Protein 6RLT (pdb70)

Structure (mmCIF, N/CA/C/O backbone):
data_6RLT
#
_entry.id   6RLT
#
_cell.length_a   177.609
_cell.length_b   177.609
_cell.length_c   246.109
_cell.angle_alpha   90.000
_cell.angle_beta   90.000
_cell.angle_gamma   120.000
#
_symmetry.space_group_name_H-M   'H 3 2'
#
loop_
_entity.id
_entity.type
_entity.pdbx_description
1 polymer 'Seryl-tRNA synthetase, putative'
2 non-polymer GLYCEROL
3 non-polymer 'SODIUM ION'
4 non-polymer "5'-O-(N-(L-seryl)-Sulfamoyl)uridine"
5 non-polymer 'MALONATE ION'
6 water water
#
loop_
_atom_s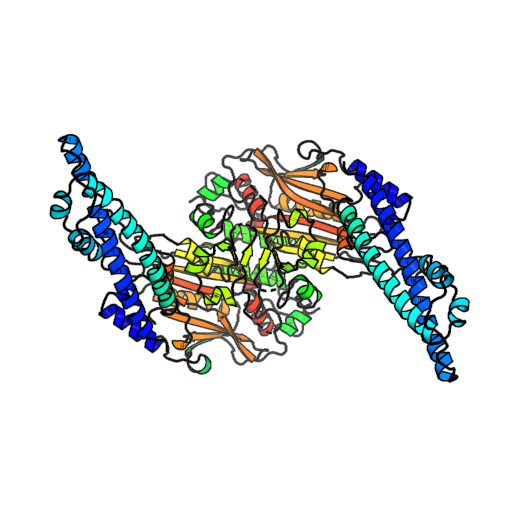ite.group_PDB
_atom_site.id
_atom_site.type_symbol
_atom_site.label_atom_id
_atom_site.label_alt_id
_atom_site.label_comp_id
_atom_site.label_asym_id
_atom_site.label_entity_id
_atom_site.label_seq_id
_atom_site.pdbx_PDB_ins_code
_atom_site.Cartn_x
_atom_site.Cartn_y
_atom_site.Cartn_z
_atom_site.occupancy
_atom_site.B_iso_or_equiv
_atom_site.auth_seq_id
_atom_site.auth_comp_id
_atom_site.auth_asym_id
_atom_site.auth_atom_id
_atom_site.pdbx_PDB_model_num
ATOM 1 N N . MET A 1 1 ? 25.262 -77.170 23.299 1.00 54.88 1 MET A N 1
ATOM 2 C CA . MET A 1 1 ? 25.246 -78.134 24.402 1.00 54.49 1 MET A CA 1
ATOM 3 C C . MET A 1 1 ? 26.175 -77.712 25.548 1.00 51.64 1 MET A C 1
ATOM 4 O O . MET A 1 1 ? 27.262 -77.157 25.309 1.00 51.79 1 MET A O 1
ATOM 9 N N . VAL A 1 2 ? 25.742 -77.988 26.793 1.00 41.46 2 VAL A N 1
ATOM 10 C CA . VAL A 1 2 ? 26.549 -77.740 27.985 1.00 38.59 2 VAL A CA 1
ATOM 11 C C . VAL A 1 2 ? 26.915 -79.129 28.523 1.00 36.61 2 VAL A C 1
ATOM 12 O O . VAL A 1 2 ? 28.074 -79.524 28.453 1.00 36.85 2 VAL A O 1
ATOM 16 N N . LEU A 1 3 ? 25.931 -79.878 29.021 1.00 27.97 3 LEU A N 1
ATOM 17 C CA . LEU A 1 3 ? 26.156 -81.243 29.508 1.00 25.73 3 LEU A CA 1
ATOM 18 C C . LEU A 1 3 ? 25.174 -82.165 28.820 1.00 28.95 3 LEU A C 1
ATOM 19 O O . LEU A 1 3 ? 24.118 -81.712 28.372 1.00 27.76 3 LEU A O 1
ATOM 24 N N . ASP A 1 4 ? 25.513 -83.453 28.714 1.00 25.10 4 ASP A N 1
ATOM 25 C CA . ASP A 1 4 ? 24.570 -84.416 28.164 1.00 24.61 4 ASP A CA 1
ATOM 26 C C . ASP A 1 4 ? 23.522 -84.644 29.260 1.00 29.11 4 ASP A C 1
ATOM 27 O O . ASP A 1 4 ? 23.852 -84.649 30.452 1.00 28.48 4 ASP A O 1
ATOM 32 N N . ILE A 1 5 ? 22.258 -84.768 28.871 1.00 25.27 5 ILE A N 1
ATOM 33 C CA . ILE A 1 5 ? 21.190 -84.974 29.853 1.00 24.05 5 ILE A CA 1
ATOM 34 C C . ILE A 1 5 ? 21.121 -86.418 30.409 1.00 27.18 5 ILE A C 1
ATOM 35 O O . ILE A 1 5 ? 20.496 -86.626 31.446 1.00 25.63 5 ILE A O 1
ATOM 40 N N . GLN A 1 6 ? 21.689 -87.410 29.683 1.00 27.15 6 GLN A N 1
ATOM 41 C CA . GLN A 1 6 ? 21.549 -88.837 29.989 1.00 28.07 6 GLN A CA 1
ATOM 42 C C . GLN A 1 6 ? 21.746 -89.184 31.469 1.00 32.31 6 GLN A C 1
ATOM 43 O O . GLN A 1 6 ? 20.906 -89.886 32.024 1.00 31.48 6 GLN A O 1
ATOM 49 N N . LEU A 1 7 ? 22.811 -88.674 32.118 1.00 30.03 7 LEU A N 1
ATOM 50 C CA . LEU A 1 7 ? 23.074 -88.990 33.518 1.00 29.31 7 LEU A CA 1
ATOM 51 C C . LEU A 1 7 ? 21.985 -88.475 34.442 1.00 31.83 7 LEU A C 1
ATOM 52 O O . LEU A 1 7 ? 21.622 -89.169 35.389 1.00 30.54 7 LEU A O 1
ATOM 57 N N . PHE A 1 8 ? 21.427 -87.290 34.130 1.00 28.29 8 PHE A N 1
ATOM 58 C CA . PHE A 1 8 ? 20.354 -86.661 34.907 1.00 27.77 8 PHE A CA 1
ATOM 59 C C . PHE A 1 8 ? 19.039 -87.437 34.863 1.00 31.59 8 PHE A C 1
ATOM 60 O O . PHE A 1 8 ? 18.279 -87.380 35.820 1.00 29.26 8 PHE A O 1
ATOM 68 N N . ARG A 1 9 ? 18.762 -88.130 33.743 1.00 29.19 9 ARG A N 1
ATOM 69 C CA . ARG A 1 9 ? 17.531 -88.902 33.542 1.00 29.22 9 ARG A CA 1
ATOM 70 C C . ARG A 1 9 ? 17.555 -90.273 34.205 1.00 37.10 9 ARG A C 1
ATOM 71 O O . ARG A 1 9 ? 16.512 -90.912 34.309 1.00 39.07 9 ARG A O 1
ATOM 79 N N . ASP A 1 10 ? 18.740 -90.731 34.624 1.00 34.69 10 ASP A N 1
ATOM 80 C CA . ASP A 1 10 ? 18.937 -92.019 35.292 1.00 34.85 10 ASP A CA 1
ATOM 81 C C . ASP A 1 10 ? 18.947 -91.777 36.805 1.00 41.32 10 ASP A C 1
ATOM 82 O O . ASP A 1 10 ? 19.657 -90.882 37.263 1.00 40.40 10 ASP A O 1
ATOM 87 N N . GLU A 1 11 ? 18.143 -92.547 37.575 1.00 39.55 11 GLU A N 1
ATOM 88 C CA . GLU A 1 11 ? 18.045 -92.416 39.034 1.00 39.50 11 GLU A CA 1
ATOM 89 C C . GLU A 1 11 ? 19.394 -92.548 39.718 1.00 40.64 11 GLU A C 1
ATOM 90 O O . GLU A 1 11 ? 19.712 -91.717 40.570 1.00 40.24 11 GLU A O 1
ATOM 92 N N . THR A 1 12 ? 20.195 -93.569 39.329 1.00 35.87 12 THR A N 1
ATOM 93 C CA . THR A 1 12 ? 21.543 -93.816 39.864 1.00 35.97 12 THR A CA 1
ATOM 94 C C . THR A 1 12 ? 22.481 -92.661 39.476 1.00 37.79 12 THR A C 1
ATOM 95 O O . THR A 1 12 ? 23.224 -92.166 40.319 1.00 36.54 12 THR A O 1
ATOM 99 N N . GLY A 1 13 ? 22.392 -92.219 38.223 1.00 34.23 13 GLY A N 1
ATOM 100 C CA . GLY A 1 13 ? 23.193 -91.115 37.712 1.00 33.40 13 GLY A CA 1
ATOM 101 C C . GLY A 1 13 ? 22.910 -89.805 38.418 1.00 34.65 13 GLY A C 1
ATOM 102 O O . GLY A 1 13 ? 23.845 -89.110 38.808 1.00 32.63 13 GLY A O 1
ATOM 103 N N . ALA A 1 14 ? 21.614 -89.473 38.609 1.00 31.45 14 ALA A N 1
ATOM 104 C CA . ALA A 1 14 ? 21.182 -88.250 39.291 1.00 31.11 14 ALA A CA 1
ATOM 105 C C . ALA A 1 14 ? 21.728 -88.199 40.724 1.00 34.18 14 ALA A C 1
ATOM 106 O O . ALA A 1 14 ? 22.212 -87.149 41.145 1.00 31.87 14 ALA A O 1
ATOM 108 N N . ASN A 1 15 ? 21.725 -89.353 41.438 1.00 31.53 15 ASN A N 1
ATOM 109 C CA . ASN A 1 15 ? 22.275 -89.479 42.780 1.00 31.62 15 ASN A CA 1
ATOM 110 C C . ASN A 1 15 ? 23.790 -89.305 42.788 1.00 32.68 15 ASN A C 1
ATOM 111 O O . ASN A 1 15 ? 24.315 -88.678 43.709 1.00 30.54 15 ASN A O 1
ATOM 116 N N . ILE A 1 16 ? 24.488 -89.835 41.757 1.00 28.66 16 ILE A N 1
ATOM 117 C CA . ILE A 1 16 ? 25.952 -89.700 41.629 1.00 27.89 16 ILE A CA 1
ATOM 118 C C . ILE A 1 16 ? 26.309 -88.207 41.523 1.00 29.27 16 ILE A C 1
ATOM 119 O O . ILE A 1 16 ? 27.259 -87.772 42.183 1.00 27.21 16 ILE A O 1
ATOM 124 N N . ILE A 1 17 ? 25.531 -87.436 40.712 1.00 26.69 17 ILE A N 1
ATOM 125 C CA . ILE A 1 17 ? 25.696 -85.980 40.514 1.00 25.90 17 ILE A CA 1
ATOM 126 C C . ILE A 1 17 ? 25.401 -85.224 41.830 1.00 30.18 17 ILE A C 1
ATOM 127 O O . ILE A 1 17 ? 26.211 -84.389 42.238 1.00 28.97 17 ILE A O 1
ATOM 132 N N . ARG A 1 18 ? 24.259 -85.528 42.487 1.00 27.55 18 ARG A N 1
ATOM 133 C CA . ARG A 1 18 ? 23.863 -84.910 43.770 1.00 27.69 18 ARG A CA 1
ATOM 134 C C . ARG A 1 18 ? 24.948 -85.073 44.830 1.00 32.24 18 ARG A C 1
ATOM 135 O O . ARG A 1 18 ? 25.290 -84.106 45.520 1.00 30.09 18 ARG A O 1
ATOM 143 N N . GLU A 1 19 ? 25.502 -86.301 44.944 1.00 29.23 19 GLU A N 1
ATOM 144 C CA . GLU A 1 19 ? 26.565 -86.631 45.886 1.00 27.96 19 GLU A CA 1
ATOM 145 C C . GLU A 1 19 ? 27.810 -85.802 45.560 1.00 29.11 19 GLU A C 1
ATOM 146 O O . GLU A 1 19 ? 28.419 -85.241 46.473 1.00 29.58 19 GLU A O 1
ATOM 152 N N . SER A 1 20 ? 28.169 -85.702 44.267 1.00 23.77 20 SER A N 1
ATOM 153 C CA . SER A 1 20 ? 29.329 -84.912 43.847 1.00 22.38 20 SER A CA 1
ATOM 154 C C . SER A 1 20 ? 29.136 -83.419 44.186 1.00 25.57 20 SER A C 1
ATOM 155 O O . SER A 1 20 ? 30.080 -82.784 44.680 1.00 23.66 20 SER A O 1
ATOM 158 N N . GLN A 1 21 ? 27.907 -82.889 43.974 1.00 23.31 21 GLN A N 1
ATOM 159 C CA . GLN A 1 21 ? 27.536 -81.511 44.331 1.00 23.37 21 GLN A CA 1
ATOM 160 C C . GLN A 1 21 ? 27.767 -81.260 45.830 1.00 27.05 21 GLN A C 1
ATOM 161 O O . GLN A 1 21 ? 28.410 -80.277 46.170 1.00 26.61 21 GLN A O 1
ATOM 167 N N . ARG A 1 22 ? 27.258 -82.152 46.716 1.00 24.53 22 ARG A N 1
ATOM 168 C CA . ARG A 1 22 ? 27.458 -82.045 48.168 1.00 24.80 22 ARG A CA 1
ATOM 169 C C . ARG A 1 22 ? 28.953 -82.104 48.507 1.00 29.68 22 ARG A C 1
ATOM 170 O O . ARG A 1 22 ? 29.439 -81.322 49.330 1.00 29.37 22 ARG A O 1
ATOM 178 N N . ARG A 1 23 ? 29.680 -83.035 47.877 1.00 24.82 23 ARG A N 1
ATOM 179 C CA . ARG A 1 23 ? 31.102 -83.210 48.153 1.00 24.61 23 ARG A CA 1
ATOM 180 C C . ARG A 1 23 ? 31.940 -81.989 47.725 1.00 27.63 23 ARG A C 1
ATOM 181 O O . ARG A 1 23 ? 32.981 -81.737 48.330 1.00 26.19 23 ARG A O 1
ATOM 189 N N . ARG A 1 24 ? 31.453 -81.217 46.732 1.00 25.86 24 ARG A N 1
ATOM 190 C CA . ARG A 1 24 ? 32.061 -79.969 46.248 1.00 25.87 24 ARG A CA 1
ATOM 191 C C . ARG A 1 24 ? 31.560 -78.742 47.004 1.00 32.21 24 ARG A C 1
ATOM 192 O O . ARG A 1 24 ? 31.872 -77.624 46.588 1.00 32.27 24 ARG A O 1
ATOM 200 N N . PHE A 1 25 ? 30.710 -78.931 48.042 1.00 30.66 25 PHE A N 1
ATOM 201 C CA . PHE A 1 25 ? 30.064 -77.848 48.802 1.00 31.33 25 PHE A CA 1
ATOM 202 C C . PHE A 1 25 ? 29.227 -76.960 47.848 1.00 36.60 25 PHE A C 1
ATOM 203 O O . PHE A 1 25 ? 29.138 -75.746 48.027 1.00 37.33 25 PHE A O 1
ATOM 211 N N . ALA A 1 26 ? 28.671 -77.588 46.789 1.00 33.31 26 ALA A N 1
ATOM 212 C CA . ALA A 1 26 ? 27.816 -76.967 45.780 1.00 32.93 26 ALA A CA 1
ATOM 213 C C . ALA A 1 26 ? 26.385 -77.448 46.029 1.00 36.21 26 ALA A C 1
ATOM 214 O O . ALA A 1 26 ? 26.168 -78.314 46.883 1.00 35.43 26 ALA A O 1
ATOM 216 N N . ASP A 1 27 ? 25.418 -76.869 45.322 1.00 32.26 27 ASP A N 1
ATOM 217 C CA . ASP A 1 27 ? 24.002 -77.163 45.519 1.00 32.85 27 ASP A CA 1
ATOM 218 C C . ASP A 1 27 ? 23.509 -78.456 44.819 1.00 36.46 27 ASP A C 1
ATOM 219 O O . ASP A 1 27 ? 23.452 -78.508 43.583 1.00 36.54 27 ASP A O 1
ATOM 224 N N . PRO A 1 28 ? 23.086 -79.480 45.614 1.00 33.56 28 PRO A N 1
ATOM 225 C CA . PRO A 1 28 ? 22.568 -80.725 45.008 1.00 33.53 28 PRO A CA 1
ATOM 226 C C . PRO A 1 28 ? 21.233 -80.530 44.296 1.00 37.54 28 PRO A C 1
ATOM 227 O O . PRO A 1 28 ? 20.953 -81.248 43.333 1.00 37.56 28 PRO A O 1
ATOM 231 N N . ASP A 1 29 ? 20.438 -79.522 44.735 1.00 34.59 29 ASP A N 1
ATOM 232 C CA . ASP A 1 29 ? 19.126 -79.181 44.158 1.00 35.42 29 ASP A CA 1
ATOM 233 C C . ASP A 1 29 ? 19.192 -78.762 42.698 1.00 39.02 29 ASP A C 1
ATOM 234 O O . ASP A 1 29 ? 18.168 -78.823 42.001 1.00 39.59 29 ASP A O 1
ATOM 239 N N . ILE A 1 30 ? 20.391 -78.383 42.211 1.00 33.65 30 ILE A N 1
ATOM 240 C CA . ILE A 1 30 ? 20.591 -78.029 40.795 1.00 32.92 30 ILE A CA 1
ATOM 241 C C . ILE A 1 30 ? 20.249 -79.235 39.899 1.00 35.72 30 ILE A C 1
ATOM 242 O O . ILE A 1 30 ? 19.753 -79.039 38.788 1.00 34.66 30 ILE A O 1
ATOM 247 N N . VAL A 1 31 ? 20.487 -80.478 40.395 1.00 31.25 31 VAL A N 1
ATOM 248 C CA . VAL A 1 31 ? 20.218 -81.728 39.655 1.00 30.57 31 VAL A CA 1
ATOM 249 C C . VAL A 1 31 ? 18.707 -81.829 39.420 1.00 35.03 31 VAL A C 1
ATOM 250 O O . VAL A 1 31 ? 18.268 -82.108 38.304 1.00 33.61 31 VAL A O 1
ATOM 254 N N . ASP A 1 32 ? 17.930 -81.562 40.487 1.00 33.31 32 ASP A N 1
ATOM 255 C CA . ASP A 1 32 ? 16.471 -81.611 40.480 1.00 34.46 32 ASP A CA 1
ATOM 256 C C . ASP A 1 32 ? 15.858 -80.531 39.603 1.00 38.35 32 ASP A C 1
ATOM 257 O O . ASP A 1 32 ? 14.878 -80.811 38.916 1.00 35.01 32 ASP A O 1
ATOM 262 N N . ALA A 1 33 ? 16.456 -79.319 39.598 1.00 35.81 33 ALA A N 1
ATOM 263 C CA . ALA A 1 33 ? 16.015 -78.217 38.739 1.00 34.92 33 ALA A CA 1
ATOM 264 C C . ALA A 1 33 ? 16.262 -78.581 37.272 1.00 36.70 33 ALA A C 1
ATOM 265 O O . ALA A 1 33 ? 15.424 -78.268 36.432 1.00 36.17 33 ALA A O 1
ATOM 267 N N . ILE A 1 34 ? 17.376 -79.294 36.972 1.00 31.14 34 ILE A N 1
ATOM 268 C CA . ILE A 1 34 ? 17.674 -79.745 35.608 1.00 29.92 34 ILE A CA 1
ATOM 269 C C . ILE A 1 34 ? 16.654 -80.808 35.164 1.00 32.89 34 ILE A C 1
ATOM 270 O O . ILE A 1 34 ? 16.116 -80.689 34.063 1.00 31.66 34 ILE A O 1
ATOM 275 N N . ILE A 1 35 ? 16.376 -81.824 36.015 1.00 28.36 35 ILE A N 1
ATOM 276 C CA . ILE A 1 35 ? 15.397 -82.885 35.696 1.00 28.00 35 ILE A CA 1
ATOM 277 C C . ILE A 1 35 ? 14.013 -82.277 35.353 1.00 30.55 35 ILE A C 1
ATOM 278 O O . ILE A 1 35 ? 13.388 -82.686 34.372 1.00 28.20 35 ILE A O 1
ATOM 283 N N . GLU A 1 36 ? 13.559 -81.295 36.155 1.00 28.41 36 GLU A N 1
ATOM 284 C CA . GLU A 1 36 ? 12.275 -80.622 35.964 1.00 28.70 36 GLU A CA 1
ATOM 285 C C . GLU A 1 36 ? 12.241 -79.824 34.662 1.00 33.34 36 GLU A C 1
ATOM 286 O O . GLU A 1 36 ? 11.242 -79.901 33.936 1.00 33.44 36 GLU A O 1
ATOM 292 N N . ALA A 1 37 ? 13.337 -79.085 34.351 1.00 30.32 37 ALA A N 1
ATOM 293 C CA . ALA A 1 37 ? 13.446 -78.330 33.092 1.00 29.49 37 ALA A CA 1
ATOM 294 C C . ALA A 1 37 ? 13.414 -79.297 31.935 1.00 32.50 37 ALA A C 1
ATOM 295 O O . ALA A 1 37 ? 12.689 -79.054 30.974 1.00 32.15 37 ALA A O 1
ATOM 297 N N . ASP A 1 38 ? 14.144 -80.428 32.058 1.00 28.04 38 ASP A N 1
ATOM 298 C CA . ASP A 1 38 ? 14.198 -81.470 31.027 1.00 26.91 38 ASP A CA 1
ATOM 299 C C . ASP A 1 38 ? 12.844 -82.150 30.839 1.00 30.53 38 ASP A C 1
ATOM 300 O O . ASP A 1 38 ? 12.491 -82.464 29.708 1.00 29.47 38 ASP A O 1
ATOM 305 N N . LYS A 1 39 ? 12.082 -82.358 31.926 1.00 28.10 39 LYS A N 1
ATOM 306 C CA . LYS A 1 39 ? 10.733 -82.949 31.868 1.00 27.44 39 LYS A CA 1
ATOM 307 C C . LYS A 1 39 ? 9.823 -82.036 31.029 1.00 29.20 39 LYS A C 1
ATOM 308 O O . LYS A 1 39 ? 9.139 -82.510 30.110 1.00 25.56 39 LYS A O 1
ATOM 313 N N . LYS A 1 40 ? 9.861 -80.713 31.304 1.00 26.69 40 LYS A N 1
ATOM 314 C CA . LYS A 1 40 ? 9.081 -79.732 30.534 1.00 26.00 40 LYS A CA 1
ATOM 315 C C . LYS A 1 40 ? 9.513 -79.733 29.061 1.00 29.49 40 LYS A C 1
ATOM 316 O O . LYS A 1 40 ? 8.648 -79.816 28.179 1.00 28.38 40 LYS A O 1
ATOM 322 N N . TRP A 1 41 ? 10.853 -79.727 28.797 1.00 25.51 41 TRP A N 1
ATOM 323 C CA . TRP A 1 41 ? 11.432 -79.788 27.451 1.00 24.86 41 TRP A CA 1
ATOM 324 C C . TRP A 1 41 ? 10.991 -81.064 26.711 1.00 29.12 41 TRP A C 1
ATOM 325 O O . TRP A 1 41 ? 10.571 -80.977 25.562 1.00 28.19 41 TRP A O 1
ATOM 336 N N . ARG A 1 42 ? 11.085 -82.242 27.364 1.00 25.84 42 ARG A N 1
ATOM 337 C CA . ARG A 1 42 ? 10.685 -83.522 26.754 1.00 24.98 42 ARG A CA 1
ATOM 338 C C . ARG A 1 42 ? 9.207 -83.504 26.343 1.00 27.77 42 ARG A C 1
ATOM 339 O O . ARG A 1 42 ? 8.839 -84.160 25.363 1.00 25.06 42 ARG A O 1
ATOM 347 N N . ARG A 1 43 ? 8.375 -82.760 27.103 1.00 25.40 43 ARG A N 1
ATOM 348 C CA . ARG A 1 43 ? 6.949 -82.601 26.830 1.00 25.20 43 ARG A CA 1
ATOM 349 C C . ARG A 1 43 ? 6.740 -81.800 25.536 1.00 28.64 43 ARG A C 1
ATOM 350 O O . ARG A 1 43 ? 5.908 -82.189 24.723 1.00 27.27 43 ARG A O 1
ATOM 358 N N . THR A 1 44 ? 7.522 -80.717 25.329 1.00 24.77 44 THR A N 1
ATOM 359 C CA . THR A 1 44 ? 7.428 -79.951 24.077 1.00 22.13 44 THR A CA 1
ATOM 360 C C . THR A 1 44 ? 7.891 -80.824 22.916 1.00 23.83 44 THR A C 1
ATOM 361 O O . THR A 1 44 ? 7.333 -80.712 21.834 1.00 21.57 44 THR A O 1
ATOM 365 N N . GLN A 1 45 ? 8.877 -81.715 23.138 1.00 18.01 45 GLN A N 1
ATOM 366 C CA . GLN A 1 45 ? 9.385 -82.566 22.053 1.00 17.90 45 GLN A CA 1
ATOM 367 C C . GLN A 1 45 ? 8.412 -83.665 21.679 1.00 22.96 45 GLN A C 1
ATOM 368 O O . GLN A 1 45 ? 8.221 -83.958 20.492 1.00 20.66 45 GLN A O 1
ATOM 374 N N . PHE A 1 46 ? 7.745 -84.233 22.684 1.00 22.86 46 PHE A N 1
ATOM 375 C CA . PHE A 1 46 ? 6.733 -85.261 22.473 1.00 23.01 46 PHE A CA 1
ATOM 376 C C . PHE A 1 46 ? 5.599 -84.703 21.587 1.00 26.58 46 PHE A C 1
ATOM 377 O O . PHE A 1 46 ? 5.223 -85.334 20.599 1.00 24.60 46 PHE A O 1
ATOM 385 N N . LEU A 1 47 ? 5.091 -83.512 21.939 1.00 24.10 47 LEU A N 1
ATOM 386 C CA . LEU A 1 47 ? 4.037 -82.811 21.216 1.00 23.77 47 LEU A CA 1
ATOM 387 C C . LEU A 1 47 ? 4.490 -82.423 19.787 1.00 27.15 47 LEU A C 1
ATOM 388 O O . LEU A 1 47 ? 3.737 -82.627 18.836 1.00 27.80 47 LEU A O 1
ATOM 393 N N . THR A 1 48 ? 5.728 -81.903 19.642 1.00 22.79 48 THR A N 1
ATOM 394 C CA . THR A 1 48 ? 6.304 -81.528 18.351 1.00 22.67 48 THR A CA 1
ATOM 395 C C . THR A 1 48 ? 6.366 -82.745 17.427 1.00 25.85 48 THR A C 1
ATOM 396 O O . THR A 1 48 ? 5.905 -82.664 16.289 1.00 22.82 48 THR A O 1
ATOM 400 N N . GLU A 1 49 ? 6.878 -83.884 17.936 1.00 22.80 49 GLU A N 1
ATOM 401 C CA . GLU A 1 49 ? 6.981 -85.114 17.147 1.00 23.32 49 GLU A CA 1
ATOM 402 C C . GLU A 1 49 ? 5.634 -85.655 16.765 1.00 25.77 49 GLU A C 1
ATOM 403 O O . GLU A 1 49 ? 5.456 -86.066 15.619 1.00 25.23 49 GLU A O 1
ATOM 409 N N . ALA A 1 50 ? 4.666 -85.617 17.703 1.00 21.57 50 ALA A N 1
ATOM 410 C CA . ALA A 1 50 ? 3.320 -86.104 17.431 1.00 21.40 50 ALA A CA 1
ATOM 411 C C . ALA A 1 50 ? 2.656 -85.230 16.360 1.00 22.89 50 ALA A C 1
ATOM 412 O O . ALA A 1 50 ? 2.114 -85.765 15.392 1.00 20.11 50 ALA A O 1
ATOM 414 N N . SER A 1 51 ? 2.757 -83.895 16.505 1.00 18.33 51 SER A N 1
ATOM 415 C CA . SER A 1 51 ? 2.159 -82.946 15.561 1.00 16.59 51 SER A CA 1
ATOM 416 C C . SER A 1 51 ? 2.850 -82.941 14.183 1.00 21.09 51 SER A C 1
ATOM 417 O O . SER A 1 51 ? 2.158 -82.776 13.179 1.00 21.43 51 SER A O 1
ATOM 420 N N . LYS A 1 52 ? 4.186 -83.185 14.111 1.00 18.09 52 LYS A N 1
ATOM 421 C CA . LYS A 1 52 ? 4.873 -83.290 12.821 1.00 18.06 52 LYS A CA 1
ATOM 422 C C . LYS A 1 52 ? 4.344 -84.502 12.045 1.00 22.98 52 LYS A C 1
ATOM 423 O O . LYS A 1 52 ? 4.140 -84.400 10.829 1.00 21.71 52 LYS A O 1
ATOM 429 N N . LYS A 1 53 ? 4.097 -85.637 12.753 1.00 20.44 53 LYS A N 1
ATOM 430 C CA . LYS A 1 53 ? 3.526 -86.855 12.160 1.00 19.51 53 LYS A CA 1
ATOM 431 C C . LYS A 1 53 ? 2.117 -86.594 11.647 1.00 21.73 53 LYS A C 1
ATOM 432 O O . LYS A 1 53 ? 1.775 -87.055 10.567 1.00 21.51 53 LYS A O 1
ATOM 438 N N . LEU A 1 54 ? 1.288 -85.875 12.441 1.00 15.44 54 LEU A N 1
ATOM 439 C CA . LEU A 1 54 ? -0.082 -85.557 12.028 1.00 14.45 54 LEU A CA 1
ATOM 440 C C . LEU A 1 54 ? -0.132 -84.596 10.846 1.00 16.69 54 LEU A C 1
ATOM 441 O O . LEU A 1 54 ? -1.056 -84.730 10.048 1.00 15.28 54 LEU A O 1
ATOM 446 N N . ILE A 1 55 ? 0.880 -83.699 10.675 1.00 11.93 55 ILE A N 1
ATOM 447 C CA . ILE A 1 55 ? 0.926 -82.786 9.515 1.00 10.62 55 ILE A CA 1
ATOM 448 C C . ILE A 1 55 ? 1.144 -83.648 8.245 1.00 16.66 55 ILE A C 1
ATOM 449 O O . ILE A 1 55 ? 0.501 -83.390 7.212 1.00 13.78 55 ILE A O 1
ATOM 454 N N . ASN A 1 56 ? 2.040 -84.676 8.339 1.00 16.25 56 ASN A N 1
ATOM 455 C CA A ASN A 1 56 ? 2.314 -85.565 7.208 0.57 16.90 56 ASN A CA 1
ATOM 456 C CA B ASN A 1 56 ? 2.334 -85.598 7.236 0.43 16.83 56 ASN A CA 1
ATOM 457 C C . ASN A 1 56 ? 1.068 -86.375 6.862 1.00 20.05 56 ASN A C 1
ATOM 458 O O . ASN A 1 56 ? 0.785 -86.564 5.681 1.00 18.85 56 ASN A O 1
ATOM 467 N N . ILE A 1 57 ? 0.308 -86.820 7.874 1.00 16.37 57 ILE A N 1
ATOM 468 C CA . ILE A 1 57 ? -0.957 -87.537 7.669 1.00 16.53 57 ILE A CA 1
ATOM 469 C C . ILE A 1 57 ? -1.981 -86.615 6.931 1.00 19.16 57 ILE A C 1
ATOM 470 O O . ILE A 1 57 ? -2.604 -87.057 5.963 1.00 19.69 57 ILE A O 1
ATOM 475 N N . CYS A 1 58 ? -2.113 -85.341 7.369 1.00 14.05 58 CYS A N 1
ATOM 476 C CA . CYS A 1 58 ? -2.975 -84.339 6.715 1.00 13.48 58 CYS A CA 1
ATOM 477 C C . CYS A 1 58 ? -2.633 -84.290 5.220 1.00 19.04 58 CYS A C 1
ATOM 478 O O . CYS A 1 58 ? -3.533 -84.392 4.400 1.00 17.42 58 CYS A O 1
ATOM 481 N N . SER A 1 59 ? -1.336 -84.097 4.891 1.00 16.74 59 SER A N 1
ATOM 482 C CA . SER A 1 59 ? -0.838 -83.996 3.509 1.00 16.47 59 SER A CA 1
ATOM 483 C C . SER A 1 59 ? -1.171 -85.242 2.711 1.00 18.19 59 SER A C 1
ATOM 484 O O . SER A 1 59 ? -1.675 -85.112 1.609 1.00 15.11 59 SER A O 1
ATOM 487 N N . LYS A 1 60 ? -0.936 -86.445 3.279 1.00 16.77 60 LYS A N 1
ATOM 488 C CA . LYS A 1 60 ? -1.238 -87.687 2.549 1.00 17.06 60 LYS A CA 1
ATOM 489 C C . LYS A 1 60 ? -2.735 -87.882 2.373 1.00 19.97 60 LYS A C 1
ATOM 490 O O . LYS A 1 60 ? -3.153 -88.340 1.315 1.00 20.87 60 LYS A O 1
ATOM 494 N N . ALA A 1 61 ? -3.549 -87.507 3.374 1.00 15.60 61 ALA A N 1
ATOM 495 C CA . ALA A 1 61 ? -5.002 -87.636 3.282 1.00 13.96 61 ALA A CA 1
ATOM 496 C C . ALA A 1 61 ? -5.562 -86.673 2.234 1.00 14.09 61 ALA A C 1
ATOM 497 O O . ALA A 1 61 ? -6.350 -87.114 1.422 1.00 13.40 61 ALA A O 1
ATOM 499 N N . VAL A 1 62 ? -5.086 -85.406 2.180 1.00 11.57 62 VAL A N 1
ATOM 500 C CA . VAL A 1 62 ? -5.492 -84.451 1.130 1.00 10.93 62 VAL A CA 1
ATOM 501 C C . VAL A 1 62 ? -5.123 -85.026 -0.240 1.00 14.91 62 VAL A C 1
ATOM 502 O O . VAL A 1 62 ? -5.911 -84.932 -1.175 1.00 13.73 62 VAL A O 1
ATOM 506 N N . GLY A 1 63 ? -3.924 -85.592 -0.356 1.00 12.53 63 GLY A N 1
ATOM 507 C CA . GLY A 1 63 ? -3.475 -86.185 -1.617 1.00 12.22 63 GLY A CA 1
ATOM 508 C C . GLY A 1 63 ? -4.392 -87.295 -2.093 1.00 16.61 63 GLY A C 1
ATOM 509 O O . GLY A 1 63 ? -4.749 -87.354 -3.273 1.00 14.59 63 GLY A O 1
ATOM 510 N N . ALA A 1 64 ? -4.809 -88.167 -1.165 1.00 15.16 64 ALA A N 1
ATOM 511 C CA . ALA A 1 64 ? -5.714 -89.297 -1.473 1.00 14.01 64 ALA A CA 1
ATOM 512 C C . ALA A 1 64 ? -7.084 -88.802 -1.870 1.00 14.83 64 ALA A C 1
ATOM 513 O O . ALA A 1 64 ? -7.678 -89.324 -2.810 1.00 12.51 64 ALA A O 1
ATOM 515 N N . LYS A 1 65 ? -7.605 -87.786 -1.171 1.00 10.03 65 LYS A N 1
ATOM 516 C CA . LYS A 1 65 ? -8.918 -87.240 -1.495 1.00 9.03 65 LYS A CA 1
ATOM 517 C C . LYS A 1 65 ? -8.927 -86.494 -2.844 1.00 15.29 65 LYS A C 1
ATOM 518 O O . LYS A 1 65 ? -9.918 -86.538 -3.572 1.00 16.34 65 LYS A O 1
ATOM 524 N N . LYS A 1 66 ? -7.831 -85.794 -3.159 1.00 11.11 66 LYS A N 1
ATOM 525 C CA . LYS A 1 66 ? -7.739 -85.059 -4.428 1.00 11.68 66 LYS A CA 1
ATOM 526 C C . LYS A 1 66 ? -7.679 -86.037 -5.578 1.00 14.35 66 LYS A C 1
ATOM 527 O O . LYS A 1 66 ? -8.347 -85.834 -6.590 1.00 15.84 66 LYS A O 1
ATOM 533 N N . LYS A 1 67 ? -6.981 -87.156 -5.378 1.00 13.88 67 LYS A N 1
ATOM 534 C CA . LYS A 1 67 ? -6.849 -88.221 -6.387 1.00 13.33 67 LYS A CA 1
ATOM 535 C C . LYS A 1 67 ? -8.210 -88.890 -6.634 1.00 19.79 67 LYS A C 1
ATOM 536 O O . LYS A 1 67 ? -8.554 -89.201 -7.773 1.00 19.30 67 LYS A O 1
ATOM 542 N N . ALA A 1 68 ? -8.977 -89.109 -5.556 1.00 16.01 68 ALA A N 1
ATOM 543 C CA . ALA A 1 68 ? -10.304 -89.731 -5.619 1.00 16.12 68 ALA A CA 1
ATOM 544 C C . ALA A 1 68 ? -11.418 -88.765 -6.014 1.00 19.85 68 ALA A C 1
ATOM 545 O O . ALA A 1 68 ? -12.557 -89.204 -6.166 1.00 18.99 68 ALA A O 1
ATOM 547 N N . LYS A 1 69 ? -11.107 -87.452 -6.176 1.00 14.63 69 LYS A N 1
ATOM 548 C CA . LYS A 1 69 ? -12.079 -86.382 -6.492 1.00 13.80 69 LYS A CA 1
ATOM 549 C C . LYS A 1 69 ? -13.151 -86.229 -5.429 1.00 18.43 69 LYS A C 1
ATOM 550 O O . LYS A 1 69 ? -14.278 -85.842 -5.740 1.00 19.28 69 LYS A O 1
ATOM 553 N N . GLU A 1 70 ? -12.788 -86.480 -4.162 1.00 16.20 70 GLU A N 1
ATOM 554 C CA . GLU A 1 70 ? -13.686 -86.299 -3.031 1.00 15.11 70 GLU A CA 1
ATOM 555 C C . GLU A 1 70 ? -13.965 -84.797 -2.898 1.00 16.92 70 GLU A C 1
ATOM 556 O O . GLU A 1 70 ? -13.052 -84.018 -3.124 1.00 15.20 70 GLU A O 1
ATOM 562 N N . ALA A 1 71 ? -15.218 -84.380 -2.627 1.00 13.90 71 ALA A N 1
ATOM 563 C CA . ALA A 1 71 ? -15.516 -82.944 -2.526 1.00 13.31 71 ALA A CA 1
ATOM 564 C C . ALA A 1 71 ? -14.701 -82.374 -1.357 1.00 17.61 71 ALA A C 1
ATOM 565 O O . ALA A 1 71 ? -14.513 -83.068 -0.352 1.00 16.24 71 ALA A O 1
ATOM 567 N N . ASP A 1 72 ? -14.190 -81.152 -1.508 1.00 14.13 72 ASP A N 1
ATOM 568 C CA . ASP A 1 72 ? -13.356 -80.512 -0.477 1.00 14.55 72 ASP A CA 1
ATOM 569 C C . ASP A 1 72 ? -13.995 -80.407 0.891 1.00 18.60 72 ASP A C 1
ATOM 570 O O . ASP A 1 72 ? -13.273 -80.430 1.885 1.00 18.62 72 ASP A O 1
ATOM 575 N N . GLY A 1 73 ? -15.322 -80.334 0.943 1.00 17.02 73 GLY A N 1
ATOM 576 C CA . GLY A 1 73 ? -16.058 -80.286 2.193 1.00 16.60 73 GLY A CA 1
ATOM 577 C C . GLY A 1 73 ? -16.861 -79.030 2.461 1.00 20.35 73 GLY A C 1
ATOM 578 O O . GLY A 1 73 ? -16.746 -78.030 1.756 1.00 20.17 73 GLY A O 1
ATOM 579 N N . ASP A 1 74 ? -17.679 -79.099 3.493 1.00 18.50 74 ASP A N 1
ATOM 580 C CA . ASP A 1 74 ? -18.600 -78.042 3.930 1.00 18.86 74 ASP A CA 1
ATOM 581 C C . ASP A 1 74 ? -17.888 -76.925 4.652 1.00 23.00 74 ASP A C 1
ATOM 582 O O . ASP A 1 74 ? -18.297 -75.778 4.512 1.00 24.56 74 ASP A O 1
ATOM 587 N N . THR A 1 75 ? -16.844 -77.243 5.430 1.00 18.30 75 THR A N 1
ATOM 588 C CA . THR A 1 75 ? -16.155 -76.232 6.250 1.00 16.92 75 THR A CA 1
ATOM 589 C C . THR A 1 75 ? -14.728 -76.594 6.583 1.00 17.39 75 THR A C 1
ATOM 590 O O . THR A 1 75 ? -14.355 -77.763 6.571 1.00 12.85 75 THR A O 1
ATOM 594 N N . SER A 1 76 ? -13.953 -75.590 6.982 1.00 14.66 76 SER A N 1
ATOM 595 C CA . SER A 1 76 ? -12.580 -75.808 7.403 1.00 14.36 76 SER A CA 1
ATOM 596 C C . SER A 1 76 ? -12.511 -75.861 8.930 1.00 17.93 76 SER A C 1
ATOM 597 O O . SER A 1 76 ? -11.447 -76.142 9.480 1.00 17.59 76 SER A O 1
ATOM 600 N N . GLU A 1 77 ? -13.643 -75.581 9.619 1.00 14.16 77 GLU A N 1
ATOM 601 C CA . GLU A 1 77 ? -13.682 -75.511 11.091 1.00 14.42 77 GLU A CA 1
ATOM 602 C C . GLU A 1 77 ? -13.297 -76.814 11.758 1.00 18.41 77 GLU A C 1
ATOM 603 O O . GLU A 1 77 ? -13.865 -77.868 11.467 1.00 16.08 77 GLU A O 1
ATOM 609 N N . ILE A 1 78 ? -12.319 -76.721 12.660 1.00 16.04 78 ILE A N 1
ATOM 610 C CA . ILE A 1 78 ? -11.769 -77.854 13.387 1.00 17.46 78 ILE A CA 1
ATOM 611 C C . ILE A 1 78 ? -12.635 -78.151 14.598 1.00 24.14 78 ILE A C 1
ATOM 612 O O . ILE A 1 78 ? -12.930 -77.224 15.358 1.00 23.15 78 ILE A O 1
ATOM 617 N N . PRO A 1 79 ? -12.999 -79.434 14.840 1.00 23.42 79 PRO A N 1
ATOM 618 C CA . PRO A 1 79 ? -13.773 -79.742 16.058 1.00 23.01 79 PRO A CA 1
ATOM 619 C C . PRO A 1 79 ? -12.967 -79.420 17.329 1.00 27.29 79 PRO A C 1
ATOM 620 O O . PRO A 1 79 ? -11.813 -79.819 17.408 1.00 25.00 79 PRO A O 1
ATOM 624 N N . PRO A 1 80 ? -13.534 -78.689 18.308 1.00 26.78 80 PRO A N 1
ATOM 625 C CA . PRO A 1 80 ? -12.796 -78.416 19.571 1.00 27.68 80 PRO A CA 1
ATOM 626 C C . PRO A 1 80 ? -12.129 -79.644 20.209 1.00 32.76 80 PRO A C 1
ATOM 627 O O . PRO A 1 80 ? -11.051 -79.510 20.775 1.00 32.46 80 PRO A O 1
ATOM 631 N N . GLN A 1 81 ? -12.746 -80.845 20.083 1.00 31.49 81 GLN A N 1
ATOM 632 C CA . GLN A 1 81 ? -12.202 -82.123 20.595 1.00 31.79 81 GLN A CA 1
ATOM 633 C C . GLN A 1 81 ? -10.857 -82.432 19.897 1.00 32.01 81 GLN A C 1
ATOM 634 O O . GLN A 1 81 ? -9.928 -82.910 20.543 1.00 31.53 81 GLN A O 1
ATOM 640 N N . VAL A 1 82 ? -10.771 -82.145 18.590 1.00 27.01 82 VAL A N 1
ATOM 641 C CA . VAL A 1 82 ? -9.560 -82.361 17.792 1.00 25.79 82 VAL A CA 1
ATOM 642 C C . VAL A 1 82 ? -8.456 -81.415 18.279 1.00 26.64 82 VAL A C 1
ATOM 643 O O . VAL A 1 82 ? -7.320 -81.856 18.457 1.00 26.41 82 VAL A O 1
ATOM 647 N N . LYS A 1 83 ? -8.801 -80.129 18.507 1.00 22.05 83 LYS A N 1
ATOM 648 C CA . LYS A 1 83 ? -7.854 -79.135 18.998 1.00 22.94 83 LYS A CA 1
ATOM 649 C C . LYS A 1 83 ? -7.338 -79.541 20.381 1.00 29.15 83 LYS A C 1
ATOM 650 O O . LYS A 1 83 ? -6.130 -79.528 20.619 1.00 28.16 83 LYS A O 1
ATOM 656 N N . GLU A 1 84 ? -8.254 -79.960 21.275 1.00 26.93 84 GLU A N 1
ATOM 657 C CA . GLU A 1 84 ? -7.897 -80.411 22.616 1.00 26.29 84 GLU A CA 1
ATOM 658 C C . GLU A 1 84 ? -6.922 -81.609 22.553 1.00 26.87 84 GLU A C 1
ATOM 659 O O . GLU A 1 84 ? -5.884 -81.592 23.219 1.00 26.89 84 GLU A O 1
ATOM 661 N N . ALA A 1 85 ? -7.221 -82.589 21.686 1.00 23.92 85 ALA A N 1
ATOM 662 C CA . ALA A 1 85 ? -6.409 -83.791 21.480 1.00 23.58 85 ALA A CA 1
ATOM 663 C C . ALA A 1 85 ? -4.981 -83.521 20.995 1.00 27.07 85 ALA A C 1
ATOM 664 O O . ALA A 1 85 ? -4.071 -84.112 21.562 1.00 27.49 85 ALA A O 1
ATOM 666 N N . TYR A 1 86 ? -4.760 -82.639 19.971 1.00 21.42 86 TYR A N 1
ATOM 667 C CA . TYR A 1 86 ? -3.387 -82.363 19.527 1.00 20.15 86 TYR A CA 1
ATOM 668 C C . TYR A 1 86 ? -2.635 -81.499 20.531 1.00 25.10 86 TYR A C 1
ATOM 669 O O . TYR A 1 86 ? -1.411 -81.604 20.607 1.00 23.17 86 TYR A O 1
ATOM 678 N N . GLU A 1 87 ? -3.354 -80.699 21.346 1.00 23.48 87 GLU A N 1
ATOM 679 C CA . GLU A 1 87 ? -2.702 -79.896 22.385 1.00 24.79 87 GLU A CA 1
ATOM 680 C C . GLU A 1 87 ? -2.212 -80.795 23.521 1.00 32.08 87 GLU A C 1
ATOM 681 O O . GLU A 1 87 ? -1.279 -80.422 24.239 1.00 32.86 87 GLU A O 1
ATOM 687 N N . ASN A 1 88 ? -2.830 -81.987 23.666 1.00 29.74 88 ASN A N 1
ATOM 688 C CA . ASN A 1 88 ? -2.501 -82.958 24.713 1.00 30.64 88 ASN A CA 1
ATOM 689 C C . ASN A 1 88 ? -1.728 -84.175 24.197 1.00 33.57 88 ASN A C 1
ATOM 690 O O . ASN A 1 88 ? -1.388 -85.066 24.978 1.00 33.78 88 ASN A O 1
ATOM 695 N N . GLY A 1 89 ? -1.425 -84.170 22.905 1.00 29.09 89 GLY A N 1
ATOM 696 C CA . GLY A 1 89 ? -0.678 -85.226 22.235 1.00 29.18 89 GLY A CA 1
ATOM 697 C C . GLY A 1 89 ? -1.402 -86.548 22.107 1.00 32.40 89 GLY A C 1
ATOM 698 O O . GLY A 1 89 ? -0.749 -87.587 22.039 1.00 31.62 89 GLY A O 1
ATOM 699 N N . THR A 1 90 ? -2.747 -86.521 22.038 1.00 29.42 90 THR A N 1
ATOM 700 C CA . THR A 1 90 ? -3.592 -87.720 21.931 1.00 29.11 90 THR A CA 1
ATOM 701 C C . THR A 1 90 ? -4.324 -87.841 20.603 1.00 31.81 90 THR A C 1
ATOM 702 O O . THR A 1 90 ? -5.081 -88.799 20.411 1.00 33.24 90 THR A O 1
ATOM 706 N N . LEU A 1 91 ? -4.117 -86.889 19.686 1.00 25.90 91 LEU A N 1
ATOM 707 C CA . LEU A 1 91 ? -4.819 -86.951 18.417 1.00 23.65 91 LEU A CA 1
ATOM 708 C C . LEU A 1 91 ? -4.299 -88.091 17.555 1.00 27.86 91 LEU A C 1
ATOM 709 O O . LEU A 1 91 ? -3.126 -88.105 17.190 1.00 28.72 91 LEU A O 1
ATOM 714 N N . LYS A 1 92 ? -5.180 -89.061 17.264 1.00 25.51 92 LYS A N 1
ATOM 715 C CA . LYS A 1 92 ? -4.888 -90.219 16.414 1.00 25.58 92 LYS A CA 1
ATOM 716 C C . LYS A 1 92 ? -5.089 -89.870 14.940 1.00 28.68 92 LYS A C 1
ATOM 717 O O . LYS A 1 92 ? -6.009 -89.118 14.592 1.00 28.29 92 LYS A O 1
ATOM 720 N N . GLY A 1 93 ? -4.266 -90.481 14.086 1.00 25.39 93 GLY A N 1
ATOM 721 C CA . GLY A 1 93 ? -4.331 -90.326 12.636 1.00 26.00 93 GLY A CA 1
ATOM 722 C C . GLY A 1 93 ? -5.641 -90.816 12.052 1.00 29.27 93 GLY A C 1
ATOM 723 O O . GLY A 1 93 ? -6.142 -90.224 11.090 1.00 27.62 93 GLY A O 1
ATOM 724 N N . GLU A 1 94 ? -6.247 -91.868 12.667 1.00 27.51 94 GLU A N 1
ATOM 725 C CA . GLU A 1 94 ? -7.537 -92.405 12.214 1.00 27.32 94 GLU A CA 1
ATOM 726 C C . GLU A 1 94 ? -8.623 -91.335 12.342 1.00 29.19 94 GLU A C 1
ATOM 727 O O . GLU A 1 94 ? -9.452 -91.233 11.447 1.00 29.72 94 GLU A O 1
ATOM 729 N N . GLN A 1 95 ? -8.582 -90.502 13.420 1.00 24.19 95 GLN A N 1
ATOM 730 C CA . GLN A 1 95 ? -9.534 -89.404 13.579 1.00 23.16 95 GLN A CA 1
ATOM 731 C C . GLN A 1 95 ? -9.248 -88.287 12.559 1.00 25.91 95 GLN A C 1
ATOM 732 O O . GLN A 1 95 ? -10.185 -87.772 11.955 1.00 24.44 95 GLN A O 1
ATOM 738 N N . VAL A 1 96 ? -7.957 -87.933 12.356 1.00 20.90 96 VAL A N 1
ATOM 739 C CA . VAL A 1 96 ? -7.544 -86.925 11.359 1.00 20.11 96 VAL A CA 1
ATOM 740 C C . VAL A 1 96 ? -8.058 -87.333 9.960 1.00 24.58 96 VAL A C 1
ATOM 741 O O . VAL A 1 96 ? -8.572 -86.490 9.216 1.00 22.82 96 VAL A O 1
ATOM 745 N N . GLU A 1 97 ? -7.977 -88.643 9.627 1.00 23.25 97 GLU A N 1
ATOM 746 C CA . GLU A 1 97 ? -8.443 -89.149 8.334 1.00 23.77 97 GLU A CA 1
ATOM 747 C C . GLU A 1 97 ? -9.981 -89.043 8.141 1.00 26.01 97 GLU A C 1
ATOM 748 O O . GLU A 1 97 ? -10.446 -89.122 7.007 1.00 24.12 97 GLU A O 1
ATOM 754 N N . GLN A 1 98 ? -10.734 -88.751 9.214 1.00 24.07 98 GLN A N 1
ATOM 755 C CA . GLN A 1 98 ? -12.185 -88.519 9.139 1.00 23.57 98 GLN A CA 1
ATOM 756 C C . GLN A 1 98 ? -12.562 -87.095 8.668 1.00 23.54 98 GLN A C 1
ATOM 757 O O . GLN A 1 98 ? -13.687 -86.884 8.236 1.00 22.05 98 GLN A O 1
ATOM 763 N N . LEU A 1 99 ? -11.636 -86.136 8.759 1.00 16.52 99 LEU A N 1
ATOM 764 C CA . LEU A 1 99 ? -11.826 -84.739 8.359 1.00 15.53 99 LEU A CA 1
ATOM 765 C C . LEU A 1 99 ? -11.924 -84.574 6.841 1.00 16.53 99 LEU A C 1
ATOM 766 O O . LEU A 1 99 ? -11.404 -85.410 6.091 1.00 12.51 99 LEU A O 1
ATOM 771 N N . CYS A 1 100 ? -12.564 -83.481 6.375 1.00 12.52 100 CYS A N 1
ATOM 772 C CA . CYS A 1 100 ? -12.644 -83.179 4.948 1.00 12.30 100 CYS A CA 1
ATOM 773 C C . CYS A 1 100 ? -11.347 -82.477 4.528 1.00 14.16 100 CYS A C 1
ATOM 774 O O . CYS A 1 100 ? -10.583 -82.034 5.406 1.00 10.00 100 CYS A O 1
ATOM 777 N N . VAL A 1 101 ? -11.123 -82.305 3.213 1.00 13.01 101 VAL A N 1
ATOM 778 C CA . VAL A 1 101 ? -9.956 -81.585 2.701 1.00 10.79 101 VAL A CA 1
ATOM 779 C C . VAL A 1 101 ? -9.802 -80.195 3.399 1.00 12.11 101 VAL A C 1
ATOM 780 O O . VAL A 1 101 ? -8.685 -79.831 3.801 1.00 9.38 101 VAL A O 1
ATOM 784 N N . LEU A 1 102 ? -10.888 -79.395 3.446 1.00 12.12 102 LEU A N 1
ATOM 785 C CA . LEU A 1 102 ? -10.830 -78.044 4.039 1.00 10.74 102 LEU A CA 1
ATOM 786 C C . LEU A 1 102 ? -10.299 -78.063 5.452 1.00 13.92 102 LEU A C 1
ATOM 787 O O . LEU A 1 102 ? -9.469 -77.224 5.798 1.00 12.26 102 LEU A O 1
ATOM 792 N N . GLN A 1 103 ? -10.777 -79.013 6.267 1.00 12.39 103 GLN A N 1
ATOM 793 C CA . GLN A 1 103 ? -10.347 -79.188 7.662 1.00 11.14 103 GLN A CA 1
ATOM 794 C C . GLN A 1 103 ? -8.942 -79.708 7.745 1.00 14.07 103 GLN A C 1
ATOM 795 O O . GLN A 1 103 ? -8.205 -79.231 8.571 1.00 12.52 103 GLN A O 1
ATOM 801 N N . LEU A 1 104 ? -8.532 -80.624 6.858 1.00 11.58 104 LEU A N 1
ATOM 802 C CA . LEU A 1 104 ? -7.140 -81.122 6.859 1.00 9.62 104 LEU A CA 1
ATOM 803 C C . LEU A 1 104 ? -6.140 -80.016 6.569 1.00 12.72 104 LEU A C 1
ATOM 804 O O . LEU A 1 104 ? -5.094 -79.975 7.214 1.00 13.96 104 LEU A O 1
ATOM 809 N N . LYS A 1 105 ? -6.472 -79.104 5.625 1.00 11.57 105 LYS A N 1
ATOM 810 C CA . LYS A 1 105 ? -5.620 -77.970 5.299 1.00 11.30 105 LYS A CA 1
ATOM 811 C C . LYS A 1 105 ? -5.565 -77.007 6.483 1.00 12.66 105 LYS A C 1
ATOM 812 O O . LYS A 1 105 ? -4.491 -76.515 6.826 1.00 12.75 105 LYS A O 1
ATOM 818 N N . GLN A 1 106 ? -6.731 -76.734 7.119 1.00 9.92 106 GLN A N 1
ATOM 819 C CA . GLN A 1 106 ? -6.748 -75.856 8.289 1.00 10.46 106 GLN A CA 1
ATOM 820 C C . GLN A 1 106 ? -5.936 -76.498 9.417 1.00 16.11 106 GLN A C 1
ATOM 821 O O . GLN A 1 106 ? -5.162 -75.793 10.070 1.00 16.26 106 GLN A O 1
ATOM 827 N N . LEU A 1 107 ? -6.137 -77.822 9.666 1.00 12.62 107 LEU A N 1
ATOM 828 C CA . LEU A 1 107 ? -5.422 -78.537 10.742 1.00 12.15 107 LEU A CA 1
ATOM 829 C C . LEU A 1 107 ? -3.913 -78.510 10.528 1.00 16.52 107 LEU A C 1
ATOM 830 O O . LEU A 1 107 ? -3.179 -78.303 11.508 1.00 16.45 107 LEU A O 1
ATOM 835 N N . SER A 1 108 ? -3.457 -78.687 9.263 1.00 12.46 108 SER A N 1
ATOM 836 C CA A SER A 1 108 ? -2.031 -78.647 8.903 0.45 11.78 108 SER A CA 1
ATOM 837 C CA B SER A 1 108 ? -2.033 -78.664 8.935 0.55 11.25 108 SER A CA 1
ATOM 838 C C . SER A 1 108 ? -1.428 -77.310 9.315 1.00 14.68 108 SER A C 1
ATOM 839 O O . SER A 1 108 ? -0.357 -77.280 9.930 1.00 13.59 108 SER A O 1
ATOM 844 N N . LYS A 1 109 ? -2.138 -76.202 9.017 1.00 11.89 109 LYS A N 1
ATOM 845 C CA . LYS A 1 109 ? -1.675 -74.858 9.397 1.00 12.16 109 LYS A CA 1
ATOM 846 C C . LYS A 1 109 ? -1.693 -74.682 10.921 1.00 15.46 109 LYS A C 1
ATOM 847 O O . LYS A 1 109 ? -0.789 -74.045 11.474 1.00 14.89 109 LYS A O 1
ATOM 853 N N . ASP A 1 110 ? -2.758 -75.187 11.592 1.00 13.25 110 ASP A N 1
ATOM 854 C CA . ASP A 1 110 ? -2.883 -75.123 13.053 1.00 13.32 110 ASP A CA 1
ATOM 855 C C . ASP A 1 110 ? -1.751 -75.886 13.742 1.00 18.20 110 ASP A C 1
ATOM 856 O O . ASP A 1 110 ? -1.165 -75.372 14.698 1.00 17.35 110 ASP A O 1
ATOM 861 N N . LEU A 1 111 ? -1.435 -77.097 13.236 1.00 16.72 111 LEU A N 1
ATOM 862 C CA . LEU A 1 111 ? -0.357 -77.929 13.769 1.00 16.13 111 LEU A CA 1
ATOM 863 C C . LEU A 1 111 ? 0.988 -77.294 13.524 1.00 18.42 111 LEU A C 1
ATOM 864 O O . LEU A 1 111 ? 1.844 -77.345 14.411 1.00 17.89 111 LEU A O 1
ATOM 869 N N . SER A 1 112 ? 1.185 -76.679 12.336 1.00 14.85 112 SER A N 1
ATOM 870 C CA . SER A 1 112 ? 2.444 -75.970 12.030 1.00 13.32 112 SER A CA 1
ATOM 871 C C . SER A 1 112 ? 2.611 -74.768 12.991 1.00 16.53 112 SER A C 1
ATOM 872 O O . SER A 1 112 ? 3.718 -74.539 13.513 1.00 15.95 112 SER A O 1
ATOM 875 N N . ASP A 1 113 ? 1.497 -74.054 13.301 1.00 15.92 113 ASP A N 1
ATOM 876 C CA . ASP A 1 113 ? 1.522 -72.944 14.276 1.00 16.54 113 ASP A CA 1
ATOM 877 C C . ASP A 1 113 ? 1.870 -73.476 15.671 1.00 21.24 113 ASP A C 1
ATOM 878 O O . ASP A 1 113 ? 2.629 -72.839 16.397 1.00 21.39 113 ASP A O 1
ATOM 883 N N . GLN A 1 114 ? 1.327 -74.645 16.037 1.00 17.75 114 GLN A N 1
ATOM 884 C CA . GLN A 1 114 ? 1.623 -75.251 17.344 1.00 16.97 114 GLN A CA 1
ATOM 885 C C . GLN A 1 114 ? 3.116 -75.593 17.443 1.00 20.76 114 GLN A C 1
ATOM 886 O O . GLN A 1 114 ? 3.733 -75.308 18.468 1.00 21.04 114 GLN A O 1
ATOM 892 N N . VAL A 1 115 ? 3.688 -76.175 16.375 1.00 16.90 115 VAL A N 1
ATOM 893 C CA . VAL A 1 115 ? 5.103 -76.572 16.284 1.00 16.97 115 VAL A CA 1
ATOM 894 C C . VAL A 1 115 ? 5.997 -75.351 16.465 1.00 21.08 115 VAL A C 1
ATOM 895 O O . VAL A 1 115 ? 6.954 -75.400 17.244 1.00 21.70 115 VAL A O 1
ATOM 899 N N . ALA A 1 116 ? 5.635 -74.234 15.813 1.00 17.84 116 ALA A N 1
ATOM 900 C CA . ALA A 1 116 ? 6.360 -72.971 15.922 1.00 17.94 116 ALA A CA 1
ATOM 901 C C . ALA A 1 116 ? 6.363 -72.463 17.382 1.00 23.20 116 ALA A C 1
ATOM 902 O O . ALA A 1 116 ? 7.414 -72.085 17.892 1.00 21.18 116 ALA A O 1
ATOM 904 N N . GLY A 1 117 ? 5.197 -72.502 18.032 1.00 22.57 117 GLY A N 1
ATOM 905 C CA . GLY A 1 117 ? 5.037 -72.100 19.427 1.00 22.53 117 GLY A CA 1
ATOM 906 C C . GLY A 1 117 ? 5.818 -72.987 20.371 1.00 28.82 117 GLY A C 1
ATOM 907 O O . GLY A 1 117 ? 6.491 -72.482 21.269 1.00 29.37 117 GLY A O 1
ATOM 908 N N . LEU A 1 118 ? 5.758 -74.318 20.154 1.00 25.72 118 LEU A N 1
ATOM 909 C CA . LEU A 1 118 ? 6.476 -75.314 20.961 1.00 24.44 118 LEU A CA 1
ATOM 910 C C . LEU A 1 118 ? 7.996 -75.164 20.853 1.00 28.08 118 LEU A C 1
ATOM 911 O O . LEU A 1 118 ? 8.689 -75.355 21.856 1.00 27.23 118 LEU A O 1
ATOM 916 N N . ALA A 1 119 ? 8.500 -74.789 19.652 1.00 23.95 119 ALA A N 1
ATOM 917 C CA . ALA A 1 119 ? 9.918 -74.549 19.387 1.00 23.83 119 ALA A CA 1
ATOM 918 C C . ALA A 1 119 ? 10.411 -73.361 20.232 1.00 27.11 119 ALA A C 1
ATOM 919 O O . ALA A 1 119 ? 11.513 -73.420 20.780 1.00 25.47 119 ALA A O 1
ATOM 921 N N . LYS A 1 120 ? 9.561 -72.325 20.400 1.00 25.52 120 LYS A N 1
ATOM 922 C CA . LYS A 1 120 ? 9.865 -71.148 21.227 1.00 25.94 120 LYS A CA 1
ATOM 923 C C . LYS A 1 120 ? 9.901 -71.554 22.716 1.00 31.94 120 LYS A C 1
ATOM 924 O O . LYS A 1 120 ? 10.797 -71.118 23.472 1.00 32.13 120 LYS A O 1
ATOM 928 N N . GLU A 1 121 ? 8.958 -72.433 23.121 1.00 28.72 121 GLU A N 1
ATOM 929 C CA . GLU A 1 121 ? 8.891 -72.956 24.486 1.00 28.98 121 GLU A CA 1
ATOM 930 C C . GLU A 1 121 ? 10.148 -73.777 24.761 1.00 31.40 121 GLU A C 1
ATOM 931 O O . GLU A 1 121 ? 10.766 -73.590 25.807 1.00 32.94 121 GLU A O 1
ATOM 937 N N . ALA A 1 122 ? 10.514 -74.683 23.821 1.00 24.41 122 ALA A N 1
ATOM 938 C CA . ALA A 1 122 ? 11.675 -75.554 23.945 1.00 24.05 122 ALA A CA 1
ATOM 939 C C . ALA A 1 122 ? 12.966 -74.750 24.046 1.00 29.51 122 ALA A C 1
ATOM 940 O O . ALA A 1 122 ? 13.817 -75.103 24.853 1.00 27.60 122 ALA A O 1
ATOM 942 N N . GLN A 1 123 ? 13.102 -73.655 23.257 1.00 28.47 123 GLN A N 1
ATOM 943 C CA . GLN A 1 123 ? 14.293 -72.791 23.279 1.00 29.16 123 GLN A CA 1
ATOM 944 C C . GLN A 1 123 ? 14.499 -72.154 24.666 1.00 33.24 123 GLN A C 1
ATOM 945 O O . GLN A 1 123 ? 15.619 -72.148 25.178 1.00 32.64 123 GLN A O 1
ATOM 948 N N . GLN A 1 124 ? 13.418 -71.642 25.266 1.00 30.87 124 GLN A N 1
ATOM 949 C CA . GLN A 1 124 ? 13.421 -71.014 26.590 1.00 31.16 124 GLN A CA 1
ATOM 950 C C . GLN A 1 124 ? 13.798 -72.029 27.671 1.00 34.44 124 GLN A C 1
ATOM 951 O O . GLN A 1 124 ? 14.576 -71.704 28.569 1.00 34.70 124 GLN A O 1
ATOM 953 N N . LEU A 1 125 ? 13.309 -73.273 27.535 1.00 29.63 125 LEU A N 1
ATOM 954 C CA . LEU A 1 125 ? 13.588 -74.369 28.470 1.00 28.31 125 LEU A CA 1
ATOM 955 C C . LEU A 1 125 ? 15.030 -74.862 28.351 1.00 30.90 125 LEU A C 1
ATOM 956 O O . LEU A 1 125 ? 15.649 -75.174 29.371 1.00 29.12 125 LEU A O 1
ATOM 961 N N . GLU A 1 126 ? 15.572 -74.906 27.115 1.00 26.59 126 GLU A N 1
ATOM 962 C CA . GLU A 1 126 ? 16.966 -75.282 26.853 1.00 27.22 126 GLU A CA 1
ATOM 963 C C . GLU A 1 126 ? 17.878 -74.225 27.477 1.00 33.92 126 GLU A C 1
ATOM 964 O O . GLU A 1 126 ? 18.894 -74.580 28.065 1.00 33.87 126 GLU A O 1
ATOM 970 N N . GLU A 1 127 ? 17.500 -72.934 27.372 1.00 31.85 127 GLU A N 1
ATOM 971 C CA . GLU A 1 127 ? 18.262 -71.837 27.961 1.00 32.62 127 GLU A CA 1
ATOM 972 C C . GLU A 1 127 ? 18.299 -71.958 29.477 1.00 36.78 127 GLU A C 1
ATOM 973 O O . GLU A 1 127 ? 19.372 -71.791 30.069 1.00 35.49 127 GLU A O 1
ATOM 979 N N . GLU A 1 128 ? 17.138 -72.279 30.102 1.00 33.63 128 GLU A N 1
ATOM 980 C CA . GLU A 1 128 ? 17.023 -72.458 31.554 1.00 34.29 128 GLU A CA 1
ATOM 981 C C . GLU A 1 128 ? 17.901 -73.628 32.010 1.00 36.37 128 GLU A C 1
ATOM 982 O O . GLU A 1 128 ? 18.686 -73.478 32.942 1.00 35.77 128 GLU A O 1
ATOM 985 N N . ARG A 1 129 ? 17.782 -74.780 31.317 1.00 31.68 129 ARG A N 1
ATOM 986 C CA . ARG A 1 129 ? 18.521 -76.020 31.580 1.00 31.06 129 ARG A CA 1
ATOM 987 C C . ARG A 1 129 ? 20.036 -75.780 31.467 1.00 34.61 129 ARG A C 1
ATOM 988 O O . ARG A 1 129 ? 20.794 -76.179 32.360 1.00 33.83 129 ARG A O 1
ATOM 996 N N . ASP A 1 130 ? 20.456 -75.109 30.379 1.00 31.27 130 ASP A N 1
ATOM 997 C CA . ASP A 1 130 ? 21.860 -74.825 30.089 1.00 31.01 130 ASP A CA 1
ATOM 998 C C . ASP A 1 130 ? 22.486 -73.927 31.143 1.00 35.10 130 ASP A C 1
ATOM 999 O O . ASP A 1 130 ? 23.622 -74.173 31.545 1.00 34.62 130 ASP A O 1
ATOM 1004 N N . LYS A 1 131 ? 21.722 -72.948 31.650 1.00 32.22 131 LYS A N 1
ATOM 1005 C CA . LYS A 1 131 ? 22.173 -72.054 32.728 1.00 32.19 131 LYS A CA 1
ATOM 1006 C C . LYS A 1 131 ? 22.392 -72.819 34.043 1.00 36.64 131 LYS A C 1
ATOM 1007 O O . LYS A 1 131 ? 23.318 -72.502 34.800 1.00 36.01 131 LYS A O 1
ATOM 1010 N N . LEU A 1 132 ? 21.535 -73.824 34.306 1.00 32.34 132 LEU A N 1
ATOM 1011 C CA . LEU A 1 132 ? 21.597 -74.669 35.486 1.00 31.96 132 LEU A CA 1
ATOM 1012 C C . LEU A 1 132 ? 22.767 -75.628 35.375 1.00 34.66 132 LEU A C 1
ATOM 1013 O O . LEU A 1 132 ? 23.454 -75.852 36.364 1.00 34.96 132 LEU A O 1
ATOM 1018 N N . MET A 1 133 ? 23.012 -76.166 34.169 1.00 30.18 133 MET A N 1
ATOM 1019 C CA . MET A 1 133 ? 24.105 -77.106 33.906 1.00 30.11 133 MET A CA 1
ATOM 1020 C C . MET A 1 133 ? 25.482 -76.470 34.144 1.00 40.71 133 MET A C 1
ATOM 1021 O O . MET A 1 133 ? 26.420 -77.168 34.536 1.00 40.37 133 MET A O 1
ATOM 1026 N N . LEU A 1 134 ? 25.580 -75.137 33.940 1.00 41.23 134 LEU A N 1
ATOM 1027 C CA . LEU A 1 134 ? 26.798 -74.349 34.153 1.00 42.00 134 LEU A CA 1
ATOM 1028 C C . LEU A 1 134 ? 27.237 -74.327 35.617 1.00 44.74 134 LEU A C 1
ATOM 1029 O O . LEU A 1 134 ? 28.416 -74.137 35.880 1.00 45.54 134 LEU A O 1
ATOM 1034 N N . ASN A 1 135 ? 26.292 -74.522 36.556 1.00 39.04 135 ASN A N 1
ATOM 1035 C CA . ASN A 1 135 ? 26.518 -74.579 37.998 1.00 38.45 135 ASN A CA 1
ATOM 103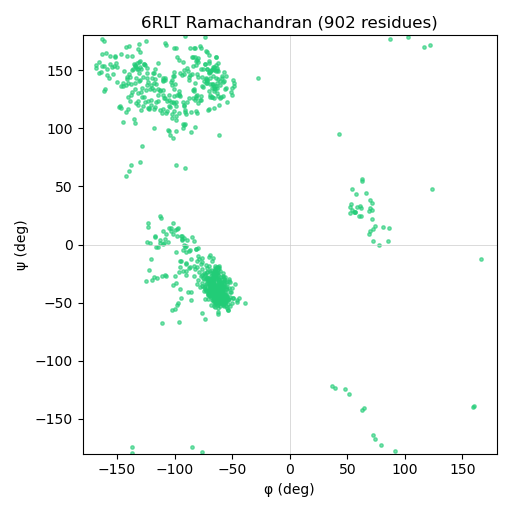6 C C . ASN A 1 135 ? 26.625 -76.039 38.480 1.00 37.63 135 ASN A C 1
ATOM 1037 O O . ASN A 1 135 ? 26.561 -76.305 39.676 1.00 37.56 135 ASN A O 1
ATOM 1042 N N . VAL A 1 136 ? 26.801 -76.989 37.550 1.00 30.79 136 VAL A N 1
ATOM 1043 C CA . VAL A 1 136 ? 26.962 -78.392 37.929 1.00 29.40 136 VAL A CA 1
ATOM 1044 C C . VAL A 1 136 ? 28.434 -78.703 37.796 1.00 29.00 136 VAL A C 1
ATOM 1045 O O . VAL A 1 136 ? 28.987 -78.547 36.725 1.00 26.61 136 VAL A O 1
ATOM 1049 N N . GLY A 1 137 ? 29.056 -79.158 38.868 1.00 24.27 137 GLY A N 1
ATOM 1050 C CA . GLY A 1 137 ? 30.459 -79.529 38.786 1.00 22.90 137 GLY A CA 1
ATOM 1051 C C . GLY A 1 137 ? 30.639 -80.922 38.207 1.00 22.99 137 GLY A C 1
ATOM 1052 O O . GLY A 1 137 ? 29.747 -81.773 38.294 1.00 20.26 137 GLY A O 1
ATOM 1053 N N . ASN A 1 138 ? 31.832 -81.190 37.674 1.00 18.15 138 ASN A N 1
ATOM 1054 C CA . ASN A 1 138 ? 32.208 -82.502 37.185 1.00 16.68 138 ASN A CA 1
ATOM 1055 C C . ASN A 1 138 ? 32.184 -83.453 38.387 1.00 22.34 138 ASN A C 1
ATOM 1056 O O . ASN A 1 138 ? 32.390 -83.013 39.532 1.00 20.88 138 ASN A O 1
ATOM 1061 N N . ILE A 1 139 ? 31.922 -84.733 38.135 1.00 21.77 139 ILE A N 1
ATOM 1062 C CA . ILE A 1 139 ? 31.918 -85.740 39.197 1.00 22.68 139 ILE A CA 1
ATOM 1063 C C . ILE A 1 139 ? 33.353 -85.841 39.717 1.00 26.37 139 ILE A C 1
ATOM 1064 O O . ILE A 1 139 ? 34.277 -86.163 38.955 1.00 24.28 139 ILE A O 1
ATOM 1069 N N . LEU A 1 140 ? 33.532 -85.511 40.999 1.00 24.54 140 LEU A N 1
ATOM 1070 C CA . LEU A 1 140 ? 34.819 -85.527 41.687 1.00 25.60 140 LEU A CA 1
ATOM 1071 C C . LEU A 1 140 ? 35.441 -86.887 41.651 1.00 28.58 140 LEU A C 1
ATOM 1072 O O . LEU A 1 140 ? 34.740 -87.882 41.835 1.00 28.03 140 LEU A O 1
ATOM 1077 N N . HIS A 1 141 ? 36.765 -86.931 41.515 1.00 24.11 141 HIS A N 1
ATOM 1078 C CA . HIS A 1 141 ? 37.481 -88.178 41.686 1.00 22.65 141 HIS A CA 1
ATOM 1079 C C . HIS A 1 141 ? 37.406 -88.524 43.195 1.00 26.83 141 HIS A C 1
ATOM 1080 O O . HIS A 1 141 ? 37.355 -87.617 44.030 1.00 26.91 141 HIS A O 1
ATOM 1087 N N . GLU A 1 142 ? 37.387 -89.820 43.536 1.00 23.60 142 GLU A N 1
ATOM 1088 C CA . GLU A 1 142 ? 37.294 -90.327 44.920 1.00 24.15 142 GLU A CA 1
ATOM 1089 C C . GLU A 1 142 ? 38.463 -89.901 45.825 1.00 26.60 142 GLU A C 1
ATOM 1090 O O . GLU A 1 142 ? 38.304 -89.890 47.048 1.00 26.75 142 GLU A O 1
ATOM 1096 N N . SER A 1 143 ? 39.609 -89.503 45.225 1.00 23.15 143 SER A N 1
ATOM 1097 C CA . SER A 1 143 ? 40.813 -89.084 45.957 1.00 22.69 143 SER A CA 1
ATOM 1098 C C . SER A 1 143 ? 40.874 -87.565 46.232 1.00 25.74 143 SER A C 1
ATOM 1099 O O . SER A 1 143 ? 41.853 -87.104 46.824 1.00 24.93 143 SER A O 1
ATOM 1102 N N . VAL A 1 144 ? 39.856 -86.789 45.783 1.00 20.64 144 VAL A N 1
ATOM 1103 C CA . VAL A 1 144 ? 39.843 -85.337 45.990 1.00 20.31 144 VAL A CA 1
ATOM 1104 C C . VAL A 1 144 ? 39.637 -84.992 47.485 1.00 22.50 144 VAL A C 1
ATOM 1105 O O . VAL A 1 144 ? 38.687 -85.491 48.096 1.00 21.91 144 VAL A O 1
ATOM 1109 N N . PRO A 1 145 ? 40.528 -84.153 48.102 1.00 18.91 145 PRO A N 1
ATOM 1110 C CA . PRO A 1 145 ? 40.325 -83.786 49.522 1.00 19.45 145 PRO A CA 1
ATOM 1111 C C . PRO A 1 145 ? 39.015 -83.012 49.666 1.00 24.11 145 PRO A C 1
ATOM 1112 O O . PRO A 1 145 ? 38.700 -82.176 48.822 1.00 22.94 145 PRO A O 1
ATOM 1116 N N . ILE A 1 146 ? 38.211 -83.355 50.666 1.00 22.61 146 ILE A N 1
ATOM 1117 C CA . ILE A 1 146 ? 36.913 -82.705 50.857 1.00 23.08 146 ILE A CA 1
ATOM 1118 C C . ILE A 1 146 ? 37.080 -81.512 51.791 1.00 29.79 146 ILE A C 1
ATOM 1119 O O . ILE A 1 146 ? 37.195 -81.690 53.007 1.00 31.06 146 ILE A O 1
ATOM 1124 N N . ALA A 1 147 ? 37.091 -80.303 51.212 1.00 27.37 147 ALA A N 1
ATOM 1125 C CA . ALA A 1 147 ? 37.226 -79.058 51.966 1.00 27.63 147 ALA A CA 1
ATOM 1126 C C . ALA A 1 147 ? 36.789 -77.873 51.125 1.00 33.46 147 ALA A C 1
ATOM 1127 O O . ALA A 1 147 ? 36.854 -77.930 49.892 1.00 30.64 147 ALA A O 1
ATOM 1129 N N . GLN A 1 148 ? 36.345 -76.796 51.804 1.00 33.94 148 GLN A N 1
ATOM 1130 C CA . GLN A 1 148 ? 35.887 -75.547 51.186 1.00 35.78 148 GLN A CA 1
ATOM 1131 C C . GLN A 1 148 ? 37.025 -74.571 50.883 1.00 42.92 148 GLN A C 1
ATOM 1132 O O . GLN A 1 148 ? 37.058 -73.990 49.798 1.00 43.08 148 GLN A O 1
ATOM 1138 N N . ASP A 1 149 ? 37.915 -74.344 51.872 1.00 41.17 149 ASP A N 1
ATOM 1139 C CA . ASP A 1 149 ? 38.997 -73.368 51.812 1.00 41.99 149 ASP A CA 1
ATOM 1140 C C . ASP A 1 149 ? 40.336 -73.947 51.375 1.00 45.80 149 ASP A C 1
ATOM 1141 O O . ASP A 1 149 ? 40.806 -74.910 51.970 1.00 43.53 149 ASP A O 1
ATOM 1143 N N . GLU A 1 150 ? 40.954 -73.328 50.351 1.00 44.63 150 GLU A N 1
ATOM 1144 C CA . GLU A 1 150 ? 42.262 -73.686 49.788 1.00 45.41 150 GLU A CA 1
ATOM 1145 C C . GLU A 1 150 ? 43.365 -73.700 50.848 1.00 50.72 150 GLU A C 1
ATOM 1146 O O . GLU A 1 150 ? 44.146 -74.656 50.906 1.00 50.65 150 GLU A O 1
ATOM 1152 N N . GLU A 1 151 ? 43.430 -72.633 51.677 1.00 47.39 151 GLU A N 1
ATOM 1153 C CA . GLU A 1 151 ? 44.441 -72.437 52.720 1.00 46.86 151 GLU A CA 1
ATOM 1154 C C . GLU A 1 151 ? 44.675 -73.682 53.572 1.00 49.44 151 GLU A C 1
ATOM 1155 O O . GLU A 1 151 ? 45.817 -74.121 53.729 1.00 50.12 151 GLU A O 1
ATOM 1157 N N . THR A 1 152 ? 43.588 -74.276 54.065 1.00 43.61 152 THR A N 1
ATOM 1158 C CA . THR A 1 152 ? 43.601 -75.465 54.906 1.00 42.81 152 THR A CA 1
ATOM 1159 C C . THR A 1 152 ? 43.313 -76.778 54.161 1.00 44.64 152 THR A C 1
ATOM 1160 O O . THR A 1 152 ? 43.810 -77.834 54.574 1.00 45.83 152 THR A O 1
ATOM 1164 N N . GLY A 1 153 ? 42.464 -76.707 53.136 1.00 36.44 153 GLY A N 1
ATOM 1165 C CA . GLY A 1 153 ? 41.936 -77.863 52.428 1.00 34.10 153 GLY A CA 1
ATOM 1166 C C . GLY A 1 153 ? 42.810 -78.595 51.440 1.00 32.40 153 GLY A C 1
ATOM 1167 O O . GLY A 1 153 ? 42.649 -79.805 51.270 1.00 31.43 153 GLY A O 1
ATOM 1168 N N . ASN A 1 154 ? 43.701 -77.881 50.747 1.00 27.22 154 ASN A N 1
ATOM 1169 C CA . ASN A 1 154 ? 44.579 -78.503 49.757 1.00 24.25 154 ASN A CA 1
ATOM 1170 C C . ASN A 1 154 ? 45.564 -79.449 50.456 1.00 27.83 154 ASN A C 1
ATOM 1171 O O . ASN A 1 154 ? 45.934 -79.196 51.597 1.00 26.78 154 ASN A O 1
ATOM 1176 N N . THR A 1 155 ? 45.926 -80.565 49.821 1.00 25.25 155 THR A N 1
ATOM 1177 C CA . THR A 1 155 ? 46.858 -81.531 50.417 1.00 24.90 155 THR A CA 1
ATOM 1178 C C . THR A 1 155 ? 48.187 -81.460 49.673 1.00 24.50 155 THR A C 1
ATOM 1179 O O . THR A 1 155 ? 48.206 -81.655 48.468 1.00 21.10 155 THR A O 1
ATOM 1183 N N . VAL A 1 156 ? 49.301 -81.249 50.396 1.00 20.57 156 VAL A N 1
ATOM 1184 C CA . VAL A 1 156 ? 50.623 -81.252 49.738 1.00 19.11 156 VAL A CA 1
ATOM 1185 C C . VAL A 1 156 ? 50.958 -82.720 49.509 1.00 23.44 156 VAL A C 1
ATOM 1186 O O . VAL A 1 156 ? 50.934 -83.508 50.460 1.00 23.66 156 VAL A O 1
ATOM 1190 N N . VAL A 1 157 ? 51.238 -83.090 48.267 1.00 22.10 157 VAL A N 1
ATOM 1191 C CA . VAL A 1 157 ? 51.498 -84.485 47.935 1.00 23.39 157 VAL A CA 1
ATOM 1192 C C . VAL A 1 157 ? 52.988 -84.794 47.778 1.00 28.69 157 VAL A C 1
ATOM 1193 O O . VAL A 1 157 ? 53.408 -85.892 48.146 1.00 29.47 157 VAL A O 1
ATOM 1197 N N . ARG A 1 158 ? 53.770 -83.848 47.247 1.00 24.03 158 ARG A N 1
ATOM 1198 C CA . ARG A 1 158 ? 55.204 -83.983 46.954 1.00 23.51 158 ARG A CA 1
ATOM 1199 C C . ARG A 1 158 ? 55.893 -82.638 47.078 1.00 23.81 158 ARG A C 1
ATOM 1200 O O . ARG A 1 158 ? 55.276 -81.597 46.849 1.00 21.93 158 ARG A O 1
ATOM 1208 N N . THR A 1 159 ? 57.188 -82.662 47.402 1.00 19.60 159 THR A N 1
ATOM 1209 C CA . THR A 1 159 ? 58.035 -81.468 47.458 1.00 18.80 159 THR A CA 1
ATOM 1210 C C . THR A 1 159 ? 59.355 -81.774 46.756 1.00 21.33 159 THR A C 1
ATOM 1211 O O . THR A 1 159 ? 59.776 -82.938 46.683 1.00 19.51 159 THR A O 1
ATOM 1215 N N . PHE A 1 160 ? 60.004 -80.735 46.238 1.00 15.39 160 PHE A N 1
ATOM 1216 C CA . PHE A 1 160 ? 61.296 -80.897 45.607 1.00 14.63 160 PHE A CA 1
ATOM 1217 C C . PHE A 1 160 ? 62.162 -79.706 45.867 1.00 19.38 160 PHE A C 1
ATOM 1218 O O . PHE A 1 160 ? 61.698 -78.570 45.764 1.00 18.58 160 PHE A O 1
ATOM 1226 N N . GLY A 1 161 ? 63.434 -79.973 46.132 1.00 16.90 161 GLY A N 1
ATOM 1227 C CA . GLY A 1 161 ? 64.440 -78.933 46.248 1.00 15.51 161 GLY A CA 1
ATOM 1228 C C . GLY A 1 161 ? 64.431 -78.211 47.567 1.00 17.66 161 GLY A C 1
ATOM 1229 O O . GLY A 1 161 ? 63.756 -78.613 48.514 1.00 17.35 161 GLY A O 1
ATOM 1230 N N . ASN A 1 162 ? 65.232 -77.167 47.644 1.00 14.47 162 ASN A N 1
ATOM 1231 C CA . ASN A 1 162 ? 65.373 -76.415 48.882 1.00 14.43 162 ASN A CA 1
ATOM 1232 C C . ASN A 1 162 ? 64.212 -75.418 48.986 1.00 15.69 162 ASN A C 1
ATOM 1233 O O . ASN A 1 162 ? 64.217 -74.392 48.311 1.00 16.60 162 ASN A O 1
ATOM 1238 N N . THR A 1 163 ? 63.196 -75.741 49.773 1.00 12.02 163 THR A N 1
ATOM 1239 C CA . THR A 1 163 ? 62.038 -74.860 49.892 1.00 11.94 163 THR A CA 1
ATOM 1240 C C . THR A 1 163 ? 62.065 -73.944 51.116 1.00 16.60 163 THR A C 1
ATOM 1241 O O . THR A 1 163 ? 61.043 -73.347 51.443 1.00 16.71 163 THR A O 1
ATOM 1245 N N . THR A 1 164 ? 63.202 -73.812 51.812 1.00 13.83 164 THR A N 1
ATOM 1246 C CA . THR A 1 164 ? 63.227 -72.914 52.964 1.00 14.15 164 THR A CA 1
ATOM 1247 C C . THR A 1 164 ? 64.259 -71.841 52.760 1.00 16.76 164 THR A C 1
ATOM 1248 O O . THR A 1 164 ? 64.249 -70.851 53.467 1.00 17.26 164 THR A O 1
ATOM 1252 N N . LYS A 1 165 ? 65.125 -72.005 51.755 1.00 12.46 165 LYS A N 1
ATOM 1253 C CA . LYS A 1 165 ? 66.133 -70.997 51.455 1.00 12.47 165 LYS A CA 1
ATOM 1254 C C . LYS A 1 165 ? 65.501 -69.604 51.210 1.00 17.33 165 LYS A C 1
ATOM 1255 O O . LYS A 1 165 ? 64.388 -69.495 50.680 1.00 16.51 165 LYS A O 1
ATOM 1261 N N . ARG A 1 166 ? 66.199 -68.561 51.618 1.00 13.49 166 ARG A N 1
ATOM 1262 C CA . ARG A 1 166 ? 65.748 -67.173 51.426 1.00 14.51 166 ARG A CA 1
ATOM 1263 C C . ARG A 1 166 ? 66.712 -66.468 50.473 1.00 20.78 166 ARG A C 1
ATOM 1264 O O . ARG A 1 166 ? 67.832 -66.927 50.303 1.00 22.72 166 ARG A O 1
ATOM 1272 N N . ALA A 1 167 ? 66.261 -65.408 49.793 1.00 16.08 167 ALA A N 1
ATOM 1273 C CA . ALA A 1 167 ? 67.090 -64.627 48.868 1.00 15.35 167 ALA A CA 1
ATOM 1274 C C . ALA A 1 167 ? 66.819 -63.133 49.104 1.00 19.97 167 ALA A C 1
ATOM 1275 O O . ALA A 1 167 ? 65.824 -62.793 49.746 1.00 17.67 167 ALA A O 1
ATOM 1277 N N . LYS A 1 168 ? 67.716 -62.243 48.627 1.00 17.91 168 LYS A N 1
ATOM 1278 C CA . LYS A 1 168 ? 67.642 -60.804 48.915 1.00 19.64 168 LYS A CA 1
ATOM 1279 C C . LYS A 1 168 ? 66.575 -60.041 48.129 1.00 20.67 168 LYS A C 1
ATOM 1280 O O . LYS A 1 168 ? 65.743 -59.374 48.726 1.00 19.10 168 LYS A O 1
ATOM 1283 N N . LEU A 1 169 ? 66.650 -60.062 46.814 1.00 16.10 169 LEU A N 1
ATOM 1284 C CA . LEU A 1 169 ? 65.735 -59.242 46.026 1.00 16.20 169 LEU A CA 1
ATOM 1285 C C . LEU A 1 169 ? 64.623 -60.070 45.433 1.00 17.15 169 LEU A C 1
ATOM 1286 O O . LEU A 1 169 ? 64.895 -61.148 44.926 1.00 17.64 169 LEU A O 1
ATOM 1291 N N . ASN A 1 170 ? 63.382 -59.534 45.419 1.00 13.09 170 ASN A N 1
ATOM 1292 C CA . ASN A 1 170 ? 62.251 -60.190 44.775 1.00 11.97 170 ASN A CA 1
ATOM 1293 C C . ASN A 1 170 ? 62.356 -59.997 43.222 1.00 13.67 170 ASN A C 1
ATOM 1294 O O . ASN A 1 170 ? 63.215 -59.245 42.740 1.00 11.33 170 ASN A O 1
ATOM 1299 N N . HIS A 1 171 ? 61.535 -60.707 42.454 1.00 10.79 171 HIS A N 1
ATOM 1300 C CA . HIS A 1 171 ? 61.584 -60.649 40.984 1.00 9.56 171 HIS A CA 1
ATOM 1301 C C . HIS A 1 171 ? 61.386 -59.233 40.431 1.00 15.25 171 HIS A C 1
ATOM 1302 O O . HIS A 1 171 ? 61.998 -58.894 39.418 1.00 15.74 171 HIS A O 1
ATOM 1309 N N . VAL A 1 172 ? 60.528 -58.422 41.093 1.00 13.55 172 VAL A N 1
ATOM 1310 C CA . VAL A 1 172 ? 60.277 -57.039 40.690 1.00 14.95 172 VAL A CA 1
ATOM 1311 C C . VAL A 1 172 ? 61.574 -56.215 40.757 1.00 16.51 172 VAL A C 1
ATOM 1312 O O . VAL A 1 172 ? 61.935 -55.566 39.769 1.00 18.54 172 VAL A O 1
ATOM 1316 N N . SER A 1 173 ? 62.291 -56.303 41.890 1.00 10.06 173 SER A N 1
ATOM 1317 C CA . SER A 1 173 ? 63.566 -55.604 42.115 1.00 9.93 173 SER A CA 1
ATOM 1318 C C . SER A 1 173 ? 64.644 -56.072 41.160 1.00 13.44 173 SER A C 1
ATOM 1319 O O . SER A 1 173 ? 65.345 -55.252 40.578 1.00 15.70 173 SER A O 1
ATOM 1322 N N . ILE A 1 174 ? 64.718 -57.384 40.925 1.00 8.66 174 ILE A N 1
ATOM 1323 C CA . ILE A 1 174 ? 65.739 -57.922 40.029 1.00 8.04 174 ILE A CA 1
ATOM 1324 C C . ILE A 1 174 ? 65.466 -57.392 38.632 1.00 11.66 174 ILE A C 1
ATOM 1325 O O . ILE A 1 174 ? 66.407 -56.962 37.957 1.00 12.66 174 ILE A O 1
ATOM 1330 N N . MET A 1 175 ? 64.202 -57.503 38.172 1.00 9.52 175 MET A N 1
ATOM 1331 C CA . MET A 1 175 ? 63.908 -57.100 36.786 1.00 9.92 175 MET A CA 1
ATOM 1332 C C . MET A 1 175 ? 64.073 -55.599 36.582 1.00 16.88 175 MET A C 1
ATOM 1333 O O . MET A 1 175 ? 64.543 -55.175 35.528 1.00 16.39 175 MET A O 1
ATOM 1338 N N . GLU A 1 176 ? 63.794 -54.819 37.618 1.00 14.57 176 GLU A N 1
ATOM 1339 C CA . GLU A 1 176 ? 64.051 -53.385 37.588 1.00 14.17 176 GLU A CA 1
ATOM 1340 C C . GLU A 1 176 ? 65.584 -53.165 37.408 1.00 17.46 176 GLU A C 1
ATOM 1341 O O . GLU A 1 176 ? 66.002 -52.438 36.513 1.00 16.84 176 GLU A O 1
ATOM 1347 N N . ARG A 1 177 ? 66.409 -53.776 38.300 1.00 13.99 177 ARG A N 1
ATOM 1348 C CA . ARG A 1 177 ? 67.857 -53.587 38.328 1.00 11.56 177 ARG A CA 1
ATOM 1349 C C . ARG A 1 177 ? 68.569 -54.121 37.072 1.00 14.23 177 ARG A C 1
ATOM 1350 O O . ARG A 1 177 ? 69.643 -53.617 36.720 1.00 15.39 177 ARG A O 1
ATOM 1358 N N . LEU A 1 178 ? 67.928 -55.070 36.334 1.00 11.28 178 LEU A N 1
ATOM 1359 C CA . LEU A 1 178 ? 68.466 -55.530 35.039 1.00 11.21 178 LEU A CA 1
ATOM 1360 C C . LEU A 1 178 ? 68.304 -54.432 33.954 1.00 15.16 178 LEU A C 1
ATOM 1361 O O . LEU A 1 178 ? 69.019 -54.450 32.946 1.00 12.41 178 LEU A O 1
ATOM 1366 N N . GLY A 1 179 ? 67.340 -53.518 34.136 1.00 13.64 179 GLY A N 1
ATOM 1367 C CA . GLY A 1 179 ? 67.049 -52.490 33.138 1.00 14.07 179 GLY A CA 1
ATOM 1368 C C . GLY A 1 179 ? 66.318 -53.095 31.950 1.00 16.20 179 GLY A C 1
ATOM 1369 O O . GLY A 1 179 ? 66.251 -52.501 30.874 1.00 18.62 179 GLY A O 1
ATOM 1370 N N . MET A 1 180 ? 65.780 -54.320 32.128 1.00 10.26 180 MET A N 1
ATOM 1371 C CA . MET A 1 180 ? 65.158 -55.163 31.079 1.00 8.75 180 MET A CA 1
ATOM 1372 C C . MET A 1 180 ? 63.639 -55.315 31.142 1.00 13.11 180 MET A C 1
ATOM 1373 O O . MET A 1 180 ? 63.066 -56.034 30.308 1.00 13.66 180 MET A O 1
ATOM 1378 N N . MET A 1 181 ? 62.979 -54.607 32.077 1.00 10.04 181 MET A N 1
ATOM 1379 C CA . MET A 1 181 ? 61.526 -54.650 32.227 1.00 10.34 181 MET A CA 1
ATOM 1380 C C . MET A 1 181 ? 61.060 -53.253 32.477 1.00 16.31 181 MET A C 1
ATOM 1381 O O . MET A 1 181 ? 61.470 -52.632 33.451 1.00 15.53 181 MET A O 1
ATOM 1386 N N . ASP A 1 182 ? 60.158 -52.774 31.639 1.00 11.32 182 ASP A N 1
ATOM 1387 C CA . ASP A 1 182 ? 59.636 -51.435 31.865 1.00 9.83 182 ASP A CA 1
ATOM 1388 C C . ASP A 1 182 ? 58.125 -51.568 32.148 1.00 15.23 182 ASP A C 1
ATOM 1389 O O . ASP A 1 182 ? 57.388 -52.039 31.303 1.00 12.88 182 ASP A O 1
ATOM 1394 N N . THR A 1 183 ? 57.678 -51.160 33.351 1.00 11.12 183 THR A N 1
ATOM 1395 C CA . THR A 1 183 ? 56.250 -51.161 33.730 1.00 10.82 183 THR A CA 1
ATOM 1396 C C . THR A 1 183 ? 55.877 -49.725 34.129 1.00 14.87 183 THR A C 1
ATOM 1397 O O . THR A 1 183 ? 54.890 -49.514 34.844 1.00 16.18 183 THR A O 1
ATOM 1401 N N . SER A 1 184 ? 56.709 -48.734 33.717 1.00 14.02 184 SER A N 1
ATOM 1402 C CA . SER A 1 184 ? 56.504 -47.312 34.020 1.00 14.54 184 SER A CA 1
ATOM 1403 C C . SER A 1 184 ? 55.363 -46.704 33.198 1.00 21.22 184 SER A C 1
ATOM 1404 O O . SER A 1 184 ? 54.805 -47.372 32.324 1.00 19.64 184 SER A O 1
ATOM 1407 N N . LYS A 1 185 ? 55.076 -45.397 33.428 1.00 20.90 185 LYS A N 1
ATOM 1408 C CA . LYS A 1 185 ? 54.086 -44.650 32.664 1.00 21.33 185 LYS A CA 1
ATOM 1409 C C . LYS A 1 185 ? 54.391 -44.626 31.155 1.00 22.81 185 LYS A C 1
ATOM 1410 O O . LYS A 1 185 ? 53.456 -44.591 30.376 1.00 22.25 185 LYS A O 1
ATOM 1414 N N . ALA A 1 186 ? 55.672 -44.753 30.728 1.00 19.21 186 ALA A N 1
ATOM 1415 C CA . ALA A 1 186 ? 56.013 -44.837 29.292 1.00 19.43 186 ALA A CA 1
ATOM 1416 C C . ALA A 1 186 ? 55.281 -46.033 28.625 1.00 20.68 186 ALA A C 1
ATOM 1417 O O . ALA A 1 186 ? 54.952 -45.996 27.433 1.00 18.04 186 ALA A O 1
ATOM 1419 N N . VAL A 1 187 ? 54.977 -47.073 29.425 1.00 16.25 187 VAL A N 1
ATOM 1420 C CA . VAL A 1 187 ? 54.261 -48.246 28.934 1.00 14.59 187 VAL A CA 1
ATOM 1421 C C . VAL A 1 187 ? 52.773 -48.171 29.258 1.00 16.50 187 VAL A C 1
ATOM 1422 O O . VAL A 1 187 ? 51.966 -48.295 28.350 1.00 15.80 187 VAL A O 1
ATOM 1426 N N . THR A 1 188 ? 52.406 -47.926 30.534 1.00 14.30 188 THR A N 1
ATOM 1427 C CA . THR A 1 188 ? 51.002 -47.924 30.950 1.00 14.57 188 THR A CA 1
ATOM 1428 C C . THR A 1 188 ? 50.172 -46.779 30.334 1.00 17.91 188 THR A C 1
ATOM 1429 O O . THR A 1 188 ? 48.971 -46.969 30.162 1.00 16.70 188 THR A O 1
ATOM 1433 N N . SER A 1 189 ? 50.801 -45.651 29.923 1.00 14.59 189 SER A N 1
ATOM 1434 C CA . SER A 1 189 ? 50.087 -44.543 29.264 1.00 14.99 189 SER A CA 1
ATOM 1435 C C . SER A 1 189 ? 49.778 -44.917 27.809 1.00 19.56 189 SER A C 1
ATOM 1436 O O . SER A 1 189 ? 48.942 -44.280 27.178 1.00 20.62 189 SER A O 1
ATOM 1439 N N . MET A 1 190 ? 50.421 -45.958 27.281 1.00 15.10 190 MET A N 1
ATOM 1440 C CA . MET A 1 190 ? 50.086 -46.332 25.922 1.00 15.10 190 MET A CA 1
ATOM 1441 C C . MET A 1 190 ? 49.296 -47.634 25.842 1.00 18.92 190 MET A C 1
ATOM 1442 O O . MET A 1 190 ? 48.528 -47.807 24.901 1.00 18.07 190 MET A O 1
ATOM 1447 N N . ALA A 1 191 ? 49.457 -48.524 26.826 1.00 17.10 191 ALA A N 1
ATOM 1448 C CA . ALA A 1 191 ? 48.808 -49.833 26.770 1.00 17.49 191 ALA A CA 1
ATOM 1449 C C . ALA A 1 191 ? 47.871 -50.166 27.934 1.00 21.34 191 ALA A C 1
ATOM 1450 O O . ALA A 1 191 ? 47.302 -51.258 27.959 1.00 21.69 191 ALA A O 1
ATOM 1452 N N . GLY A 1 192 ? 47.704 -49.244 28.872 1.00 18.34 192 GLY A N 1
ATOM 1453 C CA . GLY A 1 192 ? 46.838 -49.475 30.022 1.00 18.57 192 GLY A CA 1
ATOM 1454 C C . GLY A 1 192 ? 47.517 -50.162 31.181 1.00 21.97 192 GLY A C 1
ATOM 1455 O O . GLY A 1 192 ? 48.687 -50.541 31.098 1.00 20.31 192 GLY A O 1
ATOM 1456 N N . GLY A 1 193 ? 46.777 -50.322 32.270 1.00 17.79 193 GLY A N 1
ATOM 1457 C CA . GLY A 1 193 ? 47.298 -50.937 33.488 1.00 16.21 193 GLY A CA 1
ATOM 1458 C C . GLY A 1 193 ? 47.849 -52.332 33.296 1.00 17.56 193 GLY A C 1
ATOM 1459 O O . GLY A 1 193 ? 47.378 -53.085 32.432 1.00 14.60 193 GLY A O 1
ATOM 1460 N N . ARG A 1 194 ? 48.870 -52.673 34.096 1.00 15.82 194 ARG A N 1
ATOM 1461 C CA . ARG A 1 194 ? 49.533 -53.978 34.149 1.00 15.63 194 ARG A CA 1
ATOM 1462 C C . ARG A 1 194 ? 50.159 -54.362 32.804 1.00 18.05 194 ARG A C 1
ATOM 1463 O O . ARG A 1 194 ? 50.238 -55.542 32.480 1.00 21.67 194 ARG A O 1
ATOM 1471 N N . SER A 1 195 ? 50.494 -53.367 31.960 1.00 13.19 195 SER A N 1
ATOM 1472 C CA . SER A 1 195 ? 51.144 -53.709 30.686 1.00 9.42 195 SER A CA 1
ATOM 1473 C C . SER A 1 195 ? 52.636 -53.527 30.887 1.00 14.01 195 SER A C 1
ATOM 1474 O O . SER A 1 195 ? 53.053 -52.905 31.881 1.00 15.26 195 SER A O 1
ATOM 1477 N N . TYR A 1 196 ? 53.445 -54.137 30.017 1.00 9.57 196 TYR A N 1
ATOM 1478 C CA . TYR A 1 196 ? 54.898 -54.118 30.180 1.00 8.39 196 TYR A CA 1
ATOM 1479 C C . TYR A 1 196 ? 55.633 -54.225 28.875 1.00 10.24 196 TYR A C 1
ATOM 1480 O O . TYR A 1 196 ? 55.073 -54.649 27.867 1.00 10.63 196 TYR A O 1
ATOM 1489 N N . VAL A 1 197 ? 56.896 -53.834 28.915 1.00 8.21 197 VAL A N 1
ATOM 1490 C CA . VAL A 1 197 ? 57.854 -53.997 27.834 1.00 8.55 197 VAL A CA 1
ATOM 1491 C C . VAL A 1 197 ? 58.965 -54.823 28.435 1.00 11.34 197 VAL A C 1
ATOM 1492 O O . VAL A 1 197 ? 59.418 -54.527 29.544 1.00 11.77 197 VAL A O 1
ATOM 1496 N N . LEU A 1 198 ? 59.410 -55.835 27.718 1.00 9.34 198 LEU A N 1
ATOM 1497 C CA . LEU A 1 198 ? 60.602 -56.579 28.098 1.00 8.73 198 LEU A CA 1
ATOM 1498 C C . LEU A 1 198 ? 61.676 -56.216 27.062 1.00 12.19 198 LEU A C 1
ATOM 1499 O O . LEU A 1 198 ? 61.365 -55.980 25.884 1.00 9.61 198 LEU A O 1
ATOM 1504 N N . LYS A 1 199 ? 62.915 -56.114 27.520 1.00 10.47 199 LYS A N 1
ATOM 1505 C CA . LYS A 1 199 ? 64.066 -55.796 26.690 1.00 11.12 199 LYS A CA 1
ATOM 1506 C C . LYS A 1 199 ? 65.208 -56.755 26.894 1.00 14.69 199 LYS A C 1
ATOM 1507 O O . LYS A 1 199 ? 65.310 -57.405 27.939 1.00 15.82 199 LYS A O 1
ATOM 1513 N N . GLY A 1 200 ? 66.070 -56.813 25.891 1.00 9.93 200 GLY A N 1
ATOM 1514 C CA . GLY A 1 200 ? 67.346 -57.508 25.926 1.00 9.26 200 GLY A CA 1
ATOM 1515 C C . GLY A 1 200 ? 67.331 -58.920 26.459 1.00 14.14 200 GLY A C 1
ATOM 1516 O O . GLY A 1 200 ? 66.626 -59.772 25.928 1.00 15.19 200 GLY A O 1
ATOM 1517 N N . GLY A 1 201 ? 68.149 -59.159 27.468 1.00 10.02 201 GLY A N 1
ATOM 1518 C CA . GLY A 1 201 ? 68.344 -60.468 28.084 1.00 8.67 201 GLY A CA 1
ATOM 1519 C C . GLY A 1 201 ? 67.063 -61.140 28.515 1.00 11.35 201 GLY A C 1
ATOM 1520 O O . GLY A 1 201 ? 66.974 -62.359 28.452 1.00 12.90 201 GLY A O 1
ATOM 1521 N N . LEU A 1 202 ? 66.074 -60.353 29.026 1.00 9.07 202 LEU A N 1
ATOM 1522 C CA . LEU A 1 202 ? 64.797 -60.922 29.432 1.00 8.64 202 LEU A CA 1
ATOM 1523 C C . LEU A 1 202 ? 63.970 -61.463 28.256 1.00 10.37 202 LEU A C 1
ATOM 1524 O O . LEU A 1 202 ? 63.268 -62.474 28.395 1.00 9.70 202 LEU A O 1
ATOM 1529 N N . VAL A 1 203 ? 64.078 -60.808 27.102 1.00 8.76 203 VAL A N 1
ATOM 1530 C CA . VAL A 1 203 ? 63.423 -61.303 25.883 1.00 7.12 203 VAL A CA 1
ATOM 1531 C C . VAL A 1 203 ? 64.122 -62.582 25.431 1.00 11.83 203 VAL A C 1
ATOM 1532 O O . VAL A 1 203 ? 63.444 -63.531 25.045 1.00 12.35 203 VAL A O 1
ATOM 1536 N N . GLN A 1 204 ? 65.469 -62.609 25.496 1.00 9.54 204 GLN A N 1
ATOM 1537 C CA . GLN A 1 204 ? 66.254 -63.785 25.123 1.00 8.98 204 GLN A CA 1
ATOM 1538 C C . GLN A 1 204 ? 65.860 -64.958 26.033 1.00 10.78 204 GLN A C 1
ATOM 1539 O O . GLN A 1 204 ? 65.697 -66.056 25.548 1.00 7.57 204 GLN A O 1
ATOM 1545 N N . LEU A 1 205 ? 65.703 -64.700 27.349 1.00 9.03 205 LEU A N 1
ATOM 1546 C CA . LEU A 1 205 ? 65.247 -65.687 28.318 1.00 8.74 205 LEU A CA 1
ATOM 1547 C C . LEU A 1 205 ? 63.828 -66.197 27.963 1.00 10.61 205 LEU A C 1
ATOM 1548 O O . LEU A 1 205 ? 63.585 -67.406 28.038 1.00 9.82 205 LEU A O 1
ATOM 1553 N N . GLN A 1 206 ? 62.882 -65.274 27.643 1.00 6.92 206 GLN A N 1
ATOM 1554 C CA . GLN A 1 206 ? 61.493 -65.612 27.266 1.00 6.80 206 GLN A CA 1
ATOM 1555 C C . GLN A 1 206 ? 61.486 -66.570 26.077 1.00 11.42 206 GLN A C 1
ATOM 1556 O O . GLN A 1 206 ? 60.806 -67.598 26.120 1.00 9.55 206 GLN A O 1
ATOM 1562 N N . VAL A 1 207 ? 62.246 -66.233 25.018 1.00 9.05 207 VAL A N 1
ATOM 1563 C CA . VAL A 1 207 ? 62.328 -67.094 23.840 1.00 7.59 207 VAL A CA 1
ATOM 1564 C C . VAL A 1 207 ? 62.980 -68.449 24.157 1.00 10.38 207 VAL A C 1
ATOM 1565 O O . VAL A 1 207 ? 62.503 -69.477 23.653 1.00 11.73 207 VAL A O 1
ATOM 1569 N N . ALA A 1 208 ? 64.050 -68.445 25.006 1.00 9.87 208 ALA A N 1
ATOM 1570 C CA . ALA A 1 208 ? 64.759 -69.663 25.428 1.00 9.51 208 ALA A CA 1
ATOM 1571 C C . ALA A 1 208 ? 63.793 -70.618 26.140 1.00 10.94 208 ALA A C 1
ATOM 1572 O O . ALA A 1 208 ? 63.798 -71.824 25.864 1.00 10.32 208 ALA A O 1
ATOM 1574 N N . LEU A 1 209 ? 62.906 -70.061 27.009 1.00 7.20 209 LEU A N 1
ATOM 1575 C CA . LEU A 1 209 ? 61.857 -70.817 27.688 1.00 7.14 209 LEU A CA 1
ATOM 1576 C C . LEU A 1 209 ? 60.764 -71.321 26.725 1.00 10.06 209 LEU A C 1
ATOM 1577 O O . LEU A 1 209 ? 60.320 -72.450 26.850 1.00 9.86 209 LEU A O 1
ATOM 1582 N N . VAL A 1 210 ? 60.342 -70.500 25.785 1.00 8.19 210 VAL A N 1
ATOM 1583 C CA . VAL A 1 210 ? 59.326 -70.965 24.819 1.00 8.12 210 VAL A CA 1
ATOM 1584 C C . VAL A 1 210 ? 59.835 -72.191 24.104 1.00 10.50 210 VAL A C 1
ATOM 1585 O O . VAL A 1 210 ? 59.152 -73.218 24.095 1.00 9.30 210 VAL A O 1
ATOM 1589 N N . SER A 1 211 ? 61.049 -72.088 23.537 1.00 8.07 211 SER A N 1
ATOM 1590 C CA . SER A 1 211 ? 61.661 -73.137 22.717 1.00 8.03 211 SER A CA 1
ATOM 1591 C C . SER A 1 211 ? 62.073 -74.376 23.513 1.00 11.27 211 SER A C 1
ATOM 1592 O O . SER A 1 211 ? 61.788 -75.486 23.061 1.00 10.48 211 SER A O 1
ATOM 1595 N N . TYR A 1 212 ? 62.672 -74.188 24.722 1.00 9.15 212 TYR A N 1
ATOM 1596 C CA . TYR A 1 212 ? 63.054 -75.319 25.565 1.00 9.00 212 TYR A CA 1
ATOM 1597 C C . TYR A 1 212 ? 61.780 -76.089 25.982 1.00 11.23 212 TYR A C 1
ATOM 1598 O O . TYR A 1 212 ? 61.769 -77.324 25.942 1.00 9.41 212 TYR A O 1
ATOM 1607 N N . SER A 1 213 ? 60.725 -75.358 26.398 1.00 9.99 213 SER A N 1
ATOM 1608 C CA . SER A 1 213 ? 59.447 -75.942 26.824 1.00 8.87 213 SER A CA 1
ATOM 1609 C C . SER A 1 213 ? 58.790 -76.725 25.693 1.00 11.39 213 SER A C 1
ATOM 1610 O O . SER A 1 213 ? 58.339 -77.850 25.911 1.00 11.23 213 SER A O 1
ATOM 1613 N N . LEU A 1 214 ? 58.754 -76.156 24.466 1.00 9.42 214 LEU A N 1
ATOM 1614 C CA . LEU A 1 214 ? 58.187 -76.890 23.343 1.00 9.39 214 LEU A CA 1
ATOM 1615 C C . LEU A 1 214 ? 58.977 -78.171 23.044 1.00 13.76 214 LEU A C 1
ATOM 1616 O O . LEU A 1 214 ? 58.371 -79.243 22.910 1.00 12.76 214 LEU A O 1
ATOM 1621 N N . ASP A 1 215 ? 60.322 -78.087 23.056 1.00 12.92 215 ASP A N 1
ATOM 1622 C CA . ASP A 1 215 ? 61.158 -79.271 22.792 1.00 11.59 215 ASP A CA 1
ATOM 1623 C C . ASP A 1 215 ? 60.957 -80.347 23.837 1.00 14.45 215 ASP A C 1
ATOM 1624 O O . ASP A 1 215 ? 60.930 -81.540 23.517 1.00 12.68 215 ASP A O 1
ATOM 1629 N N . PHE A 1 216 ? 60.780 -79.904 25.084 1.00 10.59 216 PHE A N 1
ATOM 1630 C CA . PHE A 1 216 ? 60.564 -80.768 26.244 1.00 10.61 216 PHE A CA 1
ATOM 1631 C C . PHE A 1 216 ? 59.337 -81.631 26.037 1.00 11.76 216 PHE A C 1
ATOM 1632 O O . PHE A 1 216 ? 59.404 -82.823 26.301 1.00 9.80 216 PHE A O 1
ATOM 1640 N N . LEU A 1 217 ? 58.244 -81.061 25.473 1.00 9.37 217 LEU A N 1
ATOM 1641 C CA . LEU A 1 217 ? 57.033 -81.829 25.167 1.00 8.63 217 LEU A CA 1
ATOM 1642 C C . LEU A 1 217 ? 57.154 -82.662 23.894 1.00 13.77 217 LEU A C 1
ATOM 1643 O O . LEU A 1 217 ? 56.666 -83.795 23.850 1.00 13.90 217 LEU A O 1
ATOM 1648 N N . VAL A 1 218 ? 57.858 -82.134 22.868 1.00 11.47 218 VAL A N 1
ATOM 1649 C CA . VAL A 1 218 ? 58.100 -82.890 21.620 1.00 10.47 218 VAL A CA 1
ATOM 1650 C C . VAL A 1 218 ? 58.804 -84.209 21.938 1.00 17.35 218 VAL A C 1
ATOM 1651 O O . VAL A 1 218 ? 58.419 -85.258 21.400 1.00 15.85 218 VAL A O 1
ATOM 1655 N N . LYS A 1 219 ? 59.802 -84.147 22.834 1.00 12.92 219 LYS A N 1
ATOM 1656 C CA . LYS A 1 219 ? 60.583 -85.310 23.306 1.00 14.65 219 LYS A CA 1
ATOM 1657 C C . LYS A 1 219 ? 59.705 -86.314 24.042 1.00 18.18 219 LYS A C 1
ATOM 1658 O O . LYS A 1 219 ? 60.037 -87.497 24.088 1.00 20.52 219 LYS A O 1
ATOM 1664 N N . ARG A 1 220 ? 58.586 -85.858 24.590 1.00 13.30 220 ARG A N 1
ATOM 1665 C CA . ARG A 1 220 ? 57.643 -86.732 25.284 1.00 13.80 220 ARG A CA 1
ATOM 1666 C C . ARG A 1 220 ? 56.405 -87.106 24.466 1.00 20.88 220 ARG A C 1
ATOM 1667 O O . ARG A 1 220 ? 55.414 -87.527 25.050 1.00 22.30 220 ARG A O 1
ATOM 1675 N N . GLY A 1 221 ? 56.461 -86.956 23.138 1.00 17.61 221 GLY A N 1
ATOM 1676 C CA . GLY A 1 221 ? 55.387 -87.355 22.239 1.00 18.62 221 GLY A CA 1
ATOM 1677 C C . GLY A 1 221 ? 54.206 -86.417 22.061 1.00 18.83 221 GLY A C 1
ATOM 1678 O O . GLY A 1 221 ? 53.172 -86.845 21.562 1.00 18.20 221 GLY A O 1
ATOM 1679 N N . TYR A 1 222 ? 54.334 -85.150 22.476 1.00 12.18 222 TYR A N 1
ATOM 1680 C CA . TYR A 1 222 ? 53.282 -84.177 22.248 1.00 11.90 222 TYR A CA 1
ATOM 1681 C C . TYR A 1 222 ? 53.504 -83.557 20.873 1.00 15.30 222 TYR A C 1
ATOM 1682 O O . TYR A 1 222 ? 54.646 -83.336 20.478 1.00 14.79 222 TYR A O 1
ATOM 1691 N N . THR A 1 223 ? 52.405 -83.259 20.170 1.00 12.32 223 THR A N 1
ATOM 1692 C CA . THR A 1 223 ? 52.401 -82.574 18.891 1.00 12.42 223 THR A CA 1
ATOM 1693 C C . THR A 1 223 ? 52.282 -81.061 19.126 1.00 12.42 223 THR A C 1
ATOM 1694 O O . THR A 1 223 ? 51.250 -80.591 19.576 1.00 11.37 223 THR A O 1
ATOM 1698 N N . PRO A 1 224 ? 53.280 -80.256 18.765 1.00 10.03 224 PRO A N 1
ATOM 1699 C CA . PRO A 1 224 ? 53.110 -78.793 18.860 1.00 9.70 224 PRO A CA 1
ATOM 1700 C C . PRO A 1 224 ? 51.818 -78.301 18.216 1.00 14.88 224 PRO A C 1
ATOM 1701 O O . PRO A 1 224 ? 51.374 -78.822 17.198 1.00 13.21 224 PRO A O 1
ATOM 1705 N N . PHE A 1 225 ? 51.183 -77.325 18.841 1.00 10.58 225 PHE A N 1
ATOM 1706 C CA . PHE A 1 225 ? 49.919 -76.801 18.342 1.00 9.54 225 PHE A CA 1
ATOM 1707 C C . PHE A 1 225 ? 49.911 -75.288 18.515 1.00 13.97 225 PHE A C 1
ATOM 1708 O O . PHE A 1 225 ? 49.950 -74.792 19.649 1.00 11.46 225 PHE A O 1
ATOM 1716 N N . TYR A 1 226 ? 49.851 -74.554 17.373 1.00 9.35 226 TYR A N 1
ATOM 1717 C CA . TYR A 1 226 ? 49.784 -73.091 17.367 1.00 9.28 226 TYR A CA 1
ATOM 1718 C C . TYR A 1 226 ? 48.379 -72.699 16.956 1.00 14.07 226 TYR A C 1
ATOM 1719 O O . TYR A 1 226 ? 47.950 -72.993 15.827 1.00 15.30 226 TYR A O 1
ATOM 1728 N N . PRO A 1 227 ? 47.604 -72.091 17.882 1.00 10.44 227 PRO A N 1
ATOM 1729 C CA . PRO A 1 227 ? 46.204 -71.819 17.563 1.00 8.55 227 PRO A CA 1
ATOM 1730 C C . PRO A 1 227 ? 45.899 -70.399 17.102 1.00 12.74 227 PRO A C 1
ATOM 1731 O O . PRO A 1 227 ? 46.708 -69.480 17.295 1.00 12.87 227 PRO A O 1
ATOM 1735 N N . PRO A 1 228 ? 44.676 -70.166 16.585 1.00 12.77 228 PRO A N 1
ATOM 1736 C CA . PRO A 1 228 ? 44.229 -68.772 16.426 1.00 12.11 228 PRO A CA 1
ATOM 1737 C C . PRO A 1 228 ? 44.093 -68.184 17.857 1.00 14.39 228 PRO A C 1
ATOM 1738 O O . PRO A 1 228 ? 43.800 -68.926 18.837 1.00 11.23 228 PRO A O 1
ATOM 1742 N N . PHE A 1 229 ? 44.302 -66.874 18.003 1.00 12.02 229 PHE A N 1
ATOM 1743 C CA . PHE A 1 229 ? 44.185 -66.265 19.351 1.00 10.99 229 PHE A CA 1
ATOM 1744 C C . PHE A 1 229 ? 42.780 -65.687 19.563 1.00 16.48 229 PHE A C 1
ATOM 1745 O O . PHE A 1 229 ? 42.528 -65.001 20.538 1.00 15.10 229 PHE A O 1
ATOM 1753 N N . PHE A 1 230 ? 41.894 -65.937 18.623 1.00 16.75 230 PHE A N 1
ATOM 1754 C CA . PHE A 1 230 ? 40.507 -65.471 18.627 1.00 16.85 230 PHE A CA 1
ATOM 1755 C C . PHE A 1 230 ? 39.575 -66.655 18.613 1.00 18.90 230 PHE A C 1
ATOM 1756 O O . PHE A 1 230 ? 39.775 -67.589 17.818 1.00 15.79 230 PHE A O 1
ATOM 1764 N N . LEU A 1 231 ? 38.463 -66.526 19.338 1.00 15.82 231 LEU A N 1
ATOM 1765 C CA . LEU A 1 231 ? 37.351 -67.473 19.236 1.00 15.67 231 LEU A CA 1
ATOM 1766 C C . LEU A 1 231 ? 36.050 -66.706 19.147 1.00 19.15 231 LEU A C 1
ATOM 1767 O O . LEU A 1 231 ? 35.871 -65.740 19.887 1.00 17.22 231 LEU A O 1
ATOM 1772 N N . ASN A 1 232 ? 35.112 -67.139 18.286 1.00 16.75 232 ASN A N 1
ATOM 1773 C CA . ASN A 1 232 ? 33.785 -66.505 18.224 1.00 18.13 232 ASN A CA 1
ATOM 1774 C C . ASN A 1 232 ? 33.035 -66.697 19.563 1.00 24.69 232 ASN A C 1
ATOM 1775 O O . ASN A 1 232 ? 33.394 -67.593 20.330 1.00 23.58 232 ASN A O 1
ATOM 1780 N N . ARG A 1 233 ? 31.987 -65.875 19.837 1.00 26.80 233 ARG A N 1
ATOM 1781 C CA . ARG A 1 233 ? 31.196 -65.955 21.089 1.00 27.90 233 ARG A CA 1
ATOM 1782 C C . ARG A 1 233 ? 30.635 -67.366 21.364 1.00 32.39 233 ARG A C 1
ATOM 1783 O O . ARG A 1 233 ? 30.792 -67.887 22.481 1.00 32.35 233 ARG A O 1
ATOM 1791 N N . ASP A 1 234 ? 29.965 -67.955 20.360 1.00 30.06 234 ASP A N 1
ATOM 1792 C CA . ASP A 1 234 ? 29.381 -69.293 20.465 1.00 31.08 234 ASP A CA 1
ATOM 1793 C C . ASP A 1 234 ? 30.409 -70.351 20.918 1.00 32.63 234 ASP A C 1
ATOM 1794 O O . ASP A 1 234 ? 30.180 -71.039 21.910 1.00 32.52 234 ASP A O 1
ATOM 1799 N N . VAL A 1 235 ? 31.527 -70.475 20.172 1.00 26.47 235 VAL A N 1
ATOM 1800 C CA . VAL A 1 235 ? 32.590 -71.453 20.411 1.00 24.42 235 VAL A CA 1
ATOM 1801 C C . VAL A 1 235 ? 33.285 -71.181 21.752 1.00 25.63 235 VAL A C 1
ATOM 1802 O O . VAL A 1 235 ? 33.498 -72.123 22.532 1.00 24.37 235 VAL A O 1
ATOM 1806 N N . MET A 1 236 ? 33.565 -69.900 22.069 1.00 22.29 236 MET A N 1
ATOM 1807 C CA . MET A 1 236 ? 34.191 -69.572 23.354 1.00 21.05 236 MET A CA 1
ATOM 1808 C C . MET A 1 236 ? 33.294 -70.036 24.508 1.00 28.09 236 MET A C 1
ATOM 1809 O O . MET A 1 236 ? 33.803 -70.588 25.482 1.00 27.46 236 MET A O 1
ATOM 1814 N N . GLY A 1 237 ? 31.980 -69.858 24.345 1.00 26.90 237 GLY A N 1
ATOM 1815 C CA . GLY A 1 237 ? 30.974 -70.274 25.323 1.00 26.97 237 GLY A CA 1
ATOM 1816 C C . GLY A 1 237 ? 31.019 -71.753 25.663 1.00 30.47 237 GLY A C 1
ATOM 1817 O O . GLY A 1 237 ? 30.743 -72.129 26.801 1.00 30.49 237 GLY A O 1
ATOM 1818 N N . GLU A 1 238 ? 31.423 -72.595 24.692 1.00 26.94 238 GLU A N 1
ATOM 1819 C CA . GLU A 1 238 ? 31.560 -74.047 24.842 1.00 26.23 238 GLU A CA 1
ATOM 1820 C C . GLU A 1 238 ? 32.799 -74.451 25.657 1.00 30.12 238 GLU A C 1
ATOM 1821 O O . GLU A 1 238 ? 32.835 -75.559 26.191 1.00 28.90 238 GLU A O 1
ATOM 1827 N N . VAL A 1 239 ? 33.839 -73.583 25.707 1.00 26.11 239 VAL A N 1
ATOM 1828 C CA . VAL A 1 239 ? 35.110 -73.866 26.386 1.00 26.00 239 VAL A CA 1
ATOM 1829 C C . VAL A 1 239 ? 35.371 -72.934 27.558 1.00 33.50 239 VAL A C 1
ATOM 1830 O O . VAL A 1 239 ? 36.403 -73.066 28.227 1.00 34.56 239 VAL A O 1
ATOM 1834 N N . ALA A 1 240 ? 34.469 -71.973 27.796 1.00 32.98 240 ALA A N 1
ATOM 1835 C CA . ALA A 1 240 ? 34.603 -71.047 28.933 1.00 34.26 240 ALA A CA 1
ATOM 1836 C C . ALA A 1 240 ? 33.298 -70.945 29.711 1.00 41.89 240 ALA A C 1
ATOM 1837 O O . ALA A 1 240 ? 32.217 -71.101 29.135 1.00 41.72 240 ALA A O 1
ATOM 1839 N N . GLN A 1 241 ? 33.408 -70.662 31.014 1.00 40.71 241 GLN A N 1
ATOM 1840 C CA . GLN A 1 241 ? 32.285 -70.442 31.917 1.00 41.50 241 GLN A CA 1
ATOM 1841 C C . GLN A 1 241 ? 31.803 -68.999 31.731 1.00 47.83 241 GLN A C 1
ATOM 1842 O O . GLN A 1 241 ? 32.594 -68.145 31.321 1.00 46.14 241 GLN A O 1
ATOM 1844 N N . LEU A 1 242 ? 30.506 -68.729 32.035 1.00 47.41 242 LEU A N 1
ATOM 1845 C CA . LEU A 1 242 ? 29.875 -67.400 31.931 1.00 47.79 242 LEU A CA 1
ATOM 1846 C C . LEU A 1 242 ? 30.681 -66.308 32.665 1.00 50.89 242 LEU A C 1
ATOM 1847 O O . LEU A 1 242 ? 30.853 -65.207 32.126 1.00 50.32 242 LEU A O 1
ATOM 1849 N N . SER A 1 243 ? 31.216 -66.653 33.865 1.00 46.41 243 SER A N 1
ATOM 1850 C CA . SER A 1 243 ? 32.041 -65.795 34.721 1.00 46.07 243 SER A CA 1
ATOM 1851 C C . SER A 1 243 ? 33.358 -65.376 34.047 1.00 49.53 243 SER A C 1
ATOM 1852 O O . SER A 1 243 ? 33.918 -64.334 34.404 1.00 49.61 243 SER A O 1
ATOM 1855 N N . GLN A 1 244 ? 33.863 -66.200 33.098 1.00 44.86 244 GLN A N 1
ATOM 1856 C CA . GLN A 1 244 ? 35.095 -65.893 32.364 1.00 43.79 244 GLN A CA 1
ATOM 1857 C C . GLN A 1 244 ? 34.876 -64.740 31.389 1.00 44.69 244 GLN A C 1
ATOM 1858 O O . GLN A 1 244 ? 35.790 -63.951 31.174 1.00 44.17 244 GLN A O 1
ATOM 1864 N N . PHE A 1 245 ? 33.659 -64.606 30.842 1.00 39.36 245 PHE A N 1
ATOM 1865 C CA . PHE A 1 245 ? 33.350 -63.514 29.924 1.00 38.68 245 PHE A CA 1
ATOM 1866 C C . PHE A 1 245 ? 33.430 -62.151 30.604 1.00 43.33 245 PHE A C 1
ATOM 1867 O O . PHE A 1 245 ? 34.064 -61.241 30.073 1.00 42.62 245 PHE A O 1
ATOM 1875 N N . ASP A 1 246 ? 32.837 -62.028 31.796 1.00 40.06 246 ASP A N 1
ATOM 1876 C CA . ASP A 1 246 ? 32.830 -60.770 32.538 1.00 40.52 246 ASP A CA 1
ATOM 1877 C C . ASP A 1 246 ? 34.183 -60.427 33.183 1.00 43.92 246 ASP A C 1
ATOM 1878 O O . ASP A 1 246 ? 34.577 -59.258 33.181 1.00 44.01 246 ASP A O 1
ATOM 1880 N N . GLU A 1 247 ? 34.885 -61.430 33.735 1.00 39.09 247 GLU A N 1
ATOM 1881 C CA . GLU A 1 247 ? 36.125 -61.194 34.467 1.00 38.13 247 GLU A CA 1
ATOM 1882 C C . GLU A 1 247 ? 37.434 -61.446 33.721 1.00 38.17 247 GLU A C 1
ATOM 1883 O O . GLU A 1 247 ? 38.448 -60.854 34.101 1.00 38.17 247 GLU A O 1
ATOM 1885 N N . GLU A 1 248 ? 37.449 -62.331 32.720 1.00 30.04 248 GLU A N 1
ATOM 1886 C CA . GLU A 1 248 ? 38.721 -62.721 32.129 1.00 28.57 248 GLU A CA 1
ATOM 1887 C C . GLU A 1 248 ? 38.909 -62.431 30.650 1.00 25.89 248 GLU A C 1
ATOM 1888 O O . GLU A 1 248 ? 40.043 -62.241 30.223 1.00 24.52 248 GLU A O 1
ATOM 1894 N N . LEU A 1 249 ? 37.849 -62.445 29.850 1.00 19.61 249 LEU A N 1
ATOM 1895 C CA . LEU A 1 249 ? 38.055 -62.353 28.413 1.00 17.69 249 LEU A CA 1
ATOM 1896 C C . LEU A 1 249 ? 37.834 -60.995 27.755 1.00 20.00 249 LEU A C 1
ATOM 1897 O O . LEU A 1 249 ? 36.753 -60.399 27.865 1.00 19.80 249 LEU A O 1
ATOM 1902 N N . TYR A 1 250 ? 38.857 -60.554 26.995 1.00 13.58 250 TYR A N 1
ATOM 1903 C CA . TYR A 1 250 ? 38.798 -59.355 26.154 1.00 14.37 250 TYR A CA 1
ATOM 1904 C C . TYR A 1 250 ? 37.921 -59.651 24.938 1.00 20.40 250 TYR A C 1
ATOM 1905 O O . TYR A 1 250 ? 37.960 -60.757 24.395 1.00 22.30 250 TYR A O 1
ATOM 1914 N N . GLN A 1 251 ? 37.149 -58.660 24.482 1.00 16.86 251 GLN A N 1
ATOM 1915 C CA . GLN A 1 251 ? 36.289 -58.808 23.328 1.00 17.49 251 GLN A CA 1
ATOM 1916 C C . GLN A 1 251 ? 37.003 -58.119 22.182 1.00 21.06 251 GLN A C 1
ATOM 1917 O O . GLN A 1 251 ? 37.551 -57.032 22.373 1.00 20.59 251 GLN A O 1
ATOM 1923 N N . VAL A 1 252 ? 36.994 -58.751 20.995 1.00 17.33 252 VAL A N 1
ATOM 1924 C CA . VAL A 1 252 ? 37.650 -58.258 19.787 1.00 16.77 252 VAL A CA 1
ATOM 1925 C C . VAL A 1 252 ? 36.598 -57.934 18.736 1.00 23.40 252 VAL A C 1
ATOM 1926 O O . VAL A 1 252 ? 35.749 -58.770 18.438 1.00 23.80 252 VAL A O 1
ATOM 1930 N N . SER A 1 253 ? 36.663 -56.736 18.170 1.00 21.34 253 SER A N 1
ATOM 1931 C CA . SER A 1 253 ? 35.727 -56.348 17.127 1.00 22.61 253 SER A CA 1
ATOM 1932 C C . SER A 1 253 ? 36.423 -55.756 15.916 1.00 30.08 253 SER A C 1
ATOM 1933 O O . SER A 1 253 ? 37.491 -55.142 16.027 1.00 27.75 253 SER A O 1
ATOM 1936 N N . GLY A 1 254 ? 35.819 -56.009 14.761 1.00 31.41 254 GLY A N 1
ATOM 1937 C CA . GLY A 1 254 ? 36.286 -55.552 13.457 1.00 67.86 254 GLY A CA 1
ATOM 1938 C C . GLY A 1 254 ? 36.499 -56.696 12.493 1.00 98.31 254 GLY A C 1
ATOM 1939 O O . GLY A 1 254 ? 35.568 -57.108 11.805 1.00 66.49 254 GLY A O 1
ATOM 1940 N N . ASP A 1 257 ? 31.980 -59.169 13.261 1.00 37.33 257 ASP A N 1
ATOM 1941 C CA . ASP A 1 257 ? 31.712 -60.455 13.918 1.00 37.71 257 ASP A CA 1
ATOM 1942 C C . ASP A 1 257 ? 32.542 -60.608 15.229 1.00 39.81 257 ASP A C 1
ATOM 1943 O O . ASP A 1 257 ? 33.705 -61.021 15.158 1.00 40.94 257 ASP A O 1
ATOM 1945 N N . LYS A 1 258 ? 31.948 -60.270 16.412 1.00 32.67 258 LYS A N 1
ATOM 1946 C CA . LYS A 1 258 ? 32.601 -60.283 17.745 1.00 30.22 258 LYS A CA 1
ATOM 1947 C C . LYS A 1 258 ? 33.337 -61.592 18.129 1.00 27.24 258 LYS A C 1
ATOM 1948 O O . LYS A 1 258 ? 32.815 -62.696 17.982 1.00 25.20 258 LYS A O 1
ATOM 1950 N N . LYS A 1 259 ? 34.581 -61.447 18.607 1.00 19.78 259 LYS A N 1
ATOM 1951 C CA . LYS A 1 259 ? 35.412 -62.587 19.002 1.00 17.40 259 LYS A CA 1
ATOM 1952 C C . LYS A 1 259 ? 35.960 -62.284 20.359 1.00 20.22 259 LYS A C 1
ATOM 1953 O O . LYS A 1 259 ? 35.734 -61.194 20.878 1.00 20.81 259 LYS A O 1
ATOM 1959 N N . TYR A 1 260 ? 36.621 -63.268 20.976 1.00 17.05 260 TYR A N 1
ATOM 1960 C CA . TYR A 1 260 ? 37.206 -63.100 22.286 1.00 15.99 260 TYR A CA 1
ATOM 1961 C C . TYR A 1 260 ? 38.647 -63.521 22.192 1.00 15.86 260 TYR A C 1
ATOM 1962 O O . TYR A 1 260 ? 38.933 -64.479 21.500 1.00 13.71 260 TYR A O 1
ATOM 1971 N N . LEU A 1 261 ? 39.555 -62.850 22.920 1.00 11.65 261 LEU A N 1
ATOM 1972 C CA . LEU A 1 261 ? 40.933 -63.314 22.910 1.00 11.75 261 LEU A CA 1
ATOM 1973 C C . LEU A 1 261 ? 41.020 -64.496 23.856 1.00 14.66 261 LEU A C 1
ATOM 1974 O O . LEU A 1 261 ? 40.343 -64.520 24.891 1.00 13.47 261 LEU A O 1
ATOM 1979 N N . ILE A 1 262 ? 41.849 -65.468 23.506 1.00 10.29 262 ILE A N 1
ATOM 1980 C CA . ILE A 1 262 ? 42.033 -66.689 24.295 1.00 10.15 262 ILE A CA 1
ATOM 1981 C C . ILE A 1 262 ? 42.806 -66.403 25.596 1.00 12.56 262 ILE A C 1
ATOM 1982 O O . ILE A 1 262 ? 43.762 -65.632 25.576 1.00 12.24 262 ILE A O 1
ATOM 1987 N N . ALA A 1 263 ? 42.399 -67.055 26.730 1.00 10.03 263 ALA A N 1
ATOM 1988 C CA . ALA A 1 263 ? 43.046 -66.911 28.045 1.00 9.04 263 ALA A CA 1
ATOM 1989 C C . ALA A 1 263 ? 44.143 -67.946 28.203 1.00 12.46 263 ALA A C 1
ATOM 1990 O O . ALA A 1 263 ? 44.973 -67.840 29.096 1.00 11.30 263 ALA A O 1
ATOM 1992 N N . THR A 1 264 ? 44.117 -68.980 27.351 1.00 9.62 264 THR A N 1
ATOM 1993 C CA . THR A 1 264 ? 45.043 -70.118 27.352 1.00 8.00 264 THR A CA 1
ATOM 1994 C C . THR A 1 264 ? 44.797 -70.869 26.033 1.00 12.79 264 THR A C 1
ATOM 1995 O O . THR A 1 264 ? 43.672 -70.840 25.530 1.00 11.97 264 THR A O 1
ATOM 1999 N N . SER A 1 265 ? 45.805 -71.607 25.532 1.00 10.46 265 SER A N 1
ATOM 2000 C CA . SER A 1 265 ? 45.657 -72.425 24.323 1.00 10.07 265 SER A CA 1
ATOM 2001 C C . SER A 1 265 ? 44.745 -73.631 24.603 1.00 13.70 265 SER A C 1
ATOM 2002 O O . SER A 1 265 ? 44.239 -74.221 23.657 1.00 14.45 265 SER A O 1
ATOM 2005 N N . GLU A 1 266 ? 44.410 -73.905 25.895 1.00 9.73 266 GLU A N 1
ATOM 2006 C CA . GLU A 1 266 ? 43.456 -74.956 26.250 1.00 11.04 266 GLU A CA 1
ATOM 2007 C C . GLU A 1 266 ? 42.112 -74.649 25.556 1.00 11.09 266 GLU A C 1
ATOM 2008 O O . GLU A 1 266 ? 41.459 -75.576 25.079 1.00 10.65 266 GLU A O 1
ATOM 2014 N N . MET A 1 267 ? 41.706 -73.348 25.487 1.00 8.85 267 MET A N 1
ATOM 2015 C CA . MET A 1 267 ? 40.413 -72.988 24.871 1.00 9.49 267 MET A CA 1
ATOM 2016 C C . MET A 1 267 ? 40.353 -73.361 23.377 1.00 14.14 267 MET A C 1
ATOM 2017 O O . MET A 1 267 ? 39.460 -74.134 22.994 1.00 11.94 267 MET A O 1
ATOM 2022 N N . PRO A 1 268 ? 41.258 -72.866 22.496 1.00 11.11 268 PRO A N 1
ATOM 2023 C CA . PRO A 1 268 ? 41.148 -73.273 21.080 1.00 9.25 268 PRO A CA 1
ATOM 2024 C C . PRO A 1 268 ? 41.457 -74.751 20.841 1.00 13.64 268 PRO A C 1
ATOM 2025 O O . PRO A 1 268 ? 40.875 -75.316 19.922 1.00 11.87 268 PRO A O 1
ATOM 2029 N N . ILE A 1 269 ? 42.340 -75.392 21.650 1.00 12.54 269 ILE A N 1
ATOM 2030 C CA . ILE A 1 269 ? 42.617 -76.833 21.467 1.00 10.70 269 ILE A CA 1
ATOM 2031 C C . ILE A 1 269 ? 41.341 -77.665 21.770 1.00 15.10 269 ILE A C 1
ATOM 2032 O O . ILE A 1 269 ? 40.987 -78.529 20.968 1.00 13.21 269 ILE A O 1
ATOM 2037 N N . ALA A 1 270 ? 40.646 -77.397 22.899 1.00 12.31 270 ALA A N 1
ATOM 2038 C CA . ALA A 1 270 ? 39.387 -78.091 23.182 1.00 13.02 270 ALA A CA 1
ATOM 2039 C C . ALA A 1 270 ? 38.356 -77.818 22.058 1.00 15.23 270 ALA A C 1
ATOM 2040 O O . ALA A 1 270 ? 37.715 -78.758 21.539 1.00 16.12 270 ALA A O 1
ATOM 2042 N N . ALA A 1 271 ? 38.247 -76.542 21.610 1.00 11.79 271 ALA A N 1
ATOM 2043 C CA . ALA A 1 271 ? 37.271 -76.173 20.572 1.00 12.00 271 ALA A CA 1
ATOM 2044 C C . ALA A 1 271 ? 37.574 -76.805 19.207 1.00 16.49 271 ALA A C 1
ATOM 2045 O O . ALA A 1 271 ? 36.660 -77.021 18.409 1.00 14.22 271 ALA A O 1
ATOM 2047 N N . TYR A 1 272 ? 38.850 -77.143 18.959 1.00 12.38 272 TYR A N 1
ATOM 2048 C CA . TYR A 1 272 ? 39.307 -77.790 17.727 1.00 11.62 272 TYR A CA 1
ATOM 2049 C C . TYR A 1 272 ? 38.718 -79.196 17.575 1.00 15.99 272 TYR A C 1
ATOM 2050 O O . TYR A 1 272 ? 38.624 -79.702 16.456 1.00 17.63 272 TYR A O 1
ATOM 2059 N N . HIS A 1 273 ? 38.294 -79.807 18.705 1.00 12.73 273 HIS A N 1
ATOM 2060 C CA . HIS A 1 273 ? 37.719 -81.138 18.774 1.00 11.98 273 HIS A CA 1
ATOM 2061 C C . HIS A 1 273 ? 36.218 -81.096 18.805 1.00 15.20 273 HIS A C 1
ATOM 2062 O O . HIS A 1 273 ? 35.576 -82.140 18.972 1.00 14.29 273 HIS A O 1
ATOM 2069 N N . ARG A 1 274 ? 35.639 -79.902 18.606 1.00 12.12 274 ARG A N 1
ATOM 2070 C CA . ARG A 1 274 ? 34.195 -79.824 18.651 1.00 12.63 274 ARG A CA 1
ATOM 2071 C C . ARG A 1 274 ? 33.530 -80.602 17.508 1.00 17.98 274 ARG A C 1
ATOM 2072 O O . ARG A 1 274 ? 34.001 -80.571 16.368 1.00 17.57 274 ARG A O 1
ATOM 2080 N N . GLY A 1 275 ? 32.489 -81.366 17.855 1.00 14.31 275 GLY A N 1
ATOM 2081 C CA . GLY A 1 275 ? 31.764 -82.181 16.879 1.00 14.71 275 GLY A CA 1
ATOM 2082 C C . GLY A 1 275 ? 32.535 -83.395 16.390 1.00 19.91 275 GLY A C 1
ATOM 2083 O O . GLY A 1 275 ? 32.079 -84.067 15.477 1.00 21.98 275 GLY A O 1
ATOM 2084 N N . ARG A 1 276 ? 33.736 -83.656 16.914 1.00 15.51 276 ARG A N 1
ATOM 2085 C CA . ARG A 1 276 ? 34.535 -84.814 16.470 1.00 15.26 276 ARG A CA 1
ATOM 2086 C C . ARG A 1 276 ? 34.051 -86.113 17.145 1.00 18.10 276 ARG A C 1
ATOM 2087 O O . ARG A 1 276 ? 33.394 -86.060 18.192 1.00 14.60 276 ARG A O 1
ATOM 2095 N N . TRP A 1 277 ? 34.367 -87.263 16.548 1.00 15.91 277 TRP A N 1
ATOM 2096 C CA . TRP A 1 277 ? 33.956 -88.585 17.053 1.00 16.41 277 TRP A CA 1
ATOM 2097 C C . TRP A 1 277 ? 35.097 -89.559 16.759 1.00 20.37 277 TRP A C 1
ATOM 2098 O O . TRP A 1 277 ? 35.279 -89.982 15.611 1.00 20.64 277 TRP A O 1
ATOM 2109 N N . PHE A 1 278 ? 35.850 -89.927 17.806 1.00 15.65 278 PHE A N 1
ATOM 2110 C CA . PHE A 1 278 ? 36.967 -90.871 17.716 1.00 15.63 278 PHE A CA 1
ATOM 2111 C C . PHE A 1 278 ? 36.431 -92.233 18.097 1.00 20.73 278 PHE A C 1
ATOM 2112 O O . PHE A 1 278 ? 35.974 -92.400 19.219 1.00 18.73 278 PHE A O 1
ATOM 2120 N N . THR A 1 279 ? 36.374 -93.177 17.149 1.00 18.99 279 THR A N 1
ATOM 2121 C CA . THR A 1 279 ? 35.776 -94.486 17.464 1.00 19.49 279 THR A CA 1
ATOM 2122 C C . THR A 1 279 ? 36.619 -95.262 18.450 1.00 26.32 279 THR A C 1
ATOM 2123 O O . THR A 1 279 ? 36.084 -95.981 19.294 1.00 27.11 279 THR A O 1
ATOM 2127 N N . GLU A 1 280 ? 37.931 -95.056 18.382 1.00 24.67 280 GLU A N 1
ATOM 2128 C CA . GLU A 1 280 ? 38.901 -95.667 19.273 1.00 25.20 280 GLU A CA 1
ATOM 2129 C C . GLU A 1 280 ? 40.095 -94.739 19.338 1.00 30.61 280 GLU A C 1
ATOM 2130 O O . GLU A 1 280 ? 40.466 -94.098 18.342 1.00 32.62 280 GLU A O 1
ATOM 2136 N N . LEU A 1 281 ? 40.721 -94.710 20.479 1.00 23.26 281 LEU A N 1
ATOM 2137 C CA . LEU A 1 281 ? 41.933 -93.936 20.694 1.00 21.67 281 LEU A CA 1
ATOM 2138 C C . LEU A 1 281 ? 42.970 -94.835 21.321 1.00 23.99 281 LEU A C 1
ATOM 2139 O O . LEU A 1 281 ? 43.254 -94.717 22.513 1.00 22.22 281 LEU A O 1
ATOM 2144 N N . LYS A 1 282 ? 43.499 -95.796 20.517 1.00 21.13 282 LYS A N 1
ATOM 2145 C CA . LYS A 1 282 ? 44.541 -96.732 20.996 1.00 20.76 282 LYS A CA 1
ATOM 2146 C C . LYS A 1 282 ? 45.694 -95.906 21.536 1.00 26.03 282 LYS A C 1
ATOM 2147 O O . LYS A 1 282 ? 46.199 -96.179 22.620 1.00 25.06 282 LYS A O 1
ATOM 2149 N N . GLU A 1 283 ? 46.057 -94.839 20.819 1.00 25.57 283 GLU A N 1
ATOM 2150 C CA . GLU A 1 283 ? 47.043 -93.902 21.364 1.00 25.26 283 GLU A CA 1
ATOM 2151 C C . GLU A 1 283 ? 46.267 -92.620 21.672 1.00 24.69 283 GLU A C 1
ATOM 2152 O O . GLU A 1 283 ? 45.378 -92.251 20.896 1.00 24.15 283 GLU A O 1
ATOM 2158 N N . PRO A 1 284 ? 46.540 -91.919 22.776 1.00 19.18 284 PRO A N 1
ATOM 2159 C CA . PRO A 1 284 ? 45.826 -90.645 23.006 1.00 19.10 284 PRO A CA 1
ATOM 2160 C C . PRO A 1 284 ? 46.311 -89.534 22.051 1.00 22.15 284 PRO A C 1
ATOM 2161 O O . PRO A 1 284 ? 47.363 -89.664 21.406 1.00 20.62 284 PRO A O 1
ATOM 2165 N N . LEU A 1 285 ? 45.546 -88.445 21.959 1.00 18.20 285 LEU A N 1
ATOM 2166 C CA . LEU A 1 285 ? 45.947 -87.267 21.201 1.00 16.30 285 LEU A CA 1
ATOM 2167 C C . LEU A 1 285 ? 46.657 -86.373 22.233 1.00 16.78 285 LEU A C 1
ATOM 2168 O O . LEU A 1 285 ? 46.078 -86.063 23.273 1.00 17.40 285 LEU A O 1
ATOM 2173 N N . LYS A 1 286 ? 47.945 -86.084 22.000 1.00 10.84 286 LYS A N 1
ATOM 2174 C CA . LYS A 1 286 ? 48.758 -85.253 22.884 1.00 11.80 286 LYS A CA 1
ATOM 2175 C C . LYS A 1 286 ? 49.231 -84.003 22.160 1.00 13.93 286 LYS A C 1
ATOM 2176 O O . LYS A 1 286 ? 49.958 -84.087 21.166 1.00 11.79 286 LYS A O 1
ATOM 2182 N N . TYR A 1 287 ? 48.795 -82.845 22.642 1.00 11.41 287 TYR A N 1
ATOM 2183 C CA . TYR A 1 287 ? 49.162 -81.567 22.035 1.00 11.02 287 TYR A CA 1
ATOM 2184 C C . TYR A 1 287 ? 49.978 -80.681 22.955 1.00 13.63 287 TYR A C 1
ATOM 2185 O O . TYR A 1 287 ? 49.676 -80.586 24.144 1.00 12.92 287 TYR A O 1
ATOM 2194 N N . ALA A 1 288 ? 51.023 -80.037 22.389 1.00 9.36 288 ALA A N 1
ATOM 2195 C CA . ALA A 1 288 ? 51.849 -79.044 23.063 1.00 9.59 288 ALA A CA 1
ATOM 2196 C C . ALA A 1 288 ? 51.365 -77.679 22.560 1.00 13.04 288 ALA A C 1
ATOM 2197 O O . ALA A 1 288 ? 51.863 -77.184 21.557 1.00 11.98 288 ALA A O 1
ATOM 2199 N N . GLY A 1 289 ? 50.407 -77.066 23.258 1.00 9.20 289 GLY A N 1
ATOM 2200 C CA . GLY A 1 289 ? 49.907 -75.759 22.839 1.00 9.54 289 GLY A CA 1
ATOM 2201 C C . GLY A 1 289 ? 50.887 -74.634 23.086 1.00 12.07 289 GLY A C 1
ATOM 2202 O O . GLY A 1 289 ? 51.517 -74.585 24.138 1.00 9.34 289 GLY A O 1
ATOM 2203 N N . MET A 1 290 ? 51.005 -73.701 22.133 1.00 8.13 290 MET A N 1
ATOM 2204 C CA . MET A 1 290 ? 51.911 -72.575 22.290 1.00 7.39 290 MET A CA 1
ATOM 2205 C C . MET A 1 290 ? 51.147 -71.358 21.942 1.00 13.21 290 MET A C 1
ATOM 2206 O O . MET A 1 290 ? 50.665 -71.285 20.807 1.00 10.47 290 MET A O 1
ATOM 2211 N N . SER A 1 291 ? 51.011 -70.407 22.866 1.00 9.89 291 SER A N 1
ATOM 2212 C CA . SER A 1 291 ? 50.268 -69.189 22.505 1.00 8.80 291 SER A CA 1
ATOM 2213 C C . SER A 1 291 ? 50.542 -68.071 23.478 1.00 13.22 291 SER A C 1
ATOM 2214 O O . SER A 1 291 ? 50.958 -68.310 24.605 1.00 11.77 291 SER A O 1
ATOM 2217 N N . THR A 1 292 ? 50.197 -66.855 23.059 1.00 9.64 292 THR A N 1
ATOM 2218 C CA . THR A 1 292 ? 50.084 -65.721 23.966 1.00 9.35 292 THR A CA 1
ATOM 2219 C C . THR A 1 292 ? 48.705 -65.987 24.664 1.00 13.59 292 THR A C 1
ATOM 2220 O O . THR A 1 292 ? 47.802 -66.581 24.065 1.00 12.42 292 THR A O 1
ATOM 2224 N N . CYS A 1 293 ? 48.552 -65.524 25.888 1.00 10.56 293 CYS A N 1
ATOM 2225 C CA . CYS A 1 293 ? 47.339 -65.661 26.691 1.00 10.22 293 CYS A CA 1
ATOM 2226 C C . CYS A 1 293 ? 46.940 -64.275 27.079 1.00 12.09 293 CYS A C 1
ATOM 2227 O O . CYS A 1 293 ? 47.800 -63.477 27.504 1.00 13.11 293 CYS A O 1
ATOM 2230 N N . PHE A 1 294 ? 45.635 -63.989 26.997 1.00 9.09 294 PHE A N 1
ATOM 2231 C CA . PHE A 1 294 ? 45.141 -62.662 27.310 1.00 9.59 294 PHE A CA 1
ATOM 2232 C C . PHE A 1 294 ? 44.106 -62.759 28.401 1.00 14.02 294 PHE A C 1
ATOM 2233 O O . PHE A 1 294 ? 43.131 -63.489 28.254 1.00 13.42 294 PHE A O 1
ATOM 2241 N N . ARG A 1 295 ? 44.330 -62.041 29.516 1.00 10.03 295 ARG A N 1
ATOM 2242 C CA . ARG A 1 295 ? 43.427 -62.115 30.663 1.00 11.99 295 ARG A CA 1
ATOM 2243 C C . ARG A 1 295 ? 43.094 -60.745 31.192 1.00 18.49 295 ARG A C 1
ATOM 2244 O O . ARG A 1 295 ? 43.997 -59.999 31.500 1.00 17.32 295 ARG A O 1
ATOM 2252 N N . LYS A 1 296 ? 41.795 -60.388 31.220 1.00 18.41 296 LYS A N 1
ATOM 2253 C CA . LYS A 1 296 ? 41.308 -59.083 31.698 1.00 20.04 296 LYS A CA 1
ATOM 2254 C C . LYS A 1 296 ? 41.642 -58.840 33.153 1.00 27.59 296 LYS A C 1
ATOM 2255 O O . LYS A 1 296 ? 41.854 -57.695 33.527 1.00 28.20 296 LYS A O 1
ATOM 2261 N N . GLU A 1 297 ? 41.681 -59.935 33.955 1.00 27.96 297 GLU A N 1
ATOM 2262 C CA . GLU A 1 297 ? 41.982 -60.100 35.382 1.00 29.73 297 GLU A CA 1
ATOM 2263 C C . GLU A 1 297 ? 41.091 -59.170 36.242 1.00 38.18 297 GLU A C 1
ATOM 2264 O O . GLU A 1 297 ? 41.545 -58.502 37.173 1.00 40.78 297 GLU A O 1
ATOM 2270 N N . ALA A 1 298 ? 39.784 -59.189 35.936 1.00 34.96 298 ALA A N 1
ATOM 2271 C CA . ALA A 1 298 ? 38.758 -58.402 36.620 1.00 64.44 298 ALA A CA 1
ATOM 2272 C C . ALA A 1 298 ? 38.022 -59.256 37.648 1.00 98.37 298 ALA A C 1
ATOM 2273 O O . ALA A 1 298 ? 38.525 -59.466 38.750 1.00 62.73 298 ALA A O 1
ATOM 2275 N N . LEU A 1 306 ? 53.047 -56.658 41.826 1.00 32.37 306 LEU A N 1
ATOM 2276 C CA . LEU A 1 306 ? 54.007 -55.878 41.036 1.00 31.17 306 LEU A CA 1
ATOM 2277 C C . LEU A 1 306 ? 54.749 -56.732 39.964 1.00 30.11 306 LEU A C 1
ATOM 2278 O O . LEU A 1 306 ? 54.658 -57.978 39.961 1.00 27.49 306 LEU A O 1
ATOM 2283 N N . GLY A 1 307 ? 55.467 -56.040 39.060 1.00 23.11 307 GLY A N 1
ATOM 2284 C CA . GLY A 1 307 ? 56.241 -56.669 38.009 1.00 21.17 307 GLY A CA 1
ATOM 2285 C C . GLY A 1 307 ? 55.388 -57.458 37.039 1.00 23.67 307 GLY A C 1
ATOM 2286 O O . GLY A 1 307 ? 54.253 -57.074 36.747 1.00 25.31 307 GLY A O 1
ATOM 2287 N N . ILE A 1 308 ? 55.907 -58.600 36.573 1.00 17.36 308 ILE A N 1
ATOM 2288 C CA . ILE A 1 308 ? 55.204 -59.389 35.566 1.00 14.81 308 ILE A CA 1
ATOM 2289 C C . ILE A 1 308 ? 54.690 -60.743 36.078 1.00 17.39 308 ILE A C 1
ATOM 2290 O O . ILE A 1 308 ? 54.408 -61.637 35.273 1.00 16.42 308 ILE A O 1
ATOM 2295 N N . PHE A 1 309 ? 54.498 -60.878 37.404 1.00 15.64 309 PHE A N 1
ATOM 2296 C CA . PHE A 1 309 ? 53.958 -62.105 37.994 1.00 14.26 309 PHE A CA 1
ATOM 2297 C C . PHE A 1 309 ? 52.519 -62.372 37.540 1.00 19.16 309 PHE A C 1
ATOM 2298 O O . PHE A 1 309 ? 52.182 -63.514 37.219 1.00 20.24 309 PHE A O 1
ATOM 2306 N N . ARG A 1 310 ? 51.684 -61.314 37.506 1.00 15.18 310 ARG A N 1
ATOM 2307 C CA . ARG A 1 310 ? 50.287 -61.382 37.090 1.00 16.28 310 ARG A CA 1
ATOM 2308 C C . ARG A 1 310 ? 50.044 -60.226 36.147 1.00 20.00 310 ARG A C 1
ATOM 2309 O O . ARG A 1 310 ? 49.983 -59.082 36.566 1.00 21.43 310 ARG A O 1
ATOM 2317 N N . VAL A 1 311 ? 49.970 -60.521 34.861 1.00 15.41 311 VAL A N 1
ATOM 2318 C CA . VAL A 1 311 ? 49.820 -59.506 33.827 1.00 14.35 311 VAL A CA 1
ATOM 2319 C C . VAL A 1 311 ? 48.694 -59.905 32.855 1.00 15.91 311 VAL A C 1
ATOM 2320 O O . VAL A 1 311 ? 48.196 -61.025 32.926 1.00 15.32 311 VAL A O 1
ATOM 2324 N N . HIS A 1 312 ? 48.268 -58.990 31.993 1.00 11.66 312 HIS A N 1
ATOM 2325 C CA . HIS A 1 312 ? 47.181 -59.288 31.065 1.00 12.57 312 HIS A CA 1
ATOM 2326 C C . HIS A 1 312 ? 47.673 -60.137 29.897 1.00 16.16 312 HIS A C 1
ATOM 2327 O O . HIS A 1 312 ? 46.876 -60.820 29.267 1.00 18.20 312 HIS A O 1
ATOM 2334 N N . GLN A 1 313 ? 48.961 -60.038 29.550 1.00 11.68 313 GLN A N 1
ATOM 2335 C CA . GLN A 1 313 ? 49.476 -60.713 28.365 1.00 10.19 313 GLN A CA 1
ATOM 2336 C C . GLN A 1 313 ? 50.701 -61.529 28.709 1.00 14.33 313 GLN A C 1
ATOM 2337 O O . GLN A 1 313 ? 51.656 -61.001 29.254 1.00 11.88 313 GLN A O 1
ATOM 2343 N N . PHE A 1 314 ? 50.704 -62.810 28.364 1.00 11.81 314 PHE A N 1
ATOM 2344 C CA . PHE A 1 314 ? 51.833 -63.682 28.676 1.00 11.19 314 PHE A CA 1
ATOM 2345 C C . PHE A 1 314 ? 51.822 -64.925 27.813 1.00 13.73 314 PHE A C 1
ATOM 2346 O O . PHE A 1 314 ? 50.770 -65.382 27.399 1.00 14.12 314 PHE A O 1
ATOM 2354 N N . ASP A 1 315 ? 52.988 -65.506 27.592 1.00 9.40 315 ASP A N 1
ATOM 2355 C CA . ASP A 1 315 ? 53.109 -66.723 26.824 1.00 9.51 315 ASP A CA 1
ATOM 2356 C C . ASP A 1 315 ? 52.961 -67.913 27.738 1.00 13.95 315 ASP A C 1
ATOM 2357 O O . ASP A 1 315 ? 53.392 -67.878 28.894 1.00 11.43 315 ASP A O 1
ATOM 2362 N N . LYS A 1 316 ? 52.438 -68.988 27.194 1.00 11.41 316 LYS A N 1
ATOM 2363 C CA . LYS A 1 316 ? 52.316 -70.229 27.946 1.00 10.92 316 LYS A CA 1
ATOM 2364 C C . LYS A 1 316 ? 52.410 -71.439 27.004 1.00 13.98 316 LYS A C 1
ATOM 2365 O O . LYS A 1 316 ? 51.783 -71.458 25.948 1.00 12.24 316 LYS A O 1
ATOM 2371 N N . ILE A 1 317 ? 53.112 -72.473 27.468 1.00 8.83 317 ILE A N 1
ATOM 2372 C CA . ILE A 1 317 ? 53.231 -73.778 26.810 1.00 8.95 317 ILE A CA 1
ATOM 2373 C C . ILE A 1 317 ? 52.346 -74.704 27.603 1.00 12.64 317 ILE A C 1
ATOM 2374 O O . ILE A 1 317 ? 52.489 -74.826 28.822 1.00 14.33 317 ILE A O 1
ATOM 2379 N N . GLU A 1 318 ? 51.410 -75.335 26.890 1.00 9.68 318 GLU A N 1
ATOM 2380 C CA . GLU A 1 318 ? 50.349 -76.123 27.463 1.00 9.28 318 GLU A CA 1
ATOM 2381 C C . GLU A 1 318 ? 50.418 -77.570 27.073 1.00 13.63 318 GLU A C 1
ATOM 2382 O O . GLU A 1 318 ? 50.673 -77.887 25.912 1.00 12.22 318 GLU A O 1
ATOM 2388 N N . GLN A 1 319 ? 50.090 -78.447 28.004 1.00 9.88 319 GLN A N 1
ATOM 2389 C CA . GLN A 1 319 ? 49.876 -79.867 27.714 1.00 10.39 319 GLN A CA 1
ATOM 2390 C C . GLN A 1 319 ? 48.363 -80.038 27.544 1.00 13.83 319 GLN A C 1
ATOM 2391 O O . GLN A 1 319 ? 47.595 -79.564 28.383 1.00 14.67 319 GLN A O 1
ATOM 2397 N N . PHE A 1 320 ? 47.928 -80.719 26.469 1.00 10.94 320 PHE A N 1
ATOM 2398 C CA . PHE A 1 320 ? 46.504 -81.009 26.265 1.00 9.62 320 PHE A CA 1
ATOM 2399 C C . PHE A 1 320 ? 46.406 -82.433 25.799 1.00 13.87 320 PHE A C 1
ATOM 2400 O O . PHE A 1 320 ? 47.157 -82.838 24.919 1.00 12.23 320 PHE A O 1
ATOM 2408 N N . VAL A 1 321 ? 45.515 -83.211 26.418 1.00 11.37 321 VAL A N 1
ATOM 2409 C CA . VAL A 1 321 ? 45.375 -84.623 26.075 1.00 12.10 321 VAL A CA 1
ATOM 2410 C C . VAL A 1 321 ? 43.922 -84.956 25.795 1.00 15.96 321 VAL A C 1
ATOM 2411 O O . VAL A 1 321 ? 43.037 -84.597 26.577 1.00 16.23 321 VAL A O 1
ATOM 2415 N N . VAL A 1 322 ? 43.692 -85.690 24.705 1.00 11.76 322 VAL A N 1
ATOM 2416 C CA . VAL A 1 322 ? 42.380 -86.238 24.377 1.00 12.06 322 VAL A CA 1
ATOM 2417 C C . VAL A 1 322 ? 42.549 -87.739 24.416 1.00 14.80 322 VAL A C 1
ATOM 2418 O O . VAL A 1 322 ? 43.410 -88.272 23.723 1.00 16.16 322 VAL A O 1
ATOM 2422 N N . CYS A 1 323 ? 41.762 -88.420 25.251 1.00 11.94 323 CYS A N 1
ATOM 2423 C CA . CYS A 1 323 ? 41.937 -89.851 25.374 1.00 12.00 323 CYS A CA 1
ATOM 2424 C C . CYS A 1 323 ? 40.641 -90.624 25.477 1.00 15.86 323 CYS A C 1
ATOM 2425 O O . CYS A 1 323 ? 39.564 -90.048 25.678 1.00 16.02 323 CYS A O 1
ATOM 2428 N N . SER A 1 324 ? 40.771 -91.958 25.402 1.00 14.48 324 SER A N 1
ATOM 2429 C CA . SER A 1 324 ? 39.675 -92.894 25.616 1.00 14.43 324 SER A CA 1
ATOM 2430 C C . SER A 1 324 ? 39.045 -92.696 27.022 1.00 19.94 324 SER A C 1
ATOM 2431 O O . SER A 1 324 ? 39.773 -92.528 28.027 1.00 17.41 324 SER A O 1
ATOM 2434 N N . PRO A 1 325 ? 37.695 -92.778 27.121 1.00 19.05 325 PRO A N 1
ATOM 2435 C CA . PRO A 1 325 ? 37.041 -92.651 28.437 1.00 19.91 325 PRO A CA 1
ATOM 2436 C C . PRO A 1 325 ? 37.059 -93.951 29.243 1.00 24.51 325 PRO A C 1
ATOM 2437 O O . PRO A 1 325 ? 36.508 -94.000 30.329 1.00 23.81 325 PRO A O 1
ATOM 2441 N N . ARG A 1 326 ? 37.576 -95.024 28.653 1.00 20.78 326 ARG A N 1
ATOM 2442 C CA . ARG A 1 326 ? 37.523 -96.353 29.235 1.00 20.31 326 ARG A CA 1
ATOM 2443 C C . ARG A 1 326 ? 38.718 -96.765 30.081 1.00 24.41 326 ARG A C 1
ATOM 2444 O O . ARG A 1 326 ? 39.826 -96.290 29.863 1.00 22.76 326 ARG A O 1
ATOM 2452 N N . GLN A 1 327 ? 38.496 -97.734 30.992 1.00 20.95 327 GLN A N 1
ATOM 2453 C CA . GLN A 1 327 ? 39.536 -98.334 31.824 1.00 20.88 327 GLN A CA 1
ATOM 2454 C C . GLN A 1 327 ? 40.323 -97.315 32.668 1.00 24.42 327 GLN A C 1
ATOM 2455 O O . GLN A 1 327 ? 41.476 -97.569 33.023 1.00 24.94 327 GLN A O 1
ATOM 2459 N N . GLU A 1 328 ? 39.681 -96.178 33.014 1.00 20.77 328 GLU A N 1
ATOM 2460 C CA . GLU A 1 328 ? 40.267 -95.077 33.814 1.00 20.00 328 GLU A CA 1
ATOM 2461 C C . GLU A 1 328 ? 41.610 -94.553 33.268 1.00 23.71 328 GLU A C 1
ATOM 2462 O O . GLU A 1 328 ? 42.465 -94.109 34.042 1.00 21.96 328 GLU A O 1
ATOM 2468 N N . GLU A 1 329 ? 41.778 -94.591 31.947 1.00 20.65 329 GLU A N 1
ATOM 2469 C CA . GLU A 1 329 ? 42.994 -94.150 31.268 1.00 18.61 329 GLU A CA 1
ATOM 2470 C C . GLU A 1 329 ? 43.349 -92.693 31.562 1.00 21.10 329 GLU A C 1
ATOM 2471 O O . GLU A 1 329 ? 44.523 -92.411 31.811 1.00 21.32 329 GLU A O 1
ATOM 2477 N N . SER A 1 330 ? 42.356 -91.769 31.506 1.00 16.75 330 SER A N 1
ATOM 2478 C CA . SER A 1 330 ? 42.615 -90.342 31.782 1.00 17.39 330 SER A CA 1
ATOM 2479 C C . SER A 1 330 ? 43.315 -90.114 33.125 1.00 20.59 330 SER A C 1
ATOM 2480 O O . SER A 1 330 ? 44.130 -89.196 33.228 1.00 19.15 330 SER A O 1
ATOM 2483 N N . TRP A 1 331 ? 43.050 -90.978 34.135 1.00 18.77 331 TRP A N 1
ATOM 2484 C CA . TRP A 1 331 ? 43.705 -90.888 35.449 1.00 18.21 331 TRP A CA 1
ATOM 2485 C C . TRP A 1 331 ? 45.184 -91.219 35.339 1.00 20.86 331 TRP A C 1
ATOM 2486 O O . TRP A 1 331 ? 45.998 -90.586 36.006 1.00 19.06 331 TRP A O 1
ATOM 2497 N N . ARG A 1 332 ? 45.548 -92.115 34.417 1.00 18.31 332 ARG A N 1
ATOM 2498 C CA . ARG A 1 332 ? 46.956 -92.426 34.174 1.00 18.72 332 ARG A CA 1
ATOM 2499 C C . ARG A 1 332 ? 47.600 -91.213 33.487 1.00 18.98 332 ARG A C 1
ATOM 2500 O O . ARG A 1 332 ? 48.694 -90.823 33.873 1.00 18.09 332 ARG A O 1
ATOM 2508 N N . HIS A 1 333 ? 46.895 -90.583 32.524 1.00 13.43 333 HIS A N 1
ATOM 2509 C CA . HIS A 1 333 ? 47.393 -89.388 31.836 1.00 13.96 333 HIS A CA 1
ATOM 2510 C C . HIS A 1 333 ? 47.592 -88.203 32.778 1.00 15.53 333 HIS A C 1
ATOM 2511 O O . HIS A 1 333 ? 48.578 -87.484 32.627 1.00 15.79 333 HIS A O 1
ATOM 2518 N N . LEU A 1 334 ? 46.674 -88.004 33.751 1.00 12.14 334 LEU A N 1
ATOM 2519 C CA . LEU A 1 334 ? 46.804 -86.912 34.723 1.00 13.10 334 LEU A CA 1
ATOM 2520 C C . LEU A 1 334 ? 48.128 -87.043 35.510 1.00 17.86 334 LEU A C 1
ATOM 2521 O O . LEU A 1 334 ? 48.847 -86.046 35.689 1.00 16.10 334 LEU A O 1
ATOM 2526 N N . GLU A 1 335 ? 48.446 -88.279 35.959 1.00 16.31 335 GLU A N 1
ATOM 2527 C CA . GLU A 1 335 ? 49.675 -88.562 36.697 1.00 15.82 335 GLU A CA 1
ATOM 2528 C C . GLU A 1 335 ? 50.909 -88.278 35.850 1.00 19.33 335 GLU A C 1
ATOM 2529 O O . GLU A 1 335 ? 51.861 -87.672 36.346 1.00 19.46 335 GLU A O 1
ATOM 2535 N N . ASP A 1 336 ? 50.874 -88.661 34.564 1.00 16.03 336 ASP A N 1
ATOM 2536 C CA . ASP A 1 336 ? 51.962 -88.407 33.628 1.00 14.69 336 ASP A CA 1
ATOM 2537 C C . ASP A 1 336 ? 52.140 -86.918 33.382 1.00 17.05 336 ASP A C 1
ATOM 2538 O O . ASP A 1 336 ? 53.276 -86.457 33.269 1.00 18.30 336 ASP A O 1
ATOM 2543 N N . MET A 1 337 ? 51.025 -86.175 33.270 1.00 11.40 337 MET A N 1
ATOM 2544 C CA . MET A 1 337 ? 51.082 -84.743 32.992 1.00 10.98 337 MET A CA 1
ATOM 2545 C C . MET A 1 337 ? 51.618 -83.973 34.169 1.00 13.23 337 MET A C 1
ATOM 2546 O O . MET A 1 337 ? 52.417 -83.063 33.974 1.00 11.09 337 MET A O 1
ATOM 2551 N N . ILE A 1 338 ? 51.219 -84.338 35.399 1.00 10.80 338 ILE A N 1
ATOM 2552 C CA . ILE A 1 338 ? 51.795 -83.590 36.539 1.00 10.58 338 ILE A CA 1
ATOM 2553 C C . ILE A 1 338 ? 53.280 -83.943 36.704 1.00 15.26 338 ILE A C 1
ATOM 2554 O O . ILE A 1 338 ? 54.093 -83.070 37.017 1.00 12.52 338 ILE A O 1
ATOM 2559 N N . THR A 1 339 ? 53.635 -85.197 36.407 1.00 14.47 339 THR A N 1
ATOM 2560 C CA . THR A 1 339 ? 55.026 -85.645 36.469 1.00 15.86 339 THR A CA 1
ATOM 2561 C C . THR A 1 339 ? 55.883 -84.886 35.462 1.00 16.04 339 THR A C 1
ATOM 2562 O O . THR A 1 339 ? 57.009 -84.544 35.806 1.00 15.47 339 THR A O 1
ATOM 2566 N N . THR A 1 340 ? 55.360 -84.644 34.240 1.00 13.76 340 THR A N 1
ATOM 2567 C CA . THR A 1 340 ? 56.042 -83.897 33.178 1.00 13.03 340 THR A CA 1
ATOM 2568 C C . THR A 1 340 ? 56.298 -82.468 33.657 1.00 12.66 340 THR A C 1
ATOM 2569 O O . THR A 1 340 ? 57.411 -81.965 33.495 1.00 11.48 340 THR A O 1
ATOM 2573 N N . SER A 1 341 ? 55.286 -81.820 34.272 1.00 10.51 341 SER A N 1
ATOM 2574 C CA . SER A 1 341 ? 55.464 -80.459 34.800 1.00 9.14 341 SER A CA 1
ATOM 2575 C C . SER A 1 341 ? 56.496 -80.473 35.944 1.00 12.98 341 SER A C 1
ATOM 2576 O O . SER A 1 341 ? 57.266 -79.533 36.091 1.00 12.11 341 SER A O 1
ATOM 2579 N N . GLU A 1 342 ? 56.509 -81.543 36.746 1.00 12.66 342 GLU A N 1
ATOM 2580 C CA . GLU A 1 342 ? 57.488 -81.658 37.821 1.00 10.74 342 GLU A CA 1
ATOM 2581 C C . GLU A 1 342 ? 58.893 -81.772 37.252 1.00 14.30 342 GLU A C 1
ATOM 2582 O O . GLU A 1 342 ? 59.784 -81.023 37.673 1.00 15.50 342 GLU A O 1
ATOM 2588 N N . GLU A 1 343 ? 59.093 -82.731 36.320 1.00 9.30 343 GLU A N 1
ATOM 2589 C CA A GLU A 1 343 ? 60.384 -82.959 35.639 0.50 9.16 343 GLU A CA 1
ATOM 2590 C CA B GLU A 1 343 ? 60.404 -82.927 35.705 0.50 9.08 343 GLU A CA 1
ATOM 2591 C C . GLU A 1 343 ? 60.896 -81.671 34.997 1.00 12.63 343 GLU A C 1
ATOM 2592 O O . GLU A 1 343 ? 62.088 -81.373 35.059 1.00 9.98 343 GLU A O 1
ATOM 2603 N N . PHE A 1 344 ? 59.982 -80.916 34.367 1.00 8.43 344 PHE A N 1
ATOM 2604 C CA . PHE A 1 344 ? 60.324 -79.659 33.737 1.00 9.07 344 PHE A CA 1
ATOM 2605 C C . PHE A 1 344 ? 60.930 -78.689 34.790 1.00 14.72 344 PHE A C 1
ATOM 2606 O O . PHE A 1 344 ? 61.980 -78.073 34.557 1.00 13.65 344 PHE A O 1
ATOM 2614 N N . ASN A 1 345 ? 60.256 -78.524 35.935 1.00 12.92 345 ASN A N 1
ATOM 2615 C CA . ASN A 1 345 ? 60.752 -77.628 36.981 1.00 12.56 345 ASN A CA 1
ATOM 2616 C C . ASN A 1 345 ? 62.064 -78.109 37.598 1.00 16.90 345 ASN A C 1
ATOM 2617 O O . ASN A 1 345 ? 62.946 -77.297 37.861 1.00 17.98 345 ASN A O 1
ATOM 2622 N N . LYS A 1 346 ? 62.225 -79.441 37.751 1.00 13.31 346 LYS A N 1
ATOM 2623 C CA . LYS A 1 346 ? 63.474 -80.022 38.284 1.00 12.42 346 LYS A CA 1
ATOM 2624 C C . LYS A 1 346 ? 64.617 -79.709 37.305 1.00 13.73 346 LYS A C 1
ATOM 2625 O O . LYS A 1 346 ? 65.721 -79.382 37.730 1.00 14.56 346 LYS A O 1
ATOM 2631 N N . SER A 1 347 ? 64.330 -79.813 35.988 1.00 9.27 347 SER A N 1
ATOM 2632 C CA . SER A 1 347 ? 65.308 -79.542 34.926 1.00 9.52 347 SER A CA 1
ATOM 2633 C C . SER A 1 347 ? 65.782 -78.082 35.012 1.00 13.14 347 SER A C 1
ATOM 2634 O O . SER A 1 347 ? 66.927 -77.786 34.672 1.00 14.04 347 SER A O 1
ATOM 2637 N N . LEU A 1 348 ? 64.907 -77.179 35.479 1.00 10.64 348 LEU A N 1
ATOM 2638 C CA . LEU A 1 348 ? 65.269 -75.761 35.649 1.00 9.01 348 LEU A CA 1
ATOM 2639 C C . LEU A 1 348 ? 65.890 -75.500 37.004 1.00 15.26 348 LEU A C 1
ATOM 2640 O O . LEU A 1 348 ? 66.312 -74.381 37.263 1.00 14.07 348 LEU A O 1
ATOM 2645 N N . GLY A 1 349 ? 65.916 -76.510 37.865 1.00 11.75 349 GLY A N 1
ATOM 2646 C CA . GLY A 1 349 ? 66.476 -76.381 39.210 1.00 10.57 349 GLY A CA 1
ATOM 2647 C C . GLY A 1 349 ? 65.623 -75.498 40.099 1.00 15.22 349 GLY A C 1
ATOM 2648 O O . GLY A 1 349 ? 66.155 -74.778 40.950 1.00 12.80 349 GLY A O 1
ATOM 2649 N N . LEU A 1 350 ? 64.300 -75.493 39.883 1.00 10.70 350 LEU A N 1
ATOM 2650 C CA . LEU A 1 350 ? 63.379 -74.684 40.690 1.00 8.69 350 LEU A CA 1
ATOM 2651 C C . LEU A 1 350 ? 62.704 -75.512 41.776 1.00 13.15 350 LEU A C 1
ATOM 2652 O O . LEU A 1 350 ? 62.126 -76.546 41.462 1.00 13.44 350 LEU A O 1
ATOM 2657 N N . PRO A 1 351 ? 62.847 -75.126 43.069 1.00 10.65 351 PRO A N 1
ATOM 2658 C CA . PRO A 1 351 ? 62.180 -75.891 44.131 1.00 11.86 351 PRO A CA 1
ATOM 2659 C C . PRO A 1 351 ? 60.676 -75.655 44.090 1.00 14.99 351 PRO A C 1
ATOM 2660 O O . PRO A 1 351 ? 60.234 -74.609 43.613 1.00 14.67 351 PRO A O 1
ATOM 2664 N N . TYR A 1 352 ? 59.894 -76.653 44.534 1.00 9.99 352 TYR A N 1
ATOM 2665 C CA . TYR A 1 352 ? 58.442 -76.542 44.485 1.00 10.09 352 TYR A CA 1
ATOM 2666 C C . TYR A 1 352 ? 57.757 -77.553 45.387 1.00 15.40 352 TYR A C 1
ATOM 2667 O O . TYR A 1 352 ? 58.408 -78.436 45.951 1.00 16.00 352 TYR A O 1
ATOM 2676 N N . ARG A 1 353 ? 56.417 -77.464 45.450 1.00 13.77 353 ARG A N 1
ATOM 2677 C CA . ARG A 1 353 ? 55.535 -78.457 46.057 1.00 11.85 353 ARG A CA 1
ATOM 2678 C C . ARG A 1 353 ? 54.385 -78.690 45.083 1.00 15.19 353 ARG A C 1
ATOM 2679 O O . ARG A 1 353 ? 54.055 -77.815 44.266 1.00 12.25 353 ARG A O 1
ATOM 2687 N N . VAL A 1 354 ? 53.812 -79.874 45.142 1.00 12.52 354 VAL A N 1
ATOM 2688 C CA . VAL A 1 354 ? 52.652 -80.228 44.326 1.00 12.36 354 VAL A CA 1
ATOM 2689 C C . VAL A 1 354 ? 51.498 -80.402 45.318 1.00 16.43 354 VAL A C 1
ATOM 2690 O O . VAL A 1 354 ? 51.660 -81.055 46.347 1.00 17.02 354 VAL A O 1
ATOM 2694 N N . VAL A 1 355 ? 50.362 -79.791 45.009 1.00 15.71 355 VAL A N 1
ATOM 2695 C CA . VAL A 1 355 ? 49.174 -79.824 45.851 1.00 16.16 355 VAL A CA 1
ATOM 2696 C C . VAL A 1 355 ? 47.984 -80.424 45.133 1.00 19.94 355 VAL A C 1
ATOM 2697 O O . VAL A 1 355 ? 47.743 -80.135 43.961 1.00 19.48 355 VAL A O 1
ATOM 2701 N N . ASN A 1 356 ? 47.243 -81.276 45.851 1.00 18.43 356 ASN A N 1
ATOM 2702 C CA . ASN A 1 356 ? 46.009 -81.883 45.365 1.00 17.56 356 ASN A CA 1
ATOM 2703 C C . ASN A 1 356 ? 44.916 -80.908 45.799 1.00 21.84 356 ASN A C 1
ATOM 2704 O O . ASN A 1 356 ? 44.706 -80.724 47.001 1.00 21.52 356 ASN A O 1
ATOM 2709 N N . ILE A 1 357 ? 44.261 -80.236 44.824 1.00 17.28 357 ILE A N 1
ATOM 2710 C CA . ILE A 1 357 ? 43.268 -79.176 45.131 1.00 16.31 357 ILE A CA 1
ATOM 2711 C C . ILE A 1 357 ? 41.966 -79.706 45.770 1.00 18.43 357 ILE A C 1
ATOM 2712 O O . ILE A 1 357 ? 41.330 -80.605 45.222 1.00 18.23 357 ILE A O 1
ATOM 2717 N N . CYS A 1 358 ? 41.543 -79.119 46.917 1.00 16.62 358 CYS A N 1
ATOM 2718 C CA . CYS A 1 358 ? 40.330 -79.541 47.592 1.00 17.78 358 CYS A CA 1
ATOM 2719 C C . CYS A 1 358 ? 39.059 -79.301 46.763 1.00 22.22 358 CYS A C 1
ATOM 2720 O O . CYS A 1 358 ? 39.018 -78.430 45.881 1.00 22.76 358 CYS A O 1
ATOM 2723 N N . SER A 1 359 ? 38.026 -80.104 47.059 1.00 21.05 359 SER A N 1
ATOM 2724 C CA . SER A 1 359 ? 36.745 -80.157 46.351 1.00 21.38 359 SER A CA 1
ATOM 2725 C C . SER A 1 359 ? 36.046 -78.813 46.165 1.00 26.68 359 SER A C 1
ATOM 2726 O O . SER A 1 359 ? 35.575 -78.545 45.061 1.00 24.69 359 SER A O 1
ATOM 2729 N N . GLY A 1 360 ? 35.995 -77.997 47.219 1.00 23.94 360 GLY A N 1
ATOM 2730 C CA . GLY A 1 360 ? 35.359 -76.684 47.191 1.00 24.15 360 GLY A CA 1
ATOM 2731 C C . GLY A 1 360 ? 36.058 -75.651 46.330 1.00 28.02 360 GLY A C 1
ATOM 2732 O O . GLY A 1 360 ? 35.435 -74.675 45.915 1.00 29.95 360 GLY A O 1
ATOM 2733 N N . ALA A 1 361 ? 37.348 -75.851 46.060 1.00 22.24 361 ALA A N 1
ATOM 2734 C CA . ALA A 1 361 ? 38.170 -74.939 45.261 1.00 22.14 361 ALA A CA 1
ATOM 2735 C C . ALA A 1 361 ? 38.259 -75.329 43.781 1.00 25.58 361 ALA A C 1
ATOM 2736 O O . ALA A 1 361 ? 38.706 -74.524 42.966 1.00 23.70 361 ALA A O 1
ATOM 2738 N N . LEU A 1 362 ? 37.859 -76.560 43.428 1.00 23.14 362 LEU A N 1
ATOM 2739 C CA . LEU A 1 362 ? 37.927 -77.003 42.045 1.00 22.83 362 LEU A CA 1
ATOM 2740 C C . LEU A 1 362 ? 36.939 -76.237 41.181 1.00 25.70 362 LEU A C 1
ATOM 2741 O O . LEU A 1 362 ? 35.807 -75.986 41.601 1.00 26.26 362 LEU A O 1
ATOM 2746 N N . ASN A 1 363 ? 37.384 -75.858 39.988 1.00 22.02 363 ASN A N 1
ATOM 2747 C CA . ASN A 1 363 ? 36.545 -75.239 38.971 1.00 21.79 363 ASN A CA 1
ATOM 2748 C C . ASN A 1 363 ? 35.612 -76.367 38.502 1.00 23.55 363 ASN A C 1
ATOM 2749 O O . ASN A 1 363 ? 35.930 -77.543 38.710 1.00 20.89 363 ASN A O 1
ATOM 2754 N N . ASN A 1 364 ? 34.454 -76.020 37.928 1.00 21.78 364 ASN A N 1
ATOM 2755 C CA . ASN A 1 364 ? 33.435 -76.996 37.539 1.00 21.40 364 ASN A CA 1
ATOM 2756 C C . ASN A 1 364 ? 33.893 -78.122 36.601 1.00 23.49 364 ASN A C 1
ATOM 2757 O O . ASN A 1 364 ? 33.444 -79.247 36.789 1.00 22.71 364 ASN A O 1
ATOM 2762 N N . ALA A 1 365 ? 34.769 -77.839 35.616 1.00 19.54 365 ALA A N 1
ATOM 2763 C CA . ALA A 1 365 ? 35.227 -78.834 34.646 1.00 18.40 365 ALA A CA 1
ATOM 2764 C C . ALA A 1 365 ? 36.162 -79.905 35.208 1.00 20.78 365 ALA A C 1
ATOM 2765 O O . ALA A 1 365 ? 36.175 -81.014 34.678 1.00 18.69 365 ALA A O 1
ATOM 2767 N N . ALA A 1 366 ? 36.958 -79.570 36.253 1.00 18.00 366 ALA A N 1
ATOM 2768 C CA . ALA A 1 366 ? 37.948 -80.480 36.825 1.00 15.55 366 ALA A CA 1
ATOM 2769 C C . ALA A 1 366 ? 37.351 -81.545 37.724 1.00 18.81 366 ALA A C 1
ATOM 2770 O O . ALA A 1 366 ? 36.666 -81.214 38.681 1.00 18.67 366 ALA A O 1
ATOM 2772 N N . ALA A 1 367 ? 37.679 -82.821 37.468 1.00 16.38 367 ALA A N 1
ATOM 2773 C CA . ALA A 1 367 ? 37.270 -83.916 38.354 1.00 17.25 367 ALA A CA 1
ATOM 2774 C C . ALA A 1 367 ? 38.353 -84.075 39.451 1.00 18.26 367 ALA A C 1
ATOM 2775 O O . ALA A 1 367 ? 38.105 -84.681 40.493 1.00 16.21 367 ALA A O 1
ATOM 2777 N N . LYS A 1 368 ? 39.571 -83.560 39.180 1.00 14.20 368 LYS A N 1
ATOM 2778 C CA . LYS A 1 368 ? 40.739 -83.535 40.090 1.00 14.21 368 LYS A CA 1
ATOM 2779 C C . LYS A 1 368 ? 41.742 -82.558 39.494 1.00 17.54 368 LYS A C 1
ATOM 2780 O O . LYS A 1 368 ? 41.779 -82.380 38.270 1.00 18.16 368 LYS A O 1
ATOM 2786 N N . LYS A 1 369 ? 42.504 -81.860 40.361 1.00 14.11 369 LYS A N 1
ATOM 2787 C CA . LYS A 1 369 ? 43.503 -80.922 39.884 1.00 12.76 369 LYS A CA 1
ATOM 2788 C C . LYS A 1 369 ? 44.706 -80.919 40.795 1.00 16.37 369 LYS A C 1
ATOM 2789 O O . LYS A 1 369 ? 44.565 -80.933 42.021 1.00 13.96 369 LYS A O 1
ATOM 2795 N N . TYR A 1 370 ? 45.881 -80.914 40.181 1.00 14.19 370 TYR A N 1
ATOM 2796 C CA . TYR A 1 370 ? 47.143 -80.725 40.881 1.00 13.22 370 TYR A CA 1
ATOM 2797 C C . TYR A 1 370 ? 47.703 -79.383 40.505 1.00 17.19 370 TYR A C 1
ATOM 2798 O O . TYR A 1 370 ? 47.836 -79.061 39.309 1.00 17.15 370 TYR A O 1
ATOM 2807 N N . ASP A 1 371 ? 48.143 -78.632 41.493 1.00 12.58 371 ASP A N 1
ATOM 2808 C CA . ASP A 1 371 ? 48.864 -77.404 41.192 1.00 12.68 371 ASP A CA 1
ATOM 2809 C C . ASP A 1 371 ? 50.307 -77.626 41.550 1.00 17.31 371 ASP A C 1
ATOM 2810 O O . ASP A 1 371 ? 50.580 -78.300 42.523 1.00 15.31 371 ASP A O 1
ATOM 2815 N N . LEU A 1 372 ? 51.229 -77.078 40.772 1.00 13.81 372 LEU A N 1
ATOM 2816 C CA . LEU A 1 372 ? 52.639 -77.082 41.147 1.00 13.75 372 LEU A CA 1
ATOM 2817 C C . LEU A 1 372 ? 52.913 -75.647 41.587 1.00 14.50 372 LEU A C 1
ATOM 2818 O O . LEU A 1 372 ? 52.709 -74.688 40.818 1.00 9.88 372 LEU A O 1
ATOM 2823 N N . GLU A 1 373 ? 53.321 -75.488 42.852 1.00 9.62 373 GLU A N 1
ATOM 2824 C CA . GLU A 1 373 ? 53.614 -74.148 43.365 1.00 9.40 373 GLU A CA 1
ATOM 2825 C C . GLU A 1 373 ? 55.096 -74.074 43.618 1.00 11.78 373 GLU A C 1
ATOM 2826 O O . GLU A 1 373 ? 55.583 -74.788 44.481 1.00 13.11 373 GLU A O 1
ATOM 2832 N N . ALA A 1 374 ? 55.813 -73.203 42.893 1.00 9.17 374 ALA A N 1
ATOM 2833 C CA . ALA A 1 374 ? 57.259 -73.107 43.052 1.00 9.02 374 ALA A CA 1
ATOM 2834 C C . ALA A 1 374 ? 57.624 -72.222 44.198 1.00 12.98 374 ALA A C 1
ATOM 2835 O O . ALA A 1 374 ? 56.880 -71.296 44.549 1.00 11.92 374 ALA A O 1
ATOM 2837 N N . TRP A 1 375 ? 58.797 -72.487 44.769 1.00 10.55 375 TRP A N 1
ATOM 2838 C CA . TRP A 1 375 ? 59.296 -71.684 45.883 1.00 11.38 375 TRP A CA 1
ATOM 2839 C C . TRP A 1 375 ? 59.950 -70.397 45.350 1.00 13.98 375 TRP A C 1
ATOM 2840 O O . TRP A 1 375 ? 60.822 -70.462 44.474 1.00 10.73 375 TRP A O 1
ATOM 2851 N N . PHE A 1 376 ? 59.509 -69.232 45.853 1.00 11.65 376 PHE A N 1
ATOM 2852 C CA . PHE A 1 376 ? 60.070 -67.918 45.516 1.00 12.38 376 PHE A CA 1
ATOM 2853 C C . PHE A 1 376 ? 60.868 -67.525 46.764 1.00 15.12 376 PHE A C 1
ATOM 2854 O O . PHE A 1 376 ? 60.255 -67.166 47.776 1.00 14.34 376 PHE A O 1
ATOM 2862 N N . PRO A 1 377 ? 62.221 -67.727 46.761 1.00 10.51 377 PRO A N 1
ATOM 2863 C CA . PRO A 1 377 ? 63.003 -67.498 48.003 1.00 10.37 377 PRO A CA 1
ATOM 2864 C C . PRO A 1 377 ? 63.029 -66.055 48.502 1.00 16.20 377 PRO A C 1
ATOM 2865 O O . PRO A 1 377 ? 63.177 -65.846 49.691 1.00 17.20 377 PRO A O 1
ATOM 2869 N N . ALA A 1 378 ? 62.913 -65.052 47.612 1.00 15.77 378 ALA A N 1
ATOM 2870 C CA . ALA A 1 378 ? 62.954 -63.673 48.082 1.00 16.86 378 ALA A CA 1
ATOM 2871 C C . ALA A 1 378 ? 61.588 -63.214 48.524 1.00 23.34 378 ALA A C 1
ATOM 2872 O O . ALA A 1 378 ? 61.468 -62.603 49.580 1.00 23.21 378 ALA A O 1
ATOM 2874 N N . SER A 1 379 ? 60.545 -63.592 47.771 1.00 24.65 379 SER A N 1
ATOM 2875 C CA . SER A 1 379 ? 59.156 -63.317 48.140 1.00 24.42 379 SER A CA 1
ATOM 2876 C C . SER A 1 379 ? 58.802 -64.083 49.410 1.00 26.94 379 SER A C 1
ATOM 2877 O O . SER A 1 379 ? 57.934 -63.638 50.147 1.00 27.62 379 SER A O 1
ATOM 2880 N N . GLY A 1 380 ? 59.516 -65.189 49.674 1.00 23.04 380 GLY A N 1
ATOM 2881 C CA . GLY A 1 380 ? 59.318 -66.053 50.843 1.00 21.08 380 GLY A CA 1
ATOM 2882 C C . GLY A 1 380 ? 58.016 -66.833 50.807 1.00 23.22 380 GLY A C 1
ATOM 2883 O O . GLY A 1 380 ? 57.384 -67.040 51.847 1.00 22.36 380 GLY A O 1
ATOM 2884 N N . ALA A 1 381 ? 57.611 -67.311 49.624 1.00 19.11 381 ALA A N 1
ATOM 2885 C CA . ALA A 1 381 ? 56.338 -68.001 49.458 1.00 18.59 381 ALA A CA 1
ATOM 2886 C C . ALA A 1 381 ? 56.347 -69.038 48.336 1.00 17.61 381 ALA A C 1
ATOM 2887 O O . ALA A 1 381 ? 57.088 -68.899 47.354 1.00 18.37 381 ALA A O 1
ATOM 2889 N N . PHE A 1 382 ? 55.439 -70.021 48.444 1.00 13.30 382 PHE A N 1
ATOM 2890 C CA . PHE A 1 382 ? 55.141 -70.958 47.359 1.00 12.87 382 PHE A CA 1
ATOM 2891 C C . PHE A 1 382 ? 54.131 -70.220 46.473 1.00 16.55 382 PHE A C 1
ATOM 2892 O O . PHE A 1 382 ? 53.191 -69.580 46.986 1.00 15.42 382 PHE A O 1
ATOM 2900 N N . ARG A 1 383 ? 54.345 -70.246 45.156 1.00 12.91 383 ARG A N 1
ATOM 2901 C CA . ARG A 1 383 ? 53.476 -69.530 44.236 1.00 11.46 383 ARG A CA 1
ATOM 2902 C C . ARG A 1 383 ? 53.143 -70.433 43.095 1.00 13.33 383 ARG A C 1
ATOM 2903 O O . ARG A 1 383 ? 54.031 -71.058 42.525 1.00 12.61 383 ARG A O 1
ATOM 2911 N N . GLU A 1 384 ? 51.876 -70.472 42.742 1.00 12.17 384 GLU A N 1
ATOM 2912 C CA . GLU A 1 384 ? 51.376 -71.309 41.673 1.00 12.70 384 GLU A CA 1
ATOM 2913 C C . GLU A 1 384 ? 52.064 -71.014 40.332 1.00 19.03 384 GLU A C 1
ATOM 2914 O O . GLU A 1 384 ? 52.086 -69.859 39.911 1.00 20.59 384 GLU A O 1
ATOM 2920 N N . LEU A 1 385 ? 52.595 -72.061 39.660 1.00 13.15 385 LEU A N 1
ATOM 2921 C CA . LEU A 1 385 ? 53.189 -71.949 38.315 1.00 11.27 385 LEU A CA 1
ATOM 2922 C C . LEU A 1 385 ? 52.416 -72.799 37.353 1.00 15.34 385 LEU A C 1
ATOM 2923 O O . LEU A 1 385 ? 52.453 -72.555 36.143 1.00 13.98 385 LEU A O 1
ATOM 2928 N N . VAL A 1 386 ? 51.793 -73.871 37.891 1.00 12.41 386 VAL A N 1
ATOM 2929 C CA . VAL A 1 386 ? 51.132 -74.892 37.082 1.00 10.21 386 VAL A CA 1
ATOM 2930 C C . VAL A 1 386 ? 49.855 -75.321 37.667 1.00 12.69 386 VAL A C 1
ATOM 2931 O O . VAL A 1 386 ? 49.802 -75.583 38.857 1.00 12.02 386 VAL A O 1
ATOM 2935 N N . SER A 1 387 ? 48.885 -75.614 36.789 1.00 10.15 387 SER A N 1
ATOM 2936 C CA . SER A 1 387 ? 47.636 -76.277 37.133 1.00 10.68 387 SER A CA 1
ATOM 2937 C C . SER A 1 387 ? 47.520 -77.413 36.132 1.00 15.08 387 SER A C 1
ATOM 2938 O O . SER A 1 387 ? 47.707 -77.191 34.932 1.00 15.07 387 SER A O 1
ATOM 2941 N N . CYS A 1 388 ? 47.238 -78.624 36.633 1.00 12.39 388 CYS A N 1
ATOM 2942 C CA A CYS A 1 388 ? 47.062 -79.854 35.811 0.70 11.85 388 CYS A CA 1
ATOM 2943 C CA B CYS A 1 388 ? 47.082 -79.820 35.841 0.30 12.34 388 CYS A CA 1
ATOM 2944 C C . CYS A 1 388 ? 45.724 -80.441 36.205 1.00 16.20 388 CYS A C 1
ATOM 2945 O O . CYS A 1 388 ? 45.541 -80.877 37.348 1.00 14.77 388 CYS A O 1
ATOM 2950 N N . SER A 1 389 ? 44.793 -80.519 35.257 1.00 13.24 389 SER A N 1
ATOM 2951 C CA . SER A 1 389 ? 43.452 -81.049 35.562 1.00 13.83 389 SER A CA 1
ATOM 2952 C C . SER A 1 389 ? 43.004 -82.217 34.697 1.00 15.99 389 SER A C 1
ATOM 2953 O O . SER A 1 389 ? 43.240 -82.211 33.504 1.00 16.05 389 SER A O 1
ATOM 2956 N N . ASN A 1 390 ? 42.205 -83.122 35.281 1.00 13.34 390 ASN A N 1
ATOM 2957 C CA . ASN A 1 390 ? 41.523 -84.142 34.514 1.00 13.45 390 ASN A CA 1
ATOM 2958 C C . ASN A 1 390 ? 40.094 -83.641 34.407 1.00 17.56 390 ASN A C 1
ATOM 2959 O O . ASN A 1 390 ? 39.378 -83.607 35.415 1.00 15.90 390 ASN A O 1
ATOM 2964 N N . CYS A 1 391 ? 39.663 -83.271 33.173 1.00 13.81 391 CYS A N 1
ATOM 2965 C CA . CYS A 1 391 ? 38.310 -82.784 32.947 1.00 14.61 391 CYS A CA 1
ATOM 2966 C C . CYS A 1 391 ? 37.373 -83.891 32.525 1.00 18.69 391 CYS A C 1
ATOM 2967 O O . CYS A 1 391 ? 36.208 -83.623 32.247 1.00 20.24 391 CYS A O 1
ATOM 2970 N N . THR A 1 392 ? 37.860 -85.151 32.563 1.00 15.28 392 THR A N 1
ATOM 2971 C CA . THR A 1 392 ? 37.156 -86.366 32.118 1.00 14.71 392 THR A CA 1
ATOM 2972 C C . THR A 1 392 ? 36.328 -86.012 30.862 1.00 19.95 392 THR A C 1
ATOM 2973 O O . THR A 1 392 ? 36.913 -85.486 29.911 1.00 17.70 392 THR A O 1
ATOM 2977 N N . ASP A 1 393 ? 34.995 -86.212 30.882 1.00 17.55 393 ASP A N 1
ATOM 2978 C CA . ASP A 1 393 ? 34.121 -85.949 29.726 1.00 17.45 393 ASP A CA 1
ATOM 2979 C C . ASP A 1 393 ? 33.324 -84.649 29.838 1.00 19.86 393 ASP A C 1
ATOM 2980 O O . ASP A 1 393 ? 32.396 -84.444 29.051 1.00 19.78 393 ASP A O 1
ATOM 2985 N N . TYR A 1 394 ? 33.663 -83.787 30.807 1.00 17.26 394 TYR A N 1
ATOM 2986 C CA . TYR A 1 394 ? 32.944 -82.532 31.038 1.00 16.89 394 TYR A CA 1
ATOM 2987 C C . TYR A 1 394 ? 33.079 -81.568 29.871 1.00 20.30 394 TYR A C 1
ATOM 2988 O O . TYR A 1 394 ? 32.064 -81.111 29.346 1.00 17.32 394 TYR A O 1
ATOM 2997 N N . GLN A 1 395 ? 34.313 -81.260 29.437 1.00 17.47 395 GLN A N 1
ATOM 2998 C CA . GLN A 1 395 ? 34.450 -80.378 28.269 1.00 16.54 395 GLN A CA 1
ATOM 2999 C C . GLN A 1 395 ? 33.991 -81.092 27.041 1.00 19.10 395 GLN A C 1
ATOM 3000 O O . GLN A 1 395 ? 33.466 -80.436 26.145 1.00 17.00 395 GLN A O 1
ATOM 3006 N N . SER A 1 396 ? 34.215 -82.432 26.953 1.00 15.62 396 SER A N 1
ATOM 3007 C CA . SER A 1 396 ? 33.774 -83.177 25.754 1.00 15.08 396 SER A CA 1
ATOM 3008 C C . SER A 1 396 ? 32.268 -83.115 25.522 1.00 20.68 396 SER A C 1
ATOM 3009 O O . SER A 1 396 ? 31.848 -83.118 24.370 1.00 20.11 396 SER A O 1
ATOM 3012 N N . GLN A 1 397 ? 31.457 -83.063 26.600 1.00 17.56 397 GLN A N 1
ATOM 3013 C CA . GLN A 1 397 ? 29.993 -82.965 26.458 1.00 17.66 397 GLN A CA 1
ATOM 3014 C C . GLN A 1 397 ? 29.626 -81.601 25.880 1.00 20.97 397 GLN A C 1
ATOM 3015 O O . GLN A 1 397 ? 28.745 -81.519 25.040 1.00 21.03 397 GLN A O 1
ATOM 3021 N N . SER A 1 398 ? 30.329 -80.547 26.302 1.00 18.17 398 SER A N 1
ATOM 3022 C CA . SER A 1 398 ? 30.080 -79.181 25.856 1.00 18.82 398 SER A CA 1
ATOM 3023 C C . SER A 1 398 ? 30.467 -78.920 24.378 1.00 22.95 398 SER A C 1
ATOM 3024 O O . SER A 1 398 ? 29.742 -78.221 23.675 1.00 23.83 398 SER A O 1
ATOM 3027 N N . VAL A 1 399 ? 31.595 -79.472 23.921 1.00 19.23 399 VAL A N 1
ATOM 3028 C CA . VAL A 1 399 ? 32.087 -79.297 22.546 1.00 17.68 399 VAL A CA 1
ATOM 3029 C C . VAL A 1 399 ? 31.582 -80.431 21.665 1.00 20.70 399 VAL A C 1
ATOM 3030 O O . VAL A 1 399 ? 31.785 -80.410 20.449 1.00 22.19 399 VAL A O 1
ATOM 3034 N N . ASN A 1 400 ? 30.895 -81.422 22.273 1.00 15.77 400 ASN A N 1
ATOM 3035 C CA . ASN A 1 400 ? 30.348 -82.584 21.563 1.00 15.43 400 ASN A CA 1
ATOM 3036 C C . ASN A 1 400 ? 31.459 -83.441 20.903 1.00 17.44 400 ASN A C 1
ATOM 3037 O O . ASN A 1 400 ? 31.444 -83.672 19.700 1.00 17.62 400 ASN A O 1
ATOM 3042 N N . CYS A 1 401 ? 32.431 -83.898 21.700 1.00 14.29 401 CYS A N 1
ATOM 3043 C CA . CYS A 1 401 ? 33.508 -84.751 21.205 1.00 14.34 401 CYS A CA 1
ATOM 3044 C C . CYS A 1 401 ? 33.236 -86.187 21.678 1.00 18.00 401 CYS A C 1
ATOM 3045 O O . CYS A 1 401 ? 33.535 -86.544 22.825 1.00 17.33 401 CYS A O 1
ATOM 3048 N N . ARG A 1 402 ? 32.652 -86.990 20.789 1.00 17.90 402 ARG A N 1
ATOM 3049 C CA . ARG A 1 402 ? 32.199 -88.358 21.065 1.00 16.88 402 ARG A CA 1
ATOM 3050 C C . ARG A 1 402 ? 33.276 -89.418 20.934 1.00 20.17 402 ARG A C 1
ATOM 3051 O O . ARG A 1 402 ? 34.312 -89.209 20.304 1.00 19.11 402 ARG A O 1
ATOM 3059 N N . TYR A 1 403 ? 33.006 -90.568 21.533 1.00 15.81 403 TYR A N 1
ATOM 3060 C CA . TYR A 1 403 ? 33.890 -91.710 21.500 1.00 14.83 403 TYR A CA 1
ATOM 3061 C C . TYR A 1 403 ? 33.071 -92.954 21.219 1.00 18.54 403 TYR A C 1
ATOM 3062 O O . TYR A 1 403 ? 31.880 -93.014 21.549 1.00 17.41 403 TYR A O 1
ATOM 3071 N N . GLY A 1 404 ? 33.732 -93.961 20.671 1.00 15.01 404 GLY A N 1
ATOM 3072 C CA . GLY A 1 404 ? 33.141 -95.271 20.589 1.00 16.42 404 GLY A CA 1
ATOM 3073 C C . GLY A 1 404 ? 32.612 -95.643 19.244 1.00 20.17 404 GLY A C 1
ATOM 3074 O O . GLY A 1 404 ? 32.657 -94.823 18.316 1.00 19.48 404 GLY A O 1
ATOM 3075 N N . PRO A 1 405 ? 32.079 -96.885 19.150 1.00 19.38 405 PRO A N 1
ATOM 3076 C CA . PRO A 1 405 ? 31.559 -97.361 17.862 1.00 20.19 405 PRO A CA 1
ATOM 3077 C C . PRO A 1 405 ? 30.591 -96.367 17.203 1.00 24.64 405 PRO A C 1
ATOM 3078 O O . PRO A 1 405 ? 29.701 -95.847 17.870 1.00 25.14 405 PRO A O 1
ATOM 3082 N N . ASN A 1 406 ? 30.822 -96.035 15.932 1.00 19.66 406 ASN A N 1
ATOM 3083 C CA . ASN A 1 406 ? 30.012 -95.048 15.216 1.00 19.98 406 ASN A CA 1
ATOM 3084 C C . ASN A 1 406 ? 29.573 -95.718 13.922 1.00 23.69 406 ASN A C 1
ATOM 3085 O O . ASN A 1 406 ? 30.240 -95.598 12.894 1.00 24.24 406 ASN A O 1
ATOM 3090 N N . LEU A 1 407 ? 28.477 -96.468 13.995 1.00 20.57 407 LEU A N 1
ATOM 3091 C CA . LEU A 1 407 ? 27.999 -97.259 12.871 1.00 21.92 407 LEU A CA 1
ATOM 3092 C C . LEU A 1 407 ? 26.575 -96.984 12.449 1.00 26.03 407 LEU A C 1
ATOM 3093 O O . LEU A 1 407 ? 25.733 -96.600 13.265 1.00 27.61 407 LEU A O 1
ATOM 3098 N N . ARG A 1 408 ? 26.297 -97.210 11.172 1.00 22.54 408 ARG A N 1
ATOM 3099 C CA . ARG A 1 408 ? 24.959 -97.098 10.615 1.00 21.17 408 ARG A CA 1
ATOM 3100 C C . ARG A 1 408 ? 24.052 -98.085 11.387 1.00 26.89 408 ARG A C 1
ATOM 3101 O O . ARG A 1 408 ? 24.504 -99.174 11.754 1.00 24.91 408 ARG A O 1
ATOM 3109 N N . GLY A 1 409 ? 22.796 -97.702 11.592 1.00 26.80 409 GLY A N 1
ATOM 3110 C CA . GLY A 1 409 ? 21.830 -98.546 12.279 1.00 28.62 409 GLY A CA 1
ATOM 3111 C C . GLY A 1 409 ? 21.862 -98.436 13.795 1.00 37.36 409 GLY A C 1
ATOM 3112 O O . GLY A 1 409 ? 21.119 -99.159 14.457 1.00 38.61 409 GLY A O 1
ATOM 3113 N N . THR A 1 410 ? 22.701 -97.551 14.362 1.00 36.54 410 THR A N 1
ATOM 3114 C CA . THR A 1 410 ? 22.732 -97.346 15.818 1.00 38.03 410 THR A CA 1
ATOM 3115 C C . THR A 1 410 ? 21.601 -96.377 16.167 1.00 45.67 410 THR A C 1
ATOM 3116 O O . THR A 1 410 ? 21.544 -95.273 15.606 1.00 45.30 410 THR A O 1
ATOM 3120 N N . ALA A 1 411 ? 20.702 -96.796 17.077 1.00 44.97 411 ALA A N 1
ATOM 3121 C CA . ALA A 1 411 ? 19.555 -95.999 17.526 1.00 46.44 411 ALA A CA 1
ATOM 3122 C C . ALA A 1 411 ? 19.957 -95.042 18.661 1.00 53.63 411 ALA A C 1
ATOM 3123 O O . ALA A 1 411 ? 21.145 -94.948 18.981 1.00 53.02 411 ALA A O 1
ATOM 3125 N N . ALA A 1 412 ? 18.970 -94.328 19.264 1.00 52.99 412 ALA A N 1
ATOM 3126 C CA . ALA A 1 412 ? 19.189 -93.428 20.403 1.00 53.81 412 ALA A CA 1
ATOM 3127 C C . ALA A 1 412 ? 19.724 -94.281 21.572 1.00 58.93 412 ALA A C 1
ATOM 3128 O O . ALA A 1 412 ? 18.966 -94.951 22.285 1.00 59.46 412 ALA A O 1
ATOM 3130 N N . GLN A 1 413 ? 21.063 -94.317 21.677 1.00 55.13 413 GLN A N 1
ATOM 3131 C CA . GLN A 1 413 ? 21.832 -95.116 22.620 1.00 54.63 413 GLN A CA 1
ATOM 3132 C C . GLN A 1 413 ? 21.652 -94.661 24.058 1.00 57.47 413 GLN A C 1
ATOM 3133 O O . GLN A 1 413 ? 21.862 -93.481 24.366 1.00 56.04 413 GLN A O 1
ATOM 3135 N N . ASN A 1 414 ? 21.275 -95.620 24.941 1.00 53.75 414 ASN A N 1
ATOM 3136 C CA . ASN A 1 414 ? 21.072 -95.430 26.388 1.00 52.85 414 ASN A CA 1
ATOM 3137 C C . ASN A 1 414 ? 22.304 -94.786 27.055 1.00 52.92 414 ASN A C 1
ATOM 3138 O O . ASN A 1 414 ? 22.157 -94.058 28.043 1.00 52.90 414 ASN A O 1
ATOM 3140 N N . VAL A 1 415 ? 23.508 -95.045 26.488 1.00 44.99 415 VAL A N 1
ATOM 3141 C CA . VAL A 1 415 ? 24.774 -94.474 26.928 1.00 41.93 415 VAL A CA 1
ATOM 3142 C C . VAL A 1 415 ? 25.610 -93.990 25.729 1.00 39.20 415 VAL A C 1
ATOM 3143 O O . VAL A 1 415 ? 26.103 -94.788 24.920 1.00 38.69 415 VAL A O 1
ATOM 3145 N N . LYS A 1 416 ? 25.695 -92.664 25.589 1.00 30.27 416 LYS A N 1
ATOM 3146 C CA . LYS A 1 416 ? 26.517 -91.977 24.596 1.00 27.22 416 LYS A CA 1
ATOM 3147 C C . LYS A 1 416 ? 27.888 -91.810 25.243 1.00 25.39 416 LYS A C 1
ATOM 3148 O O . LYS A 1 416 ? 27.974 -91.341 26.381 1.00 23.17 416 LYS A O 1
ATOM 3154 N N . GLU A 1 417 ? 28.944 -92.266 24.579 1.00 18.21 417 GLU A N 1
ATOM 3155 C CA . GLU A 1 417 ? 30.291 -92.151 25.135 1.00 18.28 417 GLU A CA 1
ATOM 3156 C C . GLU A 1 417 ? 30.958 -90.884 24.627 1.00 19.92 417 GLU A C 1
ATOM 3157 O O . GLU A 1 417 ? 30.768 -90.527 23.476 1.00 18.42 417 GLU A O 1
ATOM 3163 N N . TYR A 1 418 ? 31.791 -90.243 25.471 1.00 15.06 418 TYR A N 1
ATOM 3164 C CA . TYR A 1 418 ? 32.524 -89.033 25.095 1.00 15.28 418 TYR A CA 1
ATOM 3165 C C . TYR A 1 418 ? 33.997 -89.252 25.386 1.00 18.14 418 TYR A C 1
ATOM 3166 O O . TYR A 1 418 ? 34.321 -90.042 26.276 1.00 17.44 418 TYR A O 1
ATOM 3175 N N . CYS A 1 419 ? 34.897 -88.529 24.697 1.00 15.17 419 CYS A N 1
ATOM 3176 C CA . CYS A 1 419 ? 36.324 -88.635 25.004 1.00 13.79 419 CYS A CA 1
ATOM 3177 C C . CYS A 1 419 ? 36.593 -88.000 26.359 1.00 17.72 419 CYS A C 1
ATOM 3178 O O . CYS A 1 419 ? 35.809 -87.171 26.824 1.00 17.34 419 CYS A O 1
ATOM 3181 N N . HIS A 1 420 ? 37.746 -88.307 26.931 1.00 12.93 420 HIS A N 1
ATOM 3182 C CA . HIS A 1 420 ? 38.187 -87.611 28.121 1.00 12.78 420 HIS A CA 1
ATOM 3183 C C . HIS A 1 420 ? 39.208 -86.577 27.661 1.00 15.04 420 HIS A C 1
ATOM 3184 O O . HIS A 1 420 ? 39.887 -86.772 26.636 1.00 13.66 420 HIS A O 1
ATOM 3191 N N . MET A 1 421 ? 39.268 -85.437 28.375 1.00 10.46 421 MET A N 1
ATOM 3192 C CA . MET A 1 421 ? 40.192 -84.373 27.995 1.00 9.87 421 MET A CA 1
ATOM 3193 C C . MET A 1 421 ? 40.884 -83.927 29.239 1.00 11.73 421 MET A C 1
ATOM 3194 O O . MET A 1 421 ? 40.264 -83.878 30.308 1.00 10.44 421 MET A O 1
ATOM 3199 N N . LEU A 1 422 ? 42.157 -83.608 29.098 1.00 12.40 422 LEU A N 1
ATOM 3200 C CA . LEU A 1 422 ? 42.940 -83.135 30.239 1.00 12.44 422 LEU A CA 1
ATOM 3201 C C . LEU A 1 422 ? 43.765 -81.971 29.753 1.00 16.98 422 LEU A C 1
ATOM 3202 O O . LEU A 1 422 ? 44.095 -81.897 28.563 1.00 13.87 422 LEU A O 1
ATOM 3207 N N . ASN A 1 423 ? 44.063 -81.040 30.655 1.00 14.55 423 ASN A N 1
ATOM 3208 C CA . ASN A 1 423 ? 44.916 -79.899 30.322 1.00 15.15 423 ASN A CA 1
ATOM 3209 C C . ASN A 1 423 ? 45.865 -79.616 31.498 1.00 17.19 423 ASN A C 1
ATOM 3210 O O . ASN A 1 423 ? 45.532 -79.854 32.661 1.00 16.04 423 ASN A O 1
ATOM 3215 N N . GLY A 1 424 ? 47.059 -79.161 31.185 1.00 13.11 424 GLY A N 1
ATOM 3216 C CA . GLY A 1 424 ? 48.033 -78.877 32.224 1.00 12.77 424 GLY A CA 1
ATOM 3217 C C . GLY A 1 424 ? 49.125 -77.958 31.761 1.00 14.44 424 GLY A C 1
ATOM 3218 O O . GLY A 1 424 ? 49.644 -78.120 30.663 1.00 13.96 424 GLY A O 1
ATOM 3219 N N . THR A 1 425 ? 49.444 -76.952 32.570 1.00 10.48 425 THR A N 1
ATOM 3220 C CA . THR A 1 425 ? 50.511 -76.021 32.230 1.00 9.58 425 THR A CA 1
ATOM 3221 C C . THR A 1 425 ? 51.800 -76.787 32.168 1.00 12.97 425 THR A C 1
ATOM 3222 O O . THR A 1 425 ? 52.095 -77.608 33.061 1.00 10.70 425 THR A O 1
ATOM 3226 N N . LEU A 1 426 ? 52.620 -76.455 31.168 1.00 10.26 426 LEU A N 1
ATOM 3227 C CA . LEU A 1 426 ? 53.971 -76.982 31.129 1.00 10.26 426 LEU A CA 1
ATOM 3228 C C . LEU A 1 426 ? 54.829 -75.829 31.617 1.00 12.39 426 LEU A C 1
ATOM 3229 O O . LEU A 1 426 ? 55.565 -75.976 32.596 1.00 9.93 426 LEU A O 1
ATOM 3234 N N . CYS A 1 427 ? 54.724 -74.669 30.950 1.00 8.14 427 CYS A N 1
ATOM 3235 C CA . CYS A 1 427 ? 55.452 -73.476 31.350 1.00 8.17 427 CYS A CA 1
ATOM 3236 C C . CYS A 1 427 ? 54.687 -72.221 31.074 1.00 12.52 427 CYS A C 1
ATOM 3237 O O . CYS A 1 427 ? 54.429 -71.880 29.907 1.00 13.35 427 CYS A O 1
ATOM 3240 N N . ALA A 1 428 ? 54.361 -71.479 32.139 1.00 8.33 428 ALA A N 1
ATOM 3241 C CA . ALA A 1 428 ? 53.772 -70.146 32.016 1.00 7.81 428 ALA A CA 1
ATOM 3242 C C . ALA A 1 428 ? 55.048 -69.309 32.074 1.00 13.12 428 ALA A C 1
ATOM 3243 O O . ALA A 1 428 ? 55.706 -69.241 33.117 1.00 12.52 428 ALA A O 1
ATOM 3245 N N . ILE A 1 429 ? 55.479 -68.821 30.894 1.00 9.90 429 ILE A N 1
ATOM 3246 C CA . ILE A 1 429 ? 56.766 -68.159 30.640 1.00 9.33 429 ILE A CA 1
ATOM 3247 C C . ILE A 1 429 ? 57.077 -66.975 31.546 1.00 10.52 429 ILE A C 1
ATOM 3248 O O . ILE A 1 429 ? 58.157 -66.948 32.166 1.00 10.46 429 ILE A O 1
ATOM 3253 N N . THR A 1 430 ? 56.203 -65.972 31.586 1.00 9.73 430 THR A N 1
ATOM 3254 C CA . THR A 1 430 ? 56.511 -64.776 32.396 1.00 11.13 430 THR A CA 1
ATOM 3255 C C . THR A 1 430 ? 56.685 -65.098 33.873 1.00 14.05 430 THR A C 1
ATOM 3256 O O . THR A 1 430 ? 57.658 -64.651 34.506 1.00 12.07 430 THR A O 1
ATOM 3260 N N . ARG A 1 431 ? 55.771 -65.902 34.423 1.00 11.55 431 ARG A N 1
ATOM 3261 C CA . ARG A 1 431 ? 55.839 -66.275 35.839 1.00 11.49 431 ARG A CA 1
ATOM 3262 C C . ARG A 1 431 ? 57.037 -67.159 36.119 1.00 12.91 431 ARG A C 1
ATOM 3263 O O . ARG A 1 431 ? 57.679 -66.985 37.153 1.00 11.72 431 ARG A O 1
ATOM 3271 N N . THR A 1 432 ? 57.388 -68.073 35.193 1.00 8.35 432 THR A N 1
ATOM 3272 C CA . THR A 1 432 ? 58.629 -68.856 35.362 1.00 7.18 432 THR A CA 1
ATOM 3273 C C . THR A 1 432 ? 59.850 -67.945 35.386 1.00 9.98 432 THR A C 1
ATOM 3274 O O . THR A 1 432 ? 60.745 -68.208 36.180 1.00 10.68 432 THR A O 1
ATOM 3278 N N . MET A 1 433 ? 59.889 -66.887 34.542 1.00 10.61 433 MET A N 1
ATOM 3279 C CA . MET A 1 433 ? 61.012 -65.937 34.541 1.00 11.00 433 MET A CA 1
ATOM 3280 C C . MET A 1 433 ? 61.160 -65.249 35.898 1.00 11.34 433 MET A C 1
ATOM 3281 O O . MET A 1 433 ? 62.290 -65.022 36.359 1.00 11.18 433 MET A O 1
ATOM 3286 N N . CYS A 1 434 ? 60.035 -64.902 36.529 1.00 10.56 434 CYS A N 1
ATOM 3287 C CA . CYS A 1 434 ? 60.037 -64.298 37.887 1.00 9.51 434 CYS A CA 1
ATOM 3288 C C . CYS A 1 434 ? 60.680 -65.283 38.856 1.00 11.06 434 CYS A C 1
ATOM 3289 O O . CYS A 1 434 ? 61.524 -64.882 39.669 1.00 10.09 434 CYS A O 1
ATOM 3292 N N . CYS A 1 435 ? 60.234 -66.557 38.814 1.00 9.33 435 CYS A N 1
ATOM 3293 C CA . CYS A 1 435 ? 60.753 -67.618 39.687 1.00 9.21 435 CYS A CA 1
ATOM 3294 C C . CYS A 1 435 ? 62.248 -67.843 39.474 1.00 14.09 435 CYS A C 1
ATOM 3295 O O . CYS A 1 435 ? 63.011 -67.938 40.459 1.00 14.93 435 CYS A O 1
ATOM 3298 N N . ILE A 1 436 ? 62.673 -67.910 38.207 1.00 10.61 436 ILE A N 1
ATOM 3299 C CA . ILE A 1 436 ? 64.096 -68.044 37.848 1.00 8.53 436 ILE A CA 1
ATOM 3300 C C . ILE A 1 436 ? 64.902 -66.873 38.401 1.00 11.84 436 ILE A C 1
ATOM 3301 O O . ILE A 1 436 ? 65.961 -67.102 38.972 1.00 9.86 436 ILE A O 1
ATOM 3306 N N . CYS A 1 437 ? 64.429 -65.639 38.216 1.00 10.56 437 CYS A N 1
ATOM 3307 C CA . CYS A 1 437 ? 65.117 -64.441 38.706 1.00 11.44 437 CYS A CA 1
ATOM 3308 C C . CYS A 1 437 ? 65.337 -64.522 40.215 1.00 14.91 437 CYS A C 1
ATOM 3309 O O . CYS A 1 437 ? 66.431 -64.233 40.678 1.00 13.52 437 CYS A O 1
ATOM 3312 N N . GLU A 1 438 ? 64.334 -64.963 40.970 1.00 11.83 438 GLU A N 1
ATOM 3313 C CA . GLU A 1 438 ? 64.530 -65.055 42.428 1.00 9.93 438 GLU A CA 1
ATOM 3314 C C . GLU A 1 438 ? 65.522 -66.151 42.836 1.00 13.46 438 GLU A C 1
ATOM 3315 O O . GLU A 1 438 ? 66.363 -65.939 43.714 1.00 11.73 438 GLU A O 1
ATOM 3321 N N . ASN A 1 439 ? 65.417 -67.317 42.196 1.00 12.25 439 ASN A N 1
ATOM 3322 C CA . ASN A 1 439 ? 66.266 -68.451 42.536 1.00 12.68 439 ASN A CA 1
ATOM 3323 C C . ASN A 1 439 ? 67.692 -68.381 42.024 1.00 15.97 439 ASN A C 1
ATOM 3324 O O . ASN A 1 439 ? 68.573 -68.981 42.647 1.00 12.10 439 ASN A O 1
ATOM 3329 N N . TYR A 1 440 ? 67.937 -67.653 40.932 1.00 12.14 440 TYR A N 1
ATOM 3330 C CA . TYR A 1 440 ? 69.260 -67.603 40.296 1.00 11.58 440 TYR A CA 1
ATOM 3331 C C . TYR A 1 440 ? 69.982 -66.271 40.438 1.00 16.49 440 TYR A C 1
ATOM 3332 O O . TYR A 1 440 ? 71.001 -66.047 39.780 1.00 16.78 440 TYR A O 1
ATOM 3341 N N . GLN A 1 441 ? 69.483 -65.395 41.301 1.00 12.78 441 GLN A N 1
ATOM 3342 C CA . GLN A 1 441 ? 70.099 -64.093 41.475 1.00 11.86 441 GLN A CA 1
ATOM 3343 C C . GLN A 1 441 ? 71.477 -64.192 42.149 1.00 16.71 441 GLN A C 1
ATOM 3344 O O . GLN A 1 441 ? 71.717 -65.078 42.958 1.00 16.70 441 GLN A O 1
ATOM 3350 N N . THR A 1 442 ? 72.359 -63.276 41.815 1.00 15.20 442 THR A N 1
ATOM 3351 C CA . THR A 1 442 ? 73.674 -63.125 42.462 1.00 16.98 442 THR A CA 1
ATOM 3352 C C . THR A 1 442 ? 73.813 -61.617 42.639 1.00 24.19 442 THR A C 1
ATOM 3353 O O . THR A 1 442 ? 72.923 -60.870 42.224 1.00 22.69 442 THR A O 1
ATOM 3357 N N . GLU A 1 443 ? 74.938 -61.167 43.203 1.00 21.86 443 GLU A N 1
ATOM 3358 C CA . GLU A 1 443 ? 75.218 -59.750 43.354 1.00 21.68 443 GLU A CA 1
ATOM 3359 C C . GLU A 1 443 ? 75.364 -59.053 41.992 1.00 24.72 443 GLU A C 1
ATOM 3360 O O . GLU A 1 443 ? 75.085 -57.863 41.912 1.00 24.85 443 GLU A O 1
ATOM 3362 N N . GLU A 1 444 ? 75.724 -59.801 40.917 1.00 21.35 444 GLU A N 1
ATOM 3363 C CA . GLU A 1 444 ? 75.968 -59.300 39.556 1.00 22.05 444 GLU A CA 1
ATOM 3364 C C . GLU A 1 444 ? 74.768 -59.323 38.597 1.00 21.60 444 GLU A C 1
ATOM 3365 O O . GLU A 1 444 ? 74.779 -58.611 37.590 1.00 19.90 444 GLU A O 1
ATOM 3371 N N . GLY A 1 445 ? 73.784 -60.174 38.861 1.00 16.97 445 GLY A N 1
ATOM 3372 C CA . GLY A 1 445 ? 72.628 -60.306 37.973 1.00 14.30 445 GLY A CA 1
ATOM 3373 C C . GLY A 1 445 ? 71.887 -61.610 38.156 1.00 16.36 445 GLY A C 1
ATOM 3374 O O . GLY A 1 445 ? 71.719 -62.068 39.295 1.00 15.96 445 GLY A O 1
ATOM 3375 N N . VAL A 1 446 ? 71.451 -62.248 37.044 1.00 11.30 446 VAL A N 1
ATOM 3376 C CA . VAL A 1 446 ? 70.685 -63.505 37.133 1.00 11.35 446 VAL A CA 1
ATOM 3377 C C . VAL A 1 446 ? 71.448 -64.577 36.386 1.00 16.11 446 VAL A C 1
ATOM 3378 O O . VAL A 1 446 ? 71.713 -64.404 35.201 1.00 16.46 446 VAL A O 1
ATOM 3382 N N . VAL A 1 447 ? 71.766 -65.704 37.070 1.00 12.47 447 VAL A N 1
ATOM 3383 C CA . VAL A 1 447 ? 72.456 -66.816 36.398 1.00 10.60 447 VAL A CA 1
ATOM 3384 C C . VAL A 1 447 ? 71.426 -67.533 35.531 1.00 13.58 447 VAL A C 1
ATOM 3385 O O . VAL A 1 447 ? 70.310 -67.724 35.959 1.00 13.90 447 VAL A O 1
ATOM 3389 N N . ILE A 1 448 ? 71.777 -67.866 34.289 1.00 8.97 448 ILE A N 1
ATOM 3390 C CA . ILE A 1 448 ? 70.824 -68.557 33.407 1.00 8.65 448 ILE A CA 1
ATOM 3391 C C . ILE A 1 448 ? 70.835 -70.044 33.765 1.00 11.79 448 ILE A C 1
ATOM 3392 O O . ILE A 1 448 ? 71.917 -70.624 33.757 1.00 11.02 448 ILE A O 1
ATOM 3397 N N . PRO A 1 449 ? 69.670 -70.697 34.015 1.00 9.42 449 PRO A N 1
ATOM 3398 C CA . PRO A 1 449 ? 69.696 -72.144 34.300 1.00 9.97 449 PRO A CA 1
ATOM 3399 C C . PRO A 1 449 ? 70.398 -72.889 33.140 1.00 14.97 449 PRO A C 1
ATOM 3400 O O . PRO A 1 449 ? 70.144 -72.596 31.943 1.00 13.49 449 PRO A O 1
ATOM 3404 N N . ASP A 1 450 ? 71.310 -73.812 33.487 1.00 11.98 450 ASP A N 1
ATOM 3405 C CA . ASP A 1 450 ? 72.103 -74.586 32.518 1.00 12.29 450 ASP A CA 1
ATOM 3406 C C . ASP A 1 450 ? 71.349 -75.027 31.280 1.00 17.38 450 ASP A C 1
ATOM 3407 O O . ASP A 1 450 ? 71.851 -74.830 30.162 1.00 15.69 450 ASP A O 1
ATOM 3412 N N . VAL A 1 451 ? 70.159 -75.650 31.460 1.00 15.81 451 VAL A N 1
ATOM 3413 C CA . VAL A 1 451 ? 69.408 -76.213 30.325 1.00 15.06 451 VAL A CA 1
ATOM 3414 C C . VAL A 1 451 ? 68.954 -75.142 29.328 1.00 16.91 451 VAL A C 1
ATOM 3415 O O . VAL A 1 451 ? 68.763 -75.466 28.186 1.00 13.99 451 VAL A O 1
ATOM 3419 N N . LEU A 1 452 ? 68.818 -73.886 29.767 1.00 13.58 452 LEU A N 1
ATOM 3420 C CA . LEU A 1 452 ? 68.372 -72.806 28.896 1.00 13.46 452 LEU A CA 1
ATOM 3421 C C . LEU A 1 452 ? 69.498 -72.137 28.115 1.00 15.76 452 LEU A C 1
ATOM 3422 O O . LEU A 1 452 ? 69.231 -71.446 27.129 1.00 14.05 452 LEU A O 1
ATOM 3427 N N . ARG A 1 453 ? 70.745 -72.292 28.561 1.00 15.33 453 ARG A N 1
ATOM 3428 C CA . ARG A 1 453 ? 71.896 -71.644 27.900 1.00 14.44 453 ARG A CA 1
ATOM 3429 C C . ARG A 1 453 ? 71.995 -71.937 26.398 1.00 18.72 453 ARG A C 1
ATOM 3430 O O . ARG A 1 453 ? 72.055 -70.965 25.657 1.00 17.54 453 ARG A O 1
ATOM 3438 N N . PRO A 1 454 ? 71.866 -73.204 25.901 1.00 15.70 454 PRO A N 1
ATOM 3439 C CA . PRO A 1 454 ? 71.902 -73.417 24.446 1.00 14.40 454 PRO A CA 1
ATOM 3440 C C . PRO A 1 454 ? 70.768 -72.731 23.688 1.00 15.28 454 PRO A C 1
ATOM 3441 O O . PRO A 1 454 ? 70.947 -72.459 22.524 1.00 12.55 454 PRO A O 1
ATOM 3445 N N . TYR A 1 455 ? 69.655 -72.360 24.377 1.00 10.81 455 TYR A N 1
ATOM 3446 C CA . TYR A 1 455 ? 68.483 -71.706 23.761 1.00 12.13 455 TYR A CA 1
ATOM 3447 C C . TYR A 1 455 ? 68.593 -70.194 23.776 1.00 16.69 455 TYR A C 1
ATOM 3448 O O . TYR A 1 455 ? 67.694 -69.478 23.306 1.00 15.93 455 TYR A O 1
ATOM 3457 N N . MET A 1 456 ? 69.687 -69.700 24.348 1.00 12.43 456 MET A N 1
ATOM 3458 C CA . MET A 1 456 ? 69.920 -68.257 24.346 1.00 10.84 456 MET A CA 1
ATOM 3459 C C . MET A 1 456 ? 71.400 -67.956 24.140 1.00 15.75 456 MET A C 1
ATOM 3460 O O . MET A 1 456 ? 72.041 -67.308 24.965 1.00 15.74 456 MET A O 1
ATOM 3465 N N . MET A 1 457 ? 71.931 -68.431 22.999 1.00 12.99 457 MET A N 1
ATOM 3466 C CA . MET A 1 457 ? 73.287 -68.131 22.528 1.00 13.18 457 MET A CA 1
ATOM 3467 C C . MET A 1 457 ? 74.422 -68.479 23.511 1.00 18.91 457 MET A C 1
ATOM 3468 O O . MET A 1 457 ? 75.463 -67.816 23.488 1.00 18.56 457 MET A O 1
ATOM 3473 N N . GLY A 1 458 ? 74.206 -69.480 24.365 1.00 16.17 458 GLY A N 1
ATOM 3474 C CA . GLY A 1 458 ? 75.181 -69.904 25.373 1.00 15.67 458 GLY A CA 1
ATOM 3475 C C . GLY A 1 458 ? 75.415 -68.928 26.510 1.00 20.56 458 GLY A C 1
ATOM 3476 O O . GLY A 1 458 ? 76.364 -69.116 27.291 1.00 21.61 458 GLY A O 1
ATOM 3477 N N . ILE A 1 459 ? 74.553 -67.882 26.631 1.00 16.50 459 ILE A N 1
ATOM 3478 C CA . ILE A 1 459 ? 74.655 -66.835 27.676 1.00 14.11 459 ILE A CA 1
ATOM 3479 C C . ILE A 1 459 ? 74.491 -67.496 29.027 1.00 18.02 459 ILE A C 1
ATOM 3480 O O . ILE A 1 459 ? 73.546 -68.251 29.241 1.00 16.26 459 ILE A O 1
ATOM 3485 N N . GLU A 1 460 ? 75.435 -67.237 29.912 1.00 15.12 460 GLU A N 1
ATOM 3486 C CA . GLU A 1 460 ? 75.478 -67.865 31.236 1.00 15.25 460 GLU A CA 1
ATOM 3487 C C . GLU A 1 460 ? 74.851 -67.011 32.331 1.00 18.25 460 GLU A C 1
ATOM 3488 O O . GLU A 1 460 ? 74.462 -67.545 33.366 1.00 19.04 460 GLU A O 1
ATOM 3494 N N . MET A 1 461 ? 74.798 -65.686 32.118 1.00 16.69 461 MET A N 1
ATOM 3495 C CA . MET A 1 461 ? 74.258 -64.716 33.064 1.00 17.71 461 MET A CA 1
ATOM 3496 C C . MET A 1 461 ? 73.818 -63.450 32.363 1.00 18.09 461 MET A C 1
ATOM 3497 O O . MET A 1 461 ? 74.506 -62.985 31.461 1.00 16.82 461 MET A O 1
ATOM 3502 N N . ILE A 1 462 ? 72.717 -62.843 32.842 1.00 15.20 462 ILE A N 1
ATOM 3503 C CA . ILE A 1 462 ? 72.219 -61.533 32.392 1.00 14.37 462 ILE A CA 1
ATOM 3504 C C . ILE A 1 462 ? 72.499 -60.599 33.567 1.00 20.10 462 ILE A C 1
ATOM 3505 O O . ILE A 1 462 ? 72.223 -60.947 34.727 1.00 19.01 462 ILE A O 1
ATOM 3510 N N . ARG A 1 463 ? 73.210 -59.493 33.278 1.00 19.39 463 ARG A N 1
ATOM 3511 C CA . ARG A 1 463 ? 73.753 -58.599 34.286 1.00 20.02 463 ARG A CA 1
ATOM 3512 C C . ARG A 1 463 ? 72.918 -57.396 34.617 1.00 20.71 463 ARG A C 1
ATOM 3513 O O . ARG A 1 463 ? 72.245 -56.838 33.744 1.00 17.49 463 ARG A O 1
ATOM 3521 N N . PHE A 1 464 ? 72.996 -56.985 35.884 1.00 17.31 464 PHE A N 1
ATOM 3522 C CA . PHE A 1 464 ? 72.357 -55.779 36.404 1.00 18.50 464 PHE A CA 1
ATOM 3523 C C . PHE A 1 464 ? 73.002 -54.598 35.679 1.00 23.96 464 PHE A C 1
ATOM 3524 O O . PHE A 1 464 ? 74.190 -54.667 35.329 1.00 26.26 464 PHE A O 1
ATOM 3532 N N . GLU A 1 465 ? 72.221 -53.570 35.378 1.00 17.30 465 GLU A N 1
ATOM 3533 C CA . GLU A 1 465 ? 72.758 -52.419 34.641 1.00 28.11 465 GLU A CA 1
ATOM 3534 C C . GLU A 1 465 ? 73.390 -51.388 35.571 1.00 56.78 465 GLU A C 1
ATOM 3535 O O . GLU A 1 465 ? 73.356 -51.573 36.784 1.00 36.89 465 GLU A O 1
ATOM 3541 N N . MET B 1 1 ? 49.875 -33.297 18.016 1.00 39.84 1 MET B N 1
ATOM 3542 C CA . MET B 1 1 ? 50.500 -32.735 16.817 1.00 39.16 1 MET B CA 1
ATOM 3543 C C . MET B 1 1 ? 50.662 -33.776 15.718 1.00 37.08 1 MET B C 1
ATOM 3544 O O . MET B 1 1 ? 50.964 -34.933 16.005 1.00 36.76 1 MET B O 1
ATOM 3549 N N . VAL B 1 2 ? 50.443 -33.369 14.466 1.00 29.27 2 VAL B N 1
ATOM 3550 C CA . VAL B 1 2 ? 50.621 -34.260 13.314 1.00 27.30 2 VAL B CA 1
ATOM 3551 C C . VAL B 1 2 ? 52.026 -33.971 12.784 1.00 29.45 2 VAL B C 1
ATOM 3552 O O . VAL B 1 2 ? 52.921 -34.816 12.885 1.00 29.34 2 VAL B O 1
ATOM 3556 N N . LEU B 1 3 ? 52.221 -32.755 12.265 1.00 22.49 3 LEU B N 1
ATOM 3557 C CA . LEU B 1 3 ? 53.520 -32.283 11.817 1.00 21.06 3 LEU B CA 1
ATOM 3558 C C . LEU B 1 3 ? 53.828 -30.954 12.536 1.00 25.86 3 LEU B C 1
ATOM 3559 O O . LEU B 1 3 ? 52.909 -30.269 12.985 1.00 26.36 3 LEU B O 1
ATOM 3564 N N . ASP B 1 4 ? 55.121 -30.618 12.687 1.00 20.80 4 ASP B N 1
ATOM 3565 C CA . ASP B 1 4 ? 55.513 -29.334 13.239 1.00 20.04 4 ASP B CA 1
ATOM 3566 C C . ASP B 1 4 ? 55.207 -28.297 12.137 1.00 23.91 4 ASP B C 1
ATOM 3567 O O . ASP B 1 4 ? 55.372 -28.586 10.951 1.00 22.79 4 ASP B O 1
ATOM 3572 N N . ILE B 1 5 ? 54.736 -27.114 12.517 1.00 20.36 5 ILE B N 1
ATOM 3573 C CA . ILE B 1 5 ? 54.398 -26.087 11.522 1.00 19.88 5 ILE B CA 1
ATOM 3574 C C . ILE B 1 5 ? 55.610 -25.354 10.925 1.00 24.40 5 ILE B C 1
ATOM 3575 O O . ILE B 1 5 ? 55.460 -24.679 9.905 1.00 24.80 5 ILE B O 1
ATOM 3580 N N . GLN B 1 6 ? 56.782 -25.441 11.583 1.00 20.86 6 GLN B N 1
ATOM 3581 C CA . GLN B 1 6 ? 57.973 -24.647 11.276 1.00 20.65 6 GLN B CA 1
ATOM 3582 C C . GLN B 1 6 ? 58.402 -24.671 9.792 1.00 24.09 6 GLN B C 1
ATOM 3583 O O . GLN B 1 6 ? 58.768 -23.622 9.258 1.00 22.54 6 GLN B O 1
ATOM 3589 N N . LEU B 1 7 ? 58.332 -25.834 9.125 1.00 20.72 7 LEU B N 1
ATOM 3590 C CA . LEU B 1 7 ? 58.788 -25.923 7.737 1.00 21.93 7 LEU B CA 1
ATOM 3591 C C . LEU B 1 7 ? 57.813 -25.259 6.783 1.00 25.46 7 LEU B C 1
ATOM 3592 O O . LEU B 1 7 ? 58.216 -24.757 5.728 1.00 24.64 7 LEU B O 1
ATOM 3597 N N . PHE B 1 8 ? 56.534 -25.205 7.177 1.00 21.10 8 PHE B N 1
ATOM 3598 C CA . PHE B 1 8 ? 55.486 -24.603 6.347 1.00 20.76 8 PHE B CA 1
ATOM 3599 C C . PHE B 1 8 ? 55.597 -23.086 6.378 1.00 24.93 8 PHE B C 1
ATOM 3600 O O . PHE B 1 8 ? 55.274 -22.430 5.394 1.00 24.60 8 PHE B O 1
ATOM 3608 N N . ARG B 1 9 ? 56.107 -22.539 7.501 1.00 21.94 9 ARG B N 1
ATOM 3609 C CA . ARG B 1 9 ? 56.268 -21.101 7.719 1.00 22.26 9 ARG B CA 1
ATOM 3610 C C . ARG B 1 9 ? 57.490 -20.543 7.009 1.00 29.02 9 ARG B C 1
ATOM 3611 O O . ARG B 1 9 ? 57.656 -19.323 6.944 1.00 31.40 9 ARG B O 1
ATOM 3619 N N . ASP B 1 10 ? 58.367 -21.424 6.525 1.00 24.48 10 ASP B N 1
ATOM 3620 C CA . ASP B 1 10 ? 59.559 -21.015 5.813 1.00 24.71 10 ASP B CA 1
ATOM 3621 C C . ASP B 1 10 ? 59.259 -21.124 4.322 1.00 28.87 10 ASP B C 1
ATOM 3622 O O . ASP B 1 10 ? 58.787 -22.166 3.861 1.00 28.51 10 ASP B O 1
ATOM 3627 N N . GLU B 1 11 ? 59.529 -20.060 3.573 1.00 26.57 11 GLU B N 1
ATOM 3628 C CA . GLU B 1 11 ? 59.283 -20.044 2.123 1.00 26.74 11 GLU B CA 1
ATOM 3629 C C . GLU B 1 11 ? 60.019 -21.161 1.364 1.00 28.09 11 GLU B C 1
ATOM 3630 O O . GLU B 1 11 ? 59.415 -21.797 0.500 1.00 26.39 11 GLU B O 1
ATOM 3632 N N . THR B 1 12 ? 61.320 -21.387 1.673 1.00 23.40 12 THR B N 1
ATOM 3633 C CA . THR B 1 12 ? 62.120 -22.441 1.035 1.00 22.69 12 THR B CA 1
ATOM 3634 C C . THR B 1 12 ? 61.544 -23.806 1.418 1.00 24.69 12 THR B C 1
ATOM 3635 O O . THR B 1 12 ? 61.340 -24.651 0.545 1.00 23.10 12 THR B O 1
ATOM 3639 N N . GLY B 1 13 ? 61.273 -23.987 2.713 1.00 22.44 13 GLY B N 1
ATOM 3640 C CA . GLY B 1 13 ? 60.694 -25.207 3.255 1.00 22.02 13 GLY B CA 1
ATOM 3641 C C . GLY B 1 13 ? 59.364 -25.548 2.612 1.00 24.90 13 GLY B C 1
ATOM 3642 O O . GLY B 1 13 ? 59.133 -26.704 2.251 1.00 24.43 13 GLY B O 1
ATOM 3643 N N . ALA B 1 14 ? 58.469 -24.544 2.477 1.00 21.00 14 ALA B N 1
ATOM 3644 C CA . ALA B 1 14 ? 57.163 -24.752 1.851 1.00 20.68 14 ALA B CA 1
ATOM 3645 C C . ALA B 1 14 ? 57.304 -25.173 0.383 1.00 24.29 14 ALA B C 1
ATOM 3646 O O . ALA B 1 14 ? 56.551 -26.034 -0.063 1.00 24.45 14 ALA B O 1
ATOM 3648 N N . ASN B 1 15 ? 58.300 -24.630 -0.340 1.00 21.33 15 ASN B N 1
ATOM 3649 C CA . ASN B 1 15 ? 58.562 -25.016 -1.736 1.00 20.42 15 ASN B CA 1
ATOM 3650 C C . ASN B 1 15 ? 59.079 -26.447 -1.825 1.00 22.89 15 ASN B C 1
ATOM 3651 O O . ASN B 1 15 ? 58.688 -27.169 -2.738 1.00 22.56 15 ASN B O 1
ATOM 3656 N N . ILE B 1 16 ? 59.918 -26.868 -0.843 1.00 19.25 16 ILE B N 1
ATOM 3657 C CA . ILE B 1 16 ? 60.437 -28.244 -0.759 1.00 18.76 16 ILE B CA 1
ATOM 3658 C C . ILE B 1 16 ? 59.245 -29.212 -0.596 1.00 20.30 16 ILE B C 1
ATOM 3659 O O . ILE B 1 16 ? 59.159 -30.184 -1.343 1.00 17.95 16 ILE B O 1
ATOM 3664 N N . ILE B 1 17 ? 58.292 -28.884 0.318 1.00 15.93 17 ILE B N 1
ATOM 3665 C CA . ILE B 1 17 ? 57.094 -29.694 0.549 1.00 15.72 17 ILE B CA 1
ATOM 3666 C C . ILE B 1 17 ? 56.208 -29.763 -0.710 1.00 20.83 17 ILE B C 1
ATOM 3667 O O . ILE B 1 17 ? 55.770 -30.860 -1.062 1.00 21.20 17 ILE B O 1
ATOM 3672 N N . ARG B 1 18 ? 55.964 -28.608 -1.388 1.00 17.94 18 ARG B N 1
ATOM 3673 C CA . ARG B 1 18 ? 55.148 -28.536 -2.614 1.00 17.36 18 ARG B CA 1
ATOM 3674 C C . ARG B 1 18 ? 55.717 -29.404 -3.710 1.00 19.05 18 ARG B C 1
ATOM 3675 O O . ARG B 1 18 ? 54.959 -30.109 -4.376 1.00 17.98 18 ARG B O 1
ATOM 3683 N N . GLU B 1 19 ? 57.046 -29.376 -3.882 1.00 16.45 19 GLU B N 1
ATOM 3684 C CA . GLU B 1 19 ? 57.751 -30.195 -4.874 1.00 16.70 19 GLU B CA 1
ATOM 3685 C C . GLU B 1 19 ? 57.590 -31.667 -4.503 1.00 19.77 19 GLU B C 1
ATOM 3686 O O . GLU B 1 19 ? 57.234 -32.464 -5.376 1.00 19.07 19 GLU B O 1
ATOM 3692 N N . SER B 1 20 ? 57.820 -32.031 -3.210 1.00 15.79 20 SER B N 1
ATOM 3693 C CA . SER B 1 20 ? 57.645 -33.413 -2.797 1.00 14.37 20 SER B CA 1
ATOM 3694 C C . SER B 1 20 ? 56.197 -33.901 -3.060 1.00 20.12 20 SER B C 1
ATOM 3695 O O . SER B 1 20 ? 56.017 -34.996 -3.609 1.00 19.36 20 SER B O 1
ATOM 3698 N N . GLN B 1 21 ? 55.176 -33.070 -2.729 1.00 16.83 21 GLN B N 1
ATOM 3699 C CA . GLN B 1 21 ? 53.777 -33.400 -3.017 1.00 15.30 21 GLN B CA 1
ATOM 3700 C C . GLN B 1 21 ? 53.568 -33.711 -4.515 1.00 21.20 21 GLN B C 1
ATOM 3701 O O . GLN B 1 21 ? 52.991 -34.745 -4.839 1.00 20.64 21 GLN B O 1
ATOM 3707 N N . ARG B 1 22 ? 54.081 -32.852 -5.421 1.00 17.61 22 ARG B N 1
ATOM 3708 C CA . ARG B 1 22 ? 53.941 -33.062 -6.873 1.00 17.79 22 ARG B CA 1
ATOM 3709 C C . ARG B 1 22 ? 54.637 -34.365 -7.286 1.00 22.10 22 ARG B C 1
ATOM 3710 O O . ARG B 1 22 ? 54.046 -35.163 -8.015 1.00 22.40 22 ARG B O 1
ATOM 3718 N N . ARG B 1 23 ? 55.870 -34.595 -6.787 1.00 17.62 23 ARG B N 1
ATOM 3719 C CA . ARG B 1 23 ? 56.648 -35.809 -7.121 1.00 18.37 23 ARG B CA 1
ATOM 3720 C C . ARG B 1 23 ? 56.004 -37.104 -6.606 1.00 22.05 23 ARG B C 1
ATOM 3721 O O . ARG B 1 23 ? 56.238 -38.159 -7.198 1.00 22.02 23 ARG B O 1
ATOM 3729 N N . ARG B 1 24 ? 55.127 -37.005 -5.587 1.00 17.26 24 ARG B N 1
ATOM 3730 C CA . ARG B 1 24 ? 54.361 -38.133 -5.031 1.00 18.28 24 ARG B CA 1
ATOM 3731 C C . ARG B 1 24 ? 52.986 -38.292 -5.657 1.00 25.45 24 ARG B C 1
ATOM 3732 O O . ARG B 1 24 ? 52.207 -39.112 -5.164 1.00 24.63 24 ARG B O 1
ATOM 3740 N N . PHE B 1 25 ? 52.643 -37.461 -6.678 1.00 22.83 25 PHE B N 1
ATOM 3741 C CA . PHE B 1 25 ? 51.319 -37.416 -7.315 1.00 23.75 25 PHE B CA 1
ATOM 3742 C C . PHE B 1 25 ? 50.251 -37.021 -6.275 1.00 30.71 25 PHE B C 1
ATOM 3743 O O . PHE B 1 25 ? 49.106 -37.466 -6.338 1.00 33.01 25 PHE B O 1
ATOM 3751 N N . ALA B 1 26 ? 50.663 -36.200 -5.296 1.00 26.71 26 ALA B N 1
ATOM 3752 C CA . ALA B 1 26 ? 49.815 -35.694 -4.224 1.00 26.02 26 ALA B CA 1
ATOM 3753 C C . ALA B 1 26 ? 49.568 -34.210 -4.476 1.00 30.12 26 ALA B C 1
ATOM 3754 O O . ALA B 1 26 ? 50.138 -33.649 -5.413 1.00 29.02 26 ALA B O 1
ATOM 3756 N N . ASP B 1 27 ? 48.702 -33.584 -3.680 1.00 27.75 27 ASP B N 1
ATOM 3757 C CA . ASP B 1 27 ? 48.320 -32.198 -3.891 1.00 27.25 27 ASP B CA 1
ATOM 3758 C C . ASP B 1 27 ? 49.263 -31.190 -3.255 1.00 28.72 27 ASP B C 1
ATOM 3759 O O . ASP B 1 27 ? 49.304 -31.100 -2.030 1.00 27.54 27 ASP B O 1
ATOM 3764 N N . PRO B 1 28 ? 49.976 -30.373 -4.073 1.00 25.01 28 PRO B N 1
ATOM 3765 C CA . PRO B 1 28 ? 50.846 -29.327 -3.496 1.00 23.94 28 PRO B CA 1
ATOM 3766 C C . PRO B 1 28 ? 50.075 -28.172 -2.824 1.00 28.40 28 PRO B C 1
ATOM 3767 O O . PRO B 1 28 ? 50.627 -27.533 -1.933 1.00 26.28 28 PRO B O 1
ATOM 3771 N N . ASP B 1 29 ? 48.793 -27.940 -3.207 1.00 26.16 29 ASP B N 1
ATOM 3772 C CA . ASP B 1 29 ? 47.920 -26.887 -2.641 1.00 27.38 29 ASP B CA 1
ATOM 3773 C C . ASP B 1 29 ? 47.617 -27.054 -1.163 1.00 33.75 29 ASP B C 1
ATOM 3774 O O . ASP B 1 29 ? 47.219 -26.085 -0.505 1.00 35.35 29 ASP B O 1
ATOM 3779 N N . ILE B 1 30 ? 47.814 -28.278 -0.635 1.00 29.62 30 ILE B N 1
ATOM 3780 C CA . ILE B 1 30 ? 47.639 -28.611 0.776 1.00 28.88 30 ILE B CA 1
ATOM 3781 C C . ILE B 1 30 ? 48.584 -27.732 1.607 1.00 31.29 30 ILE B C 1
ATOM 3782 O O . ILE B 1 30 ? 48.197 -27.272 2.680 1.00 30.04 30 ILE B O 1
ATOM 3787 N N . VAL B 1 31 ? 49.802 -27.468 1.080 1.00 27.21 31 VAL B N 1
ATOM 3788 C CA . VAL B 1 31 ? 50.823 -26.637 1.732 1.00 26.49 31 VAL B CA 1
ATOM 3789 C C . VAL B 1 31 ? 50.261 -25.228 1.970 1.00 30.48 31 VAL B C 1
ATOM 3790 O O . VAL B 1 31 ? 50.330 -24.725 3.094 1.00 28.68 31 VAL B O 1
ATOM 3794 N N . ASP B 1 32 ? 49.687 -24.621 0.919 1.00 27.48 32 ASP B N 1
ATOM 3795 C CA . ASP B 1 32 ? 49.107 -23.273 0.960 1.00 27.62 32 ASP B CA 1
ATOM 3796 C C . ASP B 1 32 ? 47.912 -23.148 1.904 1.00 31.92 32 ASP B C 1
ATOM 3797 O O . ASP B 1 32 ? 47.790 -22.125 2.582 1.00 29.42 32 ASP B O 1
ATOM 3802 N N . ALA B 1 33 ? 47.069 -24.205 1.973 1.00 30.66 33 ALA B N 1
ATOM 3803 C CA . ALA B 1 33 ? 45.910 -24.330 2.867 1.00 30.15 33 ALA B CA 1
ATOM 3804 C C . ALA B 1 33 ? 46.349 -24.342 4.334 1.00 32.21 33 ALA B C 1
ATOM 3805 O O . ALA B 1 33 ? 45.692 -23.726 5.181 1.00 31.60 33 ALA B O 1
ATOM 3807 N N . ILE B 1 34 ? 47.452 -25.065 4.634 1.00 26.60 34 ILE B N 1
ATOM 3808 C CA . ILE B 1 34 ? 48.049 -25.179 5.971 1.00 24.96 34 ILE B CA 1
ATOM 3809 C C . ILE B 1 34 ? 48.608 -23.805 6.383 1.00 28.50 34 ILE B C 1
ATOM 3810 O O . ILE B 1 34 ? 48.360 -23.353 7.506 1.00 28.55 34 ILE B O 1
ATOM 3815 N N . ILE B 1 35 ? 49.366 -23.151 5.474 1.00 23.33 35 ILE B N 1
ATOM 3816 C CA . ILE B 1 35 ? 49.934 -21.819 5.696 1.00 23.23 35 ILE B CA 1
ATOM 3817 C C . ILE B 1 35 ? 48.804 -20.836 6.069 1.00 29.28 35 ILE B C 1
ATOM 3818 O O . ILE B 1 35 ? 48.951 -20.080 7.030 1.00 29.15 35 ILE B O 1
ATOM 3823 N N . GLU B 1 36 ? 47.670 -20.898 5.339 1.00 26.74 36 GLU B N 1
ATOM 3824 C CA . GLU B 1 36 ? 46.511 -20.033 5.576 1.00 26.41 36 GLU B CA 1
ATOM 3825 C C . GLU B 1 36 ? 45.845 -20.297 6.918 1.00 29.63 36 GLU B C 1
ATOM 3826 O O . GLU B 1 36 ? 45.593 -19.339 7.646 1.00 27.38 36 GLU B O 1
ATOM 3832 N N . ALA B 1 37 ? 45.598 -21.586 7.263 1.00 27.11 37 ALA B N 1
ATOM 3833 C CA . ALA B 1 37 ? 45.020 -21.969 8.562 1.00 26.53 37 ALA B CA 1
ATOM 3834 C C . ALA B 1 37 ? 45.953 -21.546 9.677 1.00 29.44 37 ALA B C 1
ATOM 3835 O O . ALA B 1 37 ? 45.477 -21.056 10.697 1.00 27.99 37 ALA B O 1
ATOM 3837 N N . ASP B 1 38 ? 47.288 -21.670 9.463 1.00 24.61 38 ASP B N 1
ATOM 3838 C CA . ASP B 1 38 ? 48.264 -21.243 10.458 1.00 23.69 38 ASP B CA 1
ATOM 3839 C C . ASP B 1 38 ? 48.304 -19.712 10.607 1.00 26.42 38 ASP B C 1
ATOM 3840 O O . ASP B 1 38 ? 48.535 -19.211 11.716 1.00 25.51 38 ASP B O 1
ATOM 3845 N N . LYS B 1 39 ? 48.078 -18.976 9.501 1.00 23.40 39 LYS B N 1
ATOM 3846 C CA . LYS B 1 39 ? 48.047 -17.514 9.531 1.00 24.61 39 LYS B CA 1
ATOM 3847 C C . LYS B 1 39 ? 46.892 -17.050 10.436 1.00 29.99 39 LYS B C 1
ATOM 3848 O O . LYS B 1 39 ? 47.101 -16.171 11.271 1.00 28.54 39 LYS B O 1
ATOM 3851 N N . LYS B 1 40 ? 45.689 -17.642 10.262 1.00 27.98 40 LYS B N 1
ATOM 3852 C CA . LYS B 1 40 ? 44.505 -17.326 11.073 1.00 27.61 40 LYS B CA 1
ATOM 3853 C C . LYS B 1 40 ? 44.715 -17.734 12.521 1.00 30.19 40 LYS B C 1
ATOM 3854 O O . LYS B 1 40 ? 44.297 -17.008 13.419 1.00 29.99 40 LYS B O 1
ATOM 3860 N N . TRP B 1 41 ? 45.381 -18.884 12.745 1.00 26.43 41 TRP B N 1
ATOM 3861 C CA . TRP B 1 41 ? 45.721 -19.404 14.072 1.00 25.49 41 TRP B CA 1
ATOM 3862 C C . TRP B 1 41 ? 46.665 -18.437 14.786 1.00 28.99 41 TRP B C 1
ATOM 3863 O O . TRP B 1 41 ? 46.428 -18.130 15.940 1.00 27.45 41 TRP B O 1
ATOM 3874 N N . ARG B 1 42 ? 47.702 -17.922 14.095 1.00 26.22 42 ARG B N 1
ATOM 3875 C CA . ARG B 1 42 ? 48.649 -16.966 14.691 1.00 25.68 42 ARG B CA 1
ATOM 3876 C C . ARG B 1 42 ? 47.942 -15.677 15.129 1.00 29.54 42 ARG B C 1
ATOM 3877 O O . ARG B 1 42 ? 48.312 -15.094 16.154 1.00 27.82 42 ARG B O 1
ATOM 3885 N N . ARG B 1 43 ? 46.906 -15.255 14.372 1.00 26.78 43 ARG B N 1
ATOM 3886 C CA . ARG B 1 43 ? 46.101 -14.077 14.712 1.00 26.65 43 ARG B CA 1
ATOM 3887 C C . ARG B 1 43 ? 45.357 -14.295 16.044 1.00 29.65 43 ARG B C 1
ATOM 3888 O O . ARG B 1 43 ? 45.370 -13.398 16.895 1.00 29.37 43 ARG B O 1
ATOM 3896 N N . THR B 1 44 ? 44.753 -15.491 16.242 1.00 25.51 44 THR B N 1
ATOM 3897 C CA . THR B 1 44 ? 44.067 -15.818 17.512 1.00 24.66 44 THR B CA 1
ATOM 3898 C C . THR B 1 44 ? 45.043 -15.792 18.676 1.00 28.45 44 THR B C 1
ATOM 3899 O O . THR B 1 44 ? 44.669 -15.364 19.771 1.00 26.90 44 THR B O 1
ATOM 3903 N N . GLN B 1 45 ? 46.297 -16.241 18.445 1.00 25.93 45 GLN B N 1
ATOM 3904 C CA . GLN B 1 45 ? 47.326 -16.286 19.488 1.00 25.76 45 GLN B CA 1
ATOM 3905 C C . GLN B 1 45 ? 47.872 -14.918 19.830 1.00 30.59 45 GLN B C 1
ATOM 3906 O O . GLN B 1 45 ? 48.146 -14.668 20.999 1.00 29.30 45 GLN B O 1
ATOM 3912 N N . PHE B 1 46 ? 48.011 -14.031 18.826 1.00 29.76 46 PHE B N 1
ATOM 3913 C CA . PHE B 1 46 ? 48.468 -12.662 19.048 1.00 30.89 46 PHE B CA 1
ATOM 3914 C C . PHE B 1 46 ? 47.446 -11.948 19.946 1.00 33.02 46 PHE B C 1
ATOM 3915 O O . PHE B 1 46 ? 47.827 -11.277 20.912 1.00 32.61 46 PHE B O 1
ATOM 3923 N N . LEU B 1 47 ? 46.152 -12.092 19.602 1.00 29.14 47 LEU B N 1
ATOM 3924 C CA . LEU B 1 47 ? 45.042 -11.508 20.343 1.00 28.95 47 LEU B CA 1
ATOM 3925 C C . LEU B 1 47 ? 44.915 -12.126 21.744 1.00 31.45 47 LEU B C 1
ATOM 3926 O O . LEU B 1 47 ? 44.597 -11.395 22.684 1.00 31.10 47 LEU B O 1
ATOM 3931 N N . THR B 1 48 ? 45.176 -13.453 21.893 1.00 28.21 48 THR B N 1
ATOM 3932 C CA . THR B 1 48 ? 45.110 -14.150 23.186 1.00 28.47 48 THR B CA 1
ATOM 3933 C C . THR B 1 48 ? 46.174 -13.590 24.142 1.00 32.28 48 THR B C 1
ATOM 3934 O O . THR B 1 48 ? 45.848 -13.226 25.285 1.00 30.61 48 THR B O 1
ATOM 3938 N N . GLU B 1 49 ? 47.429 -13.501 23.660 1.00 29.19 49 GLU B N 1
ATOM 3939 C CA . GLU B 1 49 ? 48.554 -12.960 24.419 1.00 29.15 49 GLU B CA 1
ATOM 3940 C C . GLU B 1 49 ? 48.308 -11.502 24.818 1.00 33.76 49 GLU B C 1
ATOM 3941 O O . GLU B 1 49 ? 48.528 -11.172 25.978 1.00 34.10 49 GLU B O 1
ATOM 3947 N N . ALA B 1 50 ? 47.801 -10.653 23.887 1.00 30.30 50 ALA B N 1
ATOM 3948 C CA . ALA B 1 50 ? 47.474 -9.249 24.181 1.00 30.01 50 ALA B CA 1
ATOM 3949 C C . ALA B 1 50 ? 46.433 -9.155 25.322 1.00 33.75 50 ALA B C 1
ATOM 3950 O O . ALA B 1 50 ? 46.677 -8.473 26.323 1.00 32.66 50 ALA B O 1
ATOM 3952 N N . SER B 1 51 ? 45.324 -9.909 25.200 1.00 30.28 51 SER B N 1
ATOM 3953 C CA . SER B 1 51 ? 44.238 -9.913 26.185 1.00 29.65 51 SER B CA 1
ATOM 3954 C C . SER B 1 51 ? 44.620 -10.514 27.526 1.00 32.30 51 SER B C 1
ATOM 3955 O O . SER B 1 51 ? 44.101 -10.053 28.542 1.00 32.08 51 SER B O 1
ATOM 3958 N N . LYS B 1 52 ? 45.540 -11.506 27.541 1.00 27.51 52 LYS B N 1
ATOM 3959 C CA . LYS B 1 52 ? 46.032 -12.120 28.782 1.00 27.45 52 LYS B CA 1
ATOM 3960 C C . LYS B 1 52 ? 46.815 -11.080 29.597 1.00 31.63 52 LYS B C 1
ATOM 3961 O O . LYS B 1 52 ? 46.607 -10.966 30.804 1.00 30.64 52 LYS B O 1
ATOM 3967 N N . LYS B 1 53 ? 47.662 -10.279 28.923 1.00 29.26 53 LYS B N 1
ATOM 3968 C CA . LYS B 1 53 ? 48.430 -9.204 29.557 1.00 28.85 53 LYS B CA 1
ATOM 3969 C C . LYS B 1 53 ? 47.464 -8.164 30.128 1.00 32.32 53 LYS B C 1
ATOM 3970 O O . LYS B 1 53 ? 47.692 -7.678 31.237 1.00 31.26 53 LYS B O 1
ATOM 3976 N N . LEU B 1 54 ? 46.376 -7.849 29.371 1.00 28.11 54 LEU B N 1
ATOM 3977 C CA . LEU B 1 54 ? 45.353 -6.879 29.763 1.00 28.72 54 LEU B CA 1
ATOM 3978 C C . LEU B 1 54 ? 44.551 -7.324 30.991 1.00 32.90 54 LEU B C 1
ATOM 3979 O O . LEU B 1 54 ? 44.198 -6.478 31.816 1.00 32.49 54 LEU B O 1
ATOM 3984 N N . ILE B 1 55 ? 44.321 -8.659 31.142 1.00 30.23 55 ILE B N 1
ATOM 3985 C CA . ILE B 1 55 ? 43.633 -9.255 32.293 1.00 29.26 55 ILE B CA 1
ATOM 3986 C C . ILE B 1 55 ? 44.489 -9.028 33.541 1.00 34.93 55 ILE B C 1
ATOM 3987 O O . ILE B 1 55 ? 43.955 -8.618 34.579 1.00 33.06 55 ILE B O 1
ATOM 3992 N N . ASN B 1 56 ? 45.823 -9.240 33.425 1.00 33.33 56 ASN B N 1
ATOM 3993 C CA . ASN B 1 56 ? 46.755 -9.003 34.535 1.00 33.82 56 ASN B CA 1
ATOM 3994 C C . ASN B 1 56 ? 46.770 -7.528 34.921 1.00 39.10 56 ASN B C 1
ATOM 3995 O O . ASN B 1 56 ? 46.784 -7.223 36.112 1.00 40.09 56 ASN B O 1
ATOM 4000 N N . ILE B 1 57 ? 46.706 -6.620 33.920 1.00 36.69 57 ILE B N 1
ATOM 4001 C CA . ILE B 1 57 ? 46.630 -5.175 34.133 1.00 36.35 57 ILE B CA 1
ATOM 4002 C C . ILE B 1 57 ? 45.342 -4.858 34.918 1.00 41.39 57 ILE B C 1
ATOM 4003 O O . ILE B 1 57 ? 45.401 -4.060 35.862 1.00 41.81 57 ILE B O 1
ATOM 4008 N N . CYS B 1 58 ? 44.203 -5.519 34.576 1.00 37.24 58 CYS B N 1
ATOM 4009 C CA . CYS B 1 58 ? 42.935 -5.335 35.308 1.00 36.99 58 CYS B CA 1
ATOM 4010 C C . CYS B 1 58 ? 43.103 -5.761 36.749 1.00 39.03 58 CYS B C 1
ATOM 4011 O O . CYS B 1 58 ? 42.769 -4.989 37.648 1.00 39.02 58 CYS B O 1
ATOM 4014 N N . SER B 1 59 ? 43.649 -6.975 36.974 1.00 33.69 59 SER B N 1
ATOM 4015 C CA . SER B 1 59 ? 43.873 -7.510 38.324 1.00 32.36 59 SER B CA 1
ATOM 4016 C C . SER B 1 59 ? 44.757 -6.596 39.178 1.00 36.08 59 SER B C 1
ATOM 4017 O O . SER B 1 59 ? 44.412 -6.318 40.331 1.00 34.55 59 SER B O 1
ATOM 4020 N N . LYS B 1 60 ? 45.870 -6.104 38.599 1.00 34.38 60 LYS B N 1
ATOM 4021 C CA . LYS B 1 60 ? 46.821 -5.220 39.278 1.00 35.09 60 LYS B CA 1
ATOM 4022 C C . LYS B 1 60 ? 46.202 -3.862 39.605 1.00 41.36 60 LYS B C 1
ATOM 4023 O O . LYS B 1 60 ? 46.381 -3.359 40.721 1.00 41.86 60 LYS B O 1
ATOM 4026 N N . ALA B 1 61 ? 45.421 -3.306 38.660 1.00 39.73 61 ALA B N 1
ATOM 4027 C CA . ALA B 1 61 ? 44.741 -2.018 38.829 1.00 40.07 61 ALA B CA 1
ATOM 4028 C C . ALA B 1 61 ? 43.662 -2.090 39.899 1.00 44.64 61 ALA B C 1
ATOM 4029 O O . ALA B 1 61 ? 43.587 -1.179 40.721 1.00 44.08 61 ALA B O 1
ATOM 4031 N N . VAL B 1 62 ? 42.852 -3.179 39.921 1.00 41.79 62 VAL B N 1
ATOM 4032 C CA . VAL B 1 62 ? 41.818 -3.390 40.949 1.00 41.35 62 VAL B CA 1
ATOM 4033 C C . VAL B 1 62 ? 42.513 -3.499 42.329 1.00 46.37 62 VAL B C 1
ATOM 4034 O O . VAL B 1 62 ? 42.077 -2.852 43.291 1.00 45.20 62 VAL B O 1
ATOM 4038 N N . GLY B 1 63 ? 43.619 -4.251 42.371 1.00 44.15 63 GLY B N 1
ATOM 4039 C CA . GLY B 1 63 ? 44.438 -4.438 43.565 1.00 44.45 63 GLY B CA 1
ATOM 4040 C C . GLY B 1 63 ? 44.962 -3.130 44.130 1.00 47.93 63 GLY B C 1
ATOM 4041 O O . GLY B 1 63 ? 44.766 -2.848 45.316 1.00 47.31 63 GLY B O 1
ATOM 4042 N N . ALA B 1 64 ? 45.596 -2.305 43.266 1.00 43.93 64 ALA B N 1
ATOM 4043 C CA . ALA B 1 64 ? 46.157 -1.000 43.628 1.00 43.93 64 ALA B CA 1
ATOM 4044 C C . ALA B 1 64 ? 45.075 -0.027 44.121 1.00 47.64 64 ALA B C 1
ATOM 4045 O O . ALA B 1 64 ? 45.284 0.677 45.118 1.00 47.91 64 ALA B O 1
ATOM 4047 N N . LYS B 1 65 ? 43.905 -0.028 43.451 1.00 43.43 65 LYS B N 1
ATOM 4048 C CA . LYS B 1 65 ? 42.766 0.827 43.800 1.00 42.93 65 LYS B CA 1
ATOM 4049 C C . LYS B 1 65 ? 42.117 0.455 45.133 1.00 46.95 65 LYS B C 1
ATOM 4050 O O . LYS B 1 65 ? 41.756 1.349 45.900 1.00 47.01 65 LYS B O 1
ATOM 4056 N N . LYS B 1 66 ? 41.954 -0.849 45.409 1.00 43.46 66 LYS B N 1
ATOM 4057 C CA . LYS B 1 66 ? 41.352 -1.312 46.668 1.00 42.77 66 LYS B CA 1
ATOM 4058 C C . LYS B 1 66 ? 42.304 -1.094 47.844 1.00 48.80 66 LYS B C 1
ATOM 4059 O O . LYS B 1 66 ? 41.835 -0.739 48.919 1.00 49.23 66 LYS B O 1
ATOM 4063 N N . LYS B 1 67 ? 43.636 -1.202 47.617 1.00 47.50 67 LYS B N 1
ATOM 4064 C CA . LYS B 1 67 ? 44.680 -0.932 48.622 1.00 48.49 67 LYS B CA 1
ATOM 4065 C C . LYS B 1 67 ? 44.677 0.566 48.992 1.00 56.34 67 LYS B C 1
ATOM 4066 O O . LYS B 1 67 ? 44.882 0.910 50.162 1.00 57.43 67 LYS B O 1
ATOM 4069 N N . ALA B 1 68 ? 44.406 1.448 47.999 1.00 54.39 68 ALA B N 1
ATOM 4070 C CA . ALA B 1 68 ? 44.316 2.908 48.163 1.00 54.75 68 ALA B CA 1
ATOM 4071 C C . ALA B 1 68 ? 42.911 3.335 48.636 1.00 59.89 68 ALA B C 1
ATOM 4072 O O . ALA B 1 68 ? 42.621 4.534 48.722 1.00 59.43 68 ALA B O 1
ATOM 4074 N N . LYS B 1 69 ? 42.051 2.333 48.952 1.00 57.95 69 LYS B N 1
ATOM 4075 C CA . LYS B 1 69 ? 40.676 2.443 49.461 1.00 58.95 69 LYS B CA 1
ATOM 4076 C C . LYS B 1 69 ? 39.764 3.320 48.582 1.00 64.77 69 LYS B C 1
ATOM 4077 O O . LYS B 1 69 ? 38.800 3.917 49.076 1.00 64.91 69 LYS B O 1
ATOM 4079 N N . GLU B 1 70 ? 40.054 3.350 47.268 1.00 62.32 70 GLU B N 1
ATOM 4080 C CA . GLU B 1 70 ? 39.288 4.090 46.273 1.00 62.50 70 GLU B CA 1
ATOM 4081 C C . GLU B 1 70 ? 37.925 3.409 46.114 1.00 67.86 70 GLU B C 1
ATOM 4082 O O . GLU B 1 70 ? 37.835 2.184 46.229 1.00 67.92 70 GLU B O 1
ATOM 4088 N N . ALA B 1 71 ? 36.865 4.209 45.906 1.00 64.89 71 ALA B N 1
ATOM 4089 C CA . ALA B 1 71 ? 35.496 3.724 45.716 1.00 64.68 71 ALA B CA 1
ATOM 4090 C C . ALA B 1 71 ? 35.375 2.976 44.381 1.00 67.27 71 ALA B C 1
ATOM 4091 O O . ALA B 1 71 ? 36.097 3.292 43.432 1.00 66.58 71 ALA B O 1
ATOM 4093 N N . ASP B 1 72 ? 34.464 1.986 44.325 1.00 63.54 72 ASP B N 1
ATOM 4094 C CA . ASP B 1 72 ? 34.190 1.116 43.174 1.00 63.02 72 ASP B CA 1
ATOM 4095 C C . ASP B 1 72 ? 33.983 1.845 41.839 1.00 66.35 72 ASP B C 1
ATOM 4096 O O . ASP B 1 72 ? 34.543 1.428 40.826 1.00 65.46 72 ASP B O 1
ATOM 4101 N N . GLY B 1 73 ? 33.188 2.912 41.853 1.00 62.55 73 GLY B N 1
ATOM 4102 C CA . GLY B 1 73 ? 32.892 3.693 40.660 1.00 62.57 73 GLY B CA 1
ATOM 4103 C C . GLY B 1 73 ? 31.413 3.772 40.350 1.00 67.28 73 GLY B C 1
ATOM 4104 O O . GLY B 1 73 ? 30.602 3.081 40.974 1.00 66.20 73 GLY B O 1
ATOM 4105 N N . ASP B 1 74 ? 31.061 4.620 39.375 1.00 65.58 74 ASP B N 1
ATOM 4106 C CA . ASP B 1 74 ? 29.681 4.880 38.968 1.00 66.07 74 ASP B CA 1
ATOM 4107 C C . ASP B 1 74 ? 29.072 3.826 38.047 1.00 69.47 74 ASP B C 1
ATOM 4108 O O . ASP B 1 74 ? 27.850 3.646 38.069 1.00 70.09 74 ASP B O 1
ATOM 4110 N N . THR B 1 75 ? 29.894 3.158 37.217 1.00 63.54 75 THR B N 1
ATOM 4111 C CA . THR B 1 75 ? 29.380 2.182 36.252 1.00 62.11 75 THR B CA 1
ATOM 4112 C C . THR B 1 75 ? 30.312 0.996 35.982 1.00 63.01 75 THR B C 1
ATOM 4113 O O . THR B 1 75 ? 31.507 1.066 36.265 1.00 62.62 75 THR B O 1
ATOM 4117 N N . SER B 1 76 ? 29.753 -0.070 35.385 1.00 57.62 76 SER B N 1
ATOM 4118 C CA . SER B 1 76 ? 30.495 -1.246 34.934 1.00 56.75 76 SER B CA 1
ATOM 4119 C C . SER B 1 76 ? 30.519 -1.255 33.382 1.00 59.89 76 SER B C 1
ATOM 4120 O O . SER B 1 76 ? 31.090 -2.164 32.777 1.00 59.34 76 SER B O 1
ATOM 4123 N N . GLU B 1 77 ? 29.915 -0.215 32.752 1.00 55.56 77 GLU B N 1
ATOM 4124 C CA . GLU B 1 77 ? 29.828 -0.045 31.299 1.00 54.50 77 GLU B CA 1
ATOM 4125 C C . GLU B 1 77 ? 31.196 0.168 30.666 1.00 54.79 77 GLU B C 1
ATOM 4126 O O . GLU B 1 77 ? 31.948 1.048 31.089 1.00 53.05 77 GLU B O 1
ATOM 4128 N N . ILE B 1 78 ? 31.521 -0.653 29.663 1.00 50.42 78 ILE B N 1
ATOM 4129 C CA . ILE B 1 78 ? 32.799 -0.572 28.966 1.00 50.25 78 ILE B CA 1
ATOM 4130 C C . ILE B 1 78 ? 32.694 0.397 27.776 1.00 59.35 78 ILE B C 1
ATOM 4131 O O . ILE B 1 78 ? 31.848 0.181 26.896 1.00 59.84 78 ILE B O 1
ATOM 4136 N N . PRO B 1 79 ? 33.540 1.463 27.713 1.00 58.30 79 PRO B N 1
ATOM 4137 C CA . PRO B 1 79 ? 33.465 2.387 26.562 1.00 59.01 79 PRO B CA 1
ATOM 4138 C C . PRO B 1 79 ? 33.608 1.644 25.226 1.00 62.61 79 PRO B C 1
ATOM 4139 O O . PRO B 1 79 ? 34.434 0.734 25.139 1.00 60.90 79 PRO B O 1
ATOM 4143 N N . PRO B 1 80 ? 32.754 1.946 24.213 1.00 60.82 80 PRO B N 1
ATOM 4144 C CA . PRO B 1 80 ? 32.818 1.210 22.929 1.00 60.35 80 PR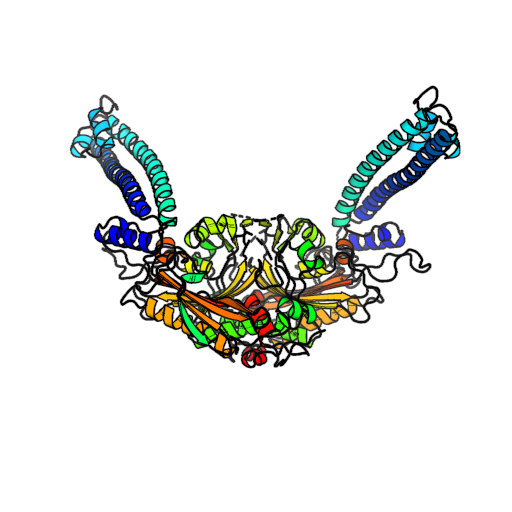O B CA 1
ATOM 4145 C C . PRO B 1 80 ? 34.191 1.129 22.261 1.00 62.38 80 PRO B C 1
ATOM 4146 O O . PRO B 1 80 ? 34.493 0.119 21.625 1.00 61.22 80 PRO B O 1
ATOM 4150 N N . GLN B 1 81 ? 35.022 2.181 22.432 1.00 58.57 81 GLN B N 1
ATOM 4151 C CA . GLN B 1 81 ? 36.381 2.264 21.898 1.00 58.16 81 GLN B CA 1
ATOM 4152 C C . GLN B 1 81 ? 37.306 1.264 22.577 1.00 59.74 81 GLN B C 1
ATOM 4153 O O . GLN B 1 81 ? 38.256 0.815 21.942 1.00 59.75 81 GLN B O 1
ATOM 4155 N N . VAL B 1 82 ? 37.022 0.901 23.852 1.00 54.48 82 VAL B N 1
ATOM 4156 C CA . VAL B 1 82 ? 37.794 -0.083 24.621 1.00 53.19 82 VAL B CA 1
ATOM 4157 C C . VAL B 1 82 ? 37.529 -1.478 24.040 1.00 55.45 82 VAL B C 1
ATOM 4158 O O . VAL B 1 82 ? 38.483 -2.218 23.786 1.00 54.81 82 VAL B O 1
ATOM 4162 N N . LYS B 1 83 ? 36.239 -1.815 23.794 1.00 51.26 83 LYS B N 1
ATOM 4163 C CA . LYS B 1 83 ? 35.843 -3.097 23.198 1.00 50.97 83 LYS B CA 1
ATOM 4164 C C . LYS B 1 83 ? 36.448 -3.265 21.803 1.00 54.64 83 LYS B C 1
ATOM 4165 O O . LYS B 1 83 ? 37.007 -4.326 21.521 1.00 54.09 83 LYS B O 1
ATOM 4171 N N . GLU B 1 84 ? 36.365 -2.208 20.946 1.00 51.30 84 GLU B N 1
ATOM 4172 C CA . GLU B 1 84 ? 36.932 -2.224 19.590 1.00 50.89 84 GLU B CA 1
ATOM 4173 C C . GLU B 1 84 ? 38.452 -2.426 19.650 1.00 52.07 84 GLU B C 1
ATOM 4174 O O . GLU B 1 84 ? 38.981 -3.285 18.941 1.00 51.38 84 GLU B O 1
ATOM 4176 N N . ALA B 1 85 ? 39.133 -1.688 20.564 1.00 46.69 85 ALA B N 1
ATOM 4177 C CA . ALA B 1 85 ? 40.581 -1.762 20.770 1.00 46.10 85 ALA B CA 1
ATOM 4178 C C . ALA B 1 85 ? 41.074 -3.177 21.145 1.00 48.89 85 ALA B C 1
ATOM 4179 O O . ALA B 1 85 ? 41.996 -3.661 20.478 1.00 49.32 85 ALA B O 1
ATOM 4181 N N . TYR B 1 86 ? 40.447 -3.861 22.150 1.00 42.81 86 TYR B N 1
ATOM 4182 C CA . TYR B 1 86 ? 40.887 -5.225 22.530 1.00 41.18 86 TYR B CA 1
ATOM 4183 C C . TYR B 1 86 ? 40.542 -6.286 21.469 1.00 44.92 86 TYR B C 1
ATOM 4184 O O . TYR B 1 86 ? 41.290 -7.254 21.328 1.00 42.63 86 TYR B O 1
ATOM 4193 N N . GLU B 1 87 ? 39.439 -6.088 20.708 1.00 43.53 87 GLU B N 1
ATOM 4194 C CA . GLU B 1 87 ? 39.022 -7.003 19.635 1.00 43.92 87 GLU B CA 1
ATOM 4195 C C . GLU B 1 87 ? 39.978 -6.945 18.447 1.00 48.91 87 GLU B C 1
ATOM 4196 O O . GLU B 1 87 ? 39.990 -7.877 17.638 1.00 48.80 87 GLU B O 1
ATOM 4202 N N . ASN B 1 88 ? 40.788 -5.863 18.354 1.00 46.40 88 ASN B N 1
ATOM 4203 C CA . ASN B 1 88 ? 41.777 -5.650 17.288 1.00 47.17 88 ASN B CA 1
ATOM 4204 C C . ASN B 1 88 ? 43.234 -5.765 17.768 1.00 51.46 88 ASN B C 1
ATOM 4205 O O . ASN B 1 88 ? 44.167 -5.625 16.968 1.00 51.16 88 ASN B O 1
ATOM 4210 N N . GLY B 1 89 ? 43.398 -6.052 19.060 1.00 48.19 89 GLY B N 1
ATOM 4211 C CA . GLY B 1 89 ? 44.694 -6.234 19.703 1.00 48.02 89 GLY B CA 1
ATOM 4212 C C . GLY B 1 89 ? 45.472 -4.949 19.857 1.00 51.82 89 GLY B C 1
ATOM 4213 O O . GLY B 1 89 ? 46.704 -4.977 19.885 1.00 51.08 89 GLY B O 1
ATOM 4214 N N . THR B 1 90 ? 44.749 -3.819 19.993 1.00 48.79 90 THR B N 1
ATOM 4215 C CA . THR B 1 90 ? 45.330 -2.481 20.097 1.00 48.78 90 THR B CA 1
ATOM 4216 C C . THR B 1 90 ? 45.030 -1.771 21.439 1.00 54.19 90 THR B C 1
ATOM 4217 O O . THR B 1 90 ? 45.399 -0.602 21.590 1.00 54.88 90 THR B O 1
ATOM 4221 N N . LEU B 1 91 ? 44.395 -2.461 22.415 1.00 50.44 91 LEU B N 1
ATOM 4222 C CA . LEU B 1 91 ? 44.087 -1.846 23.711 1.00 50.19 91 LEU B CA 1
ATOM 4223 C C . LEU B 1 91 ? 45.344 -1.621 24.555 1.00 56.19 91 LEU B C 1
ATOM 4224 O O . LEU B 1 91 ? 46.033 -2.573 24.925 1.00 55.56 91 LEU B O 1
ATOM 4229 N N . LYS B 1 92 ? 45.645 -0.344 24.819 1.00 54.41 92 LYS B N 1
ATOM 4230 C CA . LYS B 1 92 ? 46.799 0.099 25.599 1.00 54.85 92 LYS B CA 1
ATOM 4231 C C . LYS B 1 92 ? 46.526 0.029 27.107 1.00 59.75 92 LYS B C 1
ATOM 4232 O O . LYS B 1 92 ? 45.436 0.396 27.558 1.00 58.30 92 LYS B O 1
ATOM 4234 N N . GLY B 1 93 ? 47.534 -0.423 27.860 1.00 58.09 93 GLY B N 1
ATOM 4235 C CA . GLY B 1 93 ? 47.490 -0.560 29.317 1.00 58.82 93 GLY B CA 1
ATOM 4236 C C . GLY B 1 93 ? 47.163 0.713 30.079 1.00 64.75 93 GLY B C 1
ATOM 4237 O O . GLY B 1 93 ? 46.573 0.649 31.162 1.00 64.19 93 GLY B O 1
ATOM 4238 N N . GLU B 1 94 ? 47.542 1.880 29.510 1.00 63.05 94 GLU B N 1
ATOM 4239 C CA . GLU B 1 94 ? 47.287 3.209 30.070 1.00 63.32 94 GLU B CA 1
ATOM 4240 C C . GLU B 1 94 ? 45.789 3.542 30.008 1.00 67.55 94 GLU B C 1
ATOM 4241 O O . GLU B 1 94 ? 45.268 4.187 30.921 1.00 67.77 94 GLU B O 1
ATOM 4243 N N . GLN B 1 95 ? 45.102 3.096 28.929 1.00 63.56 95 GLN B N 1
ATOM 4244 C CA . GLN B 1 95 ? 43.664 3.308 28.724 1.00 62.64 95 GLN B CA 1
ATOM 4245 C C . GLN B 1 95 ? 42.828 2.444 29.677 1.00 64.35 95 GLN B C 1
ATOM 4246 O O . GLN B 1 95 ? 41.718 2.836 30.047 1.00 63.93 95 GLN B O 1
ATOM 4248 N N . VAL B 1 96 ? 43.374 1.280 30.084 1.00 59.03 96 VAL B N 1
ATOM 4249 C CA . VAL B 1 96 ? 42.734 0.347 31.016 1.00 58.11 96 VAL B CA 1
ATOM 4250 C C . VAL B 1 96 ? 42.777 0.916 32.440 1.00 61.15 96 VAL B C 1
ATOM 4251 O O . VAL B 1 96 ? 41.749 0.929 33.117 1.00 59.83 96 VAL B O 1
ATOM 4255 N N . GLU B 1 97 ? 43.948 1.422 32.870 1.00 58.47 97 GLU B N 1
ATOM 4256 C CA . GLU B 1 97 ? 44.154 1.987 34.210 1.00 59.16 97 GLU B CA 1
ATOM 4257 C C . GLU B 1 97 ? 43.248 3.193 34.520 1.00 63.22 97 GLU B C 1
ATOM 4258 O O . GLU B 1 97 ? 42.967 3.446 35.694 1.00 63.36 97 GLU B O 1
ATOM 4264 N N . GLN B 1 98 ? 42.746 3.888 33.472 1.00 58.94 98 GLN B N 1
ATOM 4265 C CA . GLN B 1 98 ? 41.834 5.031 33.606 1.00 58.50 98 GLN B CA 1
ATOM 4266 C C . GLN B 1 98 ? 40.414 4.599 34.038 1.00 61.59 98 GLN B C 1
ATOM 4267 O O . GLN B 1 98 ? 39.652 5.435 34.537 1.00 62.72 98 GLN B O 1
ATOM 4269 N N . LEU B 1 99 ? 40.074 3.295 33.877 1.00 55.45 99 LEU B N 1
ATOM 4270 C CA . LEU B 1 99 ? 38.771 2.733 34.263 1.00 53.46 99 LEU B CA 1
ATOM 4271 C C . LEU B 1 99 ? 38.638 2.590 35.775 1.00 55.47 99 LEU B C 1
ATOM 4272 O O . LEU B 1 99 ? 39.647 2.497 36.476 1.00 54.68 99 LEU B O 1
ATOM 4277 N N . CYS B 1 100 ? 37.391 2.585 36.278 1.00 50.66 100 CYS B N 1
ATOM 4278 C CA . CYS B 1 100 ? 37.102 2.406 37.697 1.00 49.76 100 CYS B CA 1
ATOM 4279 C C . CYS B 1 100 ? 37.091 0.908 38.014 1.00 50.25 100 CYS B C 1
ATOM 4280 O O . CYS B 1 100 ? 37.096 0.088 37.092 1.00 48.87 100 CYS B O 1
ATOM 4283 N N . VAL B 1 101 ? 37.058 0.549 39.312 1.00 45.05 101 VAL B N 1
ATOM 4284 C CA . VAL B 1 101 ? 37.054 -0.841 39.788 1.00 44.32 101 VAL B CA 1
ATOM 4285 C C . VAL B 1 101 ? 35.939 -1.665 39.128 1.00 48.00 101 VAL B C 1
ATOM 4286 O O . VAL B 1 101 ? 36.216 -2.767 38.652 1.00 47.06 101 VAL B O 1
ATOM 4290 N N . LEU B 1 102 ? 34.703 -1.121 39.070 1.00 44.22 102 LEU B N 1
ATOM 4291 C CA . LEU B 1 102 ? 33.556 -1.807 38.462 1.00 43.73 102 LEU B CA 1
ATOM 4292 C C . LEU B 1 102 ? 33.778 -2.144 36.995 1.00 48.15 102 LEU B C 1
ATOM 4293 O O . LEU B 1 102 ? 33.451 -3.258 36.579 1.00 48.70 102 LEU B O 1
ATOM 4298 N N . GLN B 1 103 ? 34.367 -1.203 36.224 1.00 43.15 103 GLN B N 1
ATOM 4299 C CA . GLN B 1 103 ? 34.679 -1.386 34.810 1.00 42.05 103 GLN B CA 1
ATOM 4300 C C . GLN B 1 103 ? 35.822 -2.371 34.621 1.00 43.86 103 GLN B C 1
ATOM 4301 O O . GLN B 1 103 ? 35.740 -3.207 33.728 1.00 44.19 103 GLN B O 1
ATOM 4307 N N . LEU B 1 104 ? 36.887 -2.279 35.449 1.00 38.20 104 LEU B N 1
ATOM 4308 C CA . LEU B 1 104 ? 38.042 -3.182 35.371 1.00 37.12 104 LEU B CA 1
ATOM 4309 C C . LEU B 1 104 ? 37.626 -4.642 35.590 1.00 38.92 104 LEU B C 1
ATOM 4310 O O . LEU B 1 104 ? 38.118 -5.526 34.891 1.00 36.44 104 LEU B O 1
ATOM 4315 N N . LYS B 1 105 ? 36.680 -4.877 36.526 1.00 35.96 105 LYS B N 1
ATOM 4316 C CA . LYS B 1 105 ? 36.148 -6.210 36.831 1.00 35.64 105 LYS B CA 1
ATOM 4317 C C . LYS B 1 105 ? 35.339 -6.721 35.643 1.00 38.49 105 LYS B C 1
ATOM 4318 O O . LYS B 1 105 ? 35.489 -7.886 35.270 1.00 37.90 105 LYS B O 1
ATOM 4324 N N . GLN B 1 106 ? 34.509 -5.838 35.032 1.00 34.05 106 GLN B N 1
ATOM 4325 C CA . GLN B 1 106 ? 33.720 -6.171 33.845 1.00 32.86 106 GLN B CA 1
ATOM 4326 C C . GLN B 1 106 ? 34.643 -6.484 32.687 1.00 34.84 106 GLN B C 1
ATOM 4327 O O . GLN B 1 106 ? 34.434 -7.481 31.998 1.00 34.34 106 GLN B O 1
ATOM 4333 N N . LEU B 1 107 ? 35.673 -5.649 32.492 1.00 31.36 107 LEU B N 1
ATOM 4334 C CA . LEU B 1 107 ? 36.637 -5.806 31.400 1.00 31.30 107 LEU B CA 1
ATOM 4335 C C . LEU B 1 107 ? 37.410 -7.115 31.514 1.00 34.59 107 LEU B C 1
ATOM 4336 O O . LEU B 1 107 ? 37.562 -7.817 30.507 1.00 34.14 107 LEU B O 1
ATOM 4341 N N . SER B 1 108 ? 37.852 -7.465 32.731 1.00 29.06 108 SER B N 1
ATOM 4342 C CA . SER B 1 108 ? 38.569 -8.716 32.972 1.00 29.72 108 SER B CA 1
ATOM 4343 C C . SER B 1 108 ? 37.718 -9.939 32.567 1.00 31.82 108 SER B C 1
ATOM 4344 O O . SER B 1 108 ? 38.244 -10.871 31.971 1.00 30.42 108 SER B O 1
ATOM 4347 N N . LYS B 1 109 ? 36.398 -9.900 32.837 1.00 28.56 109 LYS B N 1
ATOM 4348 C CA . LYS B 1 109 ? 35.482 -10.978 32.452 1.00 27.48 109 LYS B CA 1
ATOM 4349 C C . LYS B 1 109 ? 35.286 -11.009 30.941 1.00 31.92 109 LYS B C 1
ATOM 4350 O O . LYS B 1 109 ? 35.298 -12.091 30.349 1.00 31.81 109 LYS B O 1
ATOM 4356 N N . ASP B 1 110 ? 35.102 -9.822 30.324 1.00 29.37 110 ASP B N 1
ATOM 4357 C CA . ASP B 1 110 ? 34.921 -9.671 28.874 1.00 28.76 110 ASP B CA 1
ATOM 4358 C C . ASP B 1 110 ? 36.153 -10.167 28.111 1.00 31.85 110 ASP B C 1
ATOM 4359 O O . ASP B 1 110 ? 36.003 -10.844 27.100 1.00 32.73 110 ASP B O 1
ATOM 4364 N N . LEU B 1 111 ? 37.360 -9.856 28.616 1.00 27.34 111 LEU B N 1
ATOM 4365 C CA . LEU B 1 111 ? 38.629 -10.301 28.030 1.00 26.73 111 LEU B CA 1
ATOM 4366 C C . LEU B 1 111 ? 38.787 -11.814 28.172 1.00 28.84 111 LEU B C 1
ATOM 4367 O O . LEU B 1 111 ? 39.277 -12.462 27.247 1.00 28.84 111 LEU B O 1
ATOM 4372 N N . SER B 1 112 ? 38.343 -12.375 29.321 1.00 24.23 112 SER B N 1
ATOM 4373 C CA . SER B 1 112 ? 38.344 -13.813 29.602 1.00 22.75 112 SER B CA 1
ATOM 4374 C C . SER B 1 112 ? 37.401 -14.519 28.623 1.00 27.20 112 SER B C 1
ATOM 4375 O O . SER B 1 112 ? 37.763 -15.568 28.094 1.00 26.85 112 SER B O 1
ATOM 4378 N N . ASP B 1 113 ? 36.220 -13.920 28.343 1.00 25.34 113 ASP B N 1
ATOM 4379 C CA . ASP B 1 113 ? 35.264 -14.421 27.340 1.00 25.56 113 ASP B CA 1
ATOM 4380 C C . ASP B 1 113 ? 35.897 -14.414 25.955 1.00 27.87 113 ASP B C 1
ATOM 4381 O O . ASP B 1 113 ? 35.788 -15.409 25.230 1.00 26.59 113 ASP B O 1
ATOM 4386 N N . GLN B 1 114 ? 36.575 -13.295 25.592 1.00 24.71 114 GLN B N 1
ATOM 4387 C CA . GLN B 1 114 ? 37.262 -13.155 24.317 1.00 24.93 114 GLN B CA 1
ATOM 4388 C C . GLN B 1 114 ? 38.358 -14.218 24.196 1.00 28.27 114 GLN B C 1
ATOM 4389 O O . GLN B 1 114 ? 38.462 -14.855 23.150 1.00 26.24 114 GLN B O 1
ATOM 4395 N N . VAL B 1 115 ? 39.132 -14.452 25.276 1.00 24.57 115 VAL B N 1
ATOM 4396 C CA . VAL B 1 115 ? 40.184 -15.483 25.271 1.00 24.29 115 VAL B CA 1
ATOM 4397 C C . VAL B 1 115 ? 39.567 -16.884 25.048 1.00 26.12 115 VAL B C 1
ATOM 4398 O O . VAL B 1 115 ? 40.118 -17.670 24.271 1.00 25.68 115 VAL B O 1
ATOM 4402 N N . ALA B 1 116 ? 38.407 -17.163 25.681 1.00 23.30 116 ALA B N 1
ATOM 4403 C CA . ALA B 1 116 ? 37.683 -18.433 25.543 1.00 23.35 116 ALA B CA 1
ATOM 4404 C C . ALA B 1 116 ? 37.194 -18.632 24.093 1.00 27.63 116 ALA B C 1
ATOM 4405 O O . ALA B 1 116 ? 37.337 -19.729 23.550 1.00 28.05 116 ALA B O 1
ATOM 4407 N N . GLY B 1 117 ? 36.656 -17.565 23.488 1.00 24.30 117 GLY B N 1
ATOM 4408 C CA . GLY B 1 117 ? 36.188 -17.556 22.104 1.00 24.70 117 GLY B CA 1
ATOM 4409 C C . GLY B 1 117 ? 37.331 -17.735 21.131 1.00 28.53 117 GLY B C 1
ATOM 4410 O O . GLY B 1 117 ? 37.219 -18.509 20.169 1.00 27.36 117 GLY B O 1
ATOM 4411 N N . LEU B 1 118 ? 38.462 -17.045 21.400 1.00 24.59 118 LEU B N 1
ATOM 4412 C CA . LEU B 1 118 ? 39.669 -17.151 20.577 1.00 24.33 118 LEU B CA 1
ATOM 4413 C C . LEU B 1 118 ? 40.242 -18.574 20.647 1.00 28.29 118 LEU B C 1
ATOM 4414 O O . LEU B 1 118 ? 40.746 -19.064 19.637 1.00 26.88 118 LEU B O 1
ATOM 4419 N N . ALA B 1 119 ? 40.141 -19.240 21.826 1.00 23.64 119 ALA B N 1
ATOM 4420 C CA . ALA B 1 119 ? 40.623 -20.617 22.032 1.00 23.01 119 ALA B CA 1
ATOM 4421 C C . ALA B 1 119 ? 39.786 -21.622 21.231 1.00 28.10 119 ALA B C 1
ATOM 4422 O O . ALA B 1 119 ? 40.345 -22.591 20.709 1.00 28.79 119 ALA B O 1
ATOM 4424 N N . LYS B 1 120 ? 38.462 -21.382 21.114 1.00 25.37 120 LYS B N 1
ATOM 4425 C CA . LYS B 1 120 ? 37.556 -22.213 20.314 1.00 25.29 120 LYS B CA 1
ATOM 4426 C C . LYS B 1 120 ? 37.929 -22.083 18.831 1.00 29.92 120 LYS B C 1
ATOM 4427 O O . LYS B 1 120 ? 37.951 -23.097 18.130 1.00 28.56 120 LYS B O 1
ATOM 4429 N N . GLU B 1 121 ? 38.231 -20.839 18.363 1.00 27.82 121 GLU B N 1
ATOM 4430 C CA . GLU B 1 121 ? 38.629 -20.565 16.966 1.00 28.38 121 GLU B CA 1
ATOM 4431 C C . GLU B 1 121 ? 39.958 -21.266 16.697 1.00 32.52 121 GLU B C 1
ATOM 4432 O O . GLU B 1 121 ? 40.094 -21.944 15.679 1.00 31.31 121 GLU B O 1
ATOM 4438 N N . ALA B 1 122 ? 40.924 -21.124 17.638 1.00 29.52 122 ALA B N 1
ATOM 4439 C CA . ALA B 1 122 ? 42.251 -21.726 17.526 1.00 28.87 122 ALA B CA 1
ATOM 4440 C C . ALA B 1 122 ? 42.179 -23.246 17.406 1.00 31.81 122 ALA B C 1
ATOM 4441 O O . ALA B 1 122 ? 42.881 -23.804 16.565 1.00 30.59 122 ALA B O 1
ATOM 4443 N N . GLN B 1 123 ? 41.288 -23.904 18.196 1.00 27.22 123 GLN B N 1
ATOM 4444 C CA . GLN B 1 123 ? 41.087 -25.355 18.187 1.00 27.10 123 GLN B CA 1
ATOM 4445 C C . GLN B 1 123 ? 40.500 -25.822 16.860 1.00 31.06 123 GLN B C 1
ATOM 4446 O O . GLN B 1 123 ? 40.915 -26.863 16.356 1.00 30.32 123 GLN B O 1
ATOM 4448 N N . GLN B 1 124 ? 39.527 -25.071 16.309 1.00 28.78 124 GLN B N 1
ATOM 4449 C CA . GLN B 1 124 ? 38.915 -25.398 15.018 1.00 29.16 124 GLN B CA 1
ATOM 4450 C C . GLN B 1 124 ? 39.948 -25.253 13.885 1.00 32.23 124 GLN B C 1
ATOM 4451 O O . GLN B 1 124 ? 39.951 -26.066 12.955 1.00 31.12 124 GLN B O 1
ATOM 4453 N N . LEU B 1 125 ? 40.872 -24.268 14.011 1.00 28.07 125 LEU B N 1
ATOM 4454 C CA . LEU B 1 125 ? 41.942 -24.046 13.034 1.00 27.69 125 LEU B CA 1
ATOM 4455 C C . LEU B 1 125 ? 43.007 -25.125 13.146 1.00 31.39 125 LEU B C 1
ATOM 4456 O O . LEU B 1 125 ? 43.520 -25.561 12.123 1.00 30.34 125 LEU B O 1
ATOM 4461 N N . GLU B 1 126 ? 43.291 -25.598 14.384 1.00 27.93 126 GLU B N 1
ATOM 4462 C CA . GLU B 1 126 ? 44.243 -26.686 14.640 1.00 27.41 126 GLU B CA 1
ATOM 4463 C C . GLU B 1 126 ? 43.704 -27.969 14.023 1.00 32.41 126 GLU B C 1
ATOM 4464 O O . GLU B 1 126 ? 44.458 -28.676 13.370 1.00 32.40 126 GLU B O 1
ATOM 4470 N N . GLU B 1 127 ? 42.394 -28.238 14.183 1.00 30.34 127 GLU B N 1
ATOM 4471 C CA . GLU B 1 127 ? 41.744 -29.410 13.594 1.00 30.70 127 GLU B CA 1
ATOM 4472 C C . GLU B 1 127 ? 41.831 -29.388 12.066 1.00 34.00 127 GLU B C 1
ATOM 4473 O O . GLU B 1 127 ? 42.158 -30.416 11.481 1.00 33.31 127 GLU B O 1
ATOM 4479 N N . GLU B 1 128 ? 41.590 -28.212 11.429 1.00 31.05 128 GLU B N 1
ATOM 4480 C CA . GLU B 1 128 ? 41.682 -28.030 9.975 1.00 31.08 128 GLU B CA 1
ATOM 4481 C C . GLU B 1 128 ? 43.114 -28.294 9.521 1.00 33.17 128 GLU B C 1
ATOM 4482 O O . GLU B 1 128 ? 43.328 -29.080 8.592 1.00 32.38 128 GLU B O 1
ATOM 4488 N N . ARG B 1 129 ? 44.092 -27.626 10.185 1.00 27.90 129 ARG B N 1
ATOM 4489 C CA . ARG B 1 129 ? 45.524 -27.723 9.908 1.00 27.19 129 ARG B CA 1
ATOM 4490 C C . ARG B 1 129 ? 46.011 -29.182 10.008 1.00 30.28 129 ARG B C 1
ATOM 4491 O O . ARG B 1 129 ? 46.656 -29.673 9.081 1.00 29.37 129 ARG B O 1
ATOM 4499 N N . ASP B 1 130 ? 45.663 -29.868 11.106 1.00 26.85 130 ASP B N 1
ATOM 4500 C CA . ASP B 1 130 ? 46.027 -31.263 11.341 1.00 26.76 130 ASP B CA 1
ATOM 4501 C C . ASP B 1 130 ? 45.426 -32.190 10.288 1.00 31.47 130 ASP B C 1
ATOM 4502 O O . ASP B 1 130 ? 46.120 -33.098 9.840 1.00 30.15 130 ASP B O 1
ATOM 4507 N N . LYS B 1 131 ? 44.144 -31.964 9.889 1.00 30.58 131 LYS B N 1
ATOM 4508 C CA . LYS B 1 131 ? 43.472 -32.769 8.853 1.00 30.52 131 LYS B CA 1
ATOM 4509 C C . LYS B 1 131 ? 44.207 -32.644 7.514 1.00 33.95 131 LYS B C 1
ATOM 4510 O O . LYS B 1 131 ? 44.404 -33.650 6.831 1.00 34.92 131 LYS B O 1
ATOM 4512 N N . LEU B 1 132 ? 44.654 -31.414 7.165 1.00 27.74 132 LEU B N 1
ATOM 4513 C CA . LEU B 1 132 ? 45.422 -31.149 5.948 1.00 26.36 132 LEU B CA 1
ATOM 4514 C C . LEU B 1 132 ? 46.798 -31.793 6.061 1.00 29.04 132 LEU B C 1
ATOM 4515 O O . LEU B 1 132 ? 47.216 -32.466 5.122 1.00 29.48 132 LEU B O 1
ATOM 4520 N N . MET B 1 133 ? 47.478 -31.641 7.230 1.00 23.21 133 MET B N 1
ATOM 4521 C CA . MET B 1 133 ? 48.804 -32.218 7.489 1.00 21.57 133 MET B CA 1
ATOM 4522 C C . MET B 1 133 ? 48.828 -33.724 7.285 1.00 27.55 133 MET B C 1
ATOM 4523 O O . MET B 1 133 ? 49.852 -34.273 6.870 1.00 26.69 133 MET B O 1
ATOM 4528 N N . LEU B 1 134 ? 47.685 -34.387 7.528 1.00 26.42 134 LEU B N 1
ATOM 4529 C CA . LEU B 1 134 ? 47.548 -35.825 7.299 1.00 27.87 134 LEU B CA 1
ATOM 4530 C C . LEU B 1 134 ? 47.676 -36.217 5.810 1.00 30.21 134 LEU B C 1
ATOM 4531 O O . LEU B 1 134 ? 47.958 -37.375 5.510 1.00 29.84 134 LEU B O 1
ATOM 4536 N N . ASN B 1 135 ? 47.504 -35.256 4.890 1.00 25.47 135 ASN B N 1
ATOM 4537 C CA . ASN B 1 135 ? 47.631 -35.520 3.463 1.00 23.53 135 ASN B CA 1
ATOM 4538 C C . ASN B 1 135 ? 48.941 -34.980 2.898 1.00 25.28 135 ASN B C 1
ATOM 4539 O O . ASN B 1 135 ? 49.114 -34.900 1.682 1.00 24.64 135 ASN B O 1
ATOM 4544 N N . VAL B 1 136 ? 49.879 -34.630 3.800 1.00 20.43 136 VAL B N 1
ATOM 4545 C CA . VAL B 1 136 ? 51.211 -34.150 3.426 1.00 20.38 136 VAL B CA 1
ATOM 4546 C C . VAL B 1 136 ? 52.150 -35.354 3.544 1.00 23.39 136 VAL B C 1
ATOM 4547 O O . VAL B 1 136 ? 52.252 -35.953 4.596 1.00 22.35 136 VAL B O 1
ATOM 4551 N N . GLY B 1 137 ? 52.767 -35.746 2.445 1.00 20.39 137 GLY B N 1
ATOM 4552 C CA . GLY B 1 137 ? 53.711 -36.846 2.518 1.00 19.66 137 GLY B CA 1
ATOM 4553 C C . GLY B 1 137 ? 55.042 -36.370 3.050 1.00 18.76 137 GLY B C 1
ATOM 4554 O O . GLY B 1 137 ? 55.333 -35.175 3.027 1.00 18.51 137 GLY B O 1
ATOM 4555 N N . ASN B 1 138 ? 55.862 -37.300 3.547 1.00 14.70 138 ASN B N 1
ATOM 4556 C CA . ASN B 1 138 ? 57.225 -37.003 3.966 1.00 12.90 138 ASN B CA 1
ATOM 4557 C C . ASN B 1 138 ? 58.007 -36.544 2.697 1.00 16.75 138 ASN B C 1
ATOM 4558 O O . ASN B 1 138 ? 57.677 -36.944 1.564 1.00 15.06 138 ASN B O 1
ATOM 4563 N N . ILE B 1 139 ? 59.007 -35.684 2.882 1.00 14.91 139 ILE B N 1
ATOM 4564 C CA . ILE B 1 139 ? 59.831 -35.209 1.781 1.00 15.71 139 ILE B CA 1
ATOM 4565 C C . ILE B 1 139 ? 60.549 -36.415 1.134 1.00 20.39 139 ILE B C 1
ATOM 4566 O O . ILE B 1 139 ? 61.268 -37.146 1.820 1.00 18.63 139 ILE B O 1
ATOM 4571 N N . LEU B 1 140 ? 60.287 -36.645 -0.161 1.00 18.92 140 LEU B N 1
ATOM 4572 C CA . LEU B 1 140 ? 60.858 -37.752 -0.922 1.00 18.89 140 LEU B CA 1
ATOM 4573 C C . LEU B 1 140 ? 62.368 -37.713 -1.001 1.00 20.33 140 LEU B C 1
ATOM 4574 O O . LEU B 1 140 ? 62.952 -36.649 -1.257 1.00 19.39 140 LEU B O 1
ATOM 4579 N N . HIS B 1 141 ? 63.002 -38.887 -0.895 1.00 14.40 141 HIS B N 1
ATOM 4580 C CA . HIS B 1 141 ? 64.431 -38.973 -1.131 1.00 13.58 141 HIS B CA 1
ATOM 4581 C C . HIS B 1 141 ? 64.557 -38.743 -2.651 1.00 15.11 141 HIS B C 1
ATOM 4582 O O . HIS B 1 141 ? 63.654 -39.140 -3.387 1.00 14.67 141 HIS B O 1
ATOM 4589 N N . GLU B 1 142 ? 65.654 -38.130 -3.110 1.00 11.85 142 GLU B N 1
ATOM 4590 C CA . GLU B 1 142 ? 65.854 -37.817 -4.535 1.00 12.37 142 GLU B CA 1
ATOM 4591 C C . GLU B 1 142 ? 66.037 -39.036 -5.437 1.00 14.47 142 GLU B C 1
ATOM 4592 O O . GLU B 1 142 ? 65.914 -38.914 -6.672 1.00 15.80 142 GLU B O 1
ATOM 4598 N N . SER B 1 143 ? 66.294 -40.219 -4.830 1.00 12.64 143 SER B N 1
ATOM 4599 C CA . SER B 1 143 ? 66.504 -41.472 -5.558 1.00 12.17 143 SER B CA 1
ATOM 4600 C C . SER B 1 143 ? 65.193 -42.265 -5.761 1.00 17.77 143 SER B C 1
ATOM 4601 O O . SER B 1 143 ? 65.204 -43.315 -6.409 1.00 18.44 143 SER B O 1
ATOM 4604 N N . VAL B 1 144 ? 64.070 -41.773 -5.230 1.00 13.80 144 VAL B N 1
ATOM 4605 C CA . VAL B 1 144 ? 62.766 -42.449 -5.384 1.00 12.73 144 VAL B CA 1
ATOM 4606 C C . VAL B 1 144 ? 62.267 -42.422 -6.861 1.00 18.40 144 VAL B C 1
ATOM 4607 O O . VAL B 1 144 ? 62.193 -41.351 -7.461 1.00 17.57 144 VAL B O 1
ATOM 4611 N N . PRO B 1 145 ? 61.927 -43.585 -7.443 1.00 15.52 145 PRO B N 1
ATOM 4612 C CA . PRO B 1 145 ? 61.400 -43.580 -8.825 1.00 16.03 145 PRO B CA 1
ATOM 4613 C C . PRO B 1 145 ? 60.069 -42.824 -8.892 1.00 18.53 145 PRO B C 1
ATOM 4614 O O . PRO B 1 145 ? 59.245 -42.941 -7.989 1.00 16.25 145 PRO B O 1
ATOM 4618 N N . ILE B 1 146 ? 59.895 -41.977 -9.911 1.00 17.57 146 ILE B N 1
ATOM 4619 C CA . ILE B 1 146 ? 58.659 -41.193 -10.045 1.00 17.91 146 ILE B CA 1
ATOM 4620 C C . ILE B 1 146 ? 57.652 -41.976 -10.888 1.00 22.41 146 ILE B C 1
ATOM 4621 O O . ILE B 1 146 ? 57.806 -42.065 -12.107 1.00 19.83 146 ILE B O 1
ATOM 4626 N N . ALA B 1 147 ? 56.649 -42.577 -10.230 1.00 19.92 147 ALA B N 1
ATOM 4627 C CA . ALA B 1 147 ? 55.599 -43.350 -10.907 1.00 20.47 147 ALA B CA 1
ATOM 4628 C C . ALA B 1 147 ? 54.465 -43.573 -9.930 1.00 28.90 147 ALA B C 1
ATOM 4629 O O . ALA B 1 147 ? 54.691 -43.515 -8.718 1.00 27.57 147 ALA B O 1
ATOM 4631 N N . GLN B 1 148 ? 53.248 -43.827 -10.448 1.00 30.05 148 GLN B N 1
ATOM 4632 C CA . GLN B 1 148 ? 52.072 -44.049 -9.595 1.00 31.93 148 GLN B CA 1
ATOM 4633 C C . GLN B 1 148 ? 51.810 -45.511 -9.349 1.00 38.85 148 GLN B C 1
ATOM 4634 O O . GLN B 1 148 ? 51.322 -45.868 -8.287 1.00 39.43 148 GLN B O 1
ATOM 4640 N N . ASP B 1 149 ? 52.012 -46.336 -10.375 1.00 38.61 149 ASP B N 1
ATOM 4641 C CA . ASP B 1 149 ? 51.678 -47.754 -10.365 1.00 39.59 149 ASP B CA 1
ATOM 4642 C C . ASP B 1 149 ? 52.815 -48.629 -9.890 1.00 43.20 149 ASP B C 1
ATOM 4643 O O . ASP B 1 149 ? 53.816 -48.742 -10.583 1.00 41.49 149 ASP B O 1
ATOM 4648 N N . GLU B 1 150 ? 52.636 -49.288 -8.732 1.00 41.79 150 GLU B N 1
ATOM 4649 C CA . GLU B 1 150 ? 53.619 -50.202 -8.138 1.00 42.54 150 GLU B CA 1
ATOM 4650 C C . GLU B 1 150 ? 53.963 -51.354 -9.074 1.00 47.89 150 GLU B C 1
ATOM 4651 O O . GLU B 1 150 ? 55.122 -51.770 -9.132 1.00 48.64 150 GLU B O 1
ATOM 4657 N N . GLU B 1 151 ? 52.961 -51.822 -9.854 1.00 44.20 151 GLU B N 1
ATOM 4658 C CA . GLU B 1 151 ? 53.082 -52.918 -10.813 1.00 43.74 151 GLU B CA 1
ATOM 4659 C C . GLU B 1 151 ? 54.194 -52.711 -11.845 1.00 46.23 151 GLU B C 1
ATOM 4660 O O . GLU B 1 151 ? 54.888 -53.665 -12.197 1.00 47.09 151 GLU B O 1
ATOM 4662 N N . THR B 1 152 ? 54.399 -51.465 -12.284 1.00 39.84 152 THR B N 1
ATOM 4663 C CA . THR B 1 152 ? 55.387 -51.120 -13.300 1.00 38.18 152 THR B CA 1
ATOM 4664 C C . THR B 1 152 ? 56.444 -50.084 -12.858 1.00 38.34 152 THR B C 1
ATOM 4665 O O . THR B 1 152 ? 57.522 -50.011 -13.452 1.00 38.66 152 THR B O 1
ATOM 4669 N N . GLY B 1 153 ? 56.113 -49.293 -11.837 1.00 30.06 153 GLY B N 1
ATOM 4670 C CA . GLY B 1 153 ? 56.905 -48.160 -11.383 1.00 27.85 153 GLY B CA 1
ATOM 4671 C C . GLY B 1 153 ? 58.077 -48.394 -10.462 1.00 26.66 153 GLY B C 1
ATOM 4672 O O . GLY B 1 153 ? 58.927 -47.511 -10.355 1.00 25.64 153 GLY B O 1
ATOM 4673 N N . ASN B 1 154 ? 58.119 -49.531 -9.742 1.00 21.21 154 ASN B N 1
ATOM 4674 C CA . ASN B 1 154 ? 59.246 -49.782 -8.818 1.00 19.95 154 ASN B CA 1
ATOM 4675 C C . ASN B 1 154 ? 60.530 -50.097 -9.581 1.00 25.39 154 ASN B C 1
ATOM 4676 O O . ASN B 1 154 ? 60.469 -50.614 -10.691 1.00 25.87 154 ASN B O 1
ATOM 4681 N N . THR B 1 155 ? 61.687 -49.766 -8.999 1.00 24.60 155 THR B N 1
ATOM 4682 C CA . THR B 1 155 ? 62.972 -50.014 -9.651 1.00 23.91 155 THR B CA 1
ATOM 4683 C C . THR B 1 155 ? 63.635 -51.217 -8.984 1.00 23.58 155 THR B C 1
ATOM 4684 O O . THR B 1 155 ? 63.762 -51.206 -7.781 1.00 18.16 155 THR B O 1
ATOM 4688 N N . VAL B 1 156 ? 64.086 -52.230 -9.766 1.00 21.25 156 VAL B N 1
ATOM 4689 C CA . VAL B 1 156 ? 64.814 -53.371 -9.195 1.00 20.60 156 VAL B CA 1
ATOM 4690 C C . VAL B 1 156 ? 66.239 -52.863 -8.944 1.00 25.82 156 VAL B C 1
ATOM 4691 O O . VAL B 1 156 ? 66.890 -52.322 -9.835 1.00 24.83 156 VAL B O 1
ATOM 4695 N N . VAL B 1 157 ? 66.671 -52.987 -7.718 1.00 22.18 157 VAL B N 1
ATOM 4696 C CA . VAL B 1 157 ? 67.946 -52.528 -7.193 1.00 24.36 157 VAL B CA 1
ATOM 4697 C C . VAL B 1 157 ? 69.004 -53.655 -7.219 1.00 29.60 157 VAL B C 1
ATOM 4698 O O . VAL B 1 157 ? 70.129 -53.417 -7.648 1.00 30.74 157 VAL B O 1
ATOM 4702 N N . ARG B 1 158 ? 68.641 -54.868 -6.772 1.00 24.10 158 ARG B N 1
ATOM 4703 C CA . ARG B 1 158 ? 69.540 -56.017 -6.613 1.00 22.64 158 ARG B CA 1
ATOM 4704 C C . ARG B 1 158 ? 68.740 -57.289 -6.718 1.00 21.28 158 ARG B C 1
ATOM 4705 O O . ARG B 1 158 ? 67.554 -57.291 -6.421 1.00 18.51 158 ARG B O 1
ATOM 4713 N N . THR B 1 159 ? 69.373 -58.379 -7.149 1.00 18.02 159 THR B N 1
ATOM 4714 C CA . THR B 1 159 ? 68.734 -59.698 -7.153 1.00 18.90 159 THR B CA 1
ATOM 4715 C C . THR B 1 159 ? 69.719 -60.678 -6.504 1.00 19.87 159 THR B C 1
ATOM 4716 O O . THR B 1 159 ? 70.926 -60.443 -6.530 1.00 19.89 159 THR B O 1
ATOM 4720 N N . PHE B 1 160 ? 69.213 -61.787 -5.978 1.00 14.20 160 PHE B N 1
ATOM 4721 C CA . PHE B 1 160 ? 70.049 -62.829 -5.374 1.00 11.60 160 PHE B CA 1
ATOM 4722 C C . PHE B 1 160 ? 69.513 -64.191 -5.746 1.00 14.41 160 PHE B C 1
ATOM 4723 O O . PHE B 1 160 ? 68.322 -64.412 -5.614 1.00 14.84 160 PHE B O 1
ATOM 4731 N N . GLY B 1 161 ? 70.405 -65.127 -6.060 1.00 13.55 161 GLY B N 1
ATOM 4732 C CA . GLY B 1 161 ? 70.058 -66.526 -6.281 1.00 13.68 161 GLY B CA 1
ATOM 4733 C C . GLY B 1 161 ? 69.345 -66.802 -7.590 1.00 17.56 161 GLY B C 1
ATOM 4734 O O . GLY B 1 161 ? 69.307 -65.949 -8.485 1.00 17.45 161 GLY B O 1
ATOM 4735 N N . ASN B 1 162 ? 68.783 -67.998 -7.735 1.00 17.54 162 ASN B N 1
ATOM 4736 C CA . ASN B 1 162 ? 68.058 -68.314 -8.970 1.00 17.75 162 ASN B CA 1
ATOM 4737 C C . ASN B 1 162 ? 66.607 -67.843 -8.908 1.00 20.12 162 ASN B C 1
ATOM 4738 O O . ASN B 1 162 ? 65.738 -68.561 -8.407 1.00 17.84 162 ASN B O 1
ATOM 4743 N N . THR B 1 163 ? 66.355 -66.657 -9.473 1.00 16.68 163 THR B N 1
ATOM 4744 C CA . THR B 1 163 ? 65.058 -66.006 -9.465 1.00 16.31 163 THR B CA 1
ATOM 4745 C C . THR B 1 163 ? 64.143 -66.519 -10.569 1.00 15.95 163 THR B C 1
ATOM 4746 O O . THR B 1 163 ? 63.068 -65.968 -10.755 1.00 16.86 163 THR B O 1
ATOM 4750 N N . THR B 1 164 ? 64.597 -67.518 -11.348 1.00 15.10 164 THR B N 1
ATOM 4751 C CA . THR B 1 164 ? 63.777 -68.124 -12.388 1.00 14.07 164 THR B CA 1
ATOM 4752 C C . THR B 1 164 ? 63.475 -69.575 -12.056 1.00 18.25 164 THR B C 1
ATOM 4753 O O . THR B 1 164 ? 62.791 -70.240 -12.820 1.00 16.99 164 THR B O 1
ATOM 4757 N N . LYS B 1 165 ? 64.009 -70.080 -10.945 1.00 17.15 165 LYS B N 1
ATOM 4758 C CA . LYS B 1 165 ? 63.782 -71.440 -10.440 1.00 16.97 165 LYS B CA 1
ATOM 4759 C C . LYS B 1 165 ? 62.286 -71.804 -10.412 1.00 19.09 165 LYS B C 1
ATOM 4760 O O . LYS B 1 165 ? 61.462 -70.985 -10.038 1.00 16.48 165 LYS B O 1
ATOM 4766 N N . ARG B 1 166 ? 61.945 -73.005 -10.842 1.00 18.65 166 ARG B N 1
ATOM 4767 C CA . ARG B 1 166 ? 60.578 -73.504 -10.805 1.00 18.98 166 ARG B CA 1
ATOM 4768 C C . ARG B 1 166 ? 60.550 -74.717 -9.865 1.00 24.67 166 ARG B C 1
ATOM 4769 O O . ARG B 1 166 ? 61.591 -75.336 -9.618 1.00 26.46 166 ARG B O 1
ATOM 4777 N N . ALA B 1 167 ? 59.404 -74.959 -9.229 1.00 21.53 167 ALA B N 1
ATOM 4778 C CA . ALA B 1 167 ? 59.207 -76.053 -8.264 1.00 20.37 167 ALA B CA 1
ATOM 4779 C C . ALA B 1 167 ? 57.816 -76.641 -8.459 1.00 23.77 167 ALA B C 1
ATOM 4780 O O . ALA B 1 167 ? 56.986 -76.037 -9.154 1.00 23.06 167 ALA B O 1
ATOM 4782 N N . LYS B 1 168 ? 57.576 -77.860 -7.943 1.00 21.70 168 LYS B N 1
ATOM 4783 C CA . LYS B 1 168 ? 56.317 -78.561 -8.227 1.00 22.52 168 LYS B CA 1
ATOM 4784 C C . LYS B 1 168 ? 55.080 -78.007 -7.500 1.00 23.28 168 LYS B C 1
ATOM 4785 O O . LYS B 1 168 ? 54.137 -77.565 -8.153 1.00 21.40 168 LYS B O 1
ATOM 4791 N N . LEU B 1 169 ? 55.066 -78.085 -6.164 1.00 18.42 169 LEU B N 1
ATOM 4792 C CA . LEU B 1 169 ? 53.892 -77.697 -5.383 1.00 17.00 169 LEU B CA 1
ATOM 4793 C C . LEU B 1 169 ? 54.018 -76.341 -4.766 1.00 18.33 169 LEU B C 1
ATOM 4794 O O . LEU B 1 169 ? 55.097 -75.962 -4.331 1.00 20.14 169 LEU B O 1
ATOM 4799 N N . ASN B 1 170 ? 52.896 -75.613 -4.691 1.00 14.32 170 ASN B N 1
ATOM 4800 C CA . ASN B 1 170 ? 52.913 -74.320 -4.014 1.00 11.98 170 ASN B CA 1
ATOM 4801 C C . ASN B 1 170 ? 52.874 -74.496 -2.476 1.00 13.45 170 ASN B C 1
ATOM 4802 O O . ASN B 1 170 ? 52.657 -75.607 -1.985 1.00 11.34 170 ASN B O 1
ATOM 4807 N N . HIS B 1 171 ? 53.075 -73.416 -1.731 1.00 11.30 171 HIS B N 1
ATOM 4808 C CA . HIS B 1 171 ? 53.097 -73.486 -0.265 1.00 10.14 171 HIS B CA 1
ATOM 4809 C C . HIS B 1 171 ? 51.831 -74.072 0.344 1.00 14.30 171 HIS B C 1
ATOM 4810 O O . HIS B 1 171 ? 51.924 -74.763 1.353 1.00 13.72 171 HIS B O 1
ATOM 4817 N N . VAL B 1 172 ? 50.657 -73.785 -0.241 1.00 12.26 172 VAL B N 1
ATOM 4818 C CA . VAL B 1 172 ? 49.366 -74.289 0.268 1.00 14.95 172 VAL B CA 1
ATOM 4819 C C . VAL B 1 172 ? 49.343 -75.819 0.145 1.00 17.47 172 VAL B C 1
ATOM 4820 O O . VAL B 1 172 ? 49.033 -76.509 1.110 1.00 17.29 172 VAL B O 1
ATOM 4824 N N . SER B 1 173 ? 49.657 -76.331 -1.056 1.00 15.50 173 SER B N 1
ATOM 4825 C CA . SER B 1 173 ? 49.721 -77.761 -1.362 1.00 15.44 173 SER B CA 1
ATOM 4826 C C . SER B 1 173 ? 50.705 -78.474 -0.445 1.00 18.98 173 SER B C 1
ATOM 4827 O O . SER B 1 173 ? 50.368 -79.515 0.104 1.00 19.79 173 SER B O 1
ATOM 4830 N N . ILE B 1 174 ? 51.894 -77.878 -0.236 1.00 12.52 174 ILE B N 1
ATOM 4831 C CA . ILE B 1 174 ? 52.934 -78.446 0.623 1.00 10.97 174 ILE B CA 1
ATOM 4832 C C . ILE B 1 174 ? 52.460 -78.518 2.081 1.00 12.92 174 ILE B C 1
ATOM 4833 O O . ILE B 1 174 ? 52.582 -79.561 2.706 1.00 11.14 174 ILE B O 1
ATOM 4838 N N . MET B 1 175 ? 51.897 -77.426 2.596 1.00 11.42 175 MET B N 1
ATOM 4839 C CA . MET B 1 175 ? 51.472 -77.371 3.989 1.00 12.35 175 MET B CA 1
ATOM 4840 C C . MET B 1 175 ? 50.327 -78.314 4.270 1.00 17.15 175 MET B C 1
ATOM 4841 O O . MET B 1 175 ? 50.291 -78.955 5.314 1.00 13.22 175 MET B O 1
ATOM 4846 N N . GLU B 1 176 ? 49.488 -78.519 3.260 1.00 16.08 176 GLU B N 1
ATOM 4847 C CA . GLU B 1 176 ? 48.420 -79.484 3.344 1.00 16.57 176 GLU B CA 1
ATOM 4848 C C . GLU B 1 176 ? 48.974 -80.929 3.380 1.00 18.25 176 GLU B C 1
ATOM 4849 O O . GLU B 1 176 ? 48.596 -81.699 4.269 1.00 17.59 176 GLU B O 1
ATOM 4855 N N . ARG B 1 177 ? 49.843 -81.301 2.416 1.00 12.78 177 ARG B N 1
ATOM 4856 C CA . ARG B 1 177 ? 50.418 -82.645 2.347 1.00 11.90 177 ARG B CA 1
ATOM 4857 C C . ARG B 1 177 ? 51.257 -82.995 3.551 1.00 14.87 177 ARG B C 1
ATOM 4858 O O . ARG B 1 177 ? 51.363 -84.182 3.893 1.00 15.78 177 ARG B O 1
ATOM 4866 N N . LEU B 1 178 ? 51.822 -81.964 4.228 1.00 14.24 178 LEU B N 1
ATOM 4867 C CA . LEU B 1 178 ? 52.545 -82.178 5.476 1.00 13.01 178 LEU B CA 1
ATOM 4868 C C . LEU B 1 178 ? 51.592 -82.599 6.604 1.00 15.21 178 LEU B C 1
ATOM 4869 O O . LEU B 1 178 ? 52.055 -83.210 7.568 1.00 13.48 178 LEU B O 1
ATOM 4874 N N . GLY B 1 179 ? 50.299 -82.242 6.492 1.00 10.95 179 GLY B N 1
ATOM 4875 C CA . GLY B 1 179 ? 49.280 -82.515 7.517 1.00 11.15 179 GLY B CA 1
ATOM 4876 C C . GLY B 1 179 ? 49.521 -81.619 8.728 1.00 14.54 179 GLY B C 1
ATOM 4877 O O . GLY B 1 179 ? 49.089 -81.911 9.850 1.00 14.23 179 GLY B O 1
ATOM 4878 N N . MET B 1 180 ? 50.235 -80.508 8.506 1.00 12.48 180 MET B N 1
ATOM 4879 C CA . MET B 1 180 ? 50.691 -79.603 9.575 1.00 10.41 180 MET B CA 1
ATOM 4880 C C . MET B 1 180 ? 50.059 -78.214 9.595 1.00 13.50 180 MET B C 1
ATOM 4881 O O . MET B 1 180 ? 50.470 -77.336 10.362 1.00 11.09 180 MET B O 1
ATOM 4886 N N . MET B 1 181 ? 49.113 -77.979 8.705 1.00 9.94 181 MET B N 1
ATOM 4887 C CA . MET B 1 181 ? 48.426 -76.696 8.636 1.00 10.56 181 MET B CA 1
ATOM 4888 C C . MET B 1 181 ? 46.945 -76.957 8.413 1.00 16.50 181 MET B C 1
ATOM 4889 O O . MET B 1 181 ? 46.573 -77.665 7.479 1.00 18.00 181 MET B O 1
ATOM 4894 N N . ASP B 1 182 ? 46.107 -76.346 9.240 1.00 13.27 182 ASP B N 1
ATOM 4895 C CA . ASP B 1 182 ? 44.664 -76.467 9.098 1.00 12.33 182 ASP B CA 1
ATOM 4896 C C . ASP B 1 182 ? 44.024 -75.095 8.918 1.00 15.57 182 ASP B C 1
ATOM 4897 O O . ASP B 1 182 ? 44.060 -74.270 9.825 1.00 14.33 182 ASP B O 1
ATOM 4902 N N . THR B 1 183 ? 43.395 -74.885 7.740 1.00 13.53 183 THR B N 1
ATOM 4903 C CA . THR B 1 183 ? 42.680 -73.660 7.382 1.00 14.92 183 THR B CA 1
ATOM 4904 C C . THR B 1 183 ? 41.227 -74.020 7.008 1.00 16.09 183 THR B C 1
ATOM 4905 O O . THR B 1 183 ? 40.491 -73.214 6.441 1.00 18.22 183 THR B O 1
ATOM 4909 N N . SER B 1 184 ? 40.818 -75.225 7.354 1.00 11.19 184 SER B N 1
ATOM 4910 C CA . SER B 1 184 ? 39.483 -75.737 7.038 1.00 11.62 184 SER B CA 1
ATOM 4911 C C . SER B 1 184 ? 38.417 -75.138 7.968 1.00 18.35 184 SER B C 1
ATOM 4912 O O . SER B 1 184 ? 38.741 -74.304 8.833 1.00 15.14 184 SER B O 1
ATOM 4915 N N . LYS B 1 185 ? 37.147 -75.567 7.787 1.00 16.03 185 LYS B N 1
ATOM 4916 C CA . LYS B 1 185 ? 36.022 -75.141 8.630 1.00 17.69 185 LYS B CA 1
ATOM 4917 C C . LYS B 1 185 ? 36.226 -75.466 10.101 1.00 21.93 185 LYS B C 1
ATOM 4918 O O . LYS B 1 185 ? 35.695 -74.753 10.929 1.00 22.00 185 LYS B O 1
ATOM 4924 N N . ALA B 1 186 ? 37.054 -76.472 10.437 1.00 19.32 186 ALA B N 1
ATOM 4925 C CA . ALA B 1 186 ? 37.377 -76.833 11.825 1.00 18.57 186 ALA B CA 1
ATOM 4926 C C . ALA B 1 186 ? 38.001 -75.637 12.569 1.00 19.75 186 ALA B C 1
ATOM 4927 O O . ALA B 1 186 ? 37.753 -75.436 13.760 1.00 17.37 186 ALA B O 1
ATOM 4929 N N . VAL B 1 187 ? 38.748 -74.804 11.834 1.00 13.26 187 VAL B N 1
ATOM 4930 C CA . VAL B 1 187 ? 39.352 -73.584 12.361 1.00 11.58 187 VAL B CA 1
ATOM 4931 C C . VAL B 1 187 ? 38.486 -72.330 12.052 1.00 15.26 187 VAL B C 1
ATOM 4932 O O . VAL B 1 187 ? 38.171 -71.579 12.979 1.00 14.79 187 VAL B O 1
ATOM 4936 N N . THR B 1 188 ? 38.073 -72.125 10.775 1.00 13.73 188 THR B N 1
ATOM 4937 C CA . THR B 1 188 ? 37.336 -70.925 10.400 1.00 13.25 188 THR B CA 1
ATOM 4938 C C . THR B 1 188 ? 35.986 -70.838 11.076 1.00 18.46 188 THR B C 1
ATOM 4939 O O . THR B 1 188 ? 35.560 -69.728 11.369 1.00 20.97 188 THR B O 1
ATOM 4943 N N . SER B 1 189 ? 35.357 -71.967 11.416 1.00 16.95 189 SER B N 1
ATOM 4944 C CA . SER B 1 189 ? 34.061 -71.892 12.102 1.00 17.73 189 SER B CA 1
ATOM 4945 C C . SER B 1 189 ? 34.246 -71.521 13.586 1.00 21.72 189 SER B C 1
ATOM 4946 O O . SER B 1 189 ? 33.279 -71.155 14.244 1.00 23.42 189 SER B O 1
ATOM 4949 N N . MET B 1 190 ? 35.494 -71.558 14.103 1.00 15.92 190 MET B N 1
ATOM 4950 C CA . MET B 1 190 ? 35.722 -71.173 15.482 1.00 15.88 190 MET B CA 1
ATOM 4951 C C . MET B 1 190 ? 36.434 -69.830 15.617 1.00 17.38 190 MET B C 1
ATOM 4952 O O . MET B 1 190 ? 36.215 -69.155 16.612 1.00 15.60 190 MET B O 1
ATOM 4957 N N . ALA B 1 191 ? 37.234 -69.420 14.618 1.00 14.68 191 ALA B N 1
ATOM 4958 C CA . ALA B 1 191 ? 38.031 -68.191 14.737 1.00 16.18 191 ALA B CA 1
ATOM 4959 C C . ALA B 1 191 ? 37.829 -67.138 13.652 1.00 20.58 191 ALA B C 1
ATOM 4960 O O . ALA B 1 191 ? 38.486 -66.096 13.718 1.00 21.11 191 ALA B O 1
ATOM 4962 N N . GLY B 1 192 ? 36.919 -67.392 12.709 1.00 16.32 192 GLY B N 1
ATOM 4963 C CA . GLY B 1 192 ? 36.602 -66.497 11.605 1.00 16.35 192 GLY B CA 1
ATOM 4964 C C . GLY B 1 192 ? 37.436 -66.776 10.378 1.00 17.48 192 GLY B C 1
ATOM 4965 O O . GLY B 1 192 ? 38.265 -67.691 10.374 1.00 14.10 192 GLY B O 1
ATOM 4966 N N . GLY B 1 193 ? 37.248 -65.970 9.343 1.00 17.01 193 GLY B N 1
ATOM 4967 C CA . GLY B 1 193 ? 37.977 -66.174 8.096 1.00 16.11 193 GLY B CA 1
ATOM 4968 C C . GLY B 1 193 ? 39.463 -65.926 8.223 1.00 17.59 193 GLY B C 1
ATOM 4969 O O . GLY B 1 193 ? 39.909 -65.134 9.073 1.00 14.57 193 GLY B O 1
ATOM 4970 N N . ARG B 1 194 ? 40.256 -66.629 7.386 1.00 15.79 194 ARG B N 1
ATOM 4971 C CA . ARG B 1 194 ? 41.712 -66.469 7.296 1.00 15.78 194 ARG B CA 1
ATOM 4972 C C . ARG B 1 194 ? 42.422 -66.803 8.602 1.00 18.16 194 ARG B C 1
ATOM 4973 O O . ARG B 1 194 ? 43.509 -66.284 8.882 1.00 19.25 194 ARG B O 1
ATOM 4981 N N . SER B 1 195 ? 41.776 -67.641 9.424 1.00 12.58 195 SER B N 1
ATOM 4982 C CA . SER B 1 195 ? 42.382 -68.128 10.670 1.00 11.15 195 SER B CA 1
ATOM 4983 C C . SER B 1 195 ? 43.011 -69.503 10.371 1.00 15.01 195 SER B C 1
ATOM 4984 O O . SER B 1 195 ? 42.654 -70.162 9.383 1.00 16.83 195 SER B O 1
ATOM 4987 N N . TYR B 1 196 ? 43.958 -69.935 11.191 1.00 11.39 196 TYR B N 1
ATOM 4988 C CA . TYR B 1 196 ? 44.627 -71.202 10.916 1.00 9.84 196 TYR B CA 1
ATOM 4989 C C . TYR B 1 196 ? 45.140 -71.883 12.145 1.00 12.65 196 TYR B C 1
ATOM 4990 O O . TYR B 1 196 ? 45.397 -71.244 13.169 1.00 10.80 196 TYR B O 1
ATOM 4999 N N . VAL B 1 197 ? 45.420 -73.169 12.001 1.00 9.91 197 VAL B N 1
ATOM 5000 C CA . VAL B 1 197 ? 46.114 -73.907 13.049 1.00 8.85 197 VAL B CA 1
ATOM 5001 C C . VAL B 1 197 ? 47.393 -74.423 12.452 1.00 12.35 197 VAL B C 1
ATOM 5002 O O . VAL B 1 197 ? 47.372 -74.932 11.328 1.00 10.48 197 VAL B O 1
ATOM 5006 N N . LEU B 1 198 ? 48.514 -74.276 13.173 1.00 8.08 198 LEU B N 1
ATOM 5007 C CA . LEU B 1 198 ? 49.785 -74.902 12.754 1.00 9.19 198 LEU B CA 1
ATOM 5008 C C . LEU B 1 198 ? 50.062 -76.048 13.707 1.00 11.98 198 LEU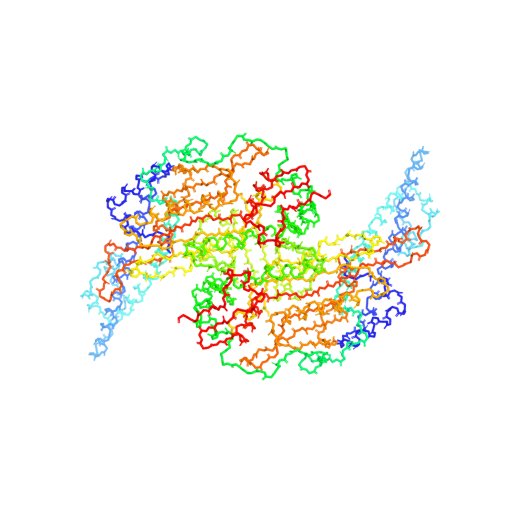 B C 1
ATOM 5009 O O . LEU B 1 198 ? 49.739 -75.943 14.888 1.00 11.03 198 LEU B O 1
ATOM 5014 N N . LYS B 1 199 ? 50.596 -77.158 13.176 1.00 9.62 199 LYS B N 1
ATOM 5015 C CA . LYS B 1 199 ? 50.882 -78.354 13.981 1.00 9.21 199 LYS B CA 1
ATOM 5016 C C . LYS B 1 199 ? 52.255 -78.867 13.694 1.00 13.59 199 LYS B C 1
ATOM 5017 O O . LYS B 1 199 ? 52.824 -78.547 12.653 1.00 10.40 199 LYS B O 1
ATOM 5023 N N . GLY B 1 200 ? 52.806 -79.598 14.668 1.00 9.56 200 GLY B N 1
ATOM 5024 C CA . GLY B 1 200 ? 54.052 -80.342 14.525 1.00 8.04 200 GLY B CA 1
ATOM 5025 C C . GLY B 1 200 ? 55.241 -79.595 13.992 1.00 12.73 200 GLY B C 1
ATOM 5026 O O . GLY B 1 200 ? 55.642 -78.584 14.557 1.00 13.18 200 GLY B O 1
ATOM 5027 N N . GLY B 1 201 ? 55.858 -80.179 12.974 1.00 8.29 201 GLY B N 1
ATOM 5028 C CA . GLY B 1 201 ? 57.058 -79.647 12.337 1.00 8.01 201 GLY B CA 1
ATOM 5029 C C . GLY B 1 201 ? 56.977 -78.190 11.927 1.00 11.39 201 GLY B C 1
ATOM 5030 O O . GLY B 1 201 ? 57.991 -77.513 11.956 1.00 10.65 201 GLY B O 1
ATOM 5031 N N . LEU B 1 202 ? 55.817 -77.713 11.446 1.00 10.27 202 LEU B N 1
ATOM 5032 C CA . LEU B 1 202 ? 55.678 -76.307 11.051 1.00 9.05 202 LEU B CA 1
ATOM 5033 C C . LEU B 1 202 ? 55.748 -75.371 12.269 1.00 12.15 202 LEU B C 1
ATOM 5034 O O . LEU B 1 202 ? 56.230 -74.249 12.137 1.00 11.16 202 LEU B O 1
ATOM 5039 N N . VAL B 1 203 ? 55.258 -75.829 13.439 1.00 10.41 203 VAL B N 1
ATOM 5040 C CA . VAL B 1 203 ? 55.397 -75.048 14.700 1.00 8.53 203 VAL B CA 1
ATOM 5041 C C . VAL B 1 203 ? 56.878 -75.002 15.128 1.00 11.02 203 VAL B C 1
ATOM 5042 O O . VAL B 1 203 ? 57.360 -73.951 15.563 1.00 9.09 203 VAL B O 1
ATOM 5046 N N . GLN B 1 204 ? 57.605 -76.113 14.960 1.00 8.09 204 GLN B N 1
ATOM 5047 C CA . GLN B 1 204 ? 59.030 -76.190 15.277 1.00 7.92 204 GLN B CA 1
ATOM 5048 C C . GLN B 1 204 ? 59.805 -75.218 14.380 1.00 10.14 204 GLN B C 1
ATOM 5049 O O . GLN B 1 204 ? 60.652 -74.466 14.872 1.00 8.40 204 GLN B O 1
ATOM 5055 N N . LEU B 1 205 ? 59.409 -75.130 13.102 1.00 6.94 205 LEU B N 1
ATOM 5056 C CA . LEU B 1 205 ? 60.010 -74.218 12.154 1.00 6.98 205 LEU B CA 1
ATOM 5057 C C . LEU B 1 205 ? 59.664 -72.768 12.507 1.00 9.59 205 LEU B C 1
ATOM 5058 O O . LEU B 1 205 ? 60.528 -71.893 12.413 1.00 12.81 205 LEU B O 1
ATOM 5063 N N . GLN B 1 206 ? 58.401 -72.518 12.907 1.00 6.90 206 GLN B N 1
ATOM 5064 C CA . GLN B 1 206 ? 57.920 -71.202 13.317 1.00 7.04 206 GLN B CA 1
ATOM 5065 C C . GLN B 1 206 ? 58.816 -70.697 14.473 1.00 11.59 206 GLN B C 1
ATOM 5066 O O . GLN B 1 206 ? 59.348 -69.599 14.382 1.00 12.46 206 GLN B O 1
ATOM 5072 N N . VAL B 1 207 ? 59.032 -71.545 15.521 1.00 10.03 207 VAL B N 1
ATOM 5073 C CA . VAL B 1 207 ? 59.889 -71.177 16.687 1.00 8.26 207 VAL B CA 1
ATOM 5074 C C . VAL B 1 207 ? 61.339 -71.062 16.252 1.00 9.79 207 VAL B C 1
ATOM 5075 O O . VAL B 1 207 ? 61.997 -70.104 16.633 1.00 7.21 207 VAL B O 1
ATOM 5079 N N . ALA B 1 208 ? 61.832 -71.991 15.422 1.00 8.34 208 ALA B N 1
ATOM 5080 C CA . ALA B 1 208 ? 63.216 -71.900 14.921 1.00 9.29 208 ALA B CA 1
ATOM 5081 C C . ALA B 1 208 ? 63.433 -70.553 14.249 1.00 12.54 208 ALA B C 1
ATOM 5082 O O . ALA B 1 208 ? 64.424 -69.882 14.519 1.00 10.18 208 ALA B O 1
ATOM 5084 N N . LEU B 1 209 ? 62.485 -70.132 13.398 1.00 9.57 209 LEU B N 1
ATOM 5085 C CA . LEU B 1 209 ? 62.608 -68.836 12.740 1.00 7.89 209 LEU B CA 1
ATOM 5086 C C . LEU B 1 209 ? 62.588 -67.650 13.719 1.00 10.06 209 LEU B C 1
ATOM 5087 O O . LEU B 1 209 ? 63.360 -66.729 13.545 1.00 8.31 209 LEU B O 1
ATOM 5092 N N . VAL B 1 210 ? 61.687 -67.663 14.721 1.00 7.56 210 VAL B N 1
ATOM 5093 C CA . VAL B 1 210 ? 61.614 -66.580 15.726 1.00 7.49 210 VAL B CA 1
ATOM 5094 C C . VAL B 1 210 ? 62.972 -66.414 16.429 1.00 10.54 210 VAL B C 1
ATOM 5095 O O . VAL B 1 210 ? 63.514 -65.288 16.521 1.00 9.81 210 VAL B O 1
ATOM 5099 N N . SER B 1 211 ? 63.487 -67.541 16.953 1.00 9.94 211 SER B N 1
ATOM 5100 C CA . SER B 1 211 ? 64.754 -67.560 17.701 1.00 9.27 211 SER B CA 1
ATOM 5101 C C . SER B 1 211 ? 65.967 -67.217 16.847 1.00 12.91 211 SER B C 1
ATOM 5102 O O . SER B 1 211 ? 66.788 -66.402 17.282 1.00 10.63 211 SER B O 1
ATOM 5105 N N . TYR B 1 212 ? 66.076 -67.796 15.631 1.00 10.53 212 TYR B N 1
ATOM 5106 C CA . TYR B 1 212 ? 67.195 -67.489 14.744 1.00 9.24 212 TYR B CA 1
ATOM 5107 C C . TYR B 1 212 ? 67.165 -65.998 14.366 1.00 11.54 212 TYR B C 1
ATOM 5108 O O . TYR B 1 212 ? 68.210 -65.329 14.380 1.00 10.68 212 TYR B O 1
ATOM 5117 N N . SER B 1 213 ? 65.973 -65.484 14.052 1.00 8.93 213 SER B N 1
ATOM 5118 C CA . SER B 1 213 ? 65.801 -64.079 13.672 1.00 9.12 213 SER B CA 1
ATOM 5119 C C . SER B 1 213 ? 66.218 -63.165 14.812 1.00 13.12 213 SER B C 1
ATOM 5120 O O . SER B 1 213 ? 66.877 -62.158 14.570 1.00 11.52 213 SER B O 1
ATOM 5123 N N . LEU B 1 214 ? 65.751 -63.448 16.053 1.00 12.79 214 LEU B N 1
ATOM 5124 C CA . LEU B 1 214 ? 66.143 -62.621 17.190 1.00 12.89 214 LEU B CA 1
ATOM 5125 C C . LEU B 1 214 ? 67.670 -62.623 17.382 1.00 12.08 214 LEU B 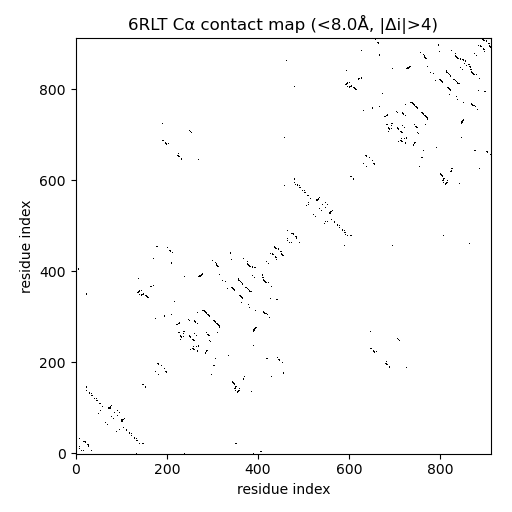C 1
ATOM 5126 O O . LEU B 1 214 ? 68.258 -61.555 17.504 1.00 12.02 214 LEU B O 1
ATOM 5131 N N . ASP B 1 215 ? 68.314 -63.802 17.399 1.00 9.70 215 ASP B N 1
ATOM 5132 C CA . ASP B 1 215 ? 69.777 -63.906 17.556 1.00 10.05 215 ASP B CA 1
ATOM 5133 C C . ASP B 1 215 ? 70.514 -63.171 16.440 1.00 15.15 215 ASP B C 1
ATOM 5134 O O . ASP B 1 215 ? 71.583 -62.607 16.668 1.00 14.33 215 ASP B O 1
ATOM 5139 N N . PHE B 1 216 ? 69.945 -63.221 15.223 1.00 10.93 216 PHE B N 1
ATOM 5140 C CA . PHE B 1 216 ? 70.520 -62.612 14.011 1.00 10.65 216 PHE B CA 1
ATOM 5141 C C . PHE B 1 216 ? 70.678 -61.111 14.236 1.00 12.59 216 PHE B C 1
ATOM 5142 O O . PHE B 1 216 ? 71.715 -60.538 13.906 1.00 11.98 216 PHE B O 1
ATOM 5150 N N . LEU B 1 217 ? 69.669 -60.498 14.841 1.00 7.60 217 LEU B N 1
ATOM 5151 C CA . LEU B 1 217 ? 69.668 -59.075 15.152 1.00 7.05 217 LEU B CA 1
ATOM 5152 C C . LEU B 1 217 ? 70.459 -58.749 16.416 1.00 12.50 217 LEU B C 1
ATOM 5153 O O . LEU B 1 217 ? 71.127 -57.714 16.465 1.00 13.29 217 LEU B O 1
ATOM 5158 N N . VAL B 1 218 ? 70.448 -59.662 17.416 1.00 10.35 218 VAL B N 1
ATOM 5159 C CA . VAL B 1 218 ? 71.260 -59.441 18.640 1.00 11.99 218 VAL B CA 1
ATOM 5160 C C . VAL B 1 218 ? 72.741 -59.349 18.227 1.00 18.12 218 VAL B C 1
ATOM 5161 O O . VAL B 1 218 ? 73.472 -58.449 18.672 1.00 17.14 218 VAL B O 1
ATOM 5165 N N . LYS B 1 219 ? 73.152 -60.232 17.308 1.00 14.98 219 LYS B N 1
ATOM 5166 C CA . LYS B 1 219 ? 74.519 -60.272 16.804 1.00 16.42 219 LYS B CA 1
ATOM 5167 C C . LYS B 1 219 ? 74.891 -58.994 16.032 1.00 23.74 219 LYS B C 1
ATOM 5168 O O . LYS B 1 219 ? 76.074 -58.698 15.855 1.00 27.01 219 LYS B O 1
ATOM 5174 N N . ARG B 1 220 ? 73.884 -58.247 15.571 1.00 16.83 220 ARG B N 1
ATOM 5175 C CA . ARG B 1 220 ? 74.085 -57.015 14.812 1.00 15.24 220 ARG B CA 1
ATOM 5176 C C . ARG B 1 220 ? 73.856 -55.755 15.656 1.00 16.88 220 ARG B C 1
ATOM 5177 O O . ARG B 1 220 ? 73.748 -54.667 15.107 1.00 18.16 220 ARG B O 1
ATOM 5185 N N . GLY B 1 221 ? 73.802 -55.909 16.984 1.00 11.50 221 GLY B N 1
ATOM 5186 C CA . GLY B 1 221 ? 73.677 -54.786 17.898 1.00 12.10 221 GLY B CA 1
ATOM 5187 C C . GLY B 1 221 ? 72.289 -54.274 18.201 1.00 13.11 221 GLY B C 1
ATOM 5188 O O . GLY B 1 221 ? 72.155 -53.176 18.753 1.00 12.76 221 GLY B O 1
ATOM 5189 N N . TYR B 1 222 ? 71.253 -55.038 17.864 1.00 10.15 222 TYR B N 1
ATOM 5190 C CA . TYR B 1 222 ? 69.884 -54.673 18.194 1.00 10.57 222 TYR B CA 1
ATOM 5191 C C . TYR B 1 222 ? 69.525 -55.196 19.573 1.00 14.24 222 TYR B C 1
ATOM 5192 O O . TYR B 1 222 ? 69.884 -56.320 19.921 1.00 13.39 222 TYR B O 1
ATOM 5201 N N . THR B 1 223 ? 68.763 -54.403 20.337 1.00 9.28 223 THR B N 1
ATOM 5202 C CA . THR B 1 223 ? 68.221 -54.834 21.638 1.00 9.70 223 THR B CA 1
ATOM 5203 C C . THR B 1 223 ? 66.852 -55.433 21.405 1.00 12.33 223 THR B C 1
ATOM 5204 O O . THR B 1 223 ? 65.923 -54.711 21.038 1.00 10.61 223 THR B O 1
ATOM 5208 N N . PRO B 1 224 ? 66.679 -56.727 21.766 1.00 7.10 224 PRO B N 1
ATOM 5209 C CA . PRO B 1 224 ? 65.343 -57.338 21.778 1.00 6.86 224 PRO B CA 1
ATOM 5210 C C . PRO B 1 224 ? 64.279 -56.482 22.493 1.00 12.62 224 PRO B C 1
ATOM 5211 O O . PRO B 1 224 ? 64.547 -55.841 23.512 1.00 10.40 224 PRO B O 1
ATOM 5215 N N . PHE B 1 225 ? 63.082 -56.424 21.912 1.00 9.06 225 PHE B N 1
ATOM 5216 C CA . PHE B 1 225 ? 62.018 -55.603 22.462 1.00 8.98 225 PHE B CA 1
ATOM 5217 C C . PHE B 1 225 ? 60.714 -56.343 22.300 1.00 12.40 225 PHE B C 1
ATOM 5218 O O . PHE B 1 225 ? 60.283 -56.633 21.171 1.00 9.58 225 PHE B O 1
ATOM 5226 N N . TYR B 1 226 ? 60.110 -56.732 23.447 1.00 9.70 226 TYR B N 1
ATOM 5227 C CA . TYR B 1 226 ? 58.833 -57.432 23.484 1.00 9.58 226 TYR B CA 1
ATOM 5228 C C . TYR B 1 226 ? 57.807 -56.432 23.977 1.00 12.31 226 TYR B C 1
ATOM 5229 O O . TYR B 1 226 ? 57.866 -55.978 25.124 1.00 12.39 226 TYR B O 1
ATOM 5238 N N . PRO B 1 227 ? 56.834 -56.074 23.128 1.00 9.86 227 PRO B N 1
ATOM 5239 C CA . PRO B 1 227 ? 55.893 -55.025 23.529 1.00 9.36 227 PRO B CA 1
ATOM 5240 C C . PRO B 1 227 ? 54.522 -55.485 24.036 1.00 12.35 227 PRO B C 1
ATOM 5241 O O . PRO B 1 227 ? 54.149 -56.646 23.859 1.00 10.09 227 PRO B O 1
ATOM 5245 N N . PRO B 1 228 ? 53.709 -54.573 24.625 1.00 12.61 228 PRO B N 1
ATOM 5246 C CA . PRO B 1 228 ? 52.287 -54.903 24.794 1.00 11.80 228 PRO B CA 1
ATOM 5247 C C . PRO B 1 228 ? 51.695 -55.051 23.371 1.00 12.50 228 PRO B C 1
ATOM 5248 O O . PRO B 1 228 ? 52.132 -54.361 22.431 1.00 9.88 228 PRO B O 1
ATOM 5252 N N . PHE B 1 229 ? 50.689 -55.896 23.203 1.00 8.58 229 PHE B N 1
ATOM 5253 C CA . PHE B 1 229 ? 50.076 -56.061 21.867 1.00 8.68 229 PHE B CA 1
ATOM 5254 C C . PHE B 1 229 ? 48.855 -55.133 21.725 1.00 15.29 229 PHE B C 1
ATOM 5255 O O . PHE B 1 229 ? 48.160 -55.211 20.732 1.00 15.83 229 PHE B O 1
ATOM 5263 N N . PHE B 1 230 ? 48.593 -54.280 22.723 1.00 14.68 230 PHE B N 1
ATOM 5264 C CA . PHE B 1 230 ? 47.480 -53.325 22.730 1.00 15.34 230 PHE B CA 1
ATOM 5265 C C . PHE B 1 230 ? 48.031 -51.934 22.780 1.00 15.69 230 PHE B C 1
ATOM 5266 O O . PHE B 1 230 ? 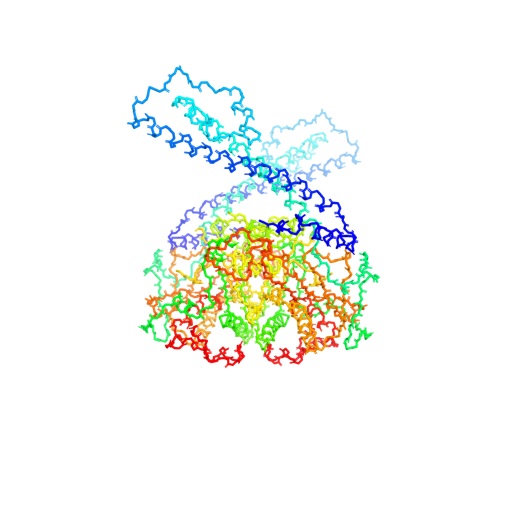48.994 -51.704 23.505 1.00 15.89 230 PHE B O 1
ATOM 5274 N N . LEU B 1 231 ? 47.325 -50.984 22.157 1.00 13.03 231 LEU B N 1
ATOM 5275 C CA . LEU B 1 231 ? 47.599 -49.551 22.268 1.00 13.89 231 LEU B CA 1
ATOM 5276 C C . LEU B 1 231 ? 46.263 -48.834 22.400 1.00 16.90 231 LEU B C 1
ATOM 5277 O O . LEU B 1 231 ? 45.325 -49.165 21.673 1.00 14.19 231 LEU B O 1
ATOM 5282 N N . ASN B 1 232 ? 46.192 -47.826 23.291 1.00 16.54 232 ASN B N 1
ATOM 5283 C CA . ASN B 1 232 ? 45.025 -46.955 23.492 1.00 18.23 232 ASN B CA 1
ATOM 5284 C C . ASN B 1 232 ? 44.758 -46.190 22.191 1.00 22.71 232 ASN B C 1
ATOM 5285 O O . ASN B 1 232 ? 45.690 -45.970 21.413 1.00 19.99 232 ASN B O 1
ATOM 5290 N N . ARG B 1 233 ? 43.504 -45.735 21.980 1.00 22.78 233 ARG B N 1
ATOM 5291 C CA . ARG B 1 233 ? 43.104 -44.993 20.768 1.00 22.71 233 ARG B CA 1
ATOM 5292 C C . ARG B 1 233 ? 43.991 -43.770 20.492 1.00 26.35 233 ARG B C 1
ATOM 5293 O O . ARG B 1 233 ? 44.433 -43.597 19.357 1.00 24.90 233 ARG B O 1
ATOM 5301 N N . ASP B 1 234 ? 44.244 -42.944 21.520 1.00 25.61 234 ASP B N 1
ATOM 5302 C CA . ASP B 1 234 ? 45.072 -41.729 21.452 1.00 26.89 234 ASP B CA 1
ATOM 5303 C C . ASP B 1 234 ? 46.482 -42.008 20.925 1.00 27.17 234 ASP B C 1
ATOM 5304 O O . ASP B 1 234 ? 46.925 -41.385 19.966 1.00 27.17 234 ASP B O 1
ATOM 5309 N N . VAL B 1 235 ? 47.163 -42.969 21.541 1.00 21.31 235 VAL B N 1
ATOM 5310 C CA . VAL B 1 235 ? 48.528 -43.353 21.213 1.00 21.22 235 VAL B CA 1
ATOM 5311 C C . VAL B 1 235 ? 48.590 -44.038 19.859 1.00 23.78 235 VAL B C 1
ATOM 5312 O O . VAL B 1 235 ? 49.471 -43.716 19.046 1.00 25.19 235 VAL B O 1
ATOM 5316 N N . MET B 1 236 ? 47.625 -44.942 19.575 1.00 19.59 236 MET B N 1
ATOM 5317 C CA . MET B 1 236 ? 47.594 -45.622 18.278 1.00 16.43 236 MET B CA 1
ATOM 5318 C C . MET B 1 236 ? 47.419 -44.600 17.149 1.00 21.63 236 MET B C 1
ATOM 5319 O O . MET B 1 236 ? 48.030 -44.750 16.091 1.00 19.35 236 MET B O 1
ATOM 5324 N N . GLY B 1 237 ? 46.650 -43.544 17.421 1.00 22.38 237 GLY B N 1
ATOM 5325 C CA . GLY B 1 237 ? 46.433 -42.454 16.472 1.00 23.18 237 GLY B CA 1
ATOM 5326 C C . GLY B 1 237 ? 47.714 -41.751 16.064 1.00 27.36 237 GLY B C 1
ATOM 5327 O O . GLY B 1 237 ? 47.801 -41.233 14.950 1.00 27.20 237 GLY B O 1
ATOM 5328 N N . GLU B 1 238 ? 48.736 -41.757 16.947 1.00 24.03 238 GLU B N 1
ATOM 5329 C CA . GLU B 1 238 ? 50.037 -41.126 16.677 1.00 22.59 238 GLU B CA 1
ATOM 5330 C C . GLU B 1 238 ? 50.934 -41.968 15.790 1.00 26.06 238 GLU B C 1
ATOM 5331 O O . GLU B 1 238 ? 51.866 -41.433 15.190 1.00 25.59 238 GLU B O 1
ATOM 5337 N N . VAL B 1 239 ? 50.705 -43.287 15.763 1.00 22.59 239 VAL B N 1
ATOM 5338 C CA . VAL B 1 239 ? 51.545 -44.247 15.027 1.00 22.69 239 VAL B CA 1
ATOM 5339 C C . VAL B 1 239 ? 50.781 -44.977 13.912 1.00 29.63 239 VAL B C 1
ATOM 5340 O O . VAL B 1 239 ? 51.301 -45.941 13.337 1.00 29.47 239 VAL B O 1
ATOM 5344 N N . ALA B 1 240 ? 49.538 -44.561 13.647 1.00 29.15 240 ALA B N 1
ATOM 5345 C CA . ALA B 1 240 ? 48.722 -45.154 12.583 1.00 30.57 240 ALA B CA 1
ATOM 5346 C C . ALA B 1 240 ? 47.911 -44.079 11.866 1.00 38.47 240 ALA B C 1
ATOM 5347 O O . ALA B 1 240 ? 47.416 -43.150 12.514 1.00 36.85 240 ALA B O 1
ATOM 5349 N N . GLN B 1 241 ? 47.769 -44.222 10.522 1.00 38.64 241 GLN B N 1
ATOM 5350 C CA . GLN B 1 241 ? 46.944 -43.356 9.666 1.00 39.77 241 GLN B CA 1
ATOM 5351 C C . GLN B 1 241 ? 45.474 -43.715 9.931 1.00 46.68 241 GLN B C 1
ATOM 5352 O O . GLN B 1 241 ? 45.202 -44.848 10.352 1.00 46.08 241 GLN B O 1
ATOM 5354 N N . LEU B 1 242 ? 44.522 -42.772 9.691 1.00 44.96 242 LEU B N 1
ATOM 5355 C CA . LEU B 1 242 ? 43.094 -43.038 9.927 1.00 45.42 242 LEU B CA 1
ATOM 5356 C C . LEU B 1 242 ? 42.538 -44.175 9.054 1.00 47.68 242 LEU B C 1
ATOM 5357 O O . LEU B 1 242 ? 41.574 -44.841 9.454 1.00 47.63 242 LEU B O 1
ATOM 5362 N N . SER B 1 243 ? 43.195 -44.441 7.907 1.00 42.67 243 SER B N 1
ATOM 5363 C CA . SER B 1 243 ? 42.838 -45.533 6.996 1.00 42.43 243 SER B CA 1
ATOM 5364 C C . SER B 1 243 ? 43.092 -46.893 7.667 1.00 44.38 243 SER B C 1
ATOM 5365 O O . SER B 1 243 ? 42.403 -47.869 7.351 1.00 44.29 243 SER B O 1
ATOM 5368 N N . GLN B 1 244 ? 44.080 -46.945 8.587 1.00 38.13 244 GLN B N 1
ATOM 5369 C CA . GLN B 1 244 ? 44.431 -48.173 9.301 1.00 36.78 244 GLN B CA 1
ATOM 5370 C C . GLN B 1 244 ? 43.393 -48.562 10.335 1.00 38.01 244 GLN B C 1
ATOM 5371 O O . GLN B 1 244 ? 43.161 -49.750 10.511 1.00 36.70 244 GLN B O 1
ATOM 5377 N N . PHE B 1 245 ? 42.729 -47.591 10.988 1.00 34.12 245 PHE B N 1
ATOM 5378 C CA . PHE B 1 245 ? 41.689 -47.939 11.959 1.00 34.17 245 PHE B CA 1
ATOM 5379 C C . PHE B 1 245 ? 40.518 -48.645 11.285 1.00 39.57 245 PHE B C 1
ATOM 5380 O O . PHE B 1 245 ? 39.983 -49.607 11.836 1.00 38.84 245 PHE B O 1
ATOM 5388 N N . ASP B 1 246 ? 40.153 -48.174 10.076 1.00 37.59 246 ASP B N 1
ATOM 5389 C CA A ASP B 1 246 ? 39.043 -48.721 9.305 0.46 37.56 246 ASP B CA 1
ATOM 5390 C CA B ASP B 1 246 ? 39.046 -48.712 9.293 0.54 37.82 246 ASP B CA 1
ATOM 5391 C C . ASP B 1 246 ? 39.378 -50.069 8.675 1.00 40.40 246 ASP B C 1
ATOM 5392 O O . ASP B 1 246 ? 38.628 -51.022 8.859 1.00 39.36 246 ASP B O 1
ATOM 5401 N N . GLU B 1 247 ? 40.498 -50.150 7.939 1.00 35.74 247 GLU B N 1
ATOM 5402 C CA . GLU B 1 247 ? 40.924 -51.344 7.215 1.00 34.41 247 GLU B CA 1
ATOM 5403 C C . GLU B 1 247 ? 41.817 -52.342 7.935 1.00 33.99 247 GLU B C 1
ATOM 5404 O O . GLU B 1 247 ? 41.891 -53.491 7.487 1.00 34.77 247 GLU B O 1
ATOM 5406 N N . GLU B 1 248 ? 42.554 -51.932 8.973 1.00 24.51 248 GLU B N 1
ATOM 5407 C CA . GLU B 1 248 ? 43.559 -52.844 9.493 1.00 23.75 248 GLU B CA 1
ATOM 5408 C C . GLU B 1 248 ? 43.474 -53.173 10.968 1.00 21.69 248 GLU B C 1
ATOM 5409 O O . GLU B 1 248 ? 43.900 -54.261 11.361 1.00 20.49 248 GLU B O 1
ATOM 5415 N N . LEU B 1 249 ? 43.005 -52.246 11.797 1.00 17.76 249 LEU B N 1
ATOM 5416 C CA . LEU B 1 249 ? 43.107 -52.486 13.227 1.00 17.69 249 LEU B CA 1
ATOM 5417 C C . LEU B 1 249 ? 41.877 -53.062 13.905 1.00 21.15 249 LEU B C 1
ATOM 5418 O O . LEU B 1 249 ? 40.775 -52.526 13.791 1.00 22.29 249 LEU B O 1
ATOM 5423 N N . TYR B 1 250 ? 42.094 -54.152 14.663 1.00 16.24 250 TYR B N 1
ATOM 5424 C CA . TYR B 1 250 ? 41.050 -54.739 15.506 1.00 14.75 250 TYR B CA 1
ATOM 5425 C C . TYR B 1 250 ? 40.896 -53.866 16.733 1.00 18.89 250 TYR B C 1
ATOM 5426 O O . TYR B 1 250 ? 41.890 -53.383 17.266 1.00 18.45 250 TYR B O 1
ATOM 5435 N N . GLN B 1 251 ? 39.668 -53.724 17.226 1.00 18.75 251 GLN B N 1
ATOM 5436 C CA . GLN B 1 251 ? 39.411 -52.987 18.458 1.00 18.90 251 GLN B CA 1
ATOM 5437 C C . GLN B 1 251 ? 39.255 -54.000 19.585 1.00 21.30 251 GLN B C 1
ATOM 5438 O O . GLN B 1 251 ? 38.644 -55.051 19.393 1.00 20.82 251 GLN B O 1
ATOM 5444 N N . VAL B 1 252 ? 39.847 -53.699 20.733 1.00 17.57 252 VAL B N 1
ATOM 5445 C CA . VAL B 1 252 ? 39.807 -54.553 21.925 1.00 17.04 252 VAL B CA 1
ATOM 5446 C C . VAL B 1 252 ? 39.046 -53.840 23.011 1.00 21.64 252 VAL B C 1
ATOM 5447 O O . VAL B 1 252 ? 39.309 -52.668 23.275 1.00 19.45 252 VAL B O 1
ATOM 5451 N N . SER B 1 253 ? 38.137 -54.555 23.665 1.00 21.21 253 SER B N 1
ATOM 5452 C CA . SER B 1 253 ? 37.372 -53.999 24.766 1.00 22.68 253 SER B CA 1
ATOM 5453 C C . SER B 1 253 ? 37.341 -54.925 25.987 1.00 28.54 253 SER B C 1
ATOM 5454 O O . SER B 1 253 ? 37.432 -56.154 25.866 1.00 23.91 253 SER B O 1
ATOM 5457 N N . GLY B 1 254 ? 37.215 -54.303 27.152 1.00 30.88 254 GLY B N 1
ATOM 5458 C CA . GLY B 1 254 ? 37.117 -54.986 28.437 1.00 64.08 254 GLY B CA 1
ATOM 5459 C C . GLY B 1 254 ? 37.315 -54.073 29.624 1.00 85.50 254 GLY B C 1
ATOM 5460 O O . GLY B 1 254 ? 38.272 -54.240 30.380 1.00 48.56 254 GLY B O 1
ATOM 5461 N N . ASP B 1 257 ? 39.381 -48.599 29.114 1.00 43.19 257 ASP B N 1
ATOM 5462 C CA . ASP B 1 257 ? 39.471 -47.849 27.852 1.00 43.21 257 ASP B CA 1
ATOM 5463 C C . ASP B 1 257 ? 39.618 -48.771 26.627 1.00 43.25 257 ASP B C 1
ATOM 5464 O O . ASP B 1 257 ? 40.320 -49.784 26.713 1.00 43.44 257 ASP B O 1
ATOM 5466 N N . LYS B 1 258 ? 38.985 -48.403 25.486 1.00 35.64 258 LYS B N 1
ATOM 5467 C CA . LYS B 1 258 ? 39.074 -49.158 24.222 1.00 33.65 258 LYS B CA 1
ATOM 5468 C C . LYS B 1 258 ? 40.518 -49.131 23.674 1.00 32.41 258 LYS B C 1
ATOM 5469 O O . LYS B 1 258 ? 41.186 -48.097 23.700 1.00 33.67 258 LYS B O 1
ATOM 5471 N N . LYS B 1 259 ? 41.017 -50.289 23.253 1.00 22.20 259 LYS B N 1
ATOM 5472 C CA . LYS B 1 259 ? 42.385 -50.400 22.750 1.00 19.23 259 LYS B CA 1
ATOM 5473 C C . LYS B 1 259 ? 42.366 -51.010 21.368 1.00 19.35 259 LYS B C 1
ATOM 5474 O O . LYS B 1 259 ? 41.298 -51.353 20.883 1.00 18.89 259 LYS B O 1
ATOM 5480 N N . TYR B 1 260 ? 43.541 -51.101 20.709 1.00 15.06 260 TYR B N 1
ATOM 5481 C CA . TYR B 1 260 ? 43.658 -51.672 19.366 1.00 15.11 260 TYR B CA 1
ATOM 5482 C C . TYR B 1 260 ? 44.775 -52.683 19.357 1.00 16.72 260 TYR B C 1
ATOM 5483 O O . TYR B 1 260 ? 45.820 -52.430 19.954 1.00 16.65 260 TYR B O 1
ATOM 5492 N N . LEU B 1 261 ? 44.580 -53.805 18.653 1.00 11.66 261 LEU B N 1
ATOM 5493 C CA . LEU B 1 261 ? 45.657 -54.763 18.511 1.00 11.37 261 LEU B CA 1
ATOM 5494 C C . LEU B 1 261 ? 46.690 -54.165 17.562 1.00 14.54 261 LEU B C 1
ATOM 5495 O O . LEU B 1 261 ? 46.330 -53.532 16.566 1.00 15.02 261 LEU B O 1
ATOM 5500 N N . ILE B 1 262 ? 47.976 -54.345 17.877 1.00 9.30 262 ILE B N 1
ATOM 5501 C CA . ILE B 1 262 ? 49.063 -53.830 17.056 1.00 8.53 262 ILE B CA 1
ATOM 5502 C C . ILE B 1 262 ? 49.146 -54.664 15.749 1.00 12.18 262 ILE B C 1
ATOM 5503 O O . ILE B 1 262 ? 48.910 -55.886 15.765 1.00 9.74 262 ILE B O 1
ATOM 5508 N N . ALA B 1 263 ? 49.423 -53.980 14.647 1.00 10.83 263 ALA B N 1
ATOM 5509 C CA . ALA B 1 263 ? 49.570 -54.578 13.311 1.00 11.36 263 ALA B CA 1
ATOM 5510 C C . ALA B 1 263 ? 51.019 -54.962 13.095 1.00 12.62 263 ALA B C 1
ATOM 5511 O O . ALA B 1 263 ? 51.358 -55.705 12.163 1.00 9.71 263 ALA B O 1
ATOM 5513 N N . THR B 1 264 ? 51.899 -54.412 13.936 1.00 9.07 264 THR B N 1
ATOM 5514 C CA . THR B 1 264 ? 53.352 -54.612 13.842 1.00 9.52 264 THR B CA 1
ATOM 5515 C C . THR B 1 264 ? 53.993 -54.073 15.114 1.00 12.48 264 THR B C 1
ATOM 5516 O O . THR B 1 264 ? 53.438 -53.152 15.699 1.00 14.73 264 THR B O 1
ATOM 5520 N N . SER B 1 265 ? 55.161 -54.622 15.544 1.00 9.40 265 SER B N 1
ATOM 5521 C CA . SER B 1 265 ? 55.839 -54.080 16.729 1.00 8.98 265 SER B CA 1
ATOM 5522 C C . SER B 1 265 ? 56.412 -52.674 16.446 1.00 11.80 265 SER B C 1
ATOM 5523 O O . SER B 1 265 ? 56.791 -51.971 17.379 1.00 12.81 265 SER B O 1
ATOM 5526 N N . GLU B 1 266 ? 56.389 -52.228 15.172 1.00 10.90 266 GLU B N 1
ATOM 5527 C CA . GLU B 1 266 ? 56.812 -50.872 14.834 1.00 9.31 266 GLU B CA 1
ATOM 5528 C C . GLU B 1 266 ? 55.919 -49.877 15.596 1.00 11.24 266 GLU B C 1
ATOM 5529 O O . GLU B 1 266 ? 56.409 -48.843 16.060 1.00 9.75 266 GLU B O 1
ATOM 5535 N N . MET B 1 267 ? 54.616 -50.195 15.748 1.00 7.90 267 MET B N 1
ATOM 5536 C CA . MET B 1 267 ? 53.650 -49.291 16.417 1.00 8.49 267 MET B CA 1
ATOM 5537 C C . MET B 1 267 ? 54.014 -49.045 17.882 1.00 12.42 267 MET B C 1
ATOM 5538 O O . MET B 1 267 ? 54.297 -47.900 18.221 1.00 9.77 267 MET B O 1
ATOM 5543 N N . PRO B 1 268 ? 54.084 -50.081 18.745 1.00 10.39 268 PRO B N 1
ATOM 5544 C CA . PRO B 1 268 ? 54.483 -49.814 20.133 1.00 11.48 268 PRO B CA 1
ATOM 5545 C C . PRO B 1 268 ? 55.915 -49.292 20.294 1.00 14.47 268 PRO B C 1
ATOM 5546 O O . PRO B 1 268 ? 56.127 -48.518 21.218 1.00 13.53 268 PRO B O 1
ATOM 5550 N N . ILE B 1 269 ? 56.895 -49.693 19.429 1.00 10.50 269 ILE B N 1
ATOM 5551 C CA . ILE B 1 269 ? 58.284 -49.206 19.564 1.00 9.40 269 ILE B CA 1
ATOM 5552 C C . ILE B 1 269 ? 58.319 -47.696 19.293 1.00 12.17 269 ILE B C 1
ATOM 5553 O O . ILE B 1 269 ? 58.899 -46.963 20.089 1.00 11.80 269 ILE B O 1
ATOM 5558 N N . ALA B 1 270 ? 57.661 -47.237 18.205 1.00 11.10 270 ALA B N 1
ATOM 5559 C CA . ALA B 1 270 ? 57.607 -45.797 17.922 1.00 10.16 270 ALA B CA 1
ATOM 5560 C C . ALA B 1 270 ? 56.898 -45.061 19.093 1.00 13.02 270 ALA B C 1
ATOM 5561 O O . ALA B 1 270 ? 57.422 -44.042 19.580 1.00 12.16 270 ALA B O 1
ATOM 5563 N N . ALA B 1 271 ? 55.762 -45.619 19.577 1.00 9.80 271 ALA B N 1
ATOM 5564 C CA . ALA B 1 271 ? 54.935 -45.032 20.656 1.00 10.32 271 ALA B CA 1
ATOM 5565 C C . ALA B 1 271 ? 55.699 -44.975 21.985 1.00 12.81 271 ALA B C 1
ATOM 5566 O O . ALA B 1 271 ? 55.447 -44.094 22.792 1.00 10.19 271 ALA B O 1
ATOM 5568 N N . TYR B 1 272 ? 56.647 -45.878 22.170 1.00 10.17 272 TYR B N 1
ATOM 5569 C CA . TYR B 1 272 ? 57.515 -45.943 23.351 1.00 9.68 272 TYR B CA 1
ATOM 5570 C C . TYR B 1 272 ? 58.429 -44.705 23.451 1.00 13.84 272 TYR B C 1
ATOM 5571 O O . TYR B 1 272 ? 58.889 -44.359 24.537 1.00 14.39 272 TYR B O 1
ATOM 5580 N N . HIS B 1 273 ? 58.675 -44.031 22.316 1.00 9.96 273 HIS B N 1
ATOM 5581 C CA . HIS B 1 273 ? 59.552 -42.854 22.258 1.00 10.70 273 HIS B CA 1
ATOM 5582 C C . HIS B 1 273 ? 58.728 -41.562 22.261 1.00 14.51 273 HIS B C 1
ATOM 5583 O O . HIS B 1 273 ? 59.282 -40.489 22.034 1.00 12.04 273 HIS B O 1
ATOM 5590 N N . ARG B 1 274 ? 57.421 -41.641 22.568 1.00 12.70 274 ARG B N 1
ATOM 5591 C CA . ARG B 1 274 ? 56.598 -40.425 22.590 1.00 12.75 274 ARG B CA 1
ATOM 5592 C C . ARG B 1 274 ? 56.993 -39.488 23.738 1.00 16.99 274 ARG B C 1
ATOM 5593 O O . ARG B 1 274 ? 57.292 -39.954 24.834 1.00 16.23 274 ARG B O 1
ATOM 5601 N N . GLY B 1 275 ? 57.108 -38.191 23.432 1.00 11.29 275 GLY B N 1
ATOM 5602 C CA . GLY B 1 275 ? 57.461 -37.174 24.424 1.00 10.42 275 GLY B CA 1
ATOM 5603 C C . GLY B 1 275 ? 58.891 -37.253 24.935 1.00 15.77 275 GLY B C 1
ATOM 5604 O O . GLY B 1 275 ? 59.221 -36.575 25.901 1.00 14.43 275 GLY B O 1
ATOM 5605 N N . ARG B 1 276 ? 59.738 -38.087 24.323 1.00 12.25 276 ARG B N 1
ATOM 5606 C CA . ARG B 1 276 ? 61.156 -38.217 24.684 1.00 13.02 276 ARG B CA 1
ATOM 5607 C C . ARG B 1 276 ? 61.987 -37.137 23.989 1.00 17.15 276 ARG B C 1
ATOM 5608 O O . ARG B 1 276 ? 61.525 -36.515 23.047 1.00 16.84 276 ARG B O 1
ATOM 5616 N N . TRP B 1 277 ? 63.185 -36.887 24.494 1.00 14.22 277 TRP B N 1
ATOM 5617 C CA . TRP B 1 277 ? 64.099 -35.883 23.977 1.00 14.33 277 TRP B CA 1
ATOM 5618 C C . TRP B 1 277 ? 65.499 -36.400 24.203 1.00 19.52 277 TRP B C 1
ATOM 5619 O O . TRP B 1 277 ? 65.913 -36.594 25.352 1.00 18.51 277 TRP B O 1
ATOM 5630 N N . PHE B 1 278 ? 66.233 -36.573 23.102 1.00 15.40 278 PHE B N 1
ATOM 5631 C CA . PHE B 1 278 ? 67.622 -37.035 23.085 1.00 15.73 278 PHE B CA 1
ATOM 5632 C C . PHE B 1 278 ? 68.530 -35.885 22.675 1.00 19.52 278 PHE B C 1
ATOM 5633 O O . PHE B 1 278 ? 68.421 -35.365 21.558 1.00 17.70 278 PHE B O 1
ATOM 5641 N N . THR B 1 279 ? 69.423 -35.468 23.574 1.00 18.92 279 THR B N 1
ATOM 5642 C CA . THR B 1 279 ? 70.345 -34.344 23.286 1.00 20.41 279 THR B CA 1
ATOM 5643 C C . THR B 1 279 ? 71.371 -34.725 22.251 1.00 24.76 279 THR B C 1
ATOM 5644 O O . THR B 1 279 ? 71.809 -33.888 21.464 1.00 25.33 279 THR B O 1
ATOM 5648 N N . GLU B 1 280 ? 71.737 -36.003 22.246 1.00 20.90 280 GLU B N 1
ATOM 5649 C CA . GLU B 1 280 ? 72.640 -36.615 21.282 1.00 20.97 280 GLU B CA 1
ATOM 5650 C C . GLU B 1 280 ? 72.350 -38.100 21.242 1.00 23.92 280 GLU B C 1
ATOM 5651 O O . GLU B 1 280 ? 71.842 -38.681 22.213 1.00 25.66 280 GLU B O 1
ATOM 5654 N N . LEU B 1 281 ? 72.680 -38.693 20.131 1.00 17.12 281 LEU B N 1
ATOM 5655 C CA . LEU B 1 281 ? 72.570 -40.108 19.862 1.00 14.96 281 LEU B CA 1
ATOM 5656 C C . LEU B 1 281 ? 73.864 -40.447 19.135 1.00 17.67 281 LEU B C 1
ATOM 5657 O O . LEU B 1 281 ? 73.868 -40.719 17.918 1.00 16.71 281 LEU B O 1
ATOM 5662 N N . LYS B 1 282 ? 75.007 -40.383 19.886 1.00 13.97 282 LYS B N 1
ATOM 5663 C CA . LYS B 1 282 ? 76.322 -40.713 19.273 1.00 15.48 282 LYS B CA 1
ATOM 5664 C C . LYS B 1 282 ? 76.219 -42.135 18.717 1.00 19.20 282 LYS B C 1
ATOM 5665 O O . LYS B 1 282 ? 76.792 -42.448 17.698 1.00 20.85 282 LYS B O 1
ATOM 5668 N N . GLU B 1 283 ? 75.455 -42.974 19.383 1.00 19.06 283 GLU B N 1
ATOM 5669 C CA . GLU B 1 283 ? 75.131 -44.301 18.899 1.00 19.89 283 GLU B CA 1
ATOM 5670 C C . GLU B 1 283 ? 73.612 -44.301 18.730 1.00 16.99 283 GLU B C 1
ATOM 5671 O O . GLU B 1 283 ? 72.892 -43.768 19.585 1.00 15.27 283 GLU B O 1
ATOM 5677 N N . PRO B 1 284 ? 73.095 -44.903 17.659 1.00 13.49 284 PRO B N 1
ATOM 5678 C CA . PRO B 1 284 ? 71.637 -44.932 17.482 1.00 13.22 284 PRO B CA 1
ATOM 5679 C C . PRO B 1 284 ? 70.979 -45.904 18.464 1.00 15.75 284 PRO B C 1
ATOM 5680 O O . PRO B 1 284 ? 71.667 -46.737 19.053 1.00 13.94 284 PRO B O 1
ATOM 5684 N N . LEU B 1 285 ? 69.648 -45.816 18.605 1.00 13.07 285 LEU B N 1
ATOM 5685 C CA . LEU B 1 285 ? 68.863 -46.784 19.368 1.00 11.82 285 LEU B CA 1
ATOM 5686 C C . LEU B 1 285 ? 68.407 -47.840 18.340 1.00 14.84 285 LEU B C 1
ATOM 5687 O O . LEU B 1 285 ? 67.851 -47.484 17.296 1.00 15.84 285 LEU B O 1
ATOM 5692 N N . LYS B 1 286 ? 68.757 -49.117 18.579 1.00 10.14 286 LYS B N 1
ATOM 5693 C CA . LYS B 1 286 ? 68.402 -50.238 17.691 1.00 9.36 286 LYS B CA 1
ATOM 5694 C C . LYS B 1 286 ? 67.623 -51.283 18.433 1.00 11.83 286 LYS B C 1
ATOM 5695 O O . LYS B 1 286 ? 68.146 -51.907 19.361 1.00 9.89 286 LYS B O 1
ATOM 5701 N N . TYR B 1 287 ? 66.381 -51.506 18.013 1.00 9.01 287 TYR B N 1
ATOM 5702 C CA . TYR B 1 287 ? 65.499 -52.458 18.658 1.00 8.50 287 TYR B CA 1
ATOM 5703 C C . TYR B 1 287 ? 65.089 -53.574 17.740 1.00 13.64 287 TYR B C 1
ATOM 5704 O O . TYR B 1 287 ? 64.798 -53.337 16.558 1.00 11.78 287 TYR B O 1
ATOM 5713 N N . ALA B 1 288 ? 65.181 -54.813 18.254 1.00 8.54 288 ALA B N 1
ATOM 5714 C CA . ALA B 1 288 ? 64.710 -55.985 17.519 1.00 8.71 288 ALA B CA 1
ATOM 5715 C C . ALA B 1 288 ? 63.338 -56.269 18.092 1.00 11.74 288 ALA B C 1
ATOM 5716 O O . ALA B 1 288 ? 63.229 -56.866 19.160 1.00 10.34 288 ALA B O 1
ATOM 5718 N N . GLY B 1 289 ? 62.292 -55.794 17.412 1.00 9.01 289 GLY B N 1
ATOM 5719 C CA . GLY B 1 289 ? 60.942 -55.984 17.914 1.00 8.70 289 GLY B CA 1
ATOM 5720 C C . GLY B 1 289 ? 60.449 -57.388 17.691 1.00 11.91 289 GLY B C 1
ATOM 5721 O O . GLY B 1 289 ? 60.739 -57.987 16.653 1.00 7.23 289 GLY B O 1
ATOM 5722 N N . MET B 1 290 ? 59.805 -57.972 18.706 1.00 6.90 290 MET B N 1
ATOM 5723 C CA . MET B 1 290 ? 59.256 -59.326 18.571 1.00 6.80 290 MET B CA 1
ATOM 5724 C C . MET B 1 290 ? 57.820 -59.320 19.015 1.00 13.11 290 MET B C 1
ATOM 5725 O O . MET B 1 290 ? 57.550 -59.089 20.196 1.00 13.80 290 MET B O 1
ATOM 5730 N N . SER B 1 291 ? 56.885 -59.602 18.095 1.00 10.53 291 SER B N 1
ATOM 5731 C CA . SER B 1 291 ? 55.478 -59.684 18.504 1.00 8.98 291 SER B CA 1
ATOM 5732 C C . SER B 1 291 ? 54.667 -60.470 17.523 1.00 11.76 291 SER B C 1
ATOM 5733 O O . SER B 1 291 ? 55.081 -60.704 16.367 1.00 11.45 291 SER B O 1
ATOM 5736 N N . THR B 1 292 ? 53.464 -60.862 17.987 1.00 8.52 292 THR B N 1
ATOM 5737 C CA . THR B 1 292 ? 52.404 -61.331 17.109 1.00 9.03 292 THR B CA 1
ATOM 5738 C C . THR B 1 292 ? 51.878 -60.016 16.473 1.00 14.02 292 THR B C 1
ATOM 5739 O O . THR B 1 292 ? 51.916 -58.958 17.103 1.00 12.60 292 THR B O 1
ATOM 5743 N N . CYS B 1 293 ? 51.352 -60.103 15.261 1.00 12.10 293 CYS B N 1
ATOM 5744 C CA . CYS B 1 293 ? 50.778 -58.986 14.507 1.00 11.15 293 CYS B CA 1
ATOM 5745 C C . CYS B 1 293 ? 49.361 -59.337 14.147 1.00 11.80 293 CYS B C 1
ATOM 5746 O O . CYS B 1 293 ? 49.086 -60.484 13.795 1.00 12.57 293 CYS B O 1
ATOM 5749 N N . PHE B 1 294 ? 48.448 -58.359 14.228 1.00 7.98 294 PHE B N 1
ATOM 5750 C CA . PHE B 1 294 ? 47.014 -58.590 13.975 1.00 7.09 294 PHE B CA 1
ATOM 5751 C C . PHE B 1 294 ? 46.531 -57.579 12.941 1.00 11.68 294 PHE B C 1
ATOM 5752 O O . PHE B 1 294 ? 46.641 -56.374 13.151 1.00 12.45 294 PHE B O 1
ATOM 5760 N N . ARG B 1 295 ? 46.046 -58.075 11.804 1.00 10.47 295 ARG B N 1
ATOM 5761 C CA . ARG B 1 295 ? 45.587 -57.203 10.727 1.00 11.06 295 ARG B CA 1
ATOM 5762 C C . ARG B 1 295 ? 44.239 -57.643 10.234 1.00 17.46 295 ARG B C 1
ATOM 5763 O O . ARG B 1 295 ? 44.128 -58.775 9.794 1.00 13.97 295 ARG B O 1
ATOM 5771 N N . LYS B 1 296 ? 43.235 -56.742 10.262 1.00 18.92 296 LYS B N 1
ATOM 5772 C CA . LYS B 1 296 ? 41.861 -57.018 9.790 1.00 20.74 296 LYS B CA 1
ATOM 5773 C C . LYS B 1 296 ? 41.802 -57.340 8.324 1.00 28.63 296 LYS B C 1
ATOM 5774 O O . LYS B 1 296 ? 40.976 -58.152 7.919 1.00 29.31 296 LYS B O 1
ATOM 5780 N N . GLU B 1 297 ? 42.652 -56.676 7.528 1.00 26.96 297 GLU B N 1
ATOM 5781 C CA . GLU B 1 297 ? 42.794 -56.852 6.084 1.00 28.36 297 GLU B CA 1
ATOM 5782 C C . GLU B 1 297 ? 41.460 -56.602 5.326 1.00 36.67 297 GLU B C 1
ATOM 5783 O O . GLU B 1 297 ? 41.096 -57.347 4.402 1.00 37.90 297 GLU B O 1
ATOM 5789 N N . ALA B 1 298 ? 40.750 -55.512 5.729 1.00 33.36 298 ALA B N 1
ATOM 5790 C CA . ALA B 1 298 ? 39.476 -55.055 5.168 1.00 52.49 298 ALA B CA 1
ATOM 5791 C C . ALA B 1 298 ? 39.715 -54.066 4.028 1.00 92.30 298 ALA B C 1
ATOM 5792 O O . ALA B 1 298 ? 40.328 -54.420 3.023 1.00 62.60 298 ALA B O 1
ATOM 5794 N N . LEU B 1 306 ? 45.538 -68.357 -1.130 1.00 28.78 306 LEU B N 1
ATOM 5795 C CA . LEU B 1 306 ? 45.208 -69.407 -0.139 1.00 28.29 306 LEU B CA 1
ATOM 5796 C C . LEU B 1 306 ? 46.315 -69.607 0.946 1.00 28.58 306 LEU B C 1
ATOM 5797 O O . LEU B 1 306 ? 47.345 -68.910 0.934 1.00 28.51 306 LEU B O 1
ATOM 5802 N N . GLY B 1 307 ? 46.067 -70.539 1.886 1.00 20.73 307 GLY B N 1
ATOM 5803 C CA . GLY B 1 307 ? 46.999 -70.918 2.943 1.00 19.20 307 GLY B CA 1
ATOM 5804 C C . GLY B 1 307 ? 47.311 -69.825 3.933 1.00 22.23 307 GLY B C 1
ATOM 5805 O O . GLY B 1 307 ? 46.415 -69.075 4.315 1.00 24.04 307 GLY B O 1
ATOM 5806 N N . ILE B 1 308 ? 48.585 -69.714 4.366 1.00 15.58 308 ILE B N 1
ATOM 5807 C CA . ILE B 1 308 ? 48.936 -68.733 5.405 1.00 14.86 308 ILE B CA 1
ATOM 5808 C C . ILE B 1 308 ? 49.835 -67.586 4.926 1.00 18.01 308 ILE B C 1
ATOM 5809 O O . ILE B 1 308 ? 50.463 -66.890 5.744 1.00 18.30 308 ILE B O 1
ATOM 5814 N N . PHE B 1 309 ? 49.777 -67.317 3.629 1.00 16.01 309 PHE B N 1
ATOM 5815 C CA . PHE B 1 309 ? 50.495 -66.221 2.990 1.00 15.54 309 PHE B CA 1
ATOM 5816 C C . PHE B 1 309 ? 50.011 -64.848 3.489 1.00 18.98 309 PHE B C 1
ATOM 5817 O O . PHE B 1 309 ? 50.841 -63.989 3.812 1.00 19.11 309 PHE B O 1
ATOM 5825 N N . ARG B 1 310 ? 48.686 -64.678 3.572 1.00 15.30 310 ARG B N 1
ATOM 5826 C CA A ARG B 1 310 ? 48.031 -63.447 4.008 0.62 14.98 310 ARG B CA 1
ATOM 5827 C CA B ARG B 1 310 ? 48.063 -63.446 4.058 0.38 15.20 310 ARG B CA 1
ATOM 5828 C C . ARG B 1 310 ? 46.976 -63.837 5.036 1.00 19.52 310 ARG B C 1
ATOM 5829 O O . ARG B 1 310 ? 45.902 -64.275 4.661 1.00 20.49 310 ARG B O 1
ATOM 5844 N N . VAL B 1 311 ? 47.284 -63.704 6.318 1.00 14.69 311 VAL B N 1
ATOM 5845 C CA . VAL B 1 311 ? 46.370 -64.083 7.400 1.00 14.50 311 VAL B CA 1
ATOM 5846 C C . VAL B 1 311 ? 46.264 -62.935 8.393 1.00 16.74 311 VAL B C 1
ATOM 5847 O O . VAL B 1 311 ? 47.071 -62.016 8.352 1.00 18.43 311 VAL B O 1
ATOM 5851 N N . HIS B 1 312 ? 45.272 -62.980 9.282 1.00 12.41 312 HIS B N 1
ATOM 5852 C CA . HIS B 1 312 ? 45.089 -61.908 10.260 1.00 11.55 312 HIS B CA 1
ATOM 5853 C C . HIS B 1 312 ? 46.122 -61.927 11.347 1.00 16.25 312 HIS B C 1
ATOM 5854 O O . HIS B 1 312 ? 46.382 -60.892 11.937 1.00 15.86 312 HIS B O 1
ATOM 5861 N N . GLN B 1 313 ? 46.640 -63.105 11.671 1.00 12.87 313 GLN B N 1
ATOM 5862 C CA . GLN B 1 313 ? 47.521 -63.271 12.819 1.00 12.11 313 GLN B CA 1
ATOM 5863 C C . GLN B 1 313 ? 48.822 -63.918 12.432 1.00 15.40 313 GLN B C 1
ATOM 5864 O O . GLN B 1 313 ? 48.815 -64.997 11.824 1.00 13.95 313 GLN B O 1
ATOM 5870 N N . PHE B 1 314 ? 49.944 -63.234 12.714 1.00 14.17 314 PHE B N 1
ATOM 5871 C CA . PHE B 1 314 ? 51.285 -63.721 12.321 1.00 13.05 314 PHE B CA 1
ATOM 5872 C C . PHE B 1 314 ? 52.394 -63.098 13.156 1.00 15.86 314 PHE B C 1
ATOM 5873 O O . PHE B 1 314 ? 52.250 -61.979 13.639 1.00 15.85 314 PHE B O 1
ATOM 5881 N N . ASP B 1 315 ? 53.489 -63.824 13.332 1.00 13.36 315 ASP B N 1
ATOM 5882 C CA . ASP B 1 315 ? 54.641 -63.332 14.063 1.00 13.35 315 ASP B CA 1
ATOM 5883 C C . ASP B 1 315 ? 55.556 -62.566 13.130 1.00 14.07 315 ASP B C 1
ATOM 5884 O O . ASP B 1 315 ? 55.707 -62.933 11.966 1.00 13.43 315 ASP B O 1
ATOM 5889 N N . LYS B 1 316 ? 56.192 -61.531 13.647 1.00 10.85 316 LYS B N 1
ATOM 5890 C CA . LYS B 1 316 ? 57.169 -60.777 12.866 1.00 10.23 316 LYS B CA 1
ATOM 5891 C C . LYS B 1 316 ? 58.279 -60.269 13.783 1.00 12.24 316 LYS B C 1
ATOM 5892 O O . LYS B 1 316 ? 57.990 -59.772 14.854 1.00 9.86 316 LYS B O 1
ATOM 5898 N N . ILE B 1 317 ? 59.531 -60.395 13.330 1.00 6.43 317 ILE B N 1
ATOM 5899 C CA . ILE B 1 317 ? 60.741 -59.842 13.956 1.00 7.56 317 ILE B CA 1
ATOM 5900 C C . ILE B 1 317 ? 61.040 -58.609 13.132 1.00 12.31 317 ILE B C 1
ATOM 5901 O O . ILE B 1 317 ? 61.203 -58.703 11.911 1.00 13.06 317 ILE B O 1
ATOM 5906 N N . GLU B 1 318 ? 61.091 -57.455 13.822 1.00 9.32 318 GLU B N 1
ATOM 5907 C CA . GLU B 1 318 ? 61.229 -56.121 13.265 1.00 8.29 318 GLU B CA 1
ATOM 5908 C C . GLU B 1 318 ? 62.554 -55.450 13.619 1.00 12.81 318 GLU B C 1
ATOM 5909 O O . GLU B 1 318 ? 63.031 -55.574 14.744 1.00 9.94 318 GLU B O 1
ATOM 5915 N N . GLN B 1 319 ? 63.087 -54.647 12.698 1.00 9.69 319 GLN B N 1
ATOM 5916 C CA . GLN B 1 319 ? 64.248 -53.811 12.959 1.00 8.72 319 GLN B CA 1
ATOM 5917 C C . GLN B 1 319 ? 63.671 -52.422 13.206 1.00 10.57 319 GLN B C 1
ATOM 5918 O O . GLN B 1 319 ? 62.817 -51.942 12.446 1.00 9.93 319 GLN B O 1
ATOM 5924 N N . PHE B 1 320 ? 64.132 -51.756 14.247 1.00 7.52 320 PHE B N 1
ATOM 5925 C CA . PHE B 1 320 ? 63.648 -50.394 14.507 1.00 7.12 320 PHE B CA 1
ATOM 5926 C C . PHE B 1 320 ? 64.797 -49.557 14.957 1.00 13.27 320 PHE B C 1
ATOM 5927 O O . PHE B 1 320 ? 65.548 -49.957 15.835 1.00 14.17 320 PHE B O 1
ATOM 5935 N N . VAL B 1 321 ? 64.984 -48.412 14.284 1.00 9.02 321 VAL B N 1
ATOM 5936 C CA . VAL B 1 321 ? 66.120 -47.548 14.581 1.00 8.93 321 VAL B CA 1
ATOM 5937 C C . VAL B 1 321 ? 65.664 -46.146 14.910 1.00 14.32 321 VAL B C 1
ATOM 5938 O O . VAL B 1 321 ? 64.843 -45.603 14.200 1.00 11.99 321 VAL B O 1
ATOM 5942 N N . VAL B 1 322 ? 66.202 -45.569 16.007 1.00 11.23 322 VAL B N 1
ATOM 5943 C CA . VAL B 1 322 ? 66.020 -44.154 16.374 1.00 10.52 322 VAL B CA 1
ATOM 5944 C C . VAL B 1 322 ? 67.417 -43.537 16.259 1.00 12.82 322 VAL B C 1
ATOM 5945 O O . VAL B 1 322 ? 68.354 -44.052 16.860 1.00 12.60 322 VAL B O 1
ATOM 5949 N N . CYS B 1 323 ? 67.585 -42.470 15.450 1.00 9.46 323 CYS B N 1
ATOM 5950 C CA . CYS B 1 323 ? 68.916 -41.911 15.288 1.00 8.40 323 CYS B CA 1
ATOM 5951 C C . CYS B 1 323 ? 68.896 -40.410 15.194 1.00 11.29 323 CYS B C 1
ATOM 5952 O O . CYS B 1 323 ? 67.827 -39.807 15.006 1.00 10.23 323 CYS B O 1
ATOM 5955 N N . SER B 1 324 ? 70.078 -39.827 15.250 1.00 8.80 324 SER B N 1
ATOM 5956 C CA . SER B 1 324 ? 70.271 -38.398 15.053 1.00 9.57 324 SER B CA 1
ATOM 5957 C C . SER B 1 324 ? 69.722 -37.948 13.677 1.00 14.01 324 SER B C 1
ATOM 5958 O O . SER B 1 324 ? 69.933 -38.632 12.670 1.00 14.25 324 SER B O 1
ATOM 5961 N N . PRO B 1 325 ? 69.081 -36.751 13.637 1.00 10.52 325 PRO B N 1
ATOM 5962 C CA . PRO B 1 325 ? 68.605 -36.206 12.350 1.00 9.36 325 PRO B CA 1
ATOM 5963 C C . PRO B 1 325 ? 69.713 -35.555 11.531 1.00 15.97 325 PRO B C 1
ATOM 5964 O O . PRO B 1 325 ? 69.430 -35.005 10.476 1.00 12.67 325 PRO B O 1
ATOM 5968 N N . ARG B 1 326 ? 70.935 -35.492 12.073 1.00 13.66 326 ARG B N 1
ATOM 5969 C CA . ARG B 1 326 ? 72.007 -34.769 11.455 1.00 14.99 326 ARG B CA 1
ATOM 5970 C C . ARG B 1 326 ? 72.847 -35.573 10.482 1.00 17.14 326 ARG B C 1
ATOM 5971 O O . ARG B 1 326 ? 73.014 -36.785 10.642 1.00 15.45 326 ARG B O 1
ATOM 5979 N N . GLN B 1 327 ? 73.416 -34.863 9.512 1.00 14.95 327 GLN B N 1
ATOM 5980 C CA . GLN B 1 327 ? 74.349 -35.393 8.516 1.00 14.23 327 GLN B CA 1
ATOM 5981 C C . GLN B 1 327 ? 73.800 -36.584 7.710 1.00 16.34 327 GLN B C 1
ATOM 5982 O O . GLN B 1 327 ? 74.582 -37.408 7.222 1.00 15.02 327 GLN B O 1
ATOM 5988 N N . GLU B 1 328 ? 72.462 -36.655 7.545 1.00 12.73 328 GLU B N 1
ATOM 5989 C CA . GLU B 1 328 ? 71.796 -37.732 6.806 1.00 12.45 328 GLU B CA 1
ATOM 5990 C C . GLU B 1 328 ? 72.182 -39.141 7.305 1.00 14.96 328 GLU B C 1
ATOM 5991 O O . GLU B 1 328 ? 72.210 -40.114 6.538 1.00 12.39 328 GLU B O 1
ATOM 5997 N N . GLU B 1 329 ? 72.403 -39.255 8.616 1.00 11.71 329 GLU B N 1
ATOM 5998 C CA . GLU B 1 329 ? 72.750 -40.515 9.251 1.00 11.06 329 GLU B CA 1
ATOM 5999 C C . GLU B 1 329 ? 71.675 -41.566 9.030 1.00 12.13 329 GLU B C 1
ATOM 6000 O O . GLU B 1 329 ? 72.030 -42.716 8.817 1.00 12.54 329 GLU B O 1
ATOM 6006 N N . SER B 1 330 ? 70.373 -41.191 9.065 1.00 9.08 330 SER B N 1
ATOM 6007 C CA . SER B 1 330 ? 69.273 -42.146 8.826 1.00 8.88 330 SER B CA 1
ATOM 6008 C C . SER B 1 330 ? 69.412 -42.867 7.486 1.00 13.66 330 SER B C 1
ATOM 6009 O O . SER B 1 330 ? 69.038 -44.036 7.377 1.00 12.28 330 SER B O 1
ATOM 6012 N N . TRP B 1 331 ? 69.980 -42.192 6.476 1.00 11.50 331 TRP B N 1
ATOM 6013 C CA . TRP B 1 331 ? 70.170 -42.802 5.161 1.00 11.30 331 TRP B CA 1
ATOM 6014 C C . TRP B 1 331 ? 71.203 -43.908 5.175 1.00 11.61 331 TRP B C 1
ATOM 6015 O O . TRP B 1 331 ? 71.024 -44.860 4.442 1.00 11.30 331 TRP B O 1
ATOM 6026 N N . ARG B 1 332 ? 72.212 -43.848 6.077 1.00 10.40 332 ARG B N 1
ATOM 6027 C CA . ARG B 1 332 ? 73.211 -44.921 6.229 1.00 11.27 332 ARG B CA 1
ATOM 6028 C C . ARG B 1 332 ? 72.522 -46.103 6.914 1.00 14.00 332 ARG B C 1
ATOM 6029 O O . ARG B 1 332 ? 72.766 -47.247 6.552 1.00 14.92 332 ARG B O 1
ATOM 6032 N N . HIS B 1 333 ? 71.668 -45.808 7.907 1.00 9.69 333 HIS B N 1
ATOM 6033 C CA . HIS B 1 333 ? 70.906 -46.826 8.622 1.00 10.23 333 HIS B CA 1
ATOM 6034 C C . HIS B 1 333 ? 69.939 -47.524 7.705 1.00 11.84 333 HIS B C 1
ATOM 6035 O O . HIS B 1 333 ? 69.769 -48.728 7.836 1.00 12.69 333 HIS B O 1
ATOM 6042 N N . LEU B 1 334 ? 69.285 -46.788 6.783 1.00 9.10 334 LEU B N 1
ATOM 6043 C CA . LEU B 1 334 ? 68.350 -47.464 5.867 1.00 9.24 334 LEU B CA 1
ATOM 6044 C C . LEU B 1 334 ? 69.118 -48.507 5.030 1.00 13.55 334 LEU B C 1
ATOM 6045 O O . LEU B 1 334 ? 68.632 -49.639 4.874 1.00 13.24 334 LEU B O 1
ATOM 6050 N N . GLU B 1 335 ? 70.320 -48.140 4.530 1.00 12.48 335 GLU B N 1
ATOM 6051 C CA . GLU B 1 335 ? 71.171 -49.074 3.769 1.00 12.30 335 GLU B CA 1
ATOM 6052 C C . GLU B 1 335 ? 71.580 -50.312 4.596 1.00 16.43 335 GLU B C 1
ATOM 6053 O O . GLU B 1 335 ? 71.503 -51.435 4.094 1.00 16.30 335 GLU B O 1
ATOM 6059 N N . ASP B 1 336 ? 71.993 -50.103 5.860 1.00 10.54 336 ASP B N 1
ATOM 6060 C CA . ASP B 1 336 ? 72.344 -51.212 6.774 1.00 10.64 336 ASP B CA 1
ATOM 6061 C C . ASP B 1 336 ? 71.146 -52.140 7.017 1.00 11.28 336 ASP B C 1
ATOM 6062 O O . ASP B 1 336 ? 71.310 -53.367 7.069 1.00 11.13 336 ASP B O 1
ATOM 6067 N N . MET B 1 337 ? 69.940 -51.563 7.151 1.00 9.52 337 MET B N 1
ATOM 6068 C CA . MET B 1 337 ? 68.732 -52.342 7.440 1.00 9.38 337 MET B CA 1
ATOM 6069 C C . MET B 1 337 ? 68.284 -53.224 6.295 1.00 13.78 337 MET B C 1
ATOM 6070 O O . MET B 1 337 ? 68.006 -54.398 6.523 1.00 12.13 337 MET B O 1
ATOM 6075 N N . ILE B 1 338 ? 68.283 -52.706 5.045 1.00 10.71 338 ILE B N 1
ATOM 6076 C CA . ILE B 1 338 ? 67.919 -53.571 3.911 1.00 10.09 338 ILE B CA 1
ATOM 6077 C C . ILE B 1 338 ? 69.015 -54.629 3.703 1.00 9.95 338 ILE B C 1
ATOM 6078 O O . ILE B 1 3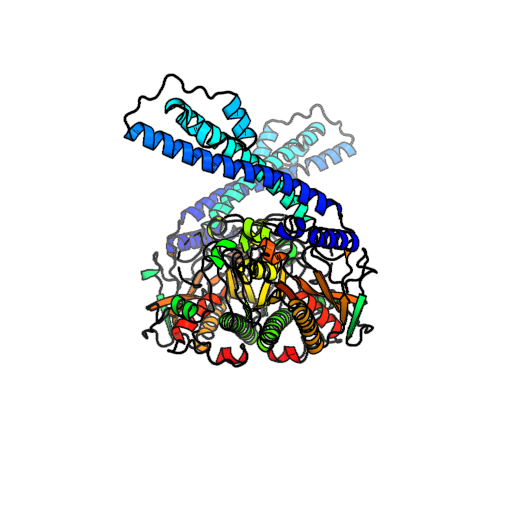38 ? 68.694 -55.775 3.416 1.00 11.85 338 ILE B O 1
ATOM 6083 N N . THR B 1 339 ? 70.310 -54.257 3.934 1.00 9.76 339 THR B N 1
ATOM 6084 C CA . THR B 1 339 ? 71.430 -55.188 3.834 1.00 11.12 339 THR B CA 1
ATOM 6085 C C . THR B 1 339 ? 71.252 -56.282 4.867 1.00 12.65 339 THR B C 1
ATOM 6086 O O . THR B 1 339 ? 71.515 -57.433 4.559 1.00 11.91 339 THR B O 1
ATOM 6090 N N . THR B 1 340 ? 70.807 -55.927 6.094 1.00 11.94 340 THR B N 1
ATOM 6091 C CA . THR B 1 340 ? 70.565 -56.910 7.151 1.00 10.99 340 THR B CA 1
ATOM 6092 C C . THR B 1 340 ? 69.479 -57.868 6.689 1.00 12.12 340 THR B C 1
ATOM 6093 O O . THR B 1 340 ? 69.645 -59.077 6.844 1.00 9.99 340 THR B O 1
ATOM 6097 N N . SER B 1 341 ? 68.377 -57.353 6.108 1.00 8.81 341 SER B N 1
ATOM 6098 C CA . SER B 1 341 ? 67.323 -58.257 5.623 1.00 7.76 341 SER B CA 1
ATOM 6099 C C . SER B 1 341 ? 67.779 -59.135 4.465 1.00 12.17 341 SER B C 1
ATOM 6100 O O . SER B 1 341 ? 67.415 -60.302 4.384 1.00 11.29 341 SER B O 1
ATOM 6103 N N . GLU B 1 342 ? 68.594 -58.583 3.596 1.00 8.92 342 GLU B N 1
ATOM 6104 C CA . GLU B 1 342 ? 69.171 -59.347 2.494 1.00 9.07 342 GLU B CA 1
ATOM 6105 C C . GLU B 1 342 ? 70.053 -60.475 3.050 1.00 12.44 342 GLU B C 1
ATOM 6106 O O . GLU B 1 342 ? 69.861 -61.618 2.663 1.00 11.33 342 GLU B O 1
ATOM 6112 N N . GLU B 1 343 ? 70.997 -60.160 3.957 1.00 9.34 343 GLU B N 1
ATOM 6113 C CA . GLU B 1 343 ? 71.905 -61.150 4.556 1.00 8.27 343 GLU B CA 1
ATOM 6114 C C . GLU B 1 343 ? 71.167 -62.260 5.237 1.00 10.21 343 GLU B C 1
ATOM 6115 O O . GLU B 1 343 ? 71.554 -63.420 5.122 1.00 10.33 343 GLU B O 1
ATOM 6121 N N . PHE B 1 344 ? 70.037 -61.919 5.856 1.00 7.86 344 PHE B N 1
ATOM 6122 C CA . PHE B 1 344 ? 69.148 -62.891 6.506 1.00 7.66 344 PHE B CA 1
ATOM 6123 C C . PHE B 1 344 ? 68.549 -63.859 5.470 1.00 10.33 344 PHE B C 1
ATOM 6124 O O . PHE B 1 344 ? 68.575 -65.073 5.680 1.00 8.55 344 PHE B O 1
ATOM 6132 N N . ASN B 1 345 ? 67.991 -63.328 4.375 1.00 8.50 345 ASN B N 1
ATOM 6133 C CA . ASN B 1 345 ? 67.406 -64.213 3.351 1.00 8.02 345 ASN B CA 1
ATOM 6134 C C . ASN B 1 345 ? 68.493 -65.007 2.624 1.00 12.00 345 ASN B C 1
ATOM 6135 O O . ASN B 1 345 ? 68.246 -66.160 2.260 1.00 11.55 345 ASN B O 1
ATOM 6140 N N . LYS B 1 346 ? 69.712 -64.422 2.450 1.00 10.54 346 LYS B N 1
ATOM 6141 C CA . LYS B 1 346 ? 70.828 -65.169 1.857 1.00 10.97 346 LYS B CA 1
ATOM 6142 C C . LYS B 1 346 ? 71.223 -66.313 2.798 1.00 15.25 346 LYS B C 1
ATOM 6143 O O . LYS B 1 346 ? 71.533 -67.389 2.325 1.00 14.53 346 LYS B O 1
ATOM 6149 N N . SER B 1 347 ? 71.169 -66.094 4.141 1.00 9.95 347 SER B N 1
ATOM 6150 C CA . SER B 1 347 ? 71.494 -67.167 5.085 1.00 8.12 347 SER B CA 1
ATOM 6151 C C . SER B 1 347 ? 70.445 -68.323 5.013 1.00 12.83 347 SER B C 1
ATOM 6152 O O . SER B 1 347 ? 70.777 -69.489 5.240 1.00 13.01 347 SER B O 1
ATOM 6155 N N . LEU B 1 348 ? 69.211 -67.997 4.645 1.00 9.65 348 LEU B N 1
ATOM 6156 C CA . LEU B 1 348 ? 68.139 -68.989 4.518 1.00 9.86 348 LEU B CA 1
ATOM 6157 C C . LEU B 1 348 ? 68.164 -69.645 3.132 1.00 14.24 348 LEU B C 1
ATOM 6158 O O . LEU B 1 348 ? 67.424 -70.603 2.883 1.00 14.51 348 LEU B O 1
ATOM 6163 N N . GLY B 1 349 ? 68.929 -69.058 2.219 1.00 11.61 349 GLY B N 1
ATOM 6164 C CA . GLY B 1 349 ? 69.047 -69.529 0.850 1.00 10.03 349 GLY B CA 1
ATOM 6165 C C . GLY B 1 349 ? 67.801 -69.287 0.024 1.00 15.71 349 GLY B C 1
ATOM 6166 O O . GLY B 1 349 ? 67.433 -70.142 -0.773 1.00 15.16 349 GLY B O 1
ATOM 6167 N N . LEU B 1 350 ? 67.113 -68.159 0.249 1.00 11.99 350 LEU B N 1
ATOM 6168 C CA . LEU B 1 350 ? 65.897 -67.829 -0.487 1.00 9.86 350 LEU B CA 1
ATOM 6169 C C . LEU B 1 350 ? 66.211 -66.826 -1.583 1.00 11.93 350 LEU B C 1
ATOM 6170 O O . LEU B 1 350 ? 66.673 -65.739 -1.274 1.00 10.95 350 LEU B O 1
ATOM 6175 N N . PRO B 1 351 ? 65.925 -67.153 -2.867 1.00 9.74 351 PRO B N 1
ATOM 6176 C CA . PRO B 1 351 ? 66.182 -66.185 -3.941 1.00 10.39 351 PRO B CA 1
ATOM 6177 C C . PRO B 1 351 ? 65.223 -65.010 -3.847 1.00 12.92 351 PRO B C 1
ATOM 6178 O O . PRO B 1 351 ? 64.112 -65.159 -3.330 1.00 14.87 351 PRO B O 1
ATOM 6182 N N . TYR B 1 352 ? 65.682 -63.827 -4.252 1.00 10.63 352 TYR B N 1
ATOM 6183 C CA . TYR B 1 352 ? 64.828 -62.649 -4.147 1.00 10.31 352 TYR B CA 1
ATOM 6184 C C . TYR B 1 352 ? 65.312 -61.530 -5.035 1.00 14.00 352 TYR B C 1
ATOM 6185 O O . TYR B 1 352 ? 66.421 -61.578 -5.591 1.00 11.19 352 TYR B O 1
ATOM 6194 N N . ARG B 1 353 ? 64.511 -60.456 -5.071 1.00 11.89 353 ARG B N 1
ATOM 6195 C CA . ARG B 1 353 ? 64.930 -59.170 -5.622 1.00 11.09 353 ARG B CA 1
ATOM 6196 C C . ARG B 1 353 ? 64.588 -58.112 -4.571 1.00 14.21 353 ARG B C 1
ATOM 6197 O O . ARG B 1 353 ? 63.677 -58.306 -3.748 1.00 12.95 353 ARG B O 1
ATOM 6205 N N . VAL B 1 354 ? 65.344 -57.028 -4.589 1.00 10.65 354 VAL B N 1
ATOM 6206 C CA . VAL B 1 354 ? 65.132 -55.848 -3.774 1.00 10.66 354 VAL B CA 1
ATOM 6207 C C . VAL B 1 354 ? 64.669 -54.734 -4.720 1.00 15.47 354 VAL B C 1
ATOM 6208 O O . VAL B 1 354 ? 65.301 -54.478 -5.764 1.00 14.53 354 VAL B O 1
ATOM 6212 N N . VAL B 1 355 ? 63.557 -54.090 -4.355 1.00 12.86 355 VAL B N 1
ATOM 6213 C CA . VAL B 1 355 ? 62.968 -53.023 -5.162 1.00 13.40 355 VAL B CA 1
ATOM 6214 C C . VAL B 1 355 ? 62.937 -51.690 -4.398 1.00 17.42 355 VAL B C 1
ATOM 6215 O O . VAL B 1 355 ? 62.781 -51.666 -3.182 1.00 15.71 355 VAL B O 1
ATOM 6219 N N . ASN B 1 356 ? 63.069 -50.590 -5.133 1.00 15.65 356 ASN B N 1
ATOM 6220 C CA . ASN B 1 356 ? 62.998 -49.232 -4.611 1.00 14.81 356 ASN B CA 1
ATOM 6221 C C . ASN B 1 356 ? 61.565 -48.826 -4.983 1.00 16.33 356 ASN B C 1
ATOM 6222 O O . ASN B 1 356 ? 61.234 -48.784 -6.149 1.00 14.25 356 ASN B O 1
ATOM 6227 N N . ILE B 1 357 ? 60.711 -48.589 -3.983 1.00 12.34 357 ILE B N 1
ATOM 6228 C CA . ILE B 1 357 ? 59.287 -48.302 -4.210 1.00 13.03 357 ILE B CA 1
ATOM 6229 C C . ILE B 1 357 ? 59.032 -46.931 -4.844 1.00 16.05 357 ILE B C 1
ATOM 6230 O O . ILE B 1 357 ? 59.514 -45.913 -4.330 1.00 14.74 357 ILE B O 1
ATOM 6235 N N . CYS B 1 358 ? 58.181 -46.898 -5.898 1.00 13.49 358 CYS B N 1
ATOM 6236 C CA . CYS B 1 358 ? 57.873 -45.641 -6.586 1.00 14.95 358 CYS B CA 1
ATOM 6237 C C . CYS B 1 358 ? 57.099 -44.639 -5.697 1.00 18.95 358 CYS B C 1
ATOM 6238 O O . CYS B 1 358 ? 56.439 -45.028 -4.718 1.00 17.69 358 CYS B O 1
ATOM 6241 N N . SER B 1 359 ? 57.275 -43.337 -6.010 1.00 19.20 359 SER B N 1
ATOM 6242 C CA . SER B 1 359 ? 56.730 -42.184 -5.280 1.00 19.65 359 SER B CA 1
ATOM 6243 C C . SER B 1 359 ? 55.230 -42.273 -4.979 1.00 23.77 359 SER B C 1
ATOM 6244 O O . SER B 1 359 ? 54.830 -41.987 -3.862 1.00 21.35 359 SER B O 1
ATOM 6247 N N . GLY B 1 360 ? 54.440 -42.657 -5.983 1.00 21.72 360 GLY B N 1
ATOM 6248 C CA . GLY B 1 360 ? 52.989 -42.811 -5.884 1.00 21.36 360 GLY B CA 1
ATOM 6249 C C . GLY B 1 360 ? 52.531 -43.920 -4.949 1.00 26.09 360 GLY B C 1
ATOM 6250 O O . GLY B 1 360 ? 51.420 -43.855 -4.420 1.00 26.95 360 GLY B O 1
ATOM 6251 N N . ALA B 1 361 ? 53.370 -44.944 -4.722 1.00 20.49 361 ALA B N 1
ATOM 6252 C CA . ALA B 1 361 ? 53.014 -46.063 -3.851 1.00 19.70 361 ALA B CA 1
ATOM 6253 C C . ALA B 1 361 ? 53.481 -45.907 -2.406 1.00 24.46 361 ALA B C 1
ATOM 6254 O O . ALA B 1 361 ? 53.006 -46.642 -1.528 1.00 23.60 361 ALA B O 1
ATOM 6256 N N . LEU B 1 362 ? 54.398 -44.945 -2.132 1.00 20.16 362 LEU B N 1
ATOM 6257 C CA . LEU B 1 362 ? 54.886 -44.751 -0.775 1.00 18.17 362 LEU B CA 1
ATOM 6258 C C . LEU B 1 362 ? 53.794 -44.259 0.153 1.00 21.85 362 LEU B C 1
ATOM 6259 O O . LEU B 1 362 ? 53.023 -43.365 -0.198 1.00 22.30 362 LEU B O 1
ATOM 6264 N N . ASN B 1 363 ? 53.749 -44.837 1.346 1.00 18.65 363 ASN B N 1
ATOM 6265 C CA . ASN B 1 363 ? 52.891 -44.407 2.441 1.00 18.30 363 ASN B CA 1
ATOM 6266 C C . ASN B 1 363 ? 53.427 -43.013 2.845 1.00 21.60 363 ASN B C 1
ATOM 6267 O O . ASN B 1 363 ? 54.606 -42.716 2.596 1.00 20.95 363 ASN B O 1
ATOM 6272 N N . ASN B 1 364 ? 52.573 -42.153 3.402 1.00 18.34 364 ASN B N 1
ATOM 6273 C CA . ASN B 1 364 ? 52.972 -40.789 3.782 1.00 18.98 364 ASN B CA 1
ATOM 6274 C C . ASN B 1 364 ? 54.181 -40.700 4.704 1.00 19.57 364 ASN B C 1
ATOM 6275 O O . ASN B 1 364 ? 54.927 -39.748 4.563 1.00 19.69 364 ASN B O 1
ATOM 6280 N N . ALA B 1 365 ? 54.386 -41.660 5.629 1.00 14.74 365 ALA B N 1
ATOM 6281 C CA . ALA B 1 365 ? 55.518 -41.574 6.554 1.00 13.28 365 ALA B CA 1
ATOM 6282 C C . ALA B 1 365 ? 56.871 -41.808 5.904 1.00 17.19 365 ALA B C 1
ATOM 6283 O O . ALA B 1 365 ? 57.871 -41.279 6.394 1.00 14.37 365 ALA B O 1
ATOM 6285 N N . ALA B 1 366 ? 56.910 -42.608 4.826 1.00 13.92 366 ALA B N 1
ATOM 6286 C CA . ALA B 1 366 ? 58.179 -42.972 4.186 1.00 14.97 366 ALA B CA 1
ATOM 6287 C C . ALA B 1 366 ? 58.770 -41.933 3.219 1.00 14.27 366 ALA B C 1
ATOM 6288 O O . ALA B 1 366 ? 58.088 -41.478 2.289 1.00 13.95 366 ALA B O 1
ATOM 6290 N N . ALA B 1 367 ? 60.056 -41.568 3.424 1.00 9.30 367 ALA B N 1
ATOM 6291 C CA . ALA B 1 367 ? 60.816 -40.679 2.527 1.00 10.80 367 ALA B CA 1
ATOM 6292 C C . ALA B 1 367 ? 61.350 -41.581 1.406 1.00 12.64 367 ALA B C 1
ATOM 6293 O O . ALA B 1 367 ? 61.621 -41.129 0.279 1.00 11.83 367 ALA B O 1
ATOM 6295 N N . LYS B 1 368 ? 61.534 -42.878 1.745 1.00 11.58 368 LYS B N 1
ATOM 6296 C CA . LYS B 1 368 ? 62.011 -43.909 0.803 1.00 11.10 368 LYS B CA 1
ATOM 6297 C C . LYS B 1 368 ? 61.717 -45.273 1.381 1.00 14.67 368 LYS B C 1
ATOM 6298 O O . LYS B 1 368 ? 61.792 -45.448 2.612 1.00 13.50 368 LYS B O 1
ATOM 6304 N N . LYS B 1 369 ? 61.450 -46.271 0.500 1.00 9.38 369 LYS B N 1
ATOM 6305 C CA . LYS B 1 369 ? 61.190 -47.628 0.970 1.00 9.69 369 LYS B CA 1
ATOM 6306 C C . LYS B 1 369 ? 61.800 -48.659 0.053 1.00 13.22 369 LYS B C 1
ATOM 6307 O O . LYS B 1 369 ? 61.732 -48.520 -1.176 1.00 9.80 369 LYS B O 1
ATOM 6313 N N . TYR B 1 370 ? 62.424 -49.688 0.650 1.00 9.85 370 TYR B N 1
ATOM 6314 C CA . TYR B 1 370 ? 62.923 -50.814 -0.115 1.00 9.40 370 TYR B CA 1
ATOM 6315 C C . TYR B 1 370 ? 62.089 -52.024 0.261 1.00 14.20 370 TYR B C 1
ATOM 6316 O O . TYR B 1 370 ? 61.885 -52.278 1.450 1.00 14.24 370 TYR B O 1
ATOM 6325 N N . ASP B 1 371 ? 61.627 -52.793 -0.723 1.00 11.42 371 ASP B N 1
ATOM 6326 C CA . ASP B 1 371 ? 60.986 -54.063 -0.412 1.00 10.98 371 ASP B CA 1
ATOM 6327 C C . ASP B 1 371 ? 61.878 -55.174 -0.863 1.00 16.02 371 ASP B C 1
ATOM 6328 O O . ASP B 1 371 ? 62.463 -55.072 -1.939 1.00 14.11 371 ASP B O 1
ATOM 6333 N N . LEU B 1 372 ? 61.956 -56.258 -0.072 1.00 11.00 372 LEU B N 1
ATOM 6334 C CA . LEU B 1 372 ? 62.655 -57.451 -0.507 1.00 9.46 372 LEU B CA 1
ATOM 6335 C C . LEU B 1 372 ? 61.525 -58.394 -0.873 1.00 12.91 372 LEU B C 1
ATOM 6336 O O . LEU B 1 372 ? 60.638 -58.689 -0.057 1.00 11.41 372 LEU B O 1
ATOM 6341 N N . GLU B 1 373 ? 61.484 -58.774 -2.136 1.00 9.01 373 GLU B N 1
ATOM 6342 C CA . GLU B 1 373 ? 60.446 -59.653 -2.658 1.00 9.08 373 GLU B CA 1
ATOM 6343 C C . GLU B 1 373 ? 61.094 -60.963 -2.985 1.00 11.52 373 GLU B C 1
ATOM 6344 O O . GLU B 1 373 ? 61.958 -61.021 -3.856 1.00 12.84 373 GLU B O 1
ATOM 6350 N N . ALA B 1 374 ? 60.735 -62.009 -2.256 1.00 10.56 374 ALA B N 1
ATOM 6351 C CA . ALA B 1 374 ? 61.339 -63.305 -2.486 1.00 9.71 374 ALA B CA 1
ATOM 6352 C C . ALA B 1 374 ? 60.697 -63.998 -3.658 1.00 14.99 374 ALA B C 1
ATOM 6353 O O . ALA B 1 374 ? 59.493 -63.824 -3.930 1.00 13.22 374 ALA B O 1
ATOM 6355 N N . TRP B 1 375 ? 61.512 -64.763 -4.381 1.00 12.71 375 TRP B N 1
ATOM 6356 C CA . TRP B 1 375 ? 61.015 -65.536 -5.514 1.00 12.48 375 TRP B CA 1
ATOM 6357 C C . TRP B 1 375 ? 60.319 -66.833 -5.018 1.00 16.42 375 TRP B C 1
ATOM 6358 O O . TRP B 1 375 ? 60.935 -67.608 -4.291 1.00 17.25 375 TRP B O 1
ATOM 6369 N N . PHE B 1 376 ? 59.014 -67.035 -5.352 1.00 10.31 376 PHE B N 1
ATOM 6370 C CA . PHE B 1 376 ? 58.269 -68.248 -4.961 1.00 9.59 376 PHE B CA 1
ATOM 6371 C C . PHE B 1 376 ? 58.289 -69.154 -6.198 1.00 14.46 376 PHE B C 1
ATOM 6372 O O . PHE B 1 376 ? 57.665 -68.781 -7.184 1.00 15.33 376 PHE B O 1
ATOM 6380 N N . PRO B 1 377 ? 59.083 -70.266 -6.188 1.00 12.80 377 PRO B N 1
ATOM 6381 C CA . PRO B 1 377 ? 59.312 -71.031 -7.437 1.00 13.36 377 PRO B CA 1
ATOM 6382 C C . PRO B 1 377 ? 58.150 -71.850 -7.975 1.00 15.64 377 PRO B C 1
ATOM 6383 O O . PRO B 1 377 ? 58.072 -72.040 -9.188 1.00 17.24 377 PRO B O 1
ATOM 6387 N N . ALA B 1 378 ? 57.240 -72.309 -7.112 1.00 14.05 378 ALA B N 1
ATOM 6388 C CA . ALA B 1 378 ? 56.074 -73.057 -7.575 1.00 15.23 378 ALA B CA 1
ATOM 6389 C C . ALA B 1 378 ? 54.969 -72.083 -7.899 1.00 19.80 378 ALA B C 1
ATOM 6390 O O . ALA B 1 378 ? 54.350 -72.219 -8.948 1.00 18.65 378 ALA B O 1
ATOM 6392 N N . SER B 1 379 ? 54.787 -71.025 -7.062 1.00 18.32 379 SER B N 1
ATOM 6393 C CA . SER B 1 379 ? 53.807 -69.965 -7.340 1.00 18.29 379 SER B CA 1
ATOM 6394 C C . SER B 1 379 ? 54.228 -69.186 -8.594 1.00 25.92 379 SER B C 1
ATOM 6395 O O . SER B 1 379 ? 53.366 -68.669 -9.288 1.00 27.71 379 SER B O 1
ATOM 6398 N N . GLY B 1 380 ? 55.536 -69.171 -8.900 1.00 22.53 380 GLY B N 1
ATOM 6399 C CA . GLY B 1 380 ? 56.128 -68.494 -10.055 1.00 19.54 380 GLY B CA 1
ATOM 6400 C C . GLY B 1 380 ? 56.010 -66.988 -9.972 1.00 22.77 380 GLY B C 1
ATOM 6401 O O . GLY B 1 380 ? 55.689 -66.349 -10.975 1.00 23.06 380 GLY B O 1
ATOM 6402 N N . ALA B 1 381 ? 56.287 -66.391 -8.787 1.00 16.26 381 ALA B N 1
ATOM 6403 C CA . ALA B 1 381 ? 56.142 -64.941 -8.574 1.00 16.22 381 ALA B CA 1
ATOM 6404 C C . ALA B 1 381 ? 57.062 -64.385 -7.502 1.00 17.08 381 ALA B C 1
ATOM 6405 O O . ALA B 1 381 ? 57.422 -65.109 -6.584 1.00 17.06 381 ALA B O 1
ATOM 6407 N N . PHE B 1 382 ? 57.408 -63.080 -7.599 1.00 16.12 382 PHE B N 1
ATOM 6408 C CA . PHE B 1 382 ? 58.132 -62.372 -6.544 1.00 15.00 382 PHE B CA 1
ATOM 6409 C C . PHE B 1 382 ? 57.053 -61.947 -5.567 1.00 16.19 382 PHE B C 1
ATOM 6410 O O . PHE B 1 382 ? 56.000 -61.467 -5.998 1.00 15.84 382 PHE B O 1
ATOM 6418 N N . ARG B 1 383 ? 57.259 -62.196 -4.271 1.00 12.08 383 ARG B N 1
ATOM 6419 C CA . ARG B 1 383 ? 56.255 -61.854 -3.255 1.00 12.50 383 ARG B CA 1
ATOM 6420 C C . ARG B 1 383 ? 56.962 -61.126 -2.148 1.00 13.36 383 ARG B C 1
ATOM 6421 O O . ARG B 1 383 ? 58.003 -61.575 -1.666 1.00 11.98 383 ARG B O 1
ATOM 6429 N N . GLU B 1 384 ? 56.413 -59.993 -1.769 1.00 10.70 384 GLU B N 1
ATOM 6430 C CA . GLU B 1 384 ? 56.962 -59.173 -0.701 1.00 12.11 384 GLU B CA 1
ATOM 6431 C C . GLU B 1 384 ? 57.150 -59.947 0.620 1.00 15.80 384 GLU B C 1
ATOM 6432 O O . GLU B 1 384 ? 56.197 -60.534 1.130 1.00 17.48 384 GLU B O 1
ATOM 6438 N N . LEU B 1 385 ? 58.389 -59.973 1.152 1.00 11.72 385 LEU B N 1
ATOM 6439 C CA . LEU B 1 385 ? 58.640 -60.577 2.464 1.00 10.89 385 LEU B CA 1
ATOM 6440 C C . LEU B 1 385 ? 58.997 -59.481 3.441 1.00 13.70 385 LEU B C 1
ATOM 6441 O O . LEU B 1 385 ? 58.889 -59.697 4.647 1.00 11.15 385 LEU B O 1
ATOM 6446 N N . VAL B 1 386 ? 59.563 -58.360 2.920 1.00 13.36 386 VAL B N 1
ATOM 6447 C CA . VAL B 1 386 ? 60.165 -57.300 3.742 1.00 12.47 386 VAL B CA 1
ATOM 6448 C C . VAL B 1 386 ? 59.864 -55.937 3.188 1.00 15.64 386 VAL B C 1
ATOM 6449 O O . VAL B 1 386 ? 59.976 -55.753 1.982 1.00 13.58 386 VAL B O 1
ATOM 6453 N N . SER B 1 387 ? 59.653 -54.947 4.092 1.00 12.80 387 SER B N 1
ATOM 6454 C CA . SER B 1 387 ? 59.624 -53.512 3.804 1.00 11.55 387 SER B CA 1
ATOM 6455 C C . SER B 1 387 ? 60.603 -52.833 4.758 1.00 15.34 387 SER B C 1
ATOM 6456 O O . SER B 1 387 ? 60.494 -53.068 5.959 1.00 13.91 387 SER B O 1
ATOM 6459 N N . CYS B 1 388 ? 61.553 -52.020 4.241 1.00 12.95 388 CYS B N 1
ATOM 6460 C CA . CYS B 1 388 ? 62.492 -51.200 5.034 1.00 13.99 388 CYS B CA 1
ATOM 6461 C C . CYS B 1 388 ? 62.243 -49.763 4.630 1.00 13.53 388 CYS B C 1
ATOM 6462 O O . CYS B 1 388 ? 62.436 -49.394 3.450 1.00 9.71 388 CYS B O 1
ATOM 6465 N N . SER B 1 389 ? 61.870 -48.931 5.601 1.00 8.70 389 SER B N 1
ATOM 6466 C CA . SER B 1 389 ? 61.549 -47.525 5.350 1.00 8.72 389 SER B CA 1
ATOM 6467 C C . SER B 1 389 ? 62.366 -46.589 6.167 1.00 13.10 389 SER B C 1
ATOM 6468 O O . SER B 1 389 ? 62.541 -46.819 7.351 1.00 13.80 389 SER B O 1
ATOM 6471 N N . ASN B 1 390 ? 62.736 -45.458 5.567 1.00 11.01 390 ASN B N 1
ATOM 6472 C CA . ASN B 1 390 ? 63.345 -44.383 6.305 1.00 11.34 390 ASN B CA 1
ATOM 6473 C C . ASN B 1 390 ? 62.222 -43.371 6.485 1.00 16.01 390 ASN B C 1
ATOM 6474 O O . ASN B 1 390 ? 61.717 -42.837 5.495 1.00 15.73 390 ASN B O 1
ATOM 6479 N N . CYS B 1 391 ? 61.718 -43.233 7.740 1.00 12.35 391 CYS B N 1
ATOM 6480 C CA . CYS B 1 391 ? 60.628 -42.293 8.005 1.00 12.20 391 CYS B CA 1
ATOM 6481 C C . CYS B 1 391 ? 61.152 -40.926 8.412 1.00 13.92 391 CYS B C 1
ATOM 6482 O O . CYS B 1 391 ? 60.363 -40.040 8.765 1.00 14.69 391 CYS B O 1
ATOM 6485 N N . THR B 1 392 ? 62.496 -40.751 8.344 1.00 8.93 392 THR B N 1
ATOM 6486 C CA . THR B 1 392 ? 63.196 -39.516 8.770 1.00 8.97 392 THR B CA 1
ATOM 6487 C C . THR B 1 392 ? 62.521 -38.982 10.060 1.00 14.98 392 THR B C 1
ATOM 6488 O O . THR B 1 392 ? 62.388 -39.753 10.999 1.00 14.73 392 THR B O 1
ATOM 6492 N N . ASP B 1 393 ? 62.037 -37.728 10.093 1.00 13.27 393 ASP B N 1
ATOM 6493 C CA . ASP B 1 393 ? 61.435 -37.147 11.311 1.00 14.19 393 ASP B CA 1
ATOM 6494 C C . ASP B 1 393 ? 59.876 -37.146 11.268 1.00 17.66 393 ASP B C 1
ATOM 6495 O O . ASP B 1 393 ? 59.251 -36.499 12.093 1.00 16.74 393 ASP B O 1
ATOM 6500 N N . TYR B 1 394 ? 59.252 -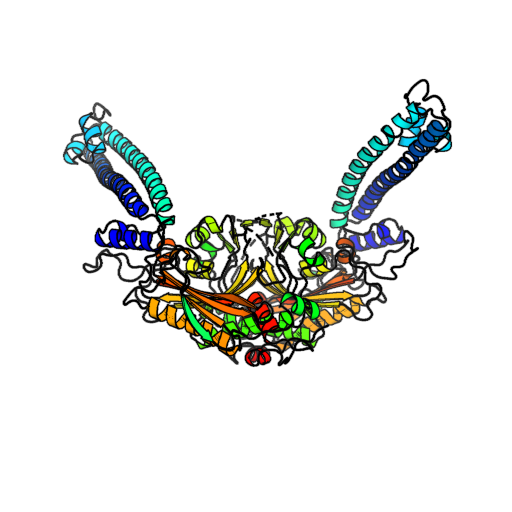37.808 10.279 1.00 15.50 394 TYR B N 1
ATOM 6501 C CA . TYR B 1 394 ? 57.789 -37.769 10.142 1.00 13.67 394 TYR B CA 1
ATOM 6502 C C . TYR B 1 394 ? 57.030 -38.322 11.346 1.00 18.45 394 TYR B C 1
ATOM 6503 O O . TYR B 1 394 ? 56.148 -37.639 11.868 1.00 17.83 394 TYR B O 1
ATOM 6512 N N . GLN B 1 395 ? 57.365 -39.553 11.767 1.00 13.89 395 GLN B N 1
ATOM 6513 C CA . GLN B 1 395 ? 56.753 -40.190 12.937 1.00 13.77 395 GLN B CA 1
ATOM 6514 C C . GLN B 1 395 ? 57.169 -39.452 14.215 1.00 16.44 395 GLN B C 1
ATOM 6515 O O . GLN B 1 395 ? 56.338 -39.270 15.109 1.00 17.11 395 GLN B O 1
ATOM 6521 N N . SER B 1 396 ? 58.440 -39.003 14.300 1.00 14.94 396 SER B N 1
ATOM 6522 C CA . SER B 1 396 ? 58.930 -38.260 15.491 1.00 14.42 396 SER B CA 1
ATOM 6523 C C . SER B 1 396 ? 58.154 -36.958 15.705 1.00 17.11 396 SER B C 1
ATOM 6524 O O . SER B 1 396 ? 57.974 -36.557 16.836 1.00 16.16 396 SER B O 1
ATOM 6527 N N . GLN B 1 397 ? 57.634 -36.331 14.630 1.00 16.17 397 GLN B N 1
ATOM 6528 C CA . GLN B 1 397 ? 56.831 -35.126 14.810 1.00 16.66 397 GLN B CA 1
ATOM 6529 C C . GLN B 1 397 ? 55.492 -35.492 15.458 1.00 20.90 397 GLN B C 1
ATOM 6530 O O . GLN B 1 397 ? 55.052 -34.820 16.367 1.00 20.70 397 GLN B O 1
ATOM 6536 N N . SER B 1 398 ? 54.899 -36.601 15.032 1.00 17.75 398 SER B N 1
ATOM 6537 C CA . SER B 1 398 ? 53.619 -37.092 15.523 1.00 17.47 398 SER B CA 1
ATOM 6538 C C . SER B 1 398 ? 53.694 -37.577 16.986 1.00 19.05 398 SER B C 1
ATOM 6539 O O . SER B 1 398 ? 52.812 -37.270 17.797 1.00 18.82 398 SER B O 1
ATOM 6542 N N . VAL B 1 399 ? 54.767 -38.277 17.350 1.00 14.09 399 VAL B N 1
ATOM 6543 C CA . VAL B 1 399 ? 54.935 -38.731 18.740 1.00 12.21 399 VAL B CA 1
ATOM 6544 C C . VAL B 1 399 ? 55.688 -37.717 19.622 1.00 16.58 399 VAL B C 1
ATOM 6545 O O . VAL B 1 399 ? 55.815 -37.964 20.823 1.00 17.73 399 VAL B O 1
ATOM 6549 N N . ASN B 1 400 ? 56.215 -36.614 19.038 1.00 13.35 400 ASN B N 1
ATOM 6550 C CA . ASN B 1 400 ? 56.983 -35.582 19.753 1.00 11.87 400 ASN B CA 1
ATOM 6551 C C . ASN B 1 400 ? 58.286 -36.129 20.371 1.00 14.20 400 ASN B C 1
ATOM 6552 O O . ASN B 1 400 ? 58.498 -36.029 21.589 1.00 13.53 400 ASN B O 1
ATOM 6557 N N . CYS B 1 401 ? 59.125 -36.751 19.538 1.00 10.64 401 CYS B N 1
ATOM 6558 C CA . CYS B 1 401 ? 60.422 -37.298 19.941 1.00 10.55 401 CYS B CA 1
ATOM 6559 C C . CYS B 1 401 ? 61.471 -36.333 19.438 1.00 13.93 401 CYS B C 1
ATOM 6560 O O . CYS B 1 401 ? 61.917 -36.425 18.299 1.00 14.49 401 CYS B O 1
ATOM 6563 N N . ARG B 1 402 ? 61.861 -35.416 20.314 1.00 10.92 402 ARG B N 1
ATOM 6564 C CA . ARG B 1 402 ? 62.787 -34.347 19.999 1.00 10.74 402 ARG B CA 1
ATOM 6565 C C . ARG B 1 402 ? 64.240 -34.737 20.053 1.00 15.77 402 ARG B C 1
ATOM 6566 O O . ARG B 1 402 ? 64.620 -35.735 20.678 1.00 15.10 402 ARG B O 1
ATOM 6574 N N . TYR B 1 403 ? 65.054 -33.907 19.407 1.00 11.95 403 TYR B N 1
ATOM 6575 C CA . TYR B 1 403 ? 66.500 -34.051 19.387 1.00 11.49 403 TYR B CA 1
ATOM 6576 C C . TYR B 1 403 ? 67.159 -32.708 19.592 1.00 16.45 403 TYR B C 1
ATOM 6577 O O . TYR B 1 403 ? 66.606 -31.680 19.182 1.00 16.68 403 TYR B O 1
ATOM 6586 N N . GLY B 1 404 ? 68.359 -32.729 20.169 1.00 13.13 404 GLY B N 1
ATOM 6587 C CA . GLY B 1 404 ? 69.222 -31.556 20.258 1.00 14.29 404 GLY B CA 1
ATOM 6588 C C . GLY B 1 404 ? 68.831 -30.451 21.223 1.00 21.64 404 GLY B C 1
ATOM 6589 O O . GLY B 1 404 ? 68.042 -30.668 22.140 1.00 20.64 404 GLY B O 1
ATOM 6590 N N . PRO B 1 405 ? 69.419 -29.246 21.065 1.00 19.25 405 PRO B N 1
ATOM 6591 C CA . PRO B 1 405 ? 69.135 -28.150 22.021 1.00 19.16 405 PRO B CA 1
ATOM 6592 C C . PRO B 1 405 ? 67.704 -27.604 21.931 1.00 25.19 405 PRO B C 1
ATOM 6593 O O . PRO B 1 405 ? 67.136 -27.610 20.835 1.00 24.24 405 PRO B O 1
ATOM 6597 N N . ASN B 1 406 ? 67.119 -27.115 23.057 1.00 23.00 406 ASN B N 1
ATOM 6598 C CA . ASN B 1 406 ? 65.788 -26.483 22.965 1.00 23.05 406 ASN B CA 1
ATOM 6599 C C . ASN B 1 406 ? 66.000 -25.040 22.440 1.00 29.61 406 ASN B C 1
ATOM 6600 O O . ASN B 1 406 ? 67.126 -24.531 22.502 1.00 26.43 406 ASN B O 1
ATOM 6605 N N . LEU B 1 407 ? 64.959 -24.421 21.838 1.00 28.07 407 LEU B N 1
ATOM 6606 C CA . LEU B 1 407 ? 65.104 -23.076 21.265 1.00 28.38 407 LEU B CA 1
ATOM 6607 C C . LEU B 1 407 ? 65.548 -22.006 22.256 1.00 30.92 407 LEU B C 1
ATOM 6608 O O . LEU B 1 407 ? 66.427 -21.215 21.940 1.00 30.58 407 LEU B O 1
ATOM 6613 N N . ARG B 1 408 ? 64.925 -21.963 23.434 1.00 26.87 408 ARG B N 1
ATOM 6614 C CA . ARG B 1 408 ? 65.180 -20.933 24.433 1.00 27.08 408 ARG B CA 1
ATOM 6615 C C . ARG B 1 408 ? 66.578 -20.980 25.010 1.00 33.18 408 ARG B C 1
ATOM 6616 O O . ARG B 1 408 ? 67.043 -22.042 25.396 1.00 33.25 408 ARG B O 1
ATOM 6618 N N . GLY B 1 409 ? 67.240 -19.832 25.060 1.00 30.75 409 GLY B N 1
ATOM 6619 C CA . GLY B 1 409 ? 68.572 -19.749 25.645 1.00 31.19 409 GLY B CA 1
ATOM 6620 C C . GLY B 1 409 ? 69.718 -20.259 24.792 1.00 34.13 409 GLY B C 1
ATOM 6621 O O . GLY B 1 409 ? 70.867 -20.210 25.245 1.00 34.76 409 GLY B O 1
ATOM 6622 N N . THR B 1 410 ? 69.431 -20.763 23.568 1.00 27.70 410 THR B N 1
ATOM 6623 C CA . THR B 1 410 ? 70.459 -21.201 22.617 1.00 26.23 410 THR B CA 1
ATOM 6624 C C . THR B 1 410 ? 70.319 -20.313 21.395 1.00 28.06 410 THR B C 1
ATOM 6625 O O . THR B 1 410 ? 69.449 -20.549 20.543 1.00 25.58 410 THR B O 1
ATOM 6629 N N . ALA B 1 411 ? 71.192 -19.296 21.304 1.00 26.21 411 ALA B N 1
ATOM 6630 C CA . ALA B 1 411 ? 71.188 -18.339 20.189 1.00 26.49 411 ALA B CA 1
ATOM 6631 C C . ALA B 1 411 ? 71.270 -19.028 18.831 1.00 30.75 411 ALA B C 1
ATOM 6632 O O . ALA B 1 411 ? 70.568 -18.625 17.900 1.00 31.30 411 ALA B O 1
ATOM 6634 N N . ALA B 1 412 ? 72.069 -20.113 18.735 1.00 26.78 412 ALA B N 1
ATOM 6635 C CA . ALA B 1 412 ? 72.251 -20.834 17.481 1.00 27.55 412 ALA B CA 1
ATOM 6636 C C . ALA B 1 412 ? 71.114 -21.793 17.126 1.00 29.35 412 ALA B C 1
ATOM 6637 O O . ALA B 1 412 ? 71.101 -22.311 16.023 1.00 28.28 412 ALA B O 1
ATOM 6639 N N . GLN B 1 413 ? 70.176 -22.047 18.058 1.00 24.44 413 GLN B N 1
ATOM 6640 C CA . GLN B 1 413 ? 69.056 -22.957 17.821 1.00 23.59 413 GLN B CA 1
ATOM 6641 C C . GLN B 1 413 ? 67.811 -22.180 17.452 1.00 28.12 413 GLN B C 1
ATOM 6642 O O . GLN B 1 413 ? 67.210 -21.503 18.295 1.00 26.27 413 GLN B O 1
ATOM 6648 N N . ASN B 1 414 ? 67.407 -22.318 16.199 1.00 27.57 414 ASN B N 1
ATOM 6649 C CA . ASN B 1 414 ? 66.222 -21.648 15.671 1.00 28.90 414 ASN B CA 1
ATOM 6650 C C . ASN B 1 414 ? 65.163 -22.669 15.273 1.00 32.89 414 ASN B C 1
ATOM 6651 O O . ASN B 1 414 ? 63.965 -22.395 15.383 1.00 35.75 414 ASN B O 1
ATOM 6656 N N . VAL B 1 415 ? 65.606 -23.864 14.898 1.00 25.15 415 VAL B N 1
ATOM 6657 C CA . VAL B 1 415 ? 64.718 -24.949 14.478 1.00 23.56 415 VAL B CA 1
ATOM 6658 C C . VAL B 1 415 ? 64.536 -25.976 15.599 1.00 22.32 415 VAL B C 1
ATOM 6659 O O . VAL B 1 415 ? 65.502 -26.297 16.287 1.00 20.25 415 VAL B O 1
ATOM 6663 N N . LYS B 1 416 ? 63.303 -26.516 15.745 1.00 16.71 416 LYS B N 1
ATOM 6664 C CA . LYS B 1 416 ? 62.988 -27.610 16.664 1.00 16.42 416 LYS B CA 1
ATOM 6665 C C . LYS B 1 416 ? 63.430 -28.878 15.938 1.00 17.64 416 LYS B C 1
ATOM 6666 O O . LYS B 1 416 ? 62.910 -29.193 14.852 1.00 16.17 416 LYS B O 1
ATOM 6672 N N . GLU B 1 417 ? 64.458 -29.549 16.459 1.00 13.30 417 GLU B N 1
ATOM 6673 C CA . GLU B 1 417 ? 64.932 -30.766 15.791 1.00 12.88 417 GLU B CA 1
ATOM 6674 C C . GLU B 1 417 ? 64.227 -31.976 16.378 1.00 16.29 417 GLU B C 1
ATOM 6675 O O . GLU B 1 417 ? 63.893 -31.998 17.567 1.00 14.69 417 GLU B O 1
ATOM 6681 N N . TYR B 1 418 ? 64.053 -33.001 15.555 1.00 13.21 418 TYR B N 1
ATOM 6682 C CA . TYR B 1 418 ? 63.378 -34.238 15.947 1.00 13.35 418 TYR B CA 1
ATOM 6683 C C . TYR B 1 418 ? 64.269 -35.396 15.577 1.00 17.79 418 TYR B C 1
ATOM 6684 O O . TYR B 1 418 ? 65.004 -35.273 14.599 1.00 18.74 418 TYR B O 1
ATOM 6693 N N . CYS B 1 419 ? 64.195 -36.526 16.311 1.00 13.00 419 CYS B N 1
ATOM 6694 C CA . CYS B 1 419 ? 64.976 -37.723 15.956 1.00 10.91 419 CYS B CA 1
ATOM 6695 C C . CYS B 1 419 ? 64.519 -38.274 14.593 1.00 13.95 419 CYS B C 1
ATOM 6696 O O . CYS B 1 419 ? 63.388 -38.041 14.165 1.00 13.12 419 CYS B O 1
ATOM 6699 N N . HIS B 1 420 ? 65.359 -39.086 13.967 1.00 12.41 420 HIS B N 1
ATOM 6700 C CA . HIS B 1 420 ? 64.952 -39.801 12.775 1.00 11.59 420 HIS B CA 1
ATOM 6701 C C . HIS B 1 420 ? 64.616 -41.234 13.206 1.00 13.39 420 HIS B C 1
ATOM 6702 O O . HIS B 1 420 ? 65.157 -41.731 14.201 1.00 13.71 420 HIS B O 1
ATOM 6709 N N . MET B 1 421 ? 63.618 -41.832 12.553 1.00 8.35 421 MET B N 1
ATOM 6710 C CA . MET B 1 421 ? 63.157 -43.188 12.845 1.00 7.93 421 MET B CA 1
ATOM 6711 C C . MET B 1 421 ? 63.073 -43.969 11.563 1.00 11.48 421 MET B C 1
ATOM 6712 O O . MET B 1 421 ? 62.594 -43.454 10.555 1.00 9.77 421 MET B O 1
ATOM 6717 N N . LEU B 1 422 ? 63.452 -45.233 11.644 1.00 9.07 422 LEU B N 1
ATOM 6718 C CA . LEU B 1 422 ? 63.351 -46.183 10.545 1.00 8.20 422 LEU B CA 1
ATOM 6719 C C . LEU B 1 422 ? 62.783 -47.487 11.051 1.00 13.13 422 LEU B C 1
ATOM 6720 O O . LEU B 1 422 ? 62.884 -47.803 12.247 1.00 12.11 422 LEU B O 1
ATOM 6725 N N . ASN B 1 423 ? 62.145 -48.246 10.155 1.00 9.08 423 ASN B N 1
ATOM 6726 C CA . ASN B 1 423 ? 61.662 -49.567 10.525 1.00 8.80 423 ASN B CA 1
ATOM 6727 C C . ASN B 1 423 ? 61.831 -50.473 9.326 1.00 14.37 423 ASN B C 1
ATOM 6728 O O . ASN B 1 423 ? 61.801 -50.022 8.178 1.00 14.55 423 ASN B O 1
ATOM 6733 N N . GLY B 1 424 ? 62.055 -51.736 9.600 1.00 10.85 424 GLY B N 1
ATOM 6734 C CA . GLY B 1 424 ? 62.259 -52.687 8.515 1.00 12.34 424 GLY B CA 1
ATOM 6735 C C . GLY B 1 424 ? 62.039 -54.092 8.987 1.00 12.63 424 GLY B C 1
ATOM 6736 O O . GLY B 1 424 ? 62.535 -54.461 10.055 1.00 11.30 424 GLY B O 1
ATOM 6737 N N . THR B 1 425 ? 61.261 -54.878 8.222 1.00 8.71 425 THR B N 1
ATOM 6738 C CA . THR B 1 425 ? 61.021 -56.282 8.563 1.00 8.85 425 THR B CA 1
ATOM 6739 C C . THR B 1 425 ? 62.370 -57.012 8.560 1.00 12.70 425 THR B C 1
ATOM 6740 O O . THR B 1 425 ? 63.178 -56.829 7.642 1.00 12.05 425 THR B O 1
ATOM 6744 N N . LEU B 1 426 ? 62.592 -57.867 9.568 1.00 8.40 426 LEU B N 1
ATOM 6745 C CA . LEU B 1 426 ? 63.716 -58.769 9.534 1.00 7.26 426 LEU B CA 1
ATOM 6746 C C . LEU B 1 426 ? 63.083 -60.089 9.065 1.00 13.12 426 LEU B C 1
ATOM 6747 O O . LEU B 1 426 ? 63.511 -60.624 8.043 1.00 12.58 426 LEU B O 1
ATOM 6752 N N . CYS B 1 427 ? 62.047 -60.596 9.764 1.00 9.99 427 CYS B N 1
ATOM 6753 C CA . CYS B 1 427 ? 61.382 -61.823 9.327 1.00 10.64 427 CYS B CA 1
ATOM 6754 C C . CYS B 1 427 ? 59.914 -61.856 9.663 1.00 12.73 427 CYS B C 1
ATOM 6755 O O . CYS B 1 427 ? 59.550 -61.824 10.842 1.00 9.87 427 CYS B O 1
ATOM 6758 N N . ALA B 1 428 ? 59.065 -61.930 8.613 1.00 8.31 428 ALA B N 1
ATOM 6759 C CA . ALA B 1 428 ? 57.620 -62.095 8.760 1.00 7.12 428 ALA B CA 1
ATOM 6760 C C . ALA B 1 428 ? 57.524 -63.618 8.692 1.00 10.75 428 ALA B C 1
ATOM 6761 O O . ALA B 1 428 ? 57.718 -64.221 7.639 1.00 9.49 428 ALA B O 1
ATOM 6763 N N . ILE B 1 429 ? 57.397 -64.246 9.857 1.00 8.37 429 ILE B N 1
ATOM 6764 C CA . ILE B 1 429 ? 57.555 -65.691 10.071 1.00 9.38 429 ILE B CA 1
ATOM 6765 C C . ILE B 1 429 ? 56.680 -66.609 9.185 1.00 13.06 429 ILE B C 1
ATOM 6766 O O . ILE B 1 429 ? 57.238 -67.499 8.522 1.00 10.00 429 ILE B O 1
ATOM 6771 N N . THR B 1 430 ? 55.354 -66.429 9.181 1.00 11.32 430 THR B N 1
ATOM 6772 C CA . THR B 1 430 ? 54.475 -67.288 8.382 1.00 12.56 430 THR B CA 1
ATOM 6773 C C . THR B 1 430 ? 54.704 -67.183 6.882 1.00 16.56 430 THR B C 1
ATOM 6774 O O . THR B 1 430 ? 54.648 -68.200 6.216 1.00 16.88 430 THR B O 1
ATOM 6778 N N . ARG B 1 431 ? 54.931 -65.967 6.350 1.00 13.45 431 ARG B N 1
ATOM 6779 C CA . ARG B 1 431 ? 55.179 -65.786 4.923 1.00 12.20 431 ARG B CA 1
ATOM 6780 C C . ARG B 1 431 ? 56.538 -66.369 4.546 1.00 14.59 431 ARG B C 1
ATOM 6781 O O . ARG B 1 431 ? 56.684 -66.934 3.461 1.00 15.01 431 ARG B O 1
ATOM 6789 N N . THR B 1 432 ? 57.517 -66.274 5.450 1.00 9.93 432 THR B N 1
ATOM 6790 C CA . THR B 1 432 ? 58.854 -66.868 5.230 1.00 10.72 432 THR B CA 1
ATOM 6791 C C . THR B 1 432 ? 58.728 -68.392 5.211 1.00 11.80 432 THR B C 1
ATOM 6792 O O . THR B 1 432 ? 59.411 -69.044 4.420 1.00 8.21 432 THR B O 1
ATOM 6796 N N . MET B 1 433 ? 57.888 -68.968 6.084 1.00 9.07 433 MET B N 1
ATOM 6797 C CA . MET B 1 433 ? 57.686 -70.428 6.058 1.00 9.88 433 MET B CA 1
ATOM 6798 C C . MET B 1 433 ? 57.087 -70.857 4.718 1.00 11.91 433 MET B C 1
ATOM 6799 O O . MET B 1 433 ? 57.470 -71.906 4.204 1.00 9.52 433 MET B O 1
ATOM 6804 N N . CYS B 1 434 ? 56.128 -70.070 4.177 1.00 8.53 434 CYS B N 1
ATOM 6805 C CA . CYS B 1 434 ? 55.535 -70.343 2.869 1.00 9.62 434 CYS B CA 1
ATOM 6806 C C . CYS B 1 434 ? 56.651 -70.385 1.800 1.00 12.23 434 CYS B C 1
ATOM 6807 O O . CYS B 1 434 ? 56.681 -71.293 0.966 1.00 11.66 434 CYS B O 1
ATOM 6810 N N . CYS B 1 435 ? 57.579 -69.409 1.850 1.00 10.58 435 CYS B N 1
ATOM 6811 C CA . CYS B 1 435 ? 58.726 -69.304 0.910 1.00 9.34 435 CYS B CA 1
ATOM 6812 C C . CYS B 1 435 ? 59.682 -70.467 1.077 1.00 13.10 435 CYS B C 1
ATOM 6813 O O . CYS B 1 435 ? 60.136 -71.046 0.093 1.00 11.53 435 CYS B O 1
ATOM 6816 N N . ILE B 1 436 ? 60.033 -70.800 2.330 1.00 9.72 436 ILE B N 1
ATOM 6817 C CA . ILE B 1 436 ? 60.922 -71.931 2.575 1.00 9.20 436 ILE B CA 1
ATOM 6818 C C . ILE B 1 436 ? 60.287 -73.224 2.024 1.00 12.20 436 ILE B C 1
ATOM 6819 O O . ILE B 1 436 ? 61.008 -73.996 1.402 1.00 12.87 436 ILE B O 1
ATOM 6824 N N . CYS B 1 437 ? 58.960 -73.449 2.255 1.00 12.25 437 CYS B N 1
ATOM 6825 C CA . CYS B 1 437 ? 58.277 -74.659 1.786 1.00 11.40 437 CYS B CA 1
ATOM 6826 C C . CYS B 1 437 ? 58.397 -74.837 0.278 1.00 16.52 437 CYS B C 1
ATOM 6827 O O . CYS B 1 437 ? 58.676 -75.945 -0.179 1.00 13.34 437 CYS B O 1
ATOM 6830 N N . GLU B 1 438 ? 58.229 -73.747 -0.488 1.00 12.79 438 GLU B N 1
ATOM 6831 C CA . GLU B 1 438 ? 58.318 -73.801 -1.942 1.00 10.48 438 GLU B CA 1
ATOM 6832 C C . GLU B 1 438 ? 59.726 -74.053 -2.405 1.00 11.60 438 GLU B C 1
ATOM 6833 O O . GLU B 1 438 ? 59.943 -74.872 -3.289 1.00 12.38 438 GLU B O 1
ATOM 6839 N N . ASN B 1 439 ? 60.689 -73.373 -1.786 1.00 10.47 439 ASN B N 1
ATOM 6840 C CA . ASN B 1 439 ? 62.083 -73.471 -2.174 1.00 11.56 439 ASN B CA 1
ATOM 6841 C C . ASN B 1 439 ? 62.796 -74.736 -1.747 1.00 17.82 439 ASN B C 1
ATOM 6842 O O . ASN B 1 439 ? 63.742 -75.138 -2.439 1.00 15.27 439 ASN B O 1
ATOM 6847 N N . TYR B 1 440 ? 62.380 -75.354 -0.620 1.00 12.03 440 TYR B N 1
ATOM 6848 C CA . TYR B 1 440 ? 63.046 -76.529 -0.036 1.00 11.32 440 TYR B CA 1
ATOM 6849 C C . TYR B 1 440 ? 62.315 -77.835 -0.171 1.00 13.49 440 TYR B C 1
ATOM 6850 O O . TYR B 1 440 ? 62.765 -78.842 0.390 1.00 11.25 440 TYR B O 1
ATOM 6859 N N . GLN B 1 441 ? 61.232 -77.854 -0.959 1.00 9.38 441 GLN B N 1
ATOM 6860 C CA . GLN B 1 441 ? 60.473 -79.086 -1.130 1.00 9.53 441 GLN B CA 1
ATOM 6861 C C . GLN B 1 441 ? 61.247 -80.165 -1.872 1.00 17.30 441 GLN B C 1
ATOM 6862 O O . GLN B 1 441 ? 62.110 -79.857 -2.696 1.00 16.29 441 GLN B O 1
ATOM 6868 N N . THR B 1 442 ? 60.932 -81.423 -1.566 1.00 15.60 442 THR B N 1
ATOM 6869 C CA . THR B 1 442 ? 61.442 -82.599 -2.272 1.00 16.48 442 THR B CA 1
ATOM 6870 C C . THR B 1 442 ? 60.207 -83.499 -2.430 1.00 25.13 442 THR B C 1
ATOM 6871 O O . THR B 1 442 ? 59.092 -83.076 -2.088 1.00 23.66 442 THR B O 1
ATOM 6875 N N . GLU B 1 443 ? 60.392 -84.726 -2.939 1.00 24.21 443 GLU B N 1
ATOM 6876 C CA . GLU B 1 443 ? 59.286 -85.663 -3.076 1.00 24.35 443 GLU B CA 1
ATOM 6877 C C . GLU B 1 443 ? 58.854 -86.198 -1.694 1.00 25.70 443 GLU B C 1
ATOM 6878 O O . GLU B 1 443 ? 57.719 -86.630 -1.538 1.00 25.60 443 GLU B O 1
ATOM 6884 N N . GLU B 1 444 ? 59.731 -86.107 -0.691 1.00 21.18 444 GLU B N 1
ATOM 6885 C CA . GLU B 1 444 ? 59.479 -86.622 0.662 1.00 21.20 444 GLU B CA 1
ATOM 6886 C C . GLU B 1 444 ? 58.949 -85.601 1.681 1.00 21.80 444 GLU B C 1
ATOM 6887 O O . GLU B 1 444 ? 58.437 -86.001 2.725 1.00 21.58 444 GLU B O 1
ATOM 6893 N N . GLY B 1 445 ? 59.124 -84.314 1.416 1.00 16.37 445 GLY B N 1
ATOM 6894 C CA . GLY B 1 445 ? 58.703 -83.256 2.333 1.00 15.87 445 GLY B CA 1
ATOM 6895 C C . GLY B 1 445 ? 59.414 -81.941 2.098 1.00 18.99 445 GLY B C 1
ATOM 6896 O O . GLY B 1 445 ? 59.621 -81.539 0.950 1.00 18.35 445 GLY B O 1
ATOM 6897 N N . VAL B 1 446 ? 59.785 -81.256 3.199 1.00 15.09 446 VAL B N 1
ATOM 6898 C CA . VAL B 1 446 ? 60.463 -79.957 3.150 1.00 13.14 446 VAL B CA 1
ATOM 6899 C C . VAL B 1 446 ? 61.776 -80.081 3.901 1.00 14.75 446 VAL B C 1
ATOM 6900 O O . VAL B 1 446 ? 61.781 -80.316 5.125 1.00 13.55 446 VAL B O 1
ATOM 6904 N N . VAL B 1 447 ? 62.895 -79.884 3.167 1.00 12.80 447 VAL B N 1
ATOM 6905 C CA . VAL B 1 447 ? 64.234 -79.896 3.775 1.00 12.39 447 VAL B CA 1
ATOM 6906 C C . VAL B 1 447 ? 64.347 -78.635 4.653 1.00 14.94 447 VAL B C 1
ATOM 6907 O O . VAL B 1 447 ? 63.918 -77.568 4.236 1.00 14.18 447 VAL B O 1
ATOM 6911 N N . ILE B 1 448 ? 64.936 -78.746 5.864 1.00 11.73 448 ILE B N 1
ATOM 6912 C CA . ILE B 1 448 ? 65.100 -77.574 6.722 1.00 9.54 448 ILE B CA 1
ATOM 6913 C C . ILE B 1 448 ? 66.353 -76.804 6.334 1.00 13.06 448 ILE B C 1
ATOM 6914 O O . ILE B 1 448 ? 67.423 -77.399 6.274 1.00 11.86 448 ILE B O 1
ATOM 6919 N N . PRO B 1 449 ? 66.268 -75.483 6.058 1.00 11.30 449 PRO B N 1
ATOM 6920 C CA . PRO B 1 449 ? 67.496 -74.729 5.740 1.00 10.47 449 PRO B CA 1
ATOM 6921 C C . PRO B 1 449 ? 68.567 -74.992 6.806 1.00 16.00 449 PRO B C 1
ATOM 6922 O O . PRO B 1 449 ? 68.226 -75.053 7.990 1.00 14.08 449 PRO B O 1
ATOM 6926 N N . ASP B 1 450 ? 69.825 -75.249 6.393 1.00 13.03 450 ASP B N 1
ATOM 6927 C CA . ASP B 1 450 ? 70.911 -75.569 7.325 1.00 12.75 450 ASP B CA 1
ATOM 6928 C C . ASP B 1 450 ? 70.965 -74.685 8.574 1.00 14.57 450 ASP B C 1
ATOM 6929 O O . ASP B 1 450 ? 71.093 -75.218 9.681 1.00 12.87 450 ASP B O 1
ATOM 6934 N N . VAL B 1 451 ? 70.841 -73.346 8.423 1.00 13.95 451 VAL B N 1
ATOM 6935 C CA . VAL B 1 451 ? 70.986 -72.435 9.586 1.00 13.13 451 VAL B CA 1
ATOM 6936 C C . VAL B 1 451 ? 69.961 -72.661 10.666 1.00 15.57 451 VAL B C 1
ATOM 6937 O O . VAL B 1 451 ? 70.207 -72.320 11.838 1.00 15.51 451 VAL B O 1
ATOM 6941 N N . LEU B 1 452 ? 68.781 -73.126 10.256 1.00 10.65 452 LEU B N 1
ATOM 6942 C CA . LEU B 1 452 ? 67.662 -73.352 11.172 1.00 8.79 452 LEU B CA 1
ATOM 6943 C C . LEU B 1 452 ? 67.694 -74.677 11.896 1.00 12.20 452 LEU B C 1
ATOM 6944 O O . LEU B 1 452 ? 67.019 -74.797 12.904 1.00 12.46 452 LEU B O 1
ATOM 6949 N N . ARG B 1 453 ? 68.473 -75.671 11.413 1.00 11.66 453 ARG B N 1
ATOM 6950 C CA . ARG B 1 453 ? 68.480 -77.021 12.023 1.00 12.71 453 ARG B CA 1
ATOM 6951 C C . ARG B 1 453 ? 68.831 -77.001 13.512 1.00 15.11 453 ARG B C 1
ATOM 6952 O O . ARG B 1 453 ? 68.064 -77.589 14.282 1.00 15.33 453 ARG B O 1
ATOM 6960 N N . PRO B 1 454 ? 69.874 -76.252 13.966 1.00 13.99 454 PRO B N 1
ATOM 6961 C CA . PRO B 1 454 ? 70.152 -76.186 15.426 1.00 13.26 454 PRO B CA 1
ATOM 6962 C C . PRO B 1 454 ? 69.021 -75.560 16.254 1.00 16.04 454 PRO B C 1
ATOM 6963 O O . PRO B 1 454 ? 68.972 -75.748 17.472 1.00 12.45 454 PRO B O 1
ATOM 6967 N N . TYR B 1 455 ? 68.156 -74.766 15.602 1.00 11.74 455 TYR B N 1
ATOM 6968 C CA . TYR B 1 455 ? 67.008 -74.084 16.232 1.00 10.34 455 TYR B CA 1
ATOM 6969 C C . TYR B 1 455 ? 65.761 -74.955 16.274 1.00 13.97 455 TYR B C 1
ATOM 6970 O O . TYR B 1 455 ? 64.765 -74.561 16.866 1.00 11.14 455 TYR B O 1
ATOM 6979 N N . MET B 1 456 ? 65.809 -76.149 15.666 1.00 11.46 456 MET B N 1
ATOM 6980 C CA . MET B 1 456 ? 64.714 -77.099 15.750 1.00 10.13 456 MET B CA 1
ATOM 6981 C C . MET B 1 456 ? 65.223 -78.521 15.920 1.00 15.27 456 MET B C 1
ATOM 6982 O O . MET B 1 456 ? 65.004 -79.376 15.060 1.00 14.30 456 MET B O 1
ATOM 6987 N N . MET B 1 457 ? 65.913 -78.763 17.049 1.00 13.78 457 MET B N 1
ATOM 6988 C CA . MET B 1 457 ? 66.385 -80.096 17.461 1.00 13.44 457 MET B CA 1
ATOM 6989 C C . MET B 1 457 ? 67.197 -80.857 16.389 1.00 15.17 457 MET B C 1
ATOM 6990 O O . MET B 1 457 ? 67.194 -82.081 16.373 1.00 13.84 457 MET B O 1
ATOM 6995 N N . GLY B 1 458 ? 67.850 -80.123 15.494 1.00 11.41 458 GLY B N 1
ATOM 6996 C CA . GLY B 1 458 ? 68.674 -80.712 14.441 1.00 11.14 458 GLY B CA 1
ATOM 6997 C C . GLY B 1 458 ? 67.888 -81.394 13.343 1.00 17.21 458 GLY B C 1
ATOM 6998 O O . GLY B 1 458 ? 68.481 -82.122 12.541 1.00 19.33 458 GLY B O 1
ATOM 6999 N N . ILE B 1 459 ? 66.560 -81.171 13.284 1.00 12.81 459 ILE B N 1
ATOM 7000 C CA . ILE B 1 459 ? 65.704 -81.785 12.244 1.00 11.10 459 ILE B CA 1
ATOM 7001 C C . ILE B 1 459 ? 66.157 -81.375 10.841 1.00 15.47 459 ILE B C 1
ATOM 7002 O O . ILE B 1 459 ? 66.297 -80.190 10.571 1.00 14.78 459 ILE B O 1
ATOM 7007 N N . GLU B 1 460 ? 66.393 -82.360 9.954 1.00 12.45 460 GLU B N 1
ATOM 7008 C CA . GLU B 1 460 ? 66.868 -82.079 8.612 1.00 14.52 460 GLU B CA 1
ATOM 7009 C C . GLU B 1 460 ? 65.757 -81.884 7.614 1.00 19.51 460 GLU B C 1
ATOM 7010 O O . GLU B 1 460 ? 65.962 -81.238 6.589 1.00 16.86 460 GLU B O 1
ATOM 7016 N N . MET B 1 461 ? 64.602 -82.484 7.884 1.00 18.54 461 MET B N 1
ATOM 7017 C CA . MET B 1 461 ? 63.471 -82.443 6.962 1.00 19.69 461 MET B CA 1
ATOM 7018 C C . MET B 1 461 ? 62.190 -82.731 7.723 1.00 21.31 461 MET B C 1
ATOM 7019 O O . MET B 1 461 ? 62.191 -83.519 8.667 1.00 20.65 461 MET B O 1
ATOM 7024 N N . ILE B 1 462 ? 61.104 -82.100 7.310 1.00 15.53 462 ILE B N 1
ATOM 7025 C CA . ILE B 1 462 ? 59.770 -82.356 7.850 1.00 15.40 462 ILE B CA 1
ATOM 7026 C C . ILE B 1 462 ? 59.046 -83.129 6.739 1.00 19.83 462 ILE B C 1
ATOM 7027 O O . ILE B 1 462 ? 59.064 -82.731 5.569 1.00 17.51 462 ILE B O 1
ATOM 7032 N N . ARG B 1 463 ? 58.550 -84.305 7.067 1.00 18.41 463 ARG B N 1
ATOM 7033 C CA . ARG B 1 463 ? 58.030 -85.213 6.053 1.00 17.64 463 ARG B CA 1
ATOM 7034 C C . ARG B 1 463 ? 56.558 -85.095 5.757 1.00 18.33 463 ARG B C 1
ATOM 7035 O O . ARG B 1 463 ? 55.768 -84.811 6.658 1.00 14.66 463 ARG B O 1
ATOM 7043 N N . PHE B 1 464 ? 56.184 -85.332 4.488 1.00 16.09 464 PHE B N 1
ATOM 7044 C CA . PHE B 1 464 ? 54.771 -85.360 4.107 1.00 16.50 464 PHE B CA 1
ATOM 7045 C C . PHE B 1 464 ? 54.084 -86.504 4.872 1.00 21.89 464 PHE B C 1
ATOM 7046 O O . PHE B 1 464 ? 54.712 -87.524 5.149 1.00 22.31 464 PHE B O 1
ATOM 7054 N N . GLU B 1 465 ? 52.798 -86.331 5.177 1.00 19.93 465 GLU B N 1
ATOM 7055 C CA . GLU B 1 465 ? 51.957 -87.262 5.949 1.00 32.14 465 GLU B CA 1
ATOM 7056 C C . GLU B 1 465 ? 51.676 -88.589 5.235 1.00 51.69 465 GLU B C 1
ATOM 7057 O O . GLU B 1 465 ? 51.833 -88.698 4.019 1.00 34.78 465 GLU B O 1
#

InterPro domains:
  IPR002314 Aminoacyl-tRNA synthetase, class II (G/ P/ S/T) [PF00587] (250-440)
  IPR002317 Serine-tRNA ligase, type1 [PIRSF001529] (3-464)
  IPR002317 Serine-tRNA ligase, type1 [PR00981] (297-309)
  IPR002317 Serine-tRNA ligase, type1 [PR00981] (309-322)
  IPR002317 Serine-tRNA ligase, type1 [PR00981] (351-364)
  IPR002317 Serine-tRNA ligase, type1 [PR00981] (368-384)
  IPR002317 Serine-tRNA ligase, type1 [PR00981] (386-402)
  IPR002317 Serine-tRNA ligase, type1 [PTHR11778] (3-465)
  IPR002317 Serine-tRNA ligase, type1 [TIGR00414] (14-456)
  IPR006195 Aminoacyl-tRNA synthetase, class II [PS50862] (170-449)
  IPR010978 Class I and II aminoacyl-tRNA synthetase, tRNA-binding arm [SSF46589] (3-86)
  IPR010978 Class I and II aminoacyl-tRNA synthetase, tRNA-binding arm [SSF46589] (103-145)
  IPR015866 Serine-tRNA synthetase, type1, N-terminal [PF02403] (2-76)
  IPR033729 Serine-tRNA ligase catalytic core domain [cd00770] (154-456)
  IPR042103 Serine-tRNA synthetase, type1, N-terminal domain superfamily [G3DSA:1.10.287.40] (1-137)
  IPR045864 Class II Aminoacyl-tRNA synthetase/Biotinyl protein ligase (BPL) and lipoyl protein ligase (LPL) [G3DSA:3.30.930.10] (138-479)
  IPR045864 Class II Aminoacyl-tRNA synthetase/Biotinyl protein ligase (BPL) and lipoyl protein ligase (LPL) [SSF55681] (165-459)

Foldseek 3Di:
DQFDCLLLVDPVSLVLQLVLCVLLVHHSCLSVQLNVLVVQLVQLVLLLVLLVVLLVLLVVLLVVCVVVVPPQDDALDDDVVQVVCSVNSNRDSVVLSVDGNSVSVSSSVVSVVSNVVSVVVNVVSVVSSNLSSLRGFDRADPPFFRDQDQVPGKAFDDWDDDQQAAFADFLLVQQVLLVFKDQDCVFCVVVNHQDIGGDDPLVLLLQLCLVLLLVLVVVVPAAEDEDDQKAQPLLLVLQDRPVCVVFWWDWDDVNIITGAQFQQSVVLLVLFPAEAAACPDKHWHFYWDWGATNRVPDNQDGRIFIFTKIKIWHALPPVVLVVVLVVQVVSLVVLCVLLVWIWTKIWGHSNPDNRQFSTKIWIFTRQNHVSDTHTFKIKGWSRCSSQSSSVRFYHDDDPPDDPDSDTHTITMIMMTNGGRRNVSSRQQRVQQDPFHGAGRPSSCVSNVNDGGRGRD/DQFDCVLLCDPVSLVLLLVLCVLLVHHSCLSVQLVVLVVLLVQLVLLLVLLVVLLVLLVVLLVVCVVVVHDQDDDLDDPPVQVVCSVNSNRDSVNLSVDGNSVSVSSSVVSVVSSVVSVVSNVVSVVSSNVSSLRRFDRADPPFFRDQDQVPGWAFDDWDDDLQAAFADFLLRQCVLLVFKAQDCVFCVPPNHQGIGGHDPLVLLLQLCLVLLVVLVVVVVAAEDEDDQKAAPLLLVLQDRPVCVVFWWDWDDVSIITGAQDQQSVVLSVLFPAEAQACPDKHWHFYWDWGATNRVPDNQDGRIFIFTKIKIWHALPPPVLVVVLVVQVVSLVVLCVLLVFIWTKIWGHSSPDDRQFSTKIFTFTRQNHVRDTHTFKIKGWSRCSSQSSRVNWYHDDQPPDPPDDDTHGITMIMMTNGRSRNVSSRQQRVQDDPFHGAGRPSSCVSRVNDGGSGGD

Secondary structure (DSSP, 8-state):
--S-SHHHHSHHHHHHHHHHHHHTTS-THHHHHHHHHHHHHHHHHHHHHHHHHHHHHHHHHHHHHHHTT----S--PPPHHHHHHHHTT---HHHHTTS-HHHHHHHHHHHHHHHHHHHHHHHHHHHHHHHHHTTPPPPPPTTS---S-HHHH-EEEEEES-SS---SS-HHHHHHHHT-EE-SHHHHHHH-TT--EEETHHHHHHHHHHHHHHHHHHTTT-EEEE--SEEEHHHHHHHS-HHHHHHTPPEEE---EEE-SSTHHHHHHHTTT-EES--SS-EEEEEEEEEE-----TTSS-SEEEEEEEEEEE-SSTTHHHHHHHHHHHHHHHHHHHTT--EEEEE--GGGS-TT-SEEEEEEEEETTTTEEEEEEEEEE-TTHHHHHHT-EES---TT--S-SS-EE-EEEEEEEEEHHHHHHHHHHHHB-SSEEEPPGGGGGGGTT--EEE--/--S-STTTTSHHHHHHHHHHHHHTTS-THHHHHHHHHHHHHHHHHHHHHHHHHHHHHHHHHHHHHHHTT----S--PPPHHHHHHHHTT---HHHHHTS-HHHHHHHHHHHHHHHHHHHHHHHHHHHHHHHHHTTPPPPPPTTS---S-HHHH-EEEEEES-TT---SS-HHHHHHHHT-EE-SHHHHHHH-TT--EEETHHHHHHHHHHHHHHHHHHTTTPEEEE--SEEEHHHHHHHS-HHHHHHTPPEEE---EEE-SSTHHHHHHHTTT-EES--SS-EEEEEEEEEE-----TTSS-SEEEEEEEEEEE-SSTTHHHHHHHHHHHHHHHHHHHHT--EEEEE--TTTS-TT-SEEEEEEEEETTTTEEEEEEEEEE-TTHHHHHHT-EES--STT-TT--S-EE-EEEEEEEEEHHHHHHHHHHHHB-SSEEEPPGGGGGGTTT--EEE--

Solvent-accessible surface area: 37906 Å² total; per-residue (Å²): 102,24,12,5,26,50,75,6,116,75,83,94,2,3,88,75,5,42,99,4,0,134,104,14,94,37,70,33,95,24,0,66,39,0,54,77,9,2,102,108,56,100,103,5,56,105,15,12,89,24,1,96,128,8,37,94,48,0,70,115,11,21,40,62,30,104,186,79,114,81,83,55,34,153,67,45,128,22,47,109,125,0,106,51,15,14,84,86,17,94,15,81,18,75,62,0,93,153,11,25,0,62,26,0,100,55,0,22,126,32,0,54,99,30,26,58,32,11,58,115,97,5,61,53,31,56,108,68,36,34,79,51,1,63,85,3,2,9,58,13,40,150,55,6,25,78,22,124,51,93,111,115,8,31,64,71,60,97,92,65,49,84,27,105,69,164,33,115,30,51,8,29,38,0,0,111,130,4,28,30,18,22,57,60,126,34,0,40,50,0,3,12,51,122,10,6,0,0,39,12,7,0,0,16,0,1,7,0,0,20,7,20,0,2,10,13,0,37,139,77,50,12,54,4,0,6,0,6,2,8,0,36,120,115,2,0,25,39,18,10,47,66,80,49,30,80,41,31,3,10,70,1,41,66,108,52,25,22,0,0,0,11,0,34,4,0,0,0,0,12,2,81,55,79,93,44,71,131,13,91,141,26,44,56,25,0,0,20,4,5,0,0,73,33,36,100,167,16,0,36,128,8,29,10,24,22,10,1,5,0,0,1,0,0,8,28,115,148,121,34,0,41,136,9,0,70,68,1,0,59,11,0,10,73,1,2,99,38,0,36,0,4,1,69,0,2,10,3,0,1,31,32,13,70,56,22,0,0,16,32,13,10,0,23,0,14,0,3,26,41,32,31,52,74,80,9,2,29,0,7,0,2,17,46,25,11,0,24,15,4,68,0,32,12,1,92,78,133,248,81,92,88,112,46,108,79,68,48,6,0,22,0,0,17,0,13,1,1,13,0,4,49,3,0,0,0,0,0,1,24,50,34,60,106,88,0,0,43,0,2,107,51,0,56,106,54,2,67,42,48,109,48,9,131,45,170,100,28,15,12,26,54,70,8,116,71,83,95,1,3,88,72,4,48,86,4,0,136,100,15,96,37,66,31,94,28,0,68,38,0,55,91,7,3,56,112,55,105,109,5,56,108,16,15,83,18,0,98,125,8,34,94,51,1,69,93,8,24,40,67,32,79,118,80,92,86,82,72,37,112,62,52,64,32,52,119,78,14,103,50,20,12,77,83,17,98,19,58,23,81,48,0,98,93,12,26,0,61,23,0,107,54,0,24,129,34,0,52,97,30,31,64,34,10,56,66,97,6,41,53,19,59,124,98,38,34,56,41,0,75,88,3,3,10,65,13,46,152,54,6,23,77,23,118,77,82,99,112,11,30,65,75,55,93,88,60,54,89,26,94,63,161,31,168,25,50,7,28,40,0,0,110,126,5,26,31,16,21,51,60,145,33,0,27,44,0,2,14,48,110,11,5,0,0,38,12,7,0,0,16,0,1,8,0,0,21,8,15,0,2,10,10,0,37,132,83,53,12,52,5,0,5,0,5,2,8,0,28,99,115,3,0,30,45,16,13,52,104,76,49,25,112,43,29,3,9,64,2,40,82,115,48,29,26,0,0,0,10,0,33,5,0,0,0,0,11,2,83,59,80,112,45,107,75,14,116,136,27,44,55,26,0,0,21,3,5,0,0,64,36,67,103,175,14,0,18,120,4,29,10,25,23,12,0,5,0,0,1,0,0,7,28,113,176,116,46,0,39,77,22,0,71,85,1,0,57,12,0,11,72,1,2,100,40,0,34,0,7,1,66,0,3,9,0,0,1,32,38,12,73,58,24,0,0,14,25,10,3,0,18,0,15,0,1,29,41,32,31,55,74,80,7,3,26,0,7,0,2,15,45,28,13,0,22,23,3,62,0,22,14,3,54,77,66,80,92,48,106,96,20,121,87,83,31,10,0,22,0,0,15,0,13,1,1,12,0,5,46,3,0,0,0,0,0,0,15,51,31,63,174,93,0,0,42,0,1,108,49,0,57,107,53,2,75,44,47,113,45,8,130,44,179

B-factor: mean 24.93, std 14.5, range [6.28, 110.47]

Organism: Trypanosoma brucei gambiense (strain MHOM/CI/86/DAL972) (NCBI:txid679716)

Radius of gyration: 35.4 Å; Cα contacts (8 Å, |Δi|>4): 1948; chains: 2; bounding box: 95×104×68 Å

Nearest PDB structures (foldseek):
  6rlt-assembly1_A  TM=1.002E+00  e=9.185E-84  Trypanosoma brucei gambiense
  6rlu-assembly1_B  TM=9.900E-01  e=1.425E-79  Trypanosoma brucei gambiense
  3lss-assembly1_B  TM=9.951E-01  e=1.980E-78  Trypanosoma brucei
  3lsq-assembly1_B  TM=9.923E-01  e=1.530E-78  Trypanosoma brucei
  3lsq-assembly1_A  TM=9.814E-01  e=5.745E-71  Trypanosoma brucei

Sequence (912 aa):
MVLDIQLFRDETGANIIRESQRRRFADPDIVDAIIEADKKWRRTQFLTEASKKLINNICSKAVGAKKKAKEADGDTSEIPPQVKEAYENGTLKGEQVEQLCVLQLKQLSSKDLSDQVAGLAKEAQQLEEERDKLMLNVGNILHESVPIAQDEETGNTVVRTFGNTTKRAKLNHVSIMERLGMMDTSKAVTSMAGGRSYVLKGGLVQLQVALVSYSLDFLVKRGYTPFYPPFFLNRDVMGEVAQLSQFDEELYQVSGDKKYLIATSEMPIAAYHRGRWFTELKEPLKYAGMSTCFRKEALGIFRVHQFDKIEQFVVCSPRQEESWRHLEDMITTSEEEFNKSLGLPYRVVNICSGALNNAAAKKYDLEAWFPASGAFRELVSCCSNCTDYQSQSVNCRYGPNLRGTAAQNVKEYCHMLNGTLCAITRTMCCICENYQTEEGVVIPDVLRPYMMGIEMIRFEMVLDIQLFRDETGANIIRESQRRRFADPDIVDAIIEADKKWRRTQFLTEASKKLINICSKAVGAKKKAKEADGDTSEIPPQVKEAYENGTLKGEQVEQLCVLQLKQLSKDLSDQVAGLAKEAQQLEEERDKLMLNVGNILHESVPIAQDEETGNTVVRTFGNTTKRAKLNHVSIMERLGMMDTSKAVTSMAGGRSYVLKGGLVQLQVALVSYSLDFLVKRGYTPFYPPFFLNRDVMGEVAQLSQFDDEELYQVSGDKKYLIATSEMPIAAYHRGRWFTELKEPLKYAGMSTCFRKEALGIFRRVHQFDKIEQFVVCSPRQEESWRHLEDMITTSEEFNKSLGLPYRVVNICSGALNNAAAKKYDLEAWFPASGAFRELVSCSNCTDYQSQSVNCRYGPNLRGTAAQNVKEYCHMLNGTLCAITRTMCCICENYQTEEGVVIPDVLRPYMMGIEMIRFE